Protein AF-0000000079003016 (afdb_homodimer)

Solvent-accessible surface area (backbone atoms only — not comparable to full-atom values): 62397 Å² total; per-residue (Å²): 141,77,58,41,64,68,52,38,33,33,34,39,35,34,47,52,78,72,44,70,52,74,50,74,34,49,48,89,74,21,56,22,25,51,49,42,30,53,50,40,37,65,68,73,48,39,33,48,36,48,56,54,56,32,35,50,43,36,42,27,38,12,29,12,76,58,38,61,42,67,57,74,49,23,24,12,30,23,35,21,34,53,14,63,31,33,48,19,64,40,69,25,46,27,53,20,59,39,61,39,49,20,33,66,47,42,28,41,35,44,31,32,42,30,96,51,34,25,37,34,37,39,32,13,85,43,81,53,56,68,43,77,47,82,43,78,45,55,63,68,56,50,50,48,27,28,67,46,32,96,88,28,36,13,33,55,4,43,48,52,52,46,31,62,76,40,39,66,52,18,50,73,21,51,20,39,43,40,29,38,17,44,17,9,75,42,20,37,43,0,7,34,32,34,48,31,43,61,70,42,37,80,43,72,34,15,65,27,56,20,16,58,48,9,54,13,12,37,41,28,63,15,25,18,40,48,31,41,35,32,13,25,57,20,65,54,46,70,44,33,55,68,56,41,66,33,70,68,50,37,23,52,51,26,34,70,73,69,69,41,44,40,70,58,41,51,51,64,40,18,25,54,31,39,51,26,77,91,74,68,31,30,13,56,37,48,46,44,55,75,69,41,43,66,56,50,54,21,49,48,57,48,49,72,77,50,57,68,68,58,36,42,56,54,39,49,42,37,45,61,38,30,49,46,52,45,34,58,40,14,51,75,63,61,34,57,33,33,38,65,40,95,39,90,40,30,48,29,33,16,32,82,80,46,43,54,54,50,34,58,46,47,40,22,46,7,42,16,48,38,16,47,34,45,74,42,18,46,58,42,43,54,49,41,56,22,28,18,40,19,45,56,59,49,20,51,50,51,13,42,52,48,51,32,40,68,61,57,67,45,57,36,69,68,58,64,36,95,57,78,62,74,71,51,78,91,73,62,51,76,77,43,11,54,58,28,32,54,50,48,44,44,40,50,52,31,36,36,66,48,72,27,37,55,42,29,46,31,33,56,53,30,66,63,46,32,22,51,52,46,38,41,63,40,38,68,44,26,63,74,60,71,48,53,54,47,36,57,40,59,54,24,38,12,45,83,57,17,31,41,45,42,60,87,52,72,27,57,42,41,48,48,72,51,72,56,67,54,61,72,44,25,39,65,58,79,53,42,69,58,35,49,60,47,29,52,48,14,51,52,32,24,40,54,44,43,54,28,49,24,36,7,30,43,72,63,42,44,70,44,43,76,73,40,46,59,57,51,37,30,74,72,69,67,43,67,62,54,68,61,54,37,51,48,49,52,42,51,49,44,48,46,14,43,51,30,27,14,37,54,43,80,82,85,23,60,41,42,48,47,52,48,40,44,41,19,51,75,48,65,23,64,70,57,28,51,40,28,70,75,36,49,69,60,36,48,50,51,43,50,51,43,17,38,51,41,42,51,49,57,49,66,66,48,72,80,84,124,135,77,61,39,64,66,52,38,34,33,34,38,35,33,47,54,77,72,42,70,53,74,50,72,33,49,47,91,74,22,56,21,27,51,52,42,31,53,49,39,37,65,67,73,47,40,32,48,36,46,55,54,56,32,36,51,42,35,44,27,41,12,28,12,75,58,38,60,43,65,57,75,49,21,25,13,29,24,35,21,35,51,14,64,32,33,49,18,63,41,69,26,46,26,52,20,61,38,62,40,49,19,31,67,48,43,28,41,36,43,31,32,42,29,96,51,34,25,38,36,37,39,30,13,86,42,79,52,56,67,42,75,48,82,43,79,45,55,64,69,57,51,50,47,27,28,68,47,33,95,89,27,37,12,34,54,4,42,47,52,51,48,30,64,76,41,39,65,54,16,50,73,21,50,19,40,44,41,31,38,17,43,18,9,76,41,20,39,42,0,7,33,33,32,48,31,43,60,72,42,37,78,44,71,33,16,65,26,56,19,16,57,49,9,52,12,12,35,40,27,63,14,24,18,40,46,31,41,36,32,13,25,54,21,65,54,48,69,42,33,55,68,56,42,66,32,69,68,50,37,23,53,49,27,34,70,72,69,70,42,43,39,68,59,41,52,50,64,41,18,26,55,32,40,51,26,77,92,74,69,31,30,13,56,37,50,46,45,56,75,69,42,44,65,56,51,56,22,49,48,57,49,48,73,77,50,56,68,69,60,35,42,54,54,38,51,41,37,45,60,39,30,48,46,51,45,35,60,41,13,51,74,62,63,32,57,34,33,38,64,39,96,38,90,40,32,48,28,34,16,32,84,80,46,43,55,55,52,34,59,45,47,40,23,44,7,42,17,46,38,16,47,33,45,74,42,15,46,59,42,44,52,51,41,55,22,29,18,40,18,44,55,59,48,19,51,50,50,13,43,52,45,51,34,42,68,61,58,68,45,56,37,69,68,58,66,38,95,57,79,64,74,69,52,78,92,72,62,53,76,78,42,11,54,58,28,33,53,49,47,44,43,40,50,54,31,36,37,66,48,71,28,38,56,41,28,46,32,34,57,54,29,66,62,45,33,22,51,51,46,37,42,63,39,39,71,46,26,64,73,61,71,46,53,56,46,35,58,40,59,54,24,38,12,45,85,58,16,32,42,45,42,60,87,53,72,29,59,43,43,49,45,74,51,71,54,66,53,60,73,44,27,40,65,58,78,54,44,70,57,36,48,61,45,27,53,48,16,52,53,33,24,41,57,45,42,54,28,48,24,36,7,32,43,73,64,43,43,70,43,43,77,73,38,48,59,57,51,38,31,73,71,67,65,43,67,62,57,67,61,53,36,51,48,50,53,43,51,49,44,50,45,13,43,52,29,28,14,36,53,42,80,82,84,25,60,40,41,49,47,53,49,39,43,40,19,51,76,48,63,23,64,70,56,28,50,39,28,71,75,37,48,69,61,36,47,48,51,43,51,50,44,17,39,53,41,43,52,50,58,48,67,65,48,72,80,84,126

Nearest PDB structures (foldseek):
  1aor-assembly1_B  TM=6.784E-01  e=1.853E-23  Pyrococcus furiosus
  1b4n-assembly1_D  TM=6.853E-01  e=6.997E-22  Pyrococcus furiosus
  8c0z-assembly1_A  TM=7.200E-01  e=2.652E-19  Aromatoleum aromaticum
  6x6u-assembly1_C  TM=6.793E-01  e=8.168E-20  Pyrococcus furiosus COM1
  4z3w-assembly1_C  TM=6.141E-01  e=1.888E-18  Geobacter metallireducens GS-15

Structure (mmCIF, N/CA/C/O backbone):
data_AF-0000000079003016-model_v1
#
loop_
_entity.id
_entity.type
_entity.pdbx_description
1 polymer 'Glyceraldehyde-3-phosphate ferredoxin oxidoreductase'
#
loop_
_atom_site.group_PDB
_atom_site.id
_atom_site.type_symbol
_atom_site.label_atom_id
_atom_site.label_alt_id
_atom_site.label_comp_id
_atom_site.label_asym_id
_atom_site.label_entity_id
_atom_site.label_seq_id
_atom_site.pdbx_PDB_ins_code
_atom_site.Cartn_x
_atom_site.Cartn_y
_atom_site.Cartn_z
_atom_site.occupancy
_atom_site.B_iso_or_equiv
_atom_site.auth_seq_id
_atom_site.auth_comp_id
_atom_site.auth_asym_id
_atom_site.auth_atom_id
_atom_site.pdbx_PDB_model_num
ATOM 1 N N . MET A 1 1 ? -10.242 -19.656 -47.5 1 35.81 1 MET A N 1
ATOM 2 C CA . MET A 1 1 ? -9.594 -19.547 -46.188 1 35.81 1 MET A CA 1
ATOM 3 C C . MET A 1 1 ? -10.617 -19.578 -45.062 1 35.81 1 MET A C 1
ATOM 5 O O . MET A 1 1 ? -11.094 -18.531 -44.625 1 35.81 1 MET A O 1
ATOM 9 N N . SER A 1 2 ? -11.648 -20.453 -45.031 1 48.72 2 SER A N 1
ATOM 10 C CA . SER A 1 2 ? -13.023 -20.562 -44.562 1 48.72 2 SER A CA 1
ATOM 11 C C . SER A 1 2 ? -13.117 -20.328 -43.062 1 48.72 2 SER A C 1
ATOM 13 O O . SER A 1 2 ? -13.719 -19.359 -42.594 1 48.72 2 SER A O 1
ATOM 15 N N . GLY A 1 3 ? -13.367 -21.578 -42.219 1 57.28 3 GLY A N 1
ATOM 16 C CA . GLY A 1 3 ? -14.141 -21.984 -41.062 1 57.28 3 GLY A CA 1
ATOM 17 C C . GLY A 1 3 ? -13.539 -21.5 -39.75 1 57.28 3 GLY A C 1
ATOM 18 O O . GLY A 1 3 ? -14.023 -21.844 -38.656 1 57.28 3 GLY A O 1
ATOM 19 N N . SER A 1 4 ? -12.453 -20.797 -39.875 1 68.5 4 SER A N 1
ATOM 20 C CA . SER A 1 4 ? -11.82 -20.422 -38.625 1 68.5 4 SER A CA 1
ATOM 21 C C . SER A 1 4 ? -12.406 -19.109 -38.062 1 68.5 4 SER A C 1
ATOM 23 O O . SER A 1 4 ? -12.797 -18.234 -38.844 1 68.5 4 SER A O 1
ATOM 25 N N . SER A 1 5 ? -12.562 -19.109 -36.75 1 78.44 5 SER A N 1
ATOM 26 C CA . SER A 1 5 ? -13.117 -17.938 -36.094 1 78.44 5 SER A CA 1
ATOM 27 C C . SER A 1 5 ? -12.305 -16.688 -36.375 1 78.44 5 SER A C 1
ATOM 29 O O . SER A 1 5 ? -11.078 -16.734 -36.469 1 78.44 5 SER A O 1
ATOM 31 N N . THR A 1 6 ? -12.922 -15.609 -36.562 1 85.69 6 THR A N 1
ATOM 32 C CA . THR A 1 6 ? -12.281 -14.32 -36.844 1 85.69 6 THR A CA 1
ATOM 33 C C . THR A 1 6 ? -12.328 -13.422 -35.594 1 85.69 6 THR A C 1
ATOM 35 O O . THR A 1 6 ? -11.852 -12.289 -35.656 1 85.69 6 THR A O 1
ATOM 38 N N . THR A 1 7 ? -12.891 -13.969 -34.594 1 96 7 THR A N 1
ATOM 39 C CA . THR A 1 7 ? -13.016 -13.164 -33.375 1 96 7 THR A CA 1
ATOM 40 C C . THR A 1 7 ? -12.648 -13.977 -32.156 1 96 7 THR A C 1
ATOM 42 O O . THR A 1 7 ? -12.586 -15.211 -32.219 1 96 7 THR A O 1
ATOM 45 N N . TYR A 1 8 ? -12.25 -13.359 -31.141 1 97.75 8 TYR A N 1
ATOM 46 C CA . TYR A 1 8 ? -12.102 -13.914 -29.797 1 97.75 8 TYR A CA 1
ATOM 47 C C . TYR A 1 8 ? -13.336 -13.648 -28.953 1 97.75 8 TYR A C 1
ATOM 49 O O . TYR A 1 8 ? -13.68 -12.5 -28.672 1 97.75 8 TYR A O 1
ATOM 57 N N . ARG A 1 9 ? -14.078 -14.68 -28.641 1 98 9 ARG A N 1
ATOM 58 C CA . ARG A 1 9 ? -15.391 -14.586 -28 1 98 9 ARG A CA 1
ATOM 59 C C . ARG A 1 9 ? -15.266 -14.68 -26.484 1 98 9 ARG A C 1
ATOM 61 O O . ARG A 1 9 ? -14.781 -15.688 -25.953 1 98 9 ARG A O 1
ATOM 68 N N . VAL A 1 10 ? -15.75 -13.664 -25.75 1 98.75 10 VAL A N 1
ATOM 69 C CA . VAL A 1 10 ? -15.492 -13.539 -24.328 1 98.75 10 VAL A CA 1
ATOM 70 C C . VAL A 1 10 ? -16.812 -13.547 -23.547 1 98.75 10 VAL A C 1
ATOM 72 O O . VAL A 1 10 ? -17.719 -12.758 -23.859 1 98.75 10 VAL A O 1
ATOM 75 N N . LEU A 1 11 ? -16.969 -14.438 -22.594 1 98.88 11 LEU A N 1
ATOM 76 C CA . LEU A 1 11 ? -18.094 -14.461 -21.672 1 98.88 11 LEU A CA 1
ATOM 77 C C . LEU A 1 11 ? -17.812 -13.609 -20.438 1 98.88 11 LEU A C 1
ATOM 79 O O . LEU A 1 11 ? -16.922 -13.938 -19.641 1 98.88 11 LEU A O 1
ATOM 83 N N . PHE A 1 12 ? -18.5 -12.523 -20.297 1 98.94 12 PHE A N 1
ATOM 84 C CA . PHE A 1 12 ? -18.422 -11.695 -19.094 1 98.94 12 PHE A CA 1
ATOM 85 C C . PHE A 1 12 ? -19.438 -12.141 -18.062 1 98.94 12 PHE A C 1
ATOM 87 O O . PHE A 1 12 ? -20.609 -12.375 -18.391 1 98.94 12 PHE A O 1
ATOM 94 N N . ILE A 1 13 ? -19.016 -12.312 -16.875 1 98.94 13 ILE A N 1
ATOM 95 C CA . ILE A 1 13 ? -19.891 -12.695 -15.766 1 98.94 13 ILE A CA 1
ATOM 96 C C . ILE A 1 13 ? -19.828 -11.641 -14.664 1 98.94 13 ILE A C 1
ATOM 98 O O . ILE A 1 13 ? -18.781 -11.469 -14.031 1 98.94 13 ILE A O 1
ATOM 102 N N . ASP A 1 14 ? -20.859 -10.891 -14.391 1 98.75 14 ASP A N 1
ATOM 103 C CA . ASP A 1 14 ? -21.016 -9.953 -13.281 1 98.75 14 ASP A CA 1
ATOM 104 C C . ASP A 1 14 ? -21.641 -10.648 -12.07 1 98.75 14 ASP A C 1
ATOM 106 O O . ASP A 1 14 ? -22.859 -10.859 -12.031 1 98.75 14 ASP A O 1
ATOM 110 N N . VAL A 1 15 ? -20.828 -10.93 -11.102 1 98.81 15 VAL A N 1
ATOM 111 C CA . VAL A 1 15 ? -21.297 -11.766 -10 1 98.81 15 VAL A CA 1
ATOM 112 C C . VAL A 1 15 ? -22.094 -10.914 -9.008 1 98.81 15 VAL A C 1
ATOM 114 O O . VAL A 1 15 ? -22.828 -11.453 -8.18 1 98.81 15 VAL A O 1
ATOM 117 N N . ASN A 1 16 ? -21.875 -9.664 -9.047 1 98 16 ASN A N 1
ATOM 118 C CA . ASN A 1 16 ? -22.641 -8.766 -8.18 1 98 16 ASN A CA 1
ATOM 119 C C . ASN A 1 16 ? -24.125 -8.797 -8.523 1 98 16 ASN A C 1
ATOM 121 O O . ASN A 1 16 ? -24.969 -8.914 -7.633 1 98 16 ASN A O 1
ATOM 125 N N . ASN A 1 17 ? -24.469 -8.719 -9.859 1 97.75 17 ASN A N 1
ATOM 126 C CA . ASN A 1 17 ? -25.859 -8.625 -10.328 1 97.75 17 ASN A CA 1
ATOM 127 C C . ASN A 1 17 ? -26.359 -9.961 -10.875 1 97.75 17 ASN A C 1
ATOM 129 O O . ASN A 1 17 ? -27.5 -10.062 -11.328 1 97.75 17 ASN A O 1
ATOM 133 N N . ARG A 1 18 ? -25.594 -10.93 -10.898 1 98.31 18 ARG A N 1
ATOM 134 C CA . ARG A 1 18 ? -25.922 -12.25 -11.438 1 98.31 18 ARG A CA 1
ATOM 135 C C . ARG A 1 18 ? -26.359 -12.148 -12.891 1 98.31 18 ARG A C 1
ATOM 137 O O . ARG A 1 18 ? -27.422 -12.664 -13.266 1 98.31 18 ARG A O 1
ATOM 144 N N . LYS A 1 19 ? -25.516 -11.438 -13.625 1 98.44 19 LYS A N 1
ATOM 145 C CA . LYS A 1 19 ? -25.734 -11.266 -15.055 1 98.44 19 LYS A CA 1
ATOM 146 C C . LYS A 1 19 ? -24.5 -11.68 -15.859 1 98.44 19 LYS A C 1
ATOM 148 O O . LYS A 1 19 ? -23.406 -11.758 -15.312 1 98.44 19 LYS A O 1
ATOM 153 N N . TYR A 1 20 ? -24.797 -12.055 -17.062 1 98.75 20 TYR A N 1
ATOM 154 C CA . TYR A 1 20 ? -23.688 -12.383 -17.953 1 98.75 20 TYR A CA 1
ATOM 155 C C . TYR A 1 20 ? -23.984 -11.953 -19.391 1 98.75 20 TYR A C 1
ATOM 157 O O . TYR A 1 20 ? -25.156 -11.773 -19.75 1 98.75 20 TYR A O 1
ATOM 165 N N . TRP A 1 21 ? -23 -11.68 -20.188 1 98.69 21 TRP A N 1
ATOM 166 C CA . TRP A 1 21 ? -23.125 -11.344 -21.594 1 98.69 21 TRP A CA 1
ATOM 167 C C . TRP A 1 21 ? -21.875 -11.742 -22.359 1 98.69 21 TRP A C 1
ATOM 169 O O . TRP A 1 21 ? -20.859 -12.086 -21.766 1 98.69 21 TRP A O 1
ATOM 179 N N . VAL A 1 22 ? -21.938 -11.836 -23.641 1 98.44 22 VAL A N 1
ATOM 180 C CA . VAL A 1 22 ? -20.828 -12.219 -24.5 1 98.44 22 VAL A CA 1
ATOM 181 C C . VAL A 1 22 ? -20.406 -11.031 -25.359 1 98.44 22 VAL A C 1
ATOM 183 O O . VAL A 1 22 ? -21.25 -10.281 -25.859 1 98.44 22 VAL A O 1
ATOM 186 N N . GLU A 1 23 ? -19.109 -10.789 -25.406 1 98.44 23 GLU A N 1
ATOM 187 C CA . GLU A 1 23 ? -18.531 -9.82 -26.328 1 98.44 23 GLU A CA 1
ATOM 188 C C . GLU A 1 23 ? -17.5 -10.492 -27.25 1 98.44 23 GLU A C 1
ATOM 190 O O . GLU A 1 23 ? -16.828 -11.438 -26.844 1 98.44 23 GLU A O 1
ATOM 195 N N . GLU A 1 24 ? -17.406 -10.016 -28.469 1 97.88 24 GLU A N 1
ATOM 196 C CA . GLU A 1 24 ? -16.453 -10.531 -29.438 1 97.88 24 GLU A CA 1
ATOM 197 C C . GLU A 1 24 ? -15.422 -9.469 -29.812 1 97.88 24 GLU A C 1
ATOM 199 O O . GLU A 1 24 ? -15.773 -8.305 -30 1 97.88 24 GLU A O 1
ATOM 204 N N . TYR A 1 25 ? -14.211 -9.867 -29.828 1 98.12 25 TYR A N 1
ATOM 205 C CA . TYR A 1 25 ? -13.102 -9.008 -30.219 1 98.12 25 TYR A CA 1
ATOM 206 C C . TYR A 1 25 ? -12.445 -9.492 -31.5 1 98.12 25 TYR A C 1
ATOM 208 O O . TYR A 1 25 ? -12.195 -10.695 -31.656 1 98.12 25 TYR A O 1
ATOM 216 N N . GLY A 1 26 ? -12.188 -8.562 -32.438 1 97.38 26 GLY A N 1
ATOM 217 C CA . GLY A 1 26 ? -11.406 -8.961 -33.594 1 97.38 26 GLY A CA 1
ATOM 218 C C . GLY A 1 26 ? -10.023 -9.469 -33.219 1 97.38 26 GLY A C 1
ATOM 219 O O . GLY A 1 26 ? -9.406 -8.984 -32.281 1 97.38 26 GLY A O 1
ATOM 220 N N . LEU A 1 27 ? -9.5 -10.422 -33.969 1 96.88 27 LEU A N 1
ATOM 221 C CA . LEU A 1 27 ? -8.227 -11.062 -33.656 1 96.88 27 LEU A CA 1
ATOM 222 C C . LEU A 1 27 ? -7.074 -10.07 -33.75 1 96.88 27 LEU A C 1
ATOM 224 O O . LEU A 1 27 ? -5.992 -10.305 -33.219 1 96.88 27 LEU A O 1
ATOM 228 N N . GLU A 1 28 ? -7.277 -9.016 -34.438 1 93.81 28 GLU A N 1
ATOM 229 C CA . GLU A 1 28 ? -6.27 -7.961 -34.5 1 93.81 28 GLU A CA 1
ATOM 230 C C . GLU A 1 28 ? -6.117 -7.273 -33.156 1 93.81 28 GLU A C 1
ATOM 232 O O . GLU A 1 28 ? -5.043 -6.766 -32.812 1 93.81 28 GLU A O 1
ATOM 237 N N . GLU A 1 29 ? -7.184 -7.336 -32.406 1 95.25 29 GLU A N 1
ATOM 238 C CA . GLU A 1 29 ? -7.195 -6.691 -31.094 1 95.25 29 GLU A CA 1
ATOM 239 C C . GLU A 1 29 ? -6.828 -7.68 -29.984 1 95.25 29 GLU A C 1
ATOM 241 O O . GLU A 1 29 ? -6.051 -7.352 -29.078 1 95.25 29 GLU A O 1
ATOM 246 N N . VAL A 1 30 ? -7.477 -8.812 -30.016 1 97.88 30 VAL A N 1
ATOM 247 C CA . VAL A 1 30 ? -7.285 -9.828 -28.984 1 97.88 30 VAL A CA 1
ATOM 248 C C . VAL A 1 30 ? -7.246 -11.211 -29.641 1 97.88 30 VAL A C 1
ATOM 250 O O . VAL A 1 30 ? -8.172 -11.594 -30.359 1 97.88 30 VAL A O 1
ATOM 253 N N . MET A 1 31 ? -6.207 -11.914 -29.328 1 96.94 31 MET A N 1
ATOM 254 C CA . MET A 1 31 ? -6.191 -13.258 -29.891 1 96.94 31 MET A CA 1
ATOM 255 C C . MET A 1 31 ? -5.898 -14.297 -28.812 1 96.94 31 MET A C 1
ATOM 257 O O . MET A 1 31 ? -5.633 -15.461 -29.109 1 96.94 31 MET A O 1
ATOM 261 N N . GLY A 1 32 ? -5.828 -13.836 -27.547 1 98.25 32 GLY A N 1
ATOM 262 C CA . GLY A 1 32 ? -5.57 -14.742 -26.453 1 98.25 32 GLY A CA 1
ATOM 263 C C . GLY A 1 32 ? -5.836 -14.117 -25.094 1 98.25 32 GLY A C 1
ATOM 264 O O . GLY A 1 32 ? -6.195 -12.945 -25 1 98.25 32 GLY A O 1
ATOM 265 N N . PRO A 1 33 ? -5.676 -14.867 -24.062 1 98.69 33 PRO A N 1
ATOM 266 C CA . PRO A 1 33 ? -6.078 -14.438 -22.719 1 98.69 33 PRO A CA 1
ATOM 267 C C . PRO A 1 33 ? -5.207 -13.305 -22.172 1 98.69 33 PRO A C 1
ATOM 269 O O . PRO A 1 33 ? -5.703 -12.438 -21.453 1 98.69 33 PRO A O 1
ATOM 272 N N . ILE A 1 34 ? -3.893 -13.281 -22.484 1 98.81 34 ILE A N 1
ATOM 273 C CA . ILE A 1 34 ? -3.031 -12.242 -21.938 1 98.81 34 ILE A CA 1
ATOM 274 C C . ILE A 1 34 ? -3.379 -10.898 -22.578 1 98.81 34 ILE A C 1
ATOM 276 O O . ILE A 1 34 ? -3.51 -9.891 -21.875 1 98.81 34 ILE A O 1
ATOM 280 N N . GLU A 1 35 ? -3.537 -10.898 -23.891 1 98.75 35 GLU A N 1
ATOM 281 C CA . GLU A 1 35 ? -3.941 -9.672 -24.578 1 98.75 35 GLU A CA 1
ATOM 282 C C . GLU A 1 35 ? -5.273 -9.156 -24.047 1 98.75 35 GLU A C 1
ATOM 284 O O . GLU A 1 35 ? -5.441 -7.953 -23.844 1 98.75 35 GLU A O 1
ATOM 289 N N . LEU A 1 36 ? -6.211 -10.086 -23.875 1 98.88 36 LEU A N 1
ATOM 290 C CA . LEU A 1 36 ? -7.512 -9.711 -23.328 1 98.88 36 LEU A CA 1
ATOM 291 C C . LEU A 1 36 ? -7.363 -9.086 -21.938 1 98.88 36 LEU A C 1
ATOM 293 O O . LEU A 1 36 ? -7.926 -8.023 -21.672 1 98.88 36 LEU A O 1
ATOM 297 N N . GLY A 1 37 ? -6.629 -9.789 -21.062 1 98.88 37 GLY A N 1
ATOM 298 C CA . GLY A 1 37 ? -6.434 -9.281 -19.719 1 98.88 37 GLY A CA 1
ATOM 299 C C . GLY A 1 37 ? -5.781 -7.91 -19.688 1 98.88 37 GLY A C 1
ATOM 300 O O . GLY A 1 37 ? -6.23 -7.016 -18.953 1 98.88 37 GLY A O 1
ATOM 301 N N . VAL A 1 38 ? -4.707 -7.73 -20.453 1 98.81 38 VAL A N 1
ATOM 302 C CA . VAL A 1 38 ? -3.996 -6.457 -20.5 1 98.81 38 VAL A CA 1
ATOM 303 C C . VAL A 1 38 ? -4.945 -5.352 -20.953 1 98.81 38 VAL A C 1
ATOM 305 O O . VAL A 1 38 ? -4.996 -4.281 -20.359 1 98.81 38 VAL A O 1
ATOM 308 N N . LYS A 1 39 ? -5.691 -5.609 -22.031 1 98.69 39 LYS A N 1
ATOM 309 C CA . LYS A 1 39 ? -6.629 -4.625 -22.562 1 98.69 39 LYS A CA 1
ATOM 310 C C . LYS A 1 39 ? -7.676 -4.238 -21.516 1 98.69 39 LYS A C 1
ATOM 312 O O . LYS A 1 39 ? -7.898 -3.055 -21.266 1 98.69 39 LYS A O 1
ATOM 317 N N . LEU A 1 40 ? -8.312 -5.23 -20.922 1 98.88 40 LEU A N 1
ATOM 318 C CA . LEU A 1 40 ? -9.406 -4.98 -20 1 98.88 40 LEU A CA 1
ATOM 319 C C . LEU A 1 40 ? -8.914 -4.246 -18.766 1 98.88 40 LEU A C 1
ATOM 321 O O . LEU A 1 40 ? -9.555 -3.303 -18.297 1 98.88 40 LEU A O 1
ATOM 325 N N . HIS A 1 41 ? -7.773 -4.617 -18.219 1 98.81 41 HIS A N 1
ATOM 326 C CA . HIS A 1 41 ? -7.258 -4.027 -17 1 98.81 41 HIS A CA 1
ATOM 327 C C . HIS A 1 41 ? -6.738 -2.613 -17.234 1 98.81 41 HIS A C 1
ATOM 329 O O . HIS A 1 41 ? -6.793 -1.765 -16.344 1 98.81 41 HIS A O 1
ATOM 335 N N . LEU A 1 42 ? -6.176 -2.344 -18.422 1 98.44 42 LEU A N 1
ATOM 336 C CA . LEU A 1 42 ? -5.672 -1.014 -18.734 1 98.44 42 LEU A CA 1
ATOM 337 C C . LEU A 1 42 ? -6.816 -0.059 -19.062 1 98.44 42 LEU A C 1
ATOM 339 O O . LEU A 1 42 ? -6.793 1.104 -18.656 1 98.44 42 LEU A O 1
ATOM 343 N N . GLU A 1 43 ? -7.816 -0.561 -19.766 1 97.69 43 GLU A N 1
ATOM 344 C CA . GLU A 1 43 ? -8.75 0.361 -20.406 1 97.69 43 GLU A CA 1
ATOM 345 C C . GLU A 1 43 ? -10.125 0.314 -19.75 1 97.69 43 GLU A C 1
ATOM 347 O O . GLU A 1 43 ? -10.742 1.354 -19.516 1 97.69 43 GLU A O 1
ATOM 352 N N . LYS A 1 44 ? -10.617 -0.88 -19.5 1 97.81 44 LYS A N 1
ATOM 353 C CA . LYS A 1 44 ? -11.992 -1.015 -19.031 1 97.81 44 LYS A CA 1
ATOM 354 C C . LYS A 1 44 ? -12.07 -0.889 -17.516 1 97.81 44 LYS A C 1
ATOM 356 O O . LYS A 1 44 ? -12.789 -0.035 -16.984 1 97.81 44 LYS A O 1
ATOM 361 N N . TYR A 1 45 ? -11.312 -1.75 -16.844 1 98.38 45 TYR A N 1
ATOM 362 C CA . TYR A 1 45 ? -11.438 -1.83 -15.398 1 98.38 45 TYR A CA 1
ATOM 363 C C . TYR A 1 45 ? -10.5 -0.834 -14.711 1 98.38 45 TYR A C 1
ATOM 365 O O . TYR A 1 45 ? -10.75 -0.422 -13.578 1 98.38 45 TYR A O 1
ATOM 373 N N . LYS A 1 46 ? -9.352 -0.504 -15.43 1 97.88 46 LYS A N 1
ATOM 374 C CA . LYS A 1 46 ? -8.344 0.388 -14.867 1 97.88 46 LYS A CA 1
ATOM 375 C C . LYS A 1 46 ? -7.973 -0.027 -13.445 1 97.88 46 LYS A C 1
ATOM 377 O O . LYS A 1 46 ? -7.953 0.805 -12.539 1 97.88 46 LYS A O 1
ATOM 382 N N . SER A 1 47 ? -7.75 -1.295 -13.234 1 98.31 47 SER A N 1
ATOM 383 C CA . SER A 1 47 ? -7.492 -1.867 -11.922 1 98.31 47 SER A CA 1
ATOM 384 C C . SER A 1 47 ? -6.188 -1.34 -11.336 1 98.31 47 SER A C 1
ATOM 386 O O . SER A 1 47 ? -5.941 -1.478 -10.133 1 98.31 47 SER A O 1
ATOM 388 N N . TRP A 1 48 ? -5.289 -0.669 -12.148 1 97.25 48 TRP A N 1
ATOM 389 C CA . TRP A 1 48 ? -4 -0.16 -11.695 1 97.25 48 TRP A CA 1
ATOM 390 C C . TRP A 1 48 ? -4.188 0.944 -10.656 1 97.25 48 TRP A C 1
ATOM 392 O O . TRP A 1 48 ? -3.27 1.251 -9.898 1 97.25 48 TRP A O 1
ATOM 402 N N . LYS A 1 49 ? -5.336 1.555 -10.547 1 96.12 49 LYS A N 1
ATOM 403 C CA . LYS A 1 49 ? -5.559 2.598 -9.547 1 96.12 49 LYS A CA 1
ATOM 404 C C . LYS A 1 49 ? -6.508 2.119 -8.453 1 96.12 49 LYS A C 1
ATOM 406 O O . LYS A 1 49 ? -7.129 2.932 -7.766 1 96.12 49 LYS A O 1
ATOM 411 N N . LYS A 1 50 ? -6.793 0.777 -8.383 1 96.69 50 LYS A N 1
ATOM 412 C CA . LYS A 1 50 ? -7.711 0.19 -7.406 1 96.69 50 LYS A CA 1
ATOM 413 C C . LYS A 1 50 ? -6.973 -0.743 -6.449 1 96.69 50 LYS A C 1
ATOM 415 O O . LYS A 1 50 ? -5.914 -1.278 -6.785 1 96.69 50 LYS A O 1
ATOM 420 N N . PRO A 1 51 ? -7.559 -0.95 -5.219 1 95.62 51 PRO A N 1
ATOM 421 C CA . PRO A 1 51 ? -7.008 -1.985 -4.336 1 95.62 51 PRO A CA 1
ATOM 422 C C . PRO A 1 51 ? -7.051 -3.377 -4.969 1 95.62 51 PRO A C 1
ATOM 424 O O . PRO A 1 51 ? -7.883 -3.641 -5.836 1 95.62 51 PRO A O 1
ATOM 427 N N . VAL A 1 52 ? -6.25 -4.266 -4.551 1 97 52 VAL A N 1
ATOM 428 C CA . VAL A 1 52 ? -6.059 -5.57 -5.176 1 97 52 VAL A CA 1
ATOM 429 C C . VAL A 1 52 ? -7.332 -6.402 -5.043 1 97 52 VAL A C 1
ATOM 431 O O . VAL A 1 52 ? -7.617 -7.254 -5.887 1 97 52 VAL A O 1
ATOM 434 N N . TYR A 1 53 ? -8.109 -6.223 -4.012 1 97.69 53 TYR A N 1
ATOM 435 C CA . TYR A 1 53 ? -9.32 -7.023 -3.852 1 97.69 53 TYR A CA 1
ATOM 436 C C . TYR A 1 53 ? -10.562 -6.203 -4.168 1 97.69 53 TYR A C 1
ATOM 438 O O . TYR A 1 53 ? -11.633 -6.441 -3.6 1 97.69 53 TYR A O 1
ATOM 446 N N . ASP A 1 54 ? -10.367 -5.219 -4.988 1 97.56 54 ASP A N 1
ATOM 447 C CA . ASP A 1 54 ? -11.484 -4.449 -5.523 1 97.56 54 ASP A CA 1
ATOM 448 C C . ASP A 1 54 ? -12.305 -5.281 -6.504 1 97.56 54 ASP A C 1
ATOM 450 O O . ASP A 1 54 ? -11.758 -6.094 -7.25 1 97.56 54 ASP A O 1
ATOM 454 N N . PRO A 1 55 ? -13.633 -5.082 -6.609 1 97.94 55 PRO A N 1
ATOM 455 C CA . PRO A 1 55 ? -14.492 -5.816 -7.539 1 97.94 55 PRO A CA 1
ATOM 456 C C . PRO A 1 55 ? -14.109 -5.59 -9 1 97.94 55 PRO A C 1
ATOM 458 O O . PRO A 1 55 ? -14.531 -6.355 -9.875 1 97.94 55 PRO A O 1
ATOM 461 N N . ASP A 1 56 ? -13.25 -4.594 -9.258 1 98.06 56 ASP A N 1
ATOM 462 C CA . ASP A 1 56 ? -12.82 -4.281 -10.617 1 98.06 56 ASP A CA 1
ATOM 463 C C . ASP A 1 56 ? -11.547 -5.043 -10.977 1 98.06 56 ASP A C 1
ATOM 465 O O . ASP A 1 56 ? -11.07 -4.969 -12.117 1 98.06 56 ASP A O 1
ATOM 469 N N . ASN A 1 57 ? -10.984 -5.746 -9.984 1 98.62 57 ASN A N 1
ATOM 470 C CA . ASN A 1 57 ? -9.883 -6.641 -10.328 1 98.62 57 ASN A CA 1
ATOM 471 C C . ASN A 1 57 ? -10.391 -7.926 -10.977 1 98.62 57 ASN A C 1
ATOM 473 O O . ASN A 1 57 ? -10.297 -9 -10.383 1 98.62 57 ASN A O 1
ATOM 477 N N . ALA A 1 58 ? -10.789 -7.77 -12.211 1 98.88 58 ALA A N 1
ATOM 478 C CA . ALA A 1 58 ? -11.383 -8.891 -12.945 1 98.88 58 ALA A CA 1
ATOM 479 C C . ALA A 1 58 ? -10.391 -10.039 -13.078 1 98.88 58 ALA A C 1
ATOM 481 O O . ALA A 1 58 ? -9.188 -9.82 -13.273 1 98.88 58 ALA A O 1
ATOM 482 N N . VAL A 1 59 ? -10.906 -11.227 -12.922 1 98.94 59 VAL A N 1
ATOM 483 C CA . VAL A 1 59 ? -10.117 -12.414 -13.219 1 98.94 59 VAL A CA 1
ATOM 484 C C . VAL A 1 59 ? -10.453 -12.922 -14.625 1 98.94 59 VAL A C 1
ATOM 486 O O . VAL A 1 59 ? -11.586 -13.328 -14.891 1 98.94 59 VAL A O 1
ATOM 489 N N . VAL A 1 60 ? -9.453 -12.836 -15.484 1 98.94 60 VAL A N 1
ATOM 490 C CA . VAL A 1 60 ? -9.586 -13.312 -16.859 1 98.94 60 VAL A CA 1
ATOM 491 C C . VAL A 1 60 ? -9.039 -14.734 -16.969 1 98.94 60 VAL A C 1
ATOM 493 O O . VAL A 1 60 ? -7.898 -15 -16.578 1 98.94 60 VAL A O 1
ATOM 496 N N . ILE A 1 61 ? -9.844 -15.633 -17.391 1 98.94 61 ILE A N 1
ATOM 497 C CA . ILE A 1 61 ? -9.43 -17 -17.656 1 98.94 61 ILE A CA 1
ATOM 498 C C . ILE A 1 61 ? -9.742 -17.359 -19.109 1 98.94 61 ILE A C 1
ATOM 500 O O . ILE A 1 61 ? -10.914 -17.406 -19.5 1 98.94 61 ILE A O 1
ATOM 504 N N . GLY A 1 62 ? -8.68 -17.625 -19.859 1 98.75 62 GLY A N 1
ATOM 505 C CA . GLY A 1 62 ? -8.953 -17.828 -21.266 1 98.75 62 GLY A CA 1
ATOM 506 C C . GLY A 1 62 ? -8.062 -18.891 -21.891 1 98.75 62 GLY A C 1
ATOM 507 O O . GLY A 1 62 ? -7.039 -19.266 -21.328 1 98.75 62 GLY A O 1
ATOM 508 N N . ALA A 1 63 ? -8.531 -19.359 -23.031 1 98.12 63 ALA A N 1
ATOM 509 C CA . ALA A 1 63 ? -7.801 -20.312 -23.875 1 98.12 63 ALA A CA 1
ATOM 510 C C . ALA A 1 63 ? -7.262 -19.625 -25.125 1 98.12 63 ALA A C 1
ATOM 512 O O . ALA A 1 63 ? -7.543 -18.453 -25.375 1 98.12 63 ALA A O 1
ATOM 513 N N . GLY A 1 64 ? -6.414 -20.297 -25.859 1 97 64 GLY A N 1
ATOM 514 C CA . GLY A 1 64 ? -5.922 -19.781 -27.125 1 97 64 GLY A CA 1
ATOM 515 C C . GLY A 1 64 ? -6.836 -20.094 -28.297 1 97 64 GLY A C 1
ATOM 516 O O . GLY A 1 64 ? -7.758 -20.906 -28.172 1 97 64 GLY A O 1
ATOM 517 N N . ILE A 1 65 ? -6.574 -19.484 -29.406 1 96.19 65 ILE A N 1
ATOM 518 C CA . ILE A 1 65 ? -7.465 -19.609 -30.562 1 96.19 65 ILE A CA 1
ATOM 519 C C . ILE A 1 65 ? -7.242 -20.953 -31.25 1 96.19 65 ILE A C 1
ATOM 521 O O . ILE A 1 65 ? -8.031 -21.344 -32.125 1 96.19 65 ILE A O 1
ATOM 525 N N . PHE A 1 66 ? -6.199 -21.703 -30.828 1 96.31 66 PHE A N 1
ATOM 526 C CA . PHE A 1 66 ? -5.973 -23.031 -31.391 1 96.31 66 PHE A CA 1
ATOM 527 C C . PHE A 1 66 ? -6.594 -24.094 -30.5 1 96.31 66 PHE A C 1
ATOM 529 O O . PHE A 1 66 ? -6.582 -25.281 -30.844 1 96.31 66 PHE A O 1
ATOM 536 N N . THR A 1 67 ? -7.125 -23.734 -29.344 1 96 67 THR A N 1
ATOM 537 C CA . THR A 1 67 ? -7.805 -24.688 -28.469 1 96 67 THR A CA 1
ATOM 538 C C . THR A 1 67 ? -8.938 -25.375 -29.219 1 96 67 THR A C 1
ATOM 540 O O . THR A 1 67 ? -9.758 -24.719 -29.859 1 96 67 THR A O 1
ATOM 543 N N . GLY A 1 68 ? -9.016 -26.688 -29.141 1 94.5 68 GLY A N 1
ATOM 544 C CA . GLY A 1 68 ? -9.992 -27.453 -29.891 1 94.5 68 GLY A CA 1
ATOM 545 C C . GLY A 1 68 ? -9.391 -28.188 -31.078 1 94.5 68 GLY A C 1
ATOM 546 O O . GLY A 1 68 ? -10.016 -29.094 -31.625 1 94.5 68 GLY A O 1
ATOM 547 N N . THR A 1 69 ? -8.188 -27.797 -31.484 1 96.19 69 THR A N 1
ATOM 548 C CA . THR A 1 69 ? -7.504 -28.5 -32.562 1 96.19 69 THR A CA 1
ATOM 549 C C . THR A 1 69 ? -6.773 -29.719 -32.031 1 96.19 69 THR A C 1
ATOM 551 O O . THR A 1 69 ? -6.828 -30.016 -30.828 1 96.19 69 THR A O 1
ATOM 554 N N . ASN A 1 70 ? -6.07 -30.391 -32.969 1 96.62 70 ASN A N 1
ATOM 555 C CA . ASN A 1 70 ? -5.316 -31.594 -32.594 1 96.62 70 ASN A CA 1
ATOM 556 C C . ASN A 1 70 ? -3.867 -31.25 -32.281 1 96.62 70 ASN A C 1
ATOM 558 O O . ASN A 1 70 ? -3.02 -32.156 -32.188 1 96.62 70 ASN A O 1
ATOM 562 N N . LEU A 1 71 ? -3.598 -29.969 -32.156 1 96.69 71 LEU A N 1
ATOM 563 C CA . LEU A 1 71 ? -2.266 -29.594 -31.672 1 96.69 71 LEU A CA 1
ATOM 564 C C . LEU A 1 71 ? -2.109 -29.922 -30.188 1 96.69 71 LEU A C 1
ATOM 566 O O . LEU A 1 71 ? -2.92 -29.484 -29.375 1 96.69 71 LEU A O 1
ATOM 570 N N . TYR A 1 72 ? -1.075 -30.672 -29.891 1 96.25 72 TYR A N 1
ATOM 571 C CA . TYR A 1 72 ? -0.846 -31.078 -28.5 1 96.25 72 TYR A CA 1
ATOM 572 C C . TYR A 1 72 ? -0.429 -29.891 -27.641 1 96.25 72 TYR A C 1
ATOM 574 O O . TYR A 1 72 ? 0.327 -29.016 -28.094 1 96.25 72 TYR A O 1
ATOM 582 N N . GLY A 1 73 ? -0.932 -29.875 -26.406 1 96.06 73 GLY A N 1
ATOM 583 C CA . GLY A 1 73 ? -0.54 -28.859 -25.438 1 96.06 73 GLY A CA 1
ATOM 584 C C . GLY A 1 73 ? -1.299 -27.547 -25.609 1 96.06 73 GLY A C 1
ATOM 585 O O . GLY A 1 73 ? -1.002 -26.562 -24.938 1 96.06 73 GLY A O 1
ATOM 586 N N . GLY A 1 74 ? -2.281 -27.5 -26.484 1 96.5 74 GLY A N 1
ATOM 587 C CA . GLY A 1 74 ? -2.947 -26.25 -26.828 1 96.5 74 GLY A CA 1
ATOM 588 C C . GLY A 1 74 ? -4.238 -26.031 -26.062 1 96.5 74 GLY A C 1
ATOM 589 O O . GLY A 1 74 ? -5.09 -25.25 -26.469 1 96.5 74 GLY A O 1
ATOM 590 N N . HIS A 1 75 ? -4.445 -26.703 -24.953 1 97.62 75 HIS A N 1
ATOM 591 C CA . HIS A 1 75 ? -5.719 -26.641 -24.25 1 97.62 75 HIS A CA 1
ATOM 592 C C . HIS A 1 75 ? -5.535 -26.125 -22.828 1 97.62 75 HIS A C 1
ATOM 594 O O . HIS A 1 75 ? -6.164 -26.641 -21.891 1 97.62 75 HIS A O 1
ATOM 600 N N . ARG A 1 76 ? -4.621 -25.172 -22.594 1 97.81 76 ARG A N 1
ATOM 601 C CA . ARG A 1 76 ? -4.426 -24.578 -21.266 1 97.81 76 ARG A CA 1
ATOM 602 C C . ARG A 1 76 ? -5.414 -23.438 -21.047 1 97.81 76 ARG A C 1
ATOM 604 O O . ARG A 1 76 ? -5.871 -22.797 -22 1 97.81 76 ARG A O 1
ATOM 611 N N . PHE A 1 77 ? -5.789 -23.266 -19.781 1 98.56 77 PHE A N 1
ATOM 612 C CA . PHE A 1 77 ? -6.355 -22 -19.328 1 98.56 77 PHE A CA 1
ATOM 613 C C . PHE A 1 77 ? -5.277 -21.094 -18.75 1 98.56 77 PHE A C 1
ATOM 615 O O . PHE A 1 77 ? -4.387 -21.547 -18.047 1 98.56 77 PHE A O 1
ATOM 622 N N . VAL A 1 78 ? -5.32 -19.859 -19.172 1 98.75 78 VAL A N 1
ATOM 623 C CA . VAL A 1 78 ? -4.418 -18.828 -18.656 1 98.75 78 VAL A CA 1
ATOM 624 C C . VAL A 1 78 ? -5.219 -17.75 -17.938 1 98.75 78 VAL A C 1
ATOM 626 O O . VAL A 1 78 ? -6.195 -17.234 -18.469 1 98.75 78 VAL A O 1
ATOM 629 N N . ALA A 1 79 ? -4.801 -17.484 -16.688 1 98.88 79 ALA A N 1
ATOM 630 C CA . ALA A 1 79 ? -5.469 -16.469 -15.883 1 98.88 79 ALA A CA 1
ATOM 631 C C . ALA A 1 79 ? -4.656 -15.172 -15.852 1 98.88 79 ALA A C 1
ATOM 633 O O . ALA A 1 79 ? -3.428 -15.203 -15.742 1 98.88 79 ALA A O 1
ATOM 634 N N . VAL A 1 80 ? -5.281 -14.016 -16.047 1 98.94 80 VAL A N 1
ATOM 635 C CA . VAL A 1 80 ? -4.676 -12.695 -15.922 1 98.94 80 VAL A CA 1
ATOM 636 C C . VAL A 1 80 ? -5.43 -11.875 -14.875 1 98.94 80 VAL A C 1
ATOM 638 O O . VAL A 1 80 ? -6.66 -11.812 -14.898 1 98.94 80 VAL A O 1
ATOM 641 N N . PHE A 1 81 ? -4.777 -11.242 -13.953 1 98.88 81 PHE A N 1
ATOM 642 C CA . PHE A 1 81 ? -5.34 -10.531 -12.812 1 98.88 81 PHE A CA 1
ATOM 643 C C . PHE A 1 81 ? -4.312 -9.586 -12.203 1 98.88 81 PHE A C 1
ATOM 645 O O . PHE A 1 81 ? -3.123 -9.664 -12.523 1 98.88 81 PHE A O 1
ATOM 652 N N . LYS A 1 82 ? -4.719 -8.609 -11.445 1 98.81 82 LYS A N 1
ATOM 653 C CA . LYS A 1 82 ? -3.803 -7.871 -10.578 1 98.81 82 LYS A CA 1
ATOM 654 C C . LYS A 1 82 ? -3.432 -8.688 -9.344 1 98.81 82 LYS A C 1
ATOM 656 O O . LYS A 1 82 ? -4.305 -9.062 -8.562 1 98.81 82 LYS A O 1
ATOM 661 N N . SER A 1 83 ? -2.189 -8.961 -9.164 1 98.81 83 SER A N 1
ATOM 662 C CA . SER A 1 83 ? -1.716 -9.883 -8.133 1 98.81 83 SER A CA 1
ATOM 663 C C . SER A 1 83 ? -1.649 -9.203 -6.773 1 98.81 83 SER A C 1
ATOM 665 O O . SER A 1 83 ? -1.137 -8.086 -6.652 1 98.81 83 SER A O 1
ATOM 667 N N . PRO A 1 84 ? -2.191 -9.867 -5.727 1 98.38 84 PRO A N 1
ATOM 668 C CA . PRO A 1 84 ? -2.029 -9.336 -4.371 1 98.38 84 PRO A CA 1
ATOM 669 C C . PRO A 1 84 ? -0.593 -9.445 -3.863 1 98.38 84 PRO A C 1
ATOM 671 O O . PRO A 1 84 ? -0.248 -8.844 -2.844 1 98.38 84 PRO A O 1
ATOM 674 N N . LEU A 1 85 ? 0.284 -10.148 -4.547 1 98.5 85 LEU A N 1
ATOM 675 C CA . LEU A 1 85 ? 1.679 -10.289 -4.141 1 98.5 85 LEU A CA 1
ATOM 676 C C . LEU A 1 85 ? 2.555 -9.25 -4.84 1 98.5 85 LEU A C 1
ATOM 678 O O . LEU A 1 85 ? 3.268 -8.492 -4.18 1 98.5 85 LEU A O 1
ATOM 682 N N . THR A 1 86 ? 2.426 -9.164 -6.145 1 98.31 86 THR A N 1
ATOM 683 C CA . THR A 1 86 ? 3.307 -8.281 -6.906 1 98.31 86 THR A CA 1
ATOM 684 C C . THR A 1 86 ? 2.717 -6.879 -7.004 1 98.31 86 THR A C 1
ATOM 686 O O . THR A 1 86 ? 3.424 -5.926 -7.328 1 98.31 86 THR A O 1
ATOM 689 N N . ARG A 1 87 ? 1.436 -6.797 -6.871 1 97.81 87 ARG A N 1
ATOM 690 C CA . ARG A 1 87 ? 0.685 -5.547 -6.941 1 97.81 87 ARG A CA 1
ATOM 691 C C . ARG A 1 87 ? 0.557 -5.062 -8.383 1 97.81 87 ARG A C 1
ATOM 693 O O . ARG A 1 87 ? 0.059 -3.963 -8.633 1 97.81 87 ARG A O 1
ATOM 700 N N . GLY A 1 88 ? 0.995 -5.793 -9.32 1 98.31 88 GLY A N 1
ATOM 701 C CA . GLY A 1 88 ? 0.839 -5.555 -10.75 1 98.31 88 GLY A CA 1
ATOM 702 C C . GLY A 1 88 ? 0.081 -6.664 -11.461 1 98.31 88 GLY A C 1
ATOM 703 O O . GLY A 1 88 ? -0.48 -7.551 -10.812 1 98.31 88 GLY A O 1
ATOM 704 N N . LEU A 1 89 ? 0.054 -6.57 -12.734 1 98.44 89 LEU A N 1
ATOM 705 C CA . LEU A 1 89 ? -0.556 -7.621 -13.539 1 98.44 89 LEU A CA 1
ATOM 706 C C . LEU A 1 89 ? 0.287 -8.891 -13.508 1 98.44 89 LEU A C 1
ATOM 708 O O . LEU A 1 89 ? 1.518 -8.828 -13.562 1 98.44 89 LEU A O 1
ATOM 712 N N . HIS A 1 90 ? -0.358 -9.984 -13.375 1 98.69 90 HIS A N 1
ATOM 713 C CA . HIS A 1 90 ? 0.319 -11.273 -13.352 1 98.69 90 HIS A CA 1
ATOM 714 C C . HIS A 1 90 ? -0.431 -12.305 -14.195 1 98.69 90 HIS A C 1
ATOM 716 O O . HIS A 1 90 ? -1.575 -12.07 -14.594 1 98.69 90 HIS A O 1
ATOM 722 N N . VAL A 1 91 ? 0.264 -13.352 -14.547 1 98.62 91 VAL A N 1
ATOM 723 C CA . VAL A 1 91 ? -0.265 -14.414 -15.383 1 98.62 91 VAL A CA 1
ATOM 724 C C . VAL A 1 91 ? -0.001 -15.773 -14.734 1 98.62 91 VAL A C 1
ATOM 726 O O . VAL A 1 91 ? 1.107 -16.031 -14.258 1 98.62 91 VAL A O 1
ATOM 729 N N . ALA A 1 92 ? -0.99 -16.531 -14.562 1 98.38 92 ALA A N 1
ATOM 730 C CA . ALA A 1 92 ? -0.893 -17.906 -14.094 1 98.38 92 ALA A CA 1
ATOM 731 C C . ALA A 1 92 ? -1.598 -18.875 -15.055 1 98.38 92 ALA A C 1
ATOM 733 O O . ALA A 1 92 ? -2.523 -18.469 -15.766 1 98.38 92 ALA A O 1
ATOM 734 N N . ALA A 1 93 ? -1.18 -20.094 -15.133 1 97.69 93 ALA A N 1
ATOM 735 C CA . ALA A 1 93 ? -1.736 -21 -16.141 1 97.69 93 ALA A CA 1
ATOM 736 C C . ALA A 1 93 ? -1.962 -22.391 -15.562 1 97.69 93 ALA A C 1
ATOM 738 O O . ALA A 1 93 ? -1.297 -22.781 -14.602 1 97.69 93 ALA A O 1
ATOM 739 N N . MET A 1 94 ? -2.885 -23.125 -16.094 1 96.81 94 MET A N 1
ATOM 740 C CA . MET A 1 94 ? -3.143 -24.516 -15.727 1 96.81 94 MET A CA 1
ATOM 741 C C . MET A 1 94 ? -3.324 -25.375 -16.969 1 96.81 94 MET A C 1
ATOM 743 O O . MET A 1 94 ? -3.932 -24.938 -17.953 1 96.81 94 MET A O 1
ATOM 747 N N . GLY A 1 95 ? -2.848 -26.484 -16.938 1 95 95 GLY A N 1
ATOM 748 C CA . GLY A 1 95 ? -2.83 -27.375 -18.094 1 95 95 GLY A CA 1
ATOM 749 C C . GLY A 1 95 ? -4.141 -28.125 -18.281 1 95 95 GLY A C 1
ATOM 750 O O . GLY A 1 95 ? -4.773 -28.547 -17.312 1 95 95 GLY A O 1
ATOM 751 N N . GLY A 1 96 ? -4.566 -28.25 -19.484 1 95.19 96 GLY A N 1
ATOM 752 C CA . GLY A 1 96 ? -5.609 -29.172 -19.906 1 95.19 96 GLY A CA 1
ATOM 753 C C . GLY A 1 96 ? -7 -28.719 -19.5 1 95.19 96 GLY A C 1
ATOM 754 O O . GLY A 1 96 ? -7.996 -29.312 -19.922 1 95.19 96 GLY A O 1
ATOM 755 N N . ALA A 1 97 ? -7.125 -27.672 -18.75 1 96.19 97 ALA A N 1
ATOM 756 C CA . ALA A 1 97 ? -8.414 -27.266 -18.188 1 96.19 97 ALA A CA 1
ATOM 757 C C . ALA A 1 97 ? -9.367 -26.812 -19.297 1 96.19 97 ALA A C 1
ATOM 759 O O . ALA A 1 97 ? -10.586 -27 -19.188 1 96.19 97 ALA A O 1
ATOM 760 N N . ALA A 1 98 ? -8.836 -26.328 -20.375 1 97.31 98 ALA A N 1
ATOM 761 C CA . ALA A 1 98 ? -9.672 -25.812 -21.453 1 97.31 98 ALA A CA 1
ATOM 762 C C . ALA A 1 98 ? -10.164 -26.953 -22.359 1 97.31 98 ALA A C 1
ATOM 764 O O . ALA A 1 98 ? -11.023 -26.734 -23.219 1 97.31 98 ALA A O 1
ATOM 765 N N . TYR A 1 99 ? -9.625 -28.141 -22.156 1 96.19 99 TYR A N 1
ATOM 766 C CA . TYR A 1 99 ? -10 -29.281 -23 1 96.19 99 TYR A CA 1
ATOM 767 C C . TYR A 1 99 ? -11.477 -29.609 -22.828 1 96.19 99 TYR A C 1
ATOM 769 O O . TYR A 1 99 ? -12.133 -30 -23.797 1 96.19 99 TYR A O 1
ATOM 777 N N . GLN A 1 100 ? -11.992 -29.422 -21.625 1 94.94 100 GLN A N 1
ATOM 778 C CA . GLN A 1 100 ? -13.383 -29.766 -21.359 1 94.94 100 GLN A CA 1
ATOM 779 C C . GLN A 1 100 ? -14.273 -28.531 -21.422 1 94.94 100 GLN A C 1
ATOM 781 O O . GLN A 1 100 ? -15.445 -28.594 -21.047 1 94.94 100 GLN A O 1
ATOM 786 N N . PHE A 1 101 ? -13.695 -27.406 -21.844 1 96.75 101 PHE A N 1
ATOM 787 C CA . PHE A 1 101 ? -14.469 -26.172 -21.953 1 96.75 101 PHE A CA 1
ATOM 788 C C . PHE A 1 101 ? -15.266 -26.141 -23.25 1 96.75 101 PHE A C 1
ATOM 790 O O . PHE A 1 101 ? -15.031 -25.281 -24.094 1 96.75 101 PHE A O 1
ATOM 797 N N . ASN A 1 102 ? -16.25 -27.047 -23.406 1 96.56 102 ASN A N 1
ATOM 798 C CA . ASN A 1 102 ? -17.078 -27.172 -24.594 1 96.56 102 ASN A CA 1
ATOM 799 C C . ASN A 1 102 ? -18.234 -26.172 -24.594 1 96.56 102 ASN A C 1
ATOM 801 O O . ASN A 1 102 ? -19.406 -26.562 -24.688 1 96.56 102 ASN A O 1
ATOM 805 N N . VAL A 1 103 ? -17.875 -24.969 -24.5 1 97.25 103 VAL A N 1
ATOM 806 C CA . VAL A 1 103 ? -18.734 -23.797 -24.5 1 97.25 103 VAL A CA 1
ATOM 807 C C . VAL A 1 103 ? -18.328 -22.844 -25.609 1 97.25 103 VAL A C 1
ATOM 809 O O . VAL A 1 103 ? -17.141 -22.75 -25.938 1 97.25 103 VAL A O 1
ATOM 812 N N . ASN A 1 104 ? -19.328 -22.188 -26.281 1 97.31 104 ASN A N 1
ATOM 813 C CA . ASN A 1 104 ? -19.031 -21.25 -27.359 1 97.31 104 ASN A CA 1
ATOM 814 C C . ASN A 1 104 ? -18.469 -19.938 -26.828 1 97.31 104 ASN A C 1
ATOM 816 O O . ASN A 1 104 ? -19.031 -18.875 -27.094 1 97.31 104 ASN A O 1
ATOM 820 N N . ALA A 1 105 ? -17.375 -19.969 -26.156 1 98.06 105 ALA A N 1
ATOM 821 C CA . ALA A 1 105 ? -16.594 -18.875 -25.625 1 98.06 105 ALA A CA 1
ATOM 822 C C . ALA A 1 105 ? -15.109 -19.234 -25.547 1 98.06 105 ALA A C 1
ATOM 824 O O . ALA A 1 105 ? -14.766 -20.406 -25.359 1 98.06 105 ALA A O 1
ATOM 825 N N . ASP A 1 106 ? -14.227 -18.234 -25.719 1 98.06 106 ASP A N 1
ATOM 826 C CA . ASP A 1 106 ? -12.789 -18.453 -25.641 1 98.06 106 ASP A CA 1
ATOM 827 C C . ASP A 1 106 ? -12.234 -18.078 -24.266 1 98.06 106 ASP A C 1
ATOM 829 O O . ASP A 1 106 ? -11.148 -18.5 -23.891 1 98.06 106 ASP A O 1
ATOM 833 N N . ALA A 1 107 ? -12.969 -17.234 -23.562 1 98.75 107 ALA A N 1
ATOM 834 C CA . ALA A 1 107 ? -12.523 -16.766 -22.25 1 98.75 107 ALA A CA 1
ATOM 835 C C . ALA A 1 107 ? -13.711 -16.438 -21.359 1 98.75 107 ALA A C 1
ATOM 837 O O . ALA A 1 107 ? -14.82 -16.188 -21.844 1 98.75 107 ALA A O 1
ATOM 838 N N . ILE A 1 108 ? -13.477 -16.5 -20.078 1 98.88 108 ILE A N 1
ATOM 839 C CA . ILE A 1 108 ? -14.391 -16.047 -19.031 1 98.88 108 ILE A CA 1
ATOM 840 C C . ILE A 1 108 ? -13.773 -14.867 -18.281 1 98.88 108 ILE A C 1
ATOM 842 O O . ILE A 1 108 ? -12.586 -14.875 -17.953 1 98.88 108 ILE A O 1
ATOM 846 N N . VAL A 1 109 ? -14.531 -13.82 -18.125 1 98.94 109 VAL A N 1
ATOM 847 C CA . VAL A 1 109 ? -14.125 -12.688 -17.297 1 98.94 109 VAL A CA 1
ATOM 848 C C . VAL A 1 109 ? -15.078 -12.539 -16.125 1 98.94 109 VAL A C 1
ATOM 850 O O . VAL A 1 109 ? -16.281 -12.344 -16.297 1 98.94 109 VAL A O 1
ATOM 853 N N . VAL A 1 110 ? -14.562 -12.695 -14.906 1 98.94 110 VAL A N 1
ATOM 854 C CA . VAL A 1 110 ? -15.367 -12.523 -13.703 1 98.94 110 VAL A CA 1
ATOM 855 C C . VAL A 1 110 ? -15.164 -11.117 -13.141 1 98.94 110 VAL A C 1
ATOM 857 O O . VAL A 1 110 ? -14.023 -10.703 -12.898 1 98.94 110 VAL A O 1
ATOM 860 N N . GLU A 1 111 ? -16.219 -10.359 -12.969 1 98.81 111 GLU A N 1
ATOM 861 C CA . GLU A 1 111 ? -16.188 -9.008 -12.414 1 98.81 111 GLU A CA 1
ATOM 862 C C . GLU A 1 111 ? -17.25 -8.836 -11.336 1 98.81 111 GLU A C 1
ATOM 864 O O . GLU A 1 111 ? -18.125 -9.68 -11.18 1 98.81 111 GLU A O 1
ATOM 869 N N . GLY A 1 112 ? -17.172 -7.789 -10.539 1 98.62 112 GLY A N 1
ATOM 870 C CA . GLY A 1 112 ? -18.109 -7.535 -9.453 1 98.62 112 GLY A CA 1
ATOM 871 C C . GLY A 1 112 ? -17.828 -8.359 -8.211 1 98.62 112 GLY A C 1
ATOM 872 O O . GLY A 1 112 ? -16.844 -9.102 -8.164 1 98.62 112 GLY A O 1
ATOM 873 N N . ARG A 1 113 ? -18.656 -8.203 -7.195 1 98.19 113 ARG A N 1
ATOM 874 C CA . ARG A 1 113 ? -18.484 -8.938 -5.949 1 98.19 113 ARG A CA 1
ATOM 875 C C . ARG A 1 113 ? -19.812 -9.5 -5.449 1 98.19 113 ARG A C 1
ATOM 877 O O . ARG A 1 113 ? -20.812 -8.789 -5.418 1 98.19 113 ARG A O 1
ATOM 884 N N . SER A 1 114 ? -19.719 -10.719 -5.137 1 98.38 114 SER A N 1
ATOM 885 C CA . SER A 1 114 ? -20.891 -11.344 -4.52 1 98.38 114 SER A CA 1
ATOM 886 C C . SER A 1 114 ? -20.797 -11.297 -2.998 1 98.38 114 SER A C 1
ATOM 888 O O . SER A 1 114 ? -19.719 -11.477 -2.424 1 98.38 114 SER A O 1
ATOM 890 N N . ASN A 1 115 ? -21.906 -11.078 -2.305 1 94 115 ASN A N 1
ATOM 891 C CA . ASN A 1 115 ? -21.953 -11.023 -0.847 1 94 115 ASN A CA 1
ATOM 892 C C . ASN A 1 115 ? -21.891 -12.422 -0.234 1 94 115 ASN A C 1
ATOM 894 O O . ASN A 1 115 ? -21.547 -12.57 0.938 1 94 115 ASN A O 1
ATOM 898 N N . LYS A 1 116 ? -22.281 -13.391 -1.045 1 96.69 116 LYS A N 1
ATOM 899 C CA . LYS A 1 116 ? -22.156 -14.797 -0.661 1 96.69 116 LYS A CA 1
ATOM 900 C C . LYS A 1 116 ? -21.281 -15.562 -1.644 1 96.69 116 LYS A C 1
ATOM 902 O O . LYS A 1 116 ? -21.297 -15.289 -2.844 1 96.69 116 LYS A O 1
ATOM 907 N N . PRO A 1 117 ? -20.594 -16.562 -1.1 1 98.44 117 PRO A N 1
ATOM 908 C CA . PRO A 1 117 ? -19.797 -17.344 -2.053 1 98.44 117 PRO A CA 1
ATOM 909 C C . PRO A 1 117 ? -20.656 -17.969 -3.152 1 98.44 117 PRO A C 1
ATOM 911 O O . PRO A 1 117 ? -21.75 -18.484 -2.879 1 98.44 117 PRO A O 1
ATOM 914 N N . LEU A 1 118 ? -20.156 -17.938 -4.363 1 98.81 118 LEU A N 1
ATOM 915 C CA . LEU A 1 118 ? -20.906 -18.406 -5.516 1 98.81 118 LEU A CA 1
ATOM 916 C C . LEU A 1 118 ? -20.234 -19.625 -6.145 1 98.81 118 LEU A C 1
ATOM 918 O O . LEU A 1 118 ? -19.016 -19.75 -6.121 1 98.81 118 LEU A O 1
ATOM 922 N N . ILE A 1 119 ? -21.031 -20.5 -6.609 1 98.88 119 ILE A N 1
ATOM 923 C CA . ILE A 1 119 ? -20.672 -21.516 -7.59 1 98.88 119 ILE A CA 1
ATOM 924 C C . ILE A 1 119 ? -21.297 -21.172 -8.938 1 98.88 119 ILE A C 1
ATOM 926 O O . ILE A 1 119 ? -22.531 -21.156 -9.078 1 98.88 119 ILE A O 1
ATOM 930 N N . ILE A 1 120 ? -20.469 -20.891 -9.875 1 98.88 120 ILE A N 1
ATOM 931 C CA . ILE A 1 120 ? -20.938 -20.5 -11.195 1 98.88 120 ILE A CA 1
ATOM 932 C C . ILE A 1 120 ? -20.906 -21.688 -12.141 1 98.88 120 ILE A C 1
ATOM 934 O O . ILE A 1 120 ? -19.906 -22.391 -12.234 1 98.88 120 ILE A O 1
ATOM 938 N N . LYS A 1 121 ? -22 -21.984 -12.82 1 98.56 121 LYS A N 1
ATOM 939 C CA . LYS A 1 121 ? -22.062 -23.016 -13.852 1 98.56 121 LYS A CA 1
ATOM 940 C C . LYS A 1 121 ? -22.094 -22.406 -15.25 1 98.56 121 LYS A C 1
ATOM 942 O O . LYS A 1 121 ? -22.938 -21.578 -15.547 1 98.56 121 LYS A O 1
ATOM 947 N N . VAL A 1 122 ? -21.188 -22.688 -16.016 1 98.81 122 VAL A N 1
ATOM 948 C CA . VAL A 1 122 ? -21.094 -22.219 -17.391 1 98.81 122 VAL A CA 1
ATOM 949 C C . VAL A 1 122 ? -21.281 -23.391 -18.344 1 98.81 122 VAL A C 1
ATOM 951 O O . VAL A 1 122 ? -20.531 -24.375 -18.297 1 98.81 122 VAL A O 1
ATOM 954 N N . TYR A 1 123 ? -22.234 -23.344 -19.25 1 98.12 123 TYR A N 1
ATOM 955 C CA . TYR A 1 123 ? -22.469 -24.5 -20.125 1 98.12 123 TYR A CA 1
ATOM 956 C C . TYR A 1 123 ? -23.125 -24.062 -21.422 1 98.12 123 TYR A C 1
ATOM 958 O O . TYR A 1 123 ? -23.484 -22.891 -21.594 1 98.12 123 TYR A O 1
ATOM 966 N N . ASP A 1 124 ? -23.094 -24.906 -22.375 1 97.12 124 ASP A N 1
ATOM 967 C CA . ASP A 1 124 ? -23.656 -24.766 -23.719 1 97.12 124 ASP A CA 1
ATOM 968 C C . ASP A 1 124 ? -24.375 -26.031 -24.141 1 97.12 124 ASP A C 1
ATOM 970 O O . ASP A 1 124 ? -23.844 -27.141 -24.031 1 97.12 124 ASP A O 1
ATOM 974 N N . GLU A 1 125 ? -25.609 -25.953 -24.656 1 96.38 125 GLU A N 1
ATOM 975 C CA . GLU A 1 125 ? -26.422 -27.094 -25.016 1 96.38 125 GLU A CA 1
ATOM 976 C C . GLU A 1 125 ? -26.141 -27.562 -26.438 1 96.38 125 GLU A C 1
ATOM 978 O O . GLU A 1 125 ? -26.859 -28.406 -26.969 1 96.38 125 GLU A O 1
ATOM 983 N N . GLY A 1 126 ? -25.188 -27 -26.969 1 95.12 126 GLY A N 1
ATOM 984 C CA . GLY A 1 126 ? -24.812 -27.422 -28.312 1 95.12 126 GLY A CA 1
ATOM 985 C C . GLY A 1 126 ? -25.234 -26.453 -29.391 1 95.12 126 GLY A C 1
ATOM 986 O O . GLY A 1 126 ? -24.797 -26.562 -30.531 1 95.12 126 GLY A O 1
ATOM 987 N N . ASP A 1 127 ? -26.016 -25.516 -29.062 1 94.88 127 ASP A N 1
ATOM 988 C CA . ASP A 1 127 ? -26.578 -24.578 -30.047 1 94.88 127 ASP A CA 1
ATOM 989 C C . ASP A 1 127 ? -25.719 -23.312 -30.141 1 94.88 127 ASP A C 1
ATOM 991 O O . ASP A 1 127 ? -26.016 -22.406 -30.922 1 94.88 127 ASP A O 1
ATOM 995 N N . GLY A 1 128 ? -24.766 -23.234 -29.328 1 94.44 128 GLY A N 1
ATOM 996 C CA . GLY A 1 128 ? -23.859 -22.094 -29.391 1 94.44 128 GLY A CA 1
ATOM 997 C C . GLY A 1 128 ? -24.266 -20.969 -28.469 1 94.44 128 GLY A C 1
ATOM 998 O O . GLY A 1 128 ? -23.562 -19.953 -28.359 1 94.44 128 GLY A O 1
ATOM 999 N N . GLU A 1 129 ? -25.344 -21.172 -27.781 1 97 129 GLU A N 1
ATOM 1000 C CA . GLU A 1 129 ? -25.75 -20.188 -26.781 1 97 129 GLU A CA 1
ATOM 1001 C C . GLU A 1 129 ? -25.156 -20.5 -25.406 1 97 129 GLU A C 1
ATOM 1003 O O . GLU A 1 129 ? -25.484 -21.531 -24.828 1 97 129 GLU A O 1
ATOM 1008 N N . VAL A 1 130 ? -24.328 -19.625 -24.984 1 98.19 130 VAL A N 1
ATOM 1009 C CA . VAL A 1 130 ? -23.688 -19.828 -23.688 1 98.19 130 VAL A CA 1
ATOM 1010 C C . VAL A 1 130 ? -24.703 -19.547 -22.562 1 98.19 130 VAL A C 1
ATOM 1012 O O . VAL A 1 130 ? -25.469 -18.578 -22.656 1 98.19 130 VAL A O 1
ATOM 1015 N N . LYS A 1 131 ? -24.703 -20.344 -21.594 1 98.38 131 LYS A N 1
ATOM 1016 C CA . LYS A 1 131 ? -25.562 -20.188 -20.422 1 98.38 131 LYS A CA 1
ATOM 1017 C C . LYS A 1 131 ? -24.766 -20.172 -19.141 1 98.38 131 LYS A C 1
ATOM 1019 O O . LYS A 1 131 ? -23.734 -20.844 -19.031 1 98.38 131 LYS A O 1
ATOM 1024 N N . VAL A 1 132 ? -25.219 -19.359 -18.219 1 98.75 132 VAL A N 1
ATOM 1025 C CA . VAL A 1 132 ? -24.578 -19.266 -16.906 1 98.75 132 VAL A CA 1
ATOM 1026 C C . VAL A 1 132 ? -25.625 -19.375 -15.805 1 98.75 132 VAL A C 1
ATOM 1028 O O . VAL A 1 132 ? -26.641 -18.672 -15.836 1 98.75 132 VAL A O 1
ATOM 1031 N N . ASP A 1 133 ? -25.453 -20.25 -14.875 1 98.44 133 ASP A N 1
ATOM 1032 C CA . ASP A 1 133 ? -26.25 -20.328 -13.656 1 98.44 133 ASP A CA 1
ATOM 1033 C C . ASP A 1 133 ? -25.422 -19.938 -12.43 1 98.44 133 ASP A C 1
ATOM 1035 O O . ASP A 1 133 ? -24.219 -20.172 -12.391 1 98.44 133 ASP A O 1
ATOM 1039 N N . PHE A 1 134 ? -26.094 -19.359 -11.516 1 98.56 134 PHE A N 1
ATOM 1040 C CA . PHE A 1 134 ? -25.453 -18.938 -10.273 1 98.56 134 PHE A CA 1
ATOM 1041 C C . PHE A 1 134 ? -26.047 -19.688 -9.086 1 98.56 134 PHE A C 1
ATOM 1043 O O . PHE A 1 134 ? -27.25 -19.609 -8.836 1 98.56 134 PHE A O 1
ATOM 1050 N N . ASP A 1 135 ? -25.25 -20.438 -8.398 1 98.5 135 ASP A N 1
ATOM 1051 C CA . ASP A 1 135 ? -25.641 -21.062 -7.137 1 98.5 135 ASP A CA 1
ATOM 1052 C C . ASP A 1 135 ? -24.859 -20.469 -5.969 1 98.5 135 ASP A C 1
ATOM 1054 O O . ASP A 1 135 ? -23.703 -20.078 -6.129 1 98.5 135 ASP A O 1
ATOM 1058 N N . GLU A 1 136 ? -25.516 -20.391 -4.848 1 98.19 136 GLU A N 1
ATOM 1059 C CA . GLU A 1 136 ? -24.875 -19.859 -3.646 1 98.19 136 GLU A CA 1
ATOM 1060 C C . GLU A 1 136 ? -24.562 -20.969 -2.654 1 98.19 136 GLU A C 1
ATOM 1062 O O . GLU A 1 136 ? -25.25 -22 -2.613 1 98.19 136 GLU A O 1
ATOM 1067 N N . ILE A 1 137 ? -23.5 -20.859 -1.99 1 98.25 137 ILE A N 1
ATOM 1068 C CA . ILE A 1 137 ? -23.172 -21.719 -0.862 1 98.25 137 ILE A CA 1
ATOM 1069 C C . ILE A 1 137 ? -22.891 -20.875 0.375 1 98.25 137 ILE A C 1
ATOM 1071 O O . ILE A 1 137 ? -22.234 -19.828 0.285 1 98.25 137 ILE A O 1
ATOM 1075 N N . ASP A 1 138 ? -23.469 -21.281 1.496 1 97.62 138 ASP A N 1
ATOM 1076 C CA . ASP A 1 138 ? -23.188 -20.578 2.742 1 97.62 138 ASP A CA 1
ATOM 1077 C C . ASP A 1 138 ? -21.703 -20.672 3.09 1 97.62 138 ASP A C 1
ATOM 1079 O O . ASP A 1 138 ? -21.094 -21.734 2.949 1 97.62 138 ASP A O 1
ATOM 1083 N N . GLU A 1 139 ? -21.203 -19.625 3.547 1 97.44 139 GLU A N 1
ATOM 1084 C CA . GLU A 1 139 ? -19.766 -19.562 3.844 1 97.44 139 GLU A CA 1
ATOM 1085 C C . GLU A 1 139 ? -19.375 -20.641 4.859 1 97.44 139 GLU A C 1
ATOM 1087 O O . GLU A 1 139 ? -18.312 -21.266 4.734 1 97.44 139 GLU A O 1
ATOM 1092 N N . GLU A 1 140 ? -20.141 -20.781 5.875 1 97.38 140 GLU A N 1
ATOM 1093 C CA . GLU A 1 140 ? -19.875 -21.812 6.879 1 97.38 140 GLU A CA 1
ATOM 1094 C C . GLU A 1 140 ? -19.922 -23.203 6.27 1 97.38 140 GLU A C 1
ATOM 1096 O O . GLU A 1 140 ? -19.109 -24.062 6.598 1 97.38 140 GLU A O 1
ATOM 1101 N N . GLU A 1 141 ? -20.875 -23.391 5.418 1 98.25 141 GLU A N 1
ATOM 1102 C CA . GLU A 1 141 ? -20.969 -24.672 4.723 1 98.25 141 GLU A CA 1
ATOM 1103 C C . GLU A 1 141 ? -19.75 -24.906 3.85 1 98.25 141 GLU A C 1
ATOM 1105 O O . GLU A 1 141 ? -19.203 -26.016 3.834 1 98.25 141 GLU A O 1
ATOM 1110 N N . LEU A 1 142 ? -19.328 -23.875 3.125 1 98.69 142 LEU A N 1
ATOM 1111 C CA . LEU A 1 142 ? -18.156 -23.984 2.279 1 98.69 142 LEU A CA 1
ATOM 1112 C C . LEU A 1 142 ? -16.922 -24.375 3.104 1 98.69 142 LEU A C 1
ATOM 1114 O O . LEU A 1 142 ? -16.156 -25.25 2.699 1 98.69 142 LEU A O 1
ATOM 1118 N N . GLU A 1 143 ? -16.766 -23.781 4.242 1 98.06 143 GLU A N 1
ATOM 1119 C CA . GLU A 1 143 ? -15.633 -24.078 5.109 1 98.06 143 GLU A CA 1
ATOM 1120 C C . GLU A 1 143 ? -15.711 -25.516 5.629 1 98.06 143 GLU A C 1
ATOM 1122 O O . GLU A 1 143 ? -14.688 -26.203 5.719 1 98.06 143 GLU A O 1
ATOM 1127 N N . ASN A 1 144 ? -16.906 -25.906 5.992 1 98.44 144 ASN A N 1
ATOM 1128 C CA . ASN A 1 144 ? -17.094 -27.281 6.434 1 98.44 144 ASN A CA 1
ATOM 1129 C C . ASN A 1 144 ? -16.734 -28.281 5.336 1 98.44 144 ASN A C 1
ATOM 1131 O O . ASN A 1 144 ? -16.125 -29.312 5.609 1 98.44 144 ASN A O 1
ATOM 1135 N N . VAL A 1 145 ? -17.109 -27.922 4.133 1 98.81 145 VAL A N 1
ATOM 1136 C CA . VAL A 1 145 ? -16.75 -28.766 2.996 1 98.81 145 VAL A CA 1
ATOM 1137 C C . VAL A 1 145 ? -15.234 -28.812 2.844 1 98.81 145 VAL A C 1
ATOM 1139 O O . VAL A 1 145 ? -14.656 -29.906 2.727 1 98.81 145 VAL A O 1
ATOM 1142 N N . TRP A 1 146 ? -14.609 -27.656 2.881 1 98.81 146 TRP A N 1
ATOM 1143 C CA . TRP A 1 146 ? -13.156 -27.609 2.742 1 98.81 146 TRP A CA 1
ATOM 1144 C C . TRP A 1 146 ? -12.477 -28.438 3.826 1 98.81 146 TRP A C 1
ATOM 1146 O O . TRP A 1 146 ? -11.414 -29.031 3.596 1 98.81 146 TRP A O 1
ATOM 1156 N N . ARG A 1 147 ? -13.07 -28.469 5.012 1 98.06 147 ARG A N 1
ATOM 1157 C CA . ARG A 1 147 ? -12.477 -29.188 6.125 1 98.06 147 ARG A CA 1
ATOM 1158 C C . ARG A 1 147 ? -12.547 -30.703 5.895 1 98.06 147 ARG A C 1
ATOM 1160 O O . ARG A 1 147 ? -11.594 -31.422 6.18 1 98.06 147 ARG A O 1
ATOM 1167 N N . ASN A 1 148 ? -13.766 -31.062 5.449 1 97.94 148 ASN A N 1
ATOM 1168 C CA . ASN A 1 148 ? -13.938 -32.469 5.184 1 97.94 148 ASN A CA 1
ATOM 1169 C C . ASN A 1 148 ? -15.234 -32.75 4.426 1 97.94 148 ASN A C 1
ATOM 1171 O O . ASN A 1 148 ? -16.312 -32.375 4.875 1 97.94 148 ASN A O 1
ATOM 1175 N N . TYR A 1 149 ? -15.086 -33.375 3.369 1 98.19 149 TYR A N 1
ATOM 1176 C CA . TYR A 1 149 ? -16.219 -33.938 2.635 1 98.19 149 TYR A CA 1
ATOM 1177 C C . TYR A 1 149 ? -15.859 -35.312 2.057 1 98.19 149 TYR A C 1
ATOM 1179 O O . TYR A 1 149 ? -14.984 -35.406 1.194 1 98.19 149 TYR A O 1
ATOM 1187 N N . LYS A 1 150 ? -16.438 -36.344 2.602 1 96.62 150 LYS A N 1
ATOM 1188 C CA . LYS A 1 150 ? -16.234 -37.75 2.182 1 96.62 150 LYS A CA 1
ATOM 1189 C C . LYS A 1 150 ? -14.758 -38.125 2.26 1 96.62 150 LYS A C 1
ATOM 1191 O O . LYS A 1 150 ? -14.227 -38.75 1.332 1 96.62 150 LYS A O 1
ATOM 1196 N N . GLY A 1 151 ? -14.078 -37.625 3.188 1 96.56 151 GLY A N 1
ATOM 1197 C CA . GLY A 1 151 ? -12.703 -38.031 3.461 1 96.56 151 GLY A CA 1
ATOM 1198 C C . GLY A 1 151 ? -11.68 -37.156 2.76 1 96.56 151 GLY A C 1
ATOM 1199 O O . GLY A 1 151 ? -10.469 -37.344 2.961 1 96.56 151 GLY A O 1
ATOM 1200 N N . GLU A 1 152 ? -12.125 -36.188 1.902 1 97.62 152 GLU A N 1
ATOM 1201 C CA . GLU A 1 152 ? -11.219 -35.281 1.196 1 97.62 152 GLU A CA 1
ATOM 1202 C C . GLU A 1 152 ? -11.141 -33.906 1.886 1 97.62 152 GLU A C 1
ATOM 1204 O O . GLU A 1 152 ? -12.008 -33.562 2.688 1 97.62 152 GLU A O 1
ATOM 1209 N N . LYS A 1 153 ? -10.109 -33.219 1.609 1 98.19 153 LYS A N 1
ATOM 1210 C CA . LYS A 1 153 ? -9.914 -31.891 2.158 1 98.19 153 LYS A CA 1
ATOM 1211 C C . LYS A 1 153 ? -9.766 -30.859 1.046 1 98.19 153 LYS A C 1
ATOM 1213 O O . LYS A 1 153 ? -9.367 -31.203 -0.072 1 98.19 153 LYS A O 1
ATOM 1218 N N . GLY A 1 154 ? -10.07 -29.625 1.389 1 98.62 154 GLY A N 1
ATOM 1219 C CA . GLY A 1 154 ? -9.789 -28.5 0.525 1 98.62 154 GLY A CA 1
ATOM 1220 C C . GLY A 1 154 ? -10.469 -28.594 -0.826 1 98.62 154 GLY A C 1
ATOM 1221 O O . GLY A 1 154 ? -11.672 -28.875 -0.903 1 98.62 154 GLY A O 1
ATOM 1222 N N . VAL A 1 155 ? -9.758 -28.406 -1.845 1 98.75 155 VAL A N 1
ATOM 1223 C CA . VAL A 1 155 ? -10.32 -28.328 -3.191 1 98.75 155 VAL A CA 1
ATOM 1224 C C . VAL A 1 155 ? -10.82 -29.719 -3.615 1 98.75 155 VAL A C 1
ATOM 1226 O O . VAL A 1 155 ? -11.766 -29.828 -4.398 1 98.75 155 VAL A O 1
ATOM 1229 N N . PHE A 1 156 ? -10.164 -30.75 -3.129 1 98.5 156 PHE A N 1
ATOM 1230 C CA . PHE A 1 156 ? -10.641 -32.094 -3.449 1 98.5 156 PHE A CA 1
ATOM 1231 C C . PHE A 1 156 ? -11.992 -32.344 -2.801 1 98.5 156 PHE A C 1
ATOM 1233 O O . PHE A 1 156 ? -12.875 -32.938 -3.418 1 98.5 156 PHE A O 1
ATOM 1240 N N . ALA A 1 157 ? -12.109 -31.875 -1.578 1 98.75 157 ALA A N 1
ATOM 1241 C CA . ALA A 1 157 ? -13.398 -31.984 -0.895 1 98.75 157 ALA A CA 1
ATOM 1242 C C . ALA A 1 157 ? -14.477 -31.203 -1.633 1 98.75 157 ALA A C 1
ATOM 1244 O O . ALA A 1 157 ? -15.602 -31.688 -1.801 1 98.75 157 ALA A O 1
ATOM 1245 N N . LEU A 1 158 ? -14.125 -30.031 -2.018 1 98.81 158 LEU A N 1
ATOM 1246 C CA . LEU A 1 158 ? -15.086 -29.203 -2.736 1 98.81 158 LEU A CA 1
ATOM 1247 C C . LEU A 1 158 ? -15.492 -29.859 -4.051 1 98.81 158 LEU A C 1
ATOM 1249 O O . LEU A 1 158 ? -16.656 -29.812 -4.438 1 98.81 158 LEU A O 1
ATOM 1253 N N . GLN A 1 159 ? -14.523 -30.469 -4.758 1 98.56 159 GLN A N 1
ATOM 1254 C CA . GLN A 1 159 ? -14.844 -31.156 -6.004 1 98.56 159 GLN A CA 1
ATOM 1255 C C . GLN A 1 159 ? -15.797 -32.312 -5.758 1 98.56 159 GLN A C 1
ATOM 1257 O O . GLN A 1 159 ? -16.75 -32.531 -6.52 1 98.56 159 GLN A O 1
ATOM 1262 N N . GLU A 1 160 ? -15.516 -33.094 -4.715 1 98.25 160 GLU A N 1
ATOM 1263 C CA . GLU A 1 160 ? -16.406 -34.188 -4.379 1 98.25 160 GLU A CA 1
ATOM 1264 C C . GLU A 1 160 ? -17.828 -33.688 -4.094 1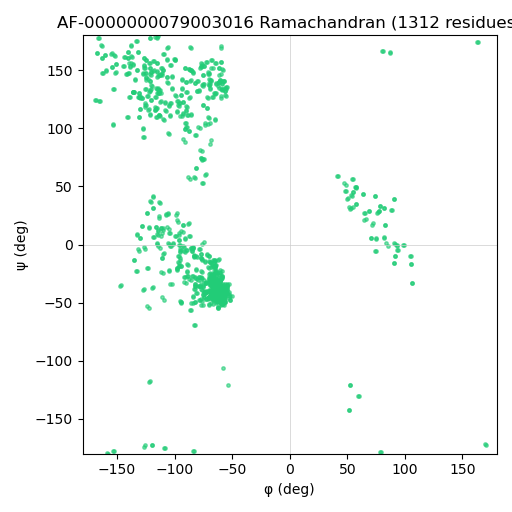 98.25 160 GLU A C 1
ATOM 1266 O O . GLU A 1 160 ? -18.797 -34.281 -4.535 1 98.25 160 GLU A O 1
ATOM 1271 N N . TYR A 1 161 ? -17.906 -32.656 -3.352 1 98.56 161 TYR A N 1
ATOM 1272 C CA . TYR A 1 161 ? -19.188 -32.031 -3.033 1 98.56 161 TYR A CA 1
ATOM 1273 C C . TYR A 1 161 ? -19.922 -31.609 -4.301 1 98.56 161 TYR A C 1
ATOM 1275 O O . TYR A 1 161 ? -21.109 -31.891 -4.461 1 98.56 161 TYR A O 1
ATOM 1283 N N . LEU A 1 162 ? -19.234 -30.953 -5.211 1 98.56 162 LEU A N 1
ATOM 1284 C CA . LEU A 1 162 ? -19.844 -30.469 -6.449 1 98.56 162 LEU A CA 1
ATOM 1285 C C . LEU A 1 162 ? -20.219 -31.625 -7.363 1 98.56 162 LEU A C 1
ATOM 1287 O O . LEU A 1 162 ? -21.25 -31.578 -8.039 1 98.56 162 LEU A O 1
ATOM 1291 N N . SER A 1 163 ? -19.328 -32.656 -7.426 1 97.94 163 SER A N 1
ATOM 1292 C CA . SER A 1 163 ? -19.609 -33.812 -8.25 1 97.94 163 SER A CA 1
ATOM 1293 C C . SER A 1 163 ? -20.906 -34.5 -7.828 1 97.94 163 SER A C 1
ATOM 1295 O O . SER A 1 163 ? -21.641 -35.031 -8.664 1 97.94 163 SER A O 1
ATOM 1297 N N . GLU A 1 164 ? -21.141 -34.5 -6.547 1 97.75 164 GLU A N 1
ATOM 1298 C CA . GLU A 1 164 ? -22.375 -35.062 -6.035 1 97.75 164 GLU A CA 1
ATOM 1299 C C . GLU A 1 164 ? -23.562 -34.125 -6.273 1 97.75 164 GLU A C 1
ATOM 1301 O O . GLU A 1 164 ? -24.609 -34.562 -6.734 1 97.75 164 GLU A O 1
ATOM 1306 N N . LYS A 1 165 ? -23.406 -32.906 -5.949 1 97.69 165 LYS A N 1
ATOM 1307 C CA . LYS A 1 165 ? -24.484 -31.922 -6.039 1 97.69 165 LYS A CA 1
ATOM 1308 C C . LYS A 1 165 ? -24.953 -31.734 -7.484 1 97.69 165 LYS A C 1
ATOM 1310 O O . LYS A 1 165 ? -26.141 -31.547 -7.746 1 97.69 165 LYS A O 1
ATOM 1315 N N . TYR A 1 166 ? -24.016 -31.75 -8.367 1 97.75 166 TYR A N 1
ATOM 1316 C CA . TYR A 1 166 ? -24.312 -31.5 -9.773 1 97.75 166 TYR A CA 1
ATOM 1317 C C . TYR A 1 166 ? -23.953 -32.719 -10.633 1 97.75 166 TYR A C 1
ATOM 1319 O O . TYR A 1 166 ? -23.359 -32.562 -11.695 1 97.75 166 TYR A O 1
ATOM 1327 N N . LYS A 1 167 ? -24.234 -33.906 -10.195 1 97.12 167 LYS A N 1
ATOM 1328 C CA . LYS A 1 167 ? -23.875 -35.156 -10.844 1 97.12 167 LYS A CA 1
ATOM 1329 C C . LYS A 1 167 ? -24.312 -35.156 -12.305 1 97.12 167 LYS A C 1
ATOM 1331 O O . LYS A 1 167 ? -23.516 -35.5 -13.188 1 97.12 167 LYS A O 1
ATOM 1336 N N . LYS A 1 168 ? -25.516 -34.781 -12.594 1 96.56 168 LYS A N 1
ATOM 1337 C CA . LYS A 1 168 ? -26.062 -34.812 -13.945 1 96.56 168 LYS A CA 1
ATOM 1338 C C . LYS A 1 168 ? -25.281 -33.844 -14.859 1 96.56 168 LYS A C 1
ATOM 1340 O O . LYS A 1 168 ? -25.031 -34.156 -16.016 1 96.56 168 LYS A O 1
ATOM 1345 N N . PHE A 1 169 ? -24.922 -32.781 -14.32 1 96.31 169 PHE A N 1
ATOM 1346 C CA . PHE A 1 169 ? -24.188 -31.766 -15.078 1 96.31 169 PHE A CA 1
ATOM 1347 C C . PHE A 1 169 ? -22.844 -32.312 -15.539 1 96.31 169 PHE A C 1
ATOM 1349 O O . PHE A 1 169 ? -22.5 -32.25 -16.719 1 96.31 169 PHE A O 1
ATOM 1356 N N . TYR A 1 170 ? -22.109 -32.906 -14.633 1 97.25 170 TYR A N 1
ATOM 1357 C CA . TYR A 1 170 ? -20.781 -33.406 -14.938 1 97.25 170 TYR A CA 1
ATOM 1358 C C . TYR A 1 170 ? -20.844 -34.562 -15.914 1 97.25 170 TYR A C 1
ATOM 1360 O O . TYR A 1 170 ? -19.984 -34.719 -16.797 1 97.25 170 TYR A O 1
ATOM 1368 N N . GLU A 1 171 ? -21.844 -35.375 -15.766 1 95.56 171 GLU A N 1
ATOM 1369 C CA . GLU A 1 171 ? -21.984 -36.562 -16.625 1 95.56 171 GLU A CA 1
ATOM 1370 C C . GLU A 1 171 ? -22.469 -36.156 -18.016 1 95.56 171 GLU A C 1
ATOM 1372 O O . GLU A 1 171 ? -21.953 -36.656 -19.031 1 95.56 171 GLU A O 1
ATOM 1377 N N . GLU A 1 172 ? -23.406 -35.281 -18.016 1 94.5 172 GLU A N 1
ATOM 1378 C CA . GLU A 1 172 ? -24.031 -34.938 -19.281 1 94.5 172 GLU A CA 1
ATOM 1379 C C . GLU A 1 172 ? -23.125 -34 -20.094 1 94.5 172 GLU A C 1
ATOM 1381 O O . GLU A 1 172 ? -23.094 -34.125 -21.328 1 94.5 172 GLU A O 1
ATOM 1386 N N . TYR A 1 173 ? -22.391 -33.188 -19.453 1 95.56 173 TYR A N 1
ATOM 1387 C CA . TYR A 1 173 ? -21.672 -32.125 -20.172 1 95.56 173 TYR A CA 1
ATOM 1388 C C . TYR A 1 173 ? -20.156 -32.406 -20.125 1 95.56 173 TYR A C 1
ATOM 1390 O O . TYR A 1 173 ? -19.375 -31.531 -20.516 1 95.56 173 TYR A O 1
ATOM 1398 N N . ASN A 1 174 ? -19.75 -33.594 -19.609 1 94.44 174 ASN A N 1
ATOM 1399 C CA . ASN A 1 174 ? -18.312 -33.844 -19.406 1 94.44 174 ASN A CA 1
ATOM 1400 C C . ASN A 1 174 ? -17.656 -32.688 -18.672 1 94.44 174 ASN A C 1
ATOM 1402 O O . ASN A 1 174 ? -16.672 -32.094 -19.156 1 94.44 174 ASN A O 1
ATOM 1406 N N . GLY A 1 175 ? -18.281 -32.375 -17.594 1 96.19 175 GLY A N 1
ATOM 1407 C CA . GLY A 1 175 ? -17.969 -31.156 -16.875 1 96.19 175 GLY A CA 1
ATOM 1408 C C . GLY A 1 175 ? -16.641 -31.203 -16.156 1 96.19 175 GLY A C 1
ATOM 1409 O O . GLY A 1 175 ? -16.109 -32.281 -15.891 1 96.19 175 GLY A O 1
ATOM 1410 N N . ARG A 1 176 ? -16.031 -30.125 -15.867 1 97.25 176 ARG A N 1
ATOM 1411 C CA . ARG A 1 176 ? -14.828 -29.859 -15.078 1 97.25 176 ARG A CA 1
ATOM 1412 C C . ARG A 1 176 ? -14.992 -28.594 -14.242 1 97.25 176 ARG A C 1
ATOM 1414 O O . ARG A 1 176 ? -16 -27.891 -14.352 1 97.25 176 ARG A O 1
ATOM 1421 N N . SER A 1 177 ? -14.133 -28.375 -13.281 1 98.31 177 SER A N 1
ATOM 1422 C CA . SER A 1 177 ? -14.312 -27.234 -12.383 1 98.31 177 SER A CA 1
ATOM 1423 C C . SER A 1 177 ? -13.008 -26.453 -12.211 1 98.31 177 SER A C 1
ATOM 1425 O O . SER A 1 177 ? -11.922 -27 -12.414 1 98.31 177 SER A O 1
ATOM 1427 N N . ILE A 1 178 ? -13.094 -25.188 -11.977 1 98.81 178 ILE A N 1
ATOM 1428 C CA . ILE A 1 178 ? -12.07 -24.359 -11.367 1 98.81 178 ILE A CA 1
ATOM 1429 C C . ILE A 1 178 ? -12.438 -24.062 -9.914 1 98.81 178 ILE A C 1
ATOM 1431 O O . ILE A 1 178 ? -13.508 -23.516 -9.633 1 98.81 178 ILE A O 1
ATOM 1435 N N . LEU A 1 179 ? -11.523 -24.453 -9.023 1 98.88 179 LEU A N 1
ATOM 1436 C CA . LEU A 1 179 ? -11.836 -24.438 -7.594 1 98.88 179 LEU A CA 1
ATOM 1437 C C . LEU A 1 179 ? -10.859 -23.547 -6.836 1 98.88 179 LEU A C 1
ATOM 1439 O O . LEU A 1 179 ? -9.734 -23.328 -7.281 1 98.88 179 LEU A O 1
ATOM 1443 N N . VAL A 1 180 ? -11.305 -23 -5.742 1 98.81 180 VAL A N 1
ATOM 1444 C CA . VAL A 1 180 ? -10.406 -22.359 -4.777 1 98.81 180 VAL A CA 1
ATOM 1445 C C . VAL A 1 180 ? -10.508 -23.078 -3.434 1 98.81 180 VAL A C 1
ATOM 1447 O O . VAL A 1 180 ? -11.508 -23.734 -3.146 1 98.81 180 VAL A O 1
ATOM 1450 N N . GLY A 1 181 ? -9.461 -23.094 -2.697 1 98.81 181 GLY A N 1
ATOM 1451 C CA . GLY A 1 181 ? -9.422 -23.688 -1.371 1 98.81 181 GLY A CA 1
ATOM 1452 C C . GLY A 1 181 ? -9.328 -22.656 -0.258 1 98.81 181 GLY A C 1
ATOM 1453 O O . GLY A 1 181 ? -9.414 -21.453 -0.506 1 98.81 181 GLY A O 1
ATOM 1454 N N . PRO A 1 182 ? -9.188 -23.156 0.962 1 98.62 182 PRO A N 1
ATOM 1455 C CA . PRO A 1 182 ? -9.117 -22.25 2.111 1 98.62 182 PRO A CA 1
ATOM 1456 C C . PRO A 1 182 ? -7.949 -21.266 2.012 1 98.62 182 PRO A C 1
ATOM 1458 O O . PRO A 1 182 ? -8.008 -20.172 2.572 1 98.62 182 PRO A O 1
ATOM 1461 N N . ALA A 1 183 ? -6.879 -21.625 1.307 1 98.75 183 ALA A N 1
ATOM 1462 C CA . ALA A 1 183 ? -5.77 -20.703 1.093 1 98.75 183 ALA A CA 1
ATOM 1463 C C . ALA A 1 183 ? -6.254 -19.391 0.481 1 98.75 183 ALA A C 1
ATOM 1465 O O . ALA A 1 183 ? -5.723 -18.328 0.786 1 98.75 183 ALA A O 1
ATOM 1466 N N . SER A 1 184 ? -7.273 -19.469 -0.377 1 98.75 184 SER A N 1
ATOM 1467 C CA . SER A 1 184 ? -7.793 -18.297 -1.09 1 98.75 184 SER A CA 1
ATOM 1468 C C . SER A 1 184 ? -8.57 -17.391 -0.155 1 98.75 184 SER A C 1
ATOM 1470 O O . SER A 1 184 ? -8.602 -16.172 -0.353 1 98.75 184 SER A O 1
ATOM 1472 N N . LYS A 1 185 ? -9.211 -17.969 0.813 1 98.06 185 LYS A N 1
ATOM 1473 C CA . LYS A 1 185 ? -10.008 -17.172 1.756 1 98.06 185 LYS A CA 1
ATOM 1474 C C . LYS A 1 185 ? -9.117 -16.5 2.791 1 98.06 185 LYS A C 1
ATOM 1476 O O . LYS A 1 185 ? -9.328 -15.336 3.135 1 98.06 185 LYS A O 1
ATOM 1481 N N . TYR A 1 186 ? -8.047 -17.172 3.203 1 97.31 186 TYR A N 1
ATOM 1482 C CA . TYR A 1 186 ? -7.379 -16.719 4.414 1 97.31 186 TYR A CA 1
ATOM 1483 C C . TYR A 1 186 ? -6.012 -16.125 4.09 1 97.31 186 TYR A C 1
ATOM 1485 O O . TYR A 1 186 ? -5.383 -15.492 4.945 1 97.31 186 TYR A O 1
ATOM 1493 N N . THR A 1 187 ? -5.516 -16.312 2.863 1 98.31 187 THR A N 1
ATOM 1494 C CA . THR A 1 187 ? -4.211 -15.773 2.486 1 98.31 187 THR A CA 1
ATOM 1495 C C . THR A 1 187 ? -4.258 -15.18 1.083 1 98.31 187 THR A C 1
ATOM 1497 O O . THR A 1 187 ? -5.25 -15.328 0.368 1 98.31 187 THR A O 1
ATOM 1500 N N . SER A 1 188 ? -3.205 -14.516 0.697 1 98.31 188 SER A N 1
ATOM 1501 C CA . SER A 1 188 ? -3.043 -13.977 -0.65 1 98.31 188 SER A CA 1
ATOM 1502 C C . SER A 1 188 ? -2.299 -14.961 -1.55 1 98.31 188 SER A C 1
ATOM 1504 O O . SER A 1 188 ? -1.838 -14.594 -2.633 1 98.31 188 SER A O 1
ATOM 1506 N N . LEU A 1 189 ? -2.225 -16.25 -1.121 1 98.62 189 LEU A N 1
ATOM 1507 C CA . LEU A 1 189 ? -1.405 -17.25 -1.792 1 98.62 189 LEU A CA 1
ATOM 1508 C C . LEU A 1 189 ? -2.279 -18.297 -2.463 1 98.62 189 LEU A C 1
ATOM 1510 O O . LEU A 1 189 ? -1.79 -19.359 -2.854 1 98.62 189 LEU A O 1
ATOM 1514 N N . GLY A 1 190 ? -3.543 -18.016 -2.592 1 98.81 190 GLY A N 1
ATOM 1515 C CA . GLY A 1 190 ? -4.48 -19.016 -3.086 1 98.81 190 GLY A CA 1
ATOM 1516 C C . GLY A 1 190 ? -4.383 -19.25 -4.582 1 98.81 190 GLY A C 1
ATOM 1517 O O . GLY A 1 190 ? -4.176 -18.297 -5.344 1 98.81 190 GLY A O 1
ATOM 1518 N N . ALA A 1 191 ? -4.605 -20.484 -4.992 1 98.88 191 ALA A N 1
ATOM 1519 C CA . ALA A 1 191 ? -4.512 -20.891 -6.387 1 98.88 191 ALA A CA 1
ATOM 1520 C C . ALA A 1 191 ? -5.895 -21.125 -6.984 1 98.88 191 ALA A C 1
ATOM 1522 O O . ALA A 1 191 ? -6.883 -21.25 -6.254 1 98.88 191 ALA A O 1
ATOM 1523 N N . LEU A 1 192 ? -5.965 -21.078 -8.328 1 98.94 192 LEU A N 1
ATOM 1524 C CA . LEU A 1 192 ? -7.031 -21.719 -9.086 1 98.94 192 LEU A CA 1
ATOM 1525 C C . LEU A 1 192 ? -6.684 -23.172 -9.391 1 98.94 192 LEU A C 1
ATOM 1527 O O . LEU A 1 192 ? -5.617 -23.453 -9.945 1 98.94 192 LEU A O 1
ATOM 1531 N N . VAL A 1 193 ? -7.602 -24.062 -9.008 1 98.81 193 VAL A N 1
ATOM 1532 C CA . VAL A 1 193 ? -7.293 -25.484 -9.148 1 98.81 193 VAL A CA 1
ATOM 1533 C C . VAL A 1 193 ? -8.32 -26.141 -10.055 1 98.81 193 VAL A C 1
ATOM 1535 O O . VAL A 1 193 ? -9.516 -25.875 -9.961 1 98.81 193 VAL A O 1
ATOM 1538 N N . SER A 1 194 ? -7.863 -26.922 -10.961 1 98.44 194 SER A N 1
ATOM 1539 C CA . SER A 1 194 ? -8.734 -27.703 -11.828 1 98.44 194 SER A CA 1
ATOM 1540 C C . SER A 1 194 ? -8.289 -29.172 -11.867 1 98.44 194 SER A C 1
ATOM 1542 O O . SER A 1 194 ? -7.125 -29.469 -12.156 1 98.44 194 SER A O 1
ATOM 1544 N N . ILE A 1 195 ? -9.203 -30.047 -11.602 1 96.75 195 ILE A N 1
ATOM 1545 C CA . ILE A 1 195 ? -8.938 -31.469 -11.578 1 96.75 195 ILE A CA 1
ATOM 1546 C C . ILE A 1 195 ? -9.688 -32.156 -12.719 1 96.75 195 ILE A C 1
ATOM 1548 O O . ILE A 1 195 ? -10.875 -31.906 -12.93 1 96.75 195 ILE A O 1
ATOM 1552 N N . THR A 1 196 ? -8.961 -32.938 -13.43 1 95.44 196 THR A N 1
ATOM 1553 C CA . THR A 1 196 ? -9.625 -33.719 -14.477 1 95.44 196 THR A CA 1
ATOM 1554 C C . THR A 1 196 ? -10.672 -34.656 -13.891 1 95.44 196 THR A C 1
ATOM 1556 O O . THR A 1 196 ? -10.422 -35.312 -12.875 1 95.44 196 THR A O 1
ATOM 1559 N N . LEU A 1 197 ? -11.789 -34.656 -14.523 1 94.75 197 LEU A N 1
ATOM 1560 C CA . LEU A 1 197 ? -12.883 -35.531 -14.102 1 94.75 197 LEU A CA 1
ATOM 1561 C C . LEU A 1 197 ? -13.266 -36.5 -15.211 1 94.75 197 LEU A C 1
ATOM 1563 O O . LEU A 1 197 ? -13.258 -36.156 -16.391 1 94.75 197 LEU A O 1
ATOM 1567 N N . VAL A 1 198 ? -13.469 -37.688 -14.844 1 90.56 198 VAL A N 1
ATOM 1568 C CA . VAL A 1 198 ? -14.078 -38.656 -15.727 1 90.56 198 VAL A CA 1
ATOM 1569 C C . VAL A 1 198 ? -15.492 -39 -15.242 1 90.56 198 VAL A C 1
ATOM 1571 O O . VAL A 1 198 ? -15.664 -39.719 -14.266 1 90.56 198 VAL A O 1
ATOM 1574 N N . LYS A 1 199 ? -16.469 -38.531 -15.945 1 84.56 199 LYS A N 1
ATOM 1575 C CA . LYS A 1 199 ? -17.875 -38.656 -15.578 1 84.56 199 LYS A CA 1
ATOM 1576 C C . LYS A 1 199 ? -18.109 -38.219 -14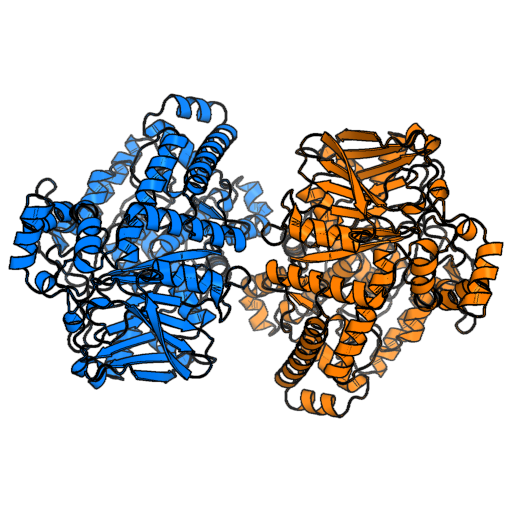.133 1 84.56 199 LYS A C 1
ATOM 1578 O O . LYS A 1 199 ? -18.719 -38.969 -13.359 1 84.56 199 LYS A O 1
ATOM 1583 N N . GLY A 1 200 ? -17.469 -37.25 -13.812 1 88.5 200 GLY A N 1
ATOM 1584 C CA . GLY A 1 200 ? -17.688 -36.625 -12.516 1 88.5 200 GLY A CA 1
ATOM 1585 C C . GLY A 1 200 ? -16.797 -37.156 -11.43 1 88.5 200 GLY A C 1
ATOM 1586 O O . GLY A 1 200 ? -16.844 -36.719 -10.281 1 88.5 200 GLY A O 1
ATOM 1587 N N . ARG A 1 201 ? -15.969 -38.031 -11.688 1 92.38 201 ARG A N 1
ATOM 1588 C CA . ARG A 1 201 ? -15.078 -38.625 -10.695 1 92.38 201 ARG A CA 1
ATOM 1589 C C . ARG A 1 201 ? -13.648 -38.094 -10.859 1 92.38 201 ARG A C 1
ATOM 1591 O O . ARG A 1 201 ? -13.164 -37.969 -11.977 1 92.38 201 ARG A O 1
ATOM 1598 N N . ILE A 1 202 ? -13.047 -37.844 -9.734 1 94.81 202 ILE A N 1
ATOM 1599 C CA . ILE A 1 202 ? -11.711 -37.25 -9.711 1 94.81 202 ILE A CA 1
ATOM 1600 C C . ILE A 1 202 ? -10.703 -38.25 -10.297 1 94.81 202 ILE A C 1
ATOM 1602 O O . ILE A 1 202 ? -10.656 -39.406 -9.891 1 94.81 202 ILE A O 1
ATOM 1606 N N . ASP A 1 203 ? -9.938 -37.781 -11.281 1 94.31 203 ASP A N 1
ATOM 1607 C CA . ASP A 1 203 ? -8.773 -38.531 -11.766 1 94.31 203 ASP A CA 1
ATOM 1608 C C . ASP A 1 203 ? -7.508 -38.094 -11.031 1 94.31 203 ASP A C 1
ATOM 1610 O O . ASP A 1 203 ? -6.773 -37.219 -11.508 1 94.31 203 ASP A O 1
ATOM 1614 N N . ARG A 1 204 ? -7.234 -38.812 -9.906 1 93.56 204 ARG A N 1
ATOM 1615 C CA . ARG A 1 204 ? -6.105 -38.438 -9.055 1 93.56 204 ARG A CA 1
ATOM 1616 C C . ARG A 1 204 ? -4.805 -38.406 -9.852 1 93.56 204 ARG A C 1
ATOM 1618 O O . ARG A 1 204 ? -4.555 -39.312 -10.656 1 93.56 204 ARG A O 1
ATOM 1625 N N . GLY A 1 205 ? -4.031 -37.438 -9.695 1 94.19 205 GLY A N 1
ATOM 1626 C CA . GLY A 1 205 ? -2.764 -37.312 -10.398 1 94.19 205 GLY A CA 1
ATOM 1627 C C . GLY A 1 205 ? -2.836 -36.406 -11.617 1 94.19 205 GLY A C 1
ATOM 1628 O O . GLY A 1 205 ? -1.814 -36.125 -12.242 1 94.19 205 GLY A O 1
ATOM 1629 N N . SER A 1 206 ? -3.996 -35.875 -11.883 1 94.31 206 SER A N 1
ATOM 1630 C CA . SER A 1 206 ? -4.172 -35.031 -13.062 1 94.31 206 SER A CA 1
ATOM 1631 C C . SER A 1 206 ? -4.5 -33.594 -12.672 1 94.31 206 SER A C 1
ATOM 1633 O O . SER A 1 206 ? -4.906 -32.812 -13.523 1 94.31 206 SER A O 1
ATOM 1635 N N . GLU A 1 207 ? -4.402 -33.25 -11.383 1 95.81 207 GLU A N 1
ATOM 1636 C CA . GLU A 1 207 ? -4.758 -31.906 -10.906 1 95.81 207 GLU A CA 1
ATOM 1637 C C . GLU A 1 207 ? -3.775 -30.859 -11.406 1 95.81 207 GLU A C 1
ATOM 1639 O O . GLU A 1 207 ? -2.578 -31.125 -11.531 1 95.81 207 GLU A O 1
ATOM 1644 N N . GLU A 1 208 ? -4.281 -29.734 -11.742 1 97.19 208 GLU A N 1
ATOM 1645 C CA . GLU A 1 208 ? -3.51 -28.609 -12.242 1 97.19 208 GLU A CA 1
ATOM 1646 C C . GLU A 1 208 ? -3.77 -27.359 -11.422 1 97.19 208 GLU A C 1
ATOM 1648 O O . GLU A 1 208 ? -4.875 -27.156 -10.906 1 97.19 208 GLU A O 1
ATOM 1653 N N . TYR A 1 209 ? -2.744 -26.531 -11.305 1 98.06 209 TYR A N 1
ATOM 1654 C CA . TYR A 1 209 ? -2.799 -25.344 -10.469 1 98.06 209 TYR A CA 1
ATOM 1655 C C . TYR A 1 209 ? -2.322 -24.109 -11.234 1 98.06 209 TYR A C 1
ATOM 1657 O O . TYR A 1 209 ? -1.205 -24.094 -11.758 1 98.06 209 TYR A O 1
ATOM 1665 N N . ALA A 1 210 ? -3.125 -23.109 -11.469 1 98.56 210 ALA A N 1
ATOM 1666 C CA . ALA A 1 210 ? -2.695 -21.734 -11.695 1 98.56 210 ALA A CA 1
ATOM 1667 C C . ALA A 1 210 ? -2.562 -20.984 -10.375 1 98.56 210 ALA A C 1
ATOM 1669 O O . ALA A 1 210 ? -3.545 -20.438 -9.859 1 98.56 210 ALA A O 1
ATOM 1670 N N . ALA A 1 211 ? -1.299 -20.922 -9.883 1 98.56 211 ALA A N 1
ATOM 1671 C CA . ALA A 1 211 ? -1.176 -20.562 -8.469 1 98.56 211 ALA A CA 1
ATOM 1672 C C . ALA A 1 211 ? -0.381 -19.281 -8.289 1 98.56 211 ALA A C 1
ATOM 1674 O O . ALA A 1 211 ? -0.724 -18.438 -7.453 1 98.56 211 ALA A O 1
ATOM 1675 N N . ARG A 1 212 ? 0.706 -19.031 -9.133 1 98.38 212 ARG A N 1
ATOM 1676 C CA . ARG A 1 212 ? 1.621 -17.922 -8.914 1 98.38 212 ARG A CA 1
ATOM 1677 C C . ARG A 1 212 ? 0.878 -16.594 -8.945 1 98.38 212 ARG A C 1
ATOM 1679 O O . ARG A 1 212 ? 0.037 -16.359 -9.812 1 98.38 212 ARG A O 1
ATOM 1686 N N . GLY A 1 213 ? 1.161 -15.812 -8.031 1 98.38 213 GLY A N 1
ATOM 1687 C CA . GLY A 1 213 ? 0.579 -14.477 -7.984 1 98.38 213 GLY A CA 1
ATOM 1688 C C . GLY A 1 213 ? -0.718 -14.43 -7.199 1 98.38 213 GLY A C 1
ATOM 1689 O O . GLY A 1 213 ? -1.237 -13.344 -6.922 1 98.38 213 GLY A O 1
ATOM 1690 N N . GLY A 1 214 ? -1.399 -15.539 -6.891 1 98.75 214 GLY A N 1
ATOM 1691 C CA . GLY A 1 214 ? -2.537 -15.594 -5.988 1 98.75 214 GLY A CA 1
ATOM 1692 C C . GLY A 1 214 ? -3.867 -15.391 -6.688 1 98.75 214 GLY A C 1
ATOM 1693 O O . GLY A 1 214 ? -4.742 -14.688 -6.184 1 98.75 214 GLY A O 1
ATOM 1694 N N . PRO A 1 215 ? -4.039 -15.953 -7.875 1 98.88 215 PRO A N 1
ATOM 1695 C CA . PRO A 1 215 ? -5.297 -15.742 -8.602 1 98.88 215 PRO A CA 1
ATOM 1696 C C . PRO A 1 215 ? -6.508 -16.281 -7.848 1 98.88 215 PRO A C 1
ATOM 1698 O O . PRO A 1 215 ? -7.605 -15.727 -7.945 1 98.88 215 PRO A O 1
ATOM 1701 N N . GLY A 1 216 ? -6.336 -17.406 -7.121 1 98.94 216 GLY A N 1
ATOM 1702 C CA . GLY A 1 216 ? -7.438 -17.938 -6.336 1 98.94 216 GLY A CA 1
ATOM 1703 C C . GLY A 1 216 ? -7.922 -16.984 -5.258 1 98.94 216 GLY A C 1
ATOM 1704 O O . GLY A 1 216 ? -9.125 -16.844 -5.039 1 98.94 216 GLY A O 1
ATOM 1705 N N . SER A 1 217 ? -6.988 -16.344 -4.594 1 98.94 217 SER A N 1
ATOM 1706 C CA . SER A 1 217 ? -7.344 -15.344 -3.594 1 98.94 217 SER A CA 1
ATOM 1707 C C . SER A 1 217 ? -8.133 -14.195 -4.215 1 98.94 217 SER A C 1
ATOM 1709 O O . SER A 1 217 ? -9.078 -13.688 -3.611 1 98.94 217 SER A O 1
ATOM 1711 N N . VAL A 1 218 ? -7.746 -13.75 -5.422 1 98.94 218 VAL A N 1
ATOM 1712 C CA . VAL A 1 218 ? -8.469 -12.68 -6.094 1 98.94 218 VAL A CA 1
ATOM 1713 C C . VAL A 1 218 ? -9.883 -13.148 -6.441 1 98.94 218 VAL A C 1
ATOM 1715 O O . VAL A 1 218 ? -10.859 -12.438 -6.199 1 98.94 218 VAL A O 1
ATOM 1718 N N . LEU A 1 219 ? -10.008 -14.367 -6.98 1 98.94 219 LEU A N 1
ATOM 1719 C CA . LEU A 1 219 ? -11.312 -14.867 -7.379 1 98.94 219 LEU A CA 1
ATOM 1720 C C . LEU A 1 219 ? -12.258 -14.922 -6.184 1 98.94 219 LEU A C 1
ATOM 1722 O O . LEU A 1 219 ? -13.43 -14.555 -6.297 1 98.94 219 LEU A O 1
ATOM 1726 N N . TYR A 1 220 ? -11.742 -15.359 -5.055 1 98.88 220 TYR A N 1
ATOM 1727 C CA . TYR A 1 220 ? -12.602 -15.539 -3.891 1 98.88 220 TYR A CA 1
ATOM 1728 C C . TYR A 1 220 ? -12.812 -14.219 -3.16 1 98.88 220 TYR A C 1
ATOM 1730 O O . TYR A 1 220 ? -13.945 -13.828 -2.865 1 98.88 220 TYR A O 1
ATOM 1738 N N . ARG A 1 221 ? -11.766 -13.5 -2.875 1 98.31 221 ARG A N 1
ATOM 1739 C CA . ARG A 1 221 ? -11.852 -12.352 -1.979 1 98.31 221 ARG A CA 1
ATOM 1740 C C . ARG A 1 221 ? -12.344 -11.117 -2.719 1 98.31 221 ARG A C 1
ATOM 1742 O O . ARG A 1 221 ? -13.008 -10.258 -2.133 1 98.31 221 ARG A O 1
ATOM 1749 N N . ALA A 1 222 ? -11.984 -10.93 -3.951 1 98.62 222 ALA A N 1
ATOM 1750 C CA . ALA A 1 222 ? -12.469 -9.781 -4.707 1 98.62 222 ALA A CA 1
ATOM 1751 C C . ALA A 1 222 ? -13.883 -10.023 -5.234 1 98.62 222 ALA A C 1
ATOM 1753 O O . ALA A 1 222 ? -14.68 -9.094 -5.344 1 98.62 222 ALA A O 1
ATOM 1754 N N . HIS A 1 223 ? -14.203 -11.344 -5.52 1 98.88 223 HIS A N 1
ATOM 1755 C CA . HIS A 1 223 ? -15.414 -11.562 -6.309 1 98.88 223 HIS A CA 1
ATOM 1756 C C . HIS A 1 223 ? -16.391 -12.477 -5.582 1 98.88 223 HIS A C 1
ATOM 1758 O O . HIS A 1 223 ? -17.562 -12.547 -5.934 1 98.88 223 HIS A O 1
ATOM 1764 N N . GLY A 1 224 ? -15.961 -13.258 -4.621 1 98.75 224 GLY A N 1
ATOM 1765 C CA . GLY A 1 224 ? -16.828 -14.148 -3.879 1 98.75 224 GLY A CA 1
ATOM 1766 C C . GLY A 1 224 ? -17.172 -15.414 -4.641 1 98.75 224 GLY A C 1
ATOM 1767 O O . GLY A 1 224 ? -18.297 -15.93 -4.527 1 98.75 224 GLY A O 1
ATOM 1768 N N . VAL A 1 225 ? -16.25 -15.875 -5.426 1 98.94 225 VAL A N 1
ATOM 1769 C CA . VAL A 1 225 ? -16.516 -17.062 -6.223 1 98.94 225 VAL A CA 1
ATOM 1770 C C . VAL A 1 225 ? -15.711 -18.25 -5.672 1 98.94 225 VAL A C 1
ATOM 1772 O O . VAL A 1 225 ? -14.484 -18.172 -5.59 1 98.94 225 VAL A O 1
ATOM 1775 N N . ALA A 1 226 ? -16.438 -19.297 -5.32 1 98.88 226 ALA A N 1
ATOM 1776 C CA . ALA A 1 226 ? -15.812 -20.484 -4.734 1 98.88 226 ALA A CA 1
ATOM 1777 C C . ALA A 1 226 ? -15.445 -21.5 -5.812 1 98.88 226 ALA A C 1
ATOM 1779 O O . ALA A 1 226 ? -14.516 -22.297 -5.637 1 98.88 226 ALA A O 1
ATOM 1780 N N . ALA A 1 227 ? -16.203 -21.484 -6.926 1 98.88 227 ALA A N 1
ATOM 1781 C CA . ALA A 1 227 ? -15.961 -22.438 -7.996 1 98.88 227 ALA A CA 1
ATOM 1782 C C . ALA A 1 227 ? -16.609 -22 -9.297 1 98.88 227 ALA A C 1
ATOM 1784 O O . ALA A 1 227 ? -17.625 -21.297 -9.281 1 98.88 227 ALA A O 1
ATOM 1785 N N . ILE A 1 228 ? -16.047 -22.297 -10.352 1 98.94 228 ILE A N 1
ATOM 1786 C CA . ILE A 1 228 ? -16.641 -22.234 -11.68 1 98.94 228 ILE A CA 1
ATOM 1787 C C . ILE A 1 228 ? -16.734 -23.625 -12.281 1 98.94 228 ILE A C 1
ATOM 1789 O O . ILE A 1 228 ? -15.719 -24.266 -12.562 1 98.94 228 ILE A O 1
ATOM 1793 N N . VAL A 1 229 ? -17.938 -24.125 -12.398 1 98.56 229 VAL A N 1
ATOM 1794 C CA . VAL A 1 229 ? -18.234 -25.406 -13.016 1 98.56 229 VAL A CA 1
ATOM 1795 C C . VAL A 1 229 ? -18.594 -25.188 -14.492 1 98.56 229 VAL A C 1
ATOM 1797 O O . VAL A 1 229 ? -19.438 -24.359 -14.812 1 98.56 229 VAL A O 1
ATOM 1800 N N . TYR A 1 230 ? -17.938 -25.938 -15.344 1 98.38 230 TYR A N 1
ATOM 1801 C CA . TYR A 1 230 ? -18.203 -25.672 -16.75 1 98.38 230 TYR A CA 1
ATOM 1802 C C . TYR A 1 230 ? -18.266 -26.969 -17.547 1 98.38 230 TYR A C 1
ATOM 1804 O O . TYR A 1 230 ? -17.719 -28 -17.109 1 98.38 230 TYR A O 1
ATOM 1812 N N . GLY A 1 231 ? -18.828 -27 -18.656 1 96.5 231 GLY A N 1
ATOM 1813 C CA . GLY A 1 231 ? -19 -28.062 -19.625 1 96.5 231 GLY A CA 1
ATOM 1814 C C . GLY A 1 231 ? -20.094 -27.766 -20.641 1 96.5 231 GLY A C 1
ATOM 1815 O O . GLY A 1 231 ? -20.766 -26.734 -20.562 1 96.5 231 GLY A O 1
ATOM 1816 N N . GLY A 1 232 ? -20.172 -28.688 -21.625 1 96.75 232 GLY A N 1
ATOM 1817 C CA . GLY A 1 232 ? -21.219 -28.453 -22.625 1 96.75 232 GLY A CA 1
ATOM 1818 C C . GLY A 1 232 ? -21.109 -29.375 -23.828 1 96.75 232 GLY A C 1
ATOM 1819 O O . GLY A 1 232 ? -20.328 -30.328 -23.812 1 96.75 232 GLY A O 1
ATOM 1820 N N . LYS A 1 233 ? -21.938 -29.062 -24.781 1 96.5 233 LYS A N 1
ATOM 1821 C CA . LYS A 1 233 ? -22.031 -29.906 -25.969 1 96.5 233 LYS A CA 1
ATOM 1822 C C . LYS A 1 233 ? -21.578 -29.141 -27.219 1 96.5 233 LYS A C 1
ATOM 1824 O O . LYS A 1 233 ? -21.578 -29.703 -28.312 1 96.5 233 LYS A O 1
ATOM 1829 N N . PHE A 1 234 ? -21.203 -27.953 -26.953 1 96.25 234 PHE A N 1
ATOM 1830 C CA . PHE A 1 234 ? -20.734 -27.172 -28.094 1 96.25 234 PHE A CA 1
ATOM 1831 C C . PHE A 1 234 ? -19.453 -27.766 -28.656 1 96.25 234 PHE A C 1
ATOM 1833 O O . PHE A 1 234 ? -18.5 -28.047 -27.922 1 96.25 234 PHE A O 1
ATOM 1840 N N . ASN A 1 235 ? -19.422 -27.969 -29.953 1 94.31 235 ASN A N 1
ATOM 1841 C CA . ASN A 1 235 ? -18.219 -28.5 -30.594 1 94.31 235 ASN A CA 1
ATOM 1842 C C . ASN A 1 235 ? -17.281 -27.391 -31.047 1 94.31 235 ASN A C 1
ATOM 1844 O O . ASN A 1 235 ? -17.438 -26.844 -32.125 1 94.31 235 ASN A O 1
ATOM 1848 N N . ARG A 1 236 ? -16.266 -27.141 -30.312 1 91.62 236 ARG A N 1
ATOM 1849 C CA . ARG A 1 236 ? -15.32 -26.062 -30.562 1 91.62 236 ARG A CA 1
ATOM 1850 C C . ARG A 1 236 ? -14.562 -26.297 -31.875 1 91.62 236 ARG A C 1
ATOM 1852 O O . ARG A 1 236 ? -14.062 -25.344 -32.469 1 91.62 236 ARG A O 1
ATOM 1859 N N . ARG A 1 237 ? -14.477 -27.453 -32.281 1 92.12 237 ARG A N 1
ATOM 1860 C CA . ARG A 1 237 ? -13.734 -27.828 -33.469 1 92.12 237 ARG A CA 1
ATOM 1861 C C . ARG A 1 237 ? -14.336 -27.188 -34.719 1 92.12 237 ARG A C 1
ATOM 1863 O O . ARG A 1 237 ? -13.625 -26.938 -35.719 1 92.12 237 ARG A O 1
ATOM 1870 N N . THR A 1 238 ? -15.602 -26.875 -34.625 1 92 238 THR A N 1
ATOM 1871 C CA . THR A 1 238 ? -16.281 -26.281 -35.781 1 92 238 THR A CA 1
ATOM 1872 C C . THR A 1 238 ? -15.75 -24.875 -36.062 1 92 238 THR A C 1
ATOM 1874 O O . THR A 1 238 ? -15.945 -24.344 -37.156 1 92 238 THR A O 1
ATOM 1877 N N . LYS A 1 239 ? -15.062 -24.328 -35.094 1 92.06 239 LYS A N 1
ATOM 1878 C CA . LYS A 1 239 ? -14.555 -22.969 -35.25 1 92.06 239 LYS A CA 1
ATOM 1879 C C . LYS A 1 239 ? -13.055 -22.953 -35.531 1 92.06 239 LYS A C 1
ATOM 1881 O O . LYS A 1 239 ? -12.406 -21.922 -35.438 1 92.06 239 LYS A O 1
ATOM 1886 N N . ARG A 1 240 ? -12.5 -24.141 -35.875 1 95.06 240 ARG A N 1
ATOM 1887 C CA . ARG A 1 240 ? -11.062 -24.281 -36.062 1 95.06 240 ARG A CA 1
ATOM 1888 C C . ARG A 1 240 ? -10.719 -24.688 -37.469 1 95.06 240 ARG A C 1
ATOM 1890 O O . ARG A 1 240 ? -11.547 -25.297 -38.156 1 95.06 240 ARG A O 1
ATOM 1897 N N . PRO A 1 241 ? -9.453 -24.391 -37.875 1 94.62 241 PRO A N 1
ATOM 1898 C CA . PRO A 1 241 ? -9.055 -24.844 -39.219 1 94.62 241 PRO A CA 1
ATOM 1899 C C . PRO A 1 241 ? -9.156 -26.359 -39.375 1 94.62 241 PRO A C 1
ATOM 1901 O O . PRO A 1 241 ? -8.641 -27.109 -38.562 1 94.62 241 PRO A O 1
ATOM 1904 N N . LYS A 1 242 ? -9.719 -26.766 -40.438 1 94.25 242 LYS A N 1
ATOM 1905 C CA . LYS A 1 242 ? -9.992 -28.188 -40.688 1 94.25 242 LYS A CA 1
ATOM 1906 C C . LYS A 1 242 ? -8.695 -29 -40.75 1 94.25 242 LYS A C 1
ATOM 1908 O O . LYS A 1 242 ? -8.648 -30.141 -40.281 1 94.25 242 LYS A O 1
ATOM 1913 N N . ASP A 1 243 ? -7.672 -28.406 -41.281 1 94.56 243 ASP A N 1
ATOM 1914 C CA . ASP A 1 243 ? -6.383 -29.078 -41.406 1 94.56 243 ASP A CA 1
ATOM 1915 C C . ASP A 1 243 ? -5.828 -29.469 -40.031 1 94.56 243 ASP A C 1
ATOM 1917 O O . ASP A 1 243 ? -5.121 -30.469 -39.906 1 94.56 243 ASP A O 1
ATOM 1921 N N . LEU A 1 244 ? -6.176 -28.688 -39.062 1 96.44 244 LEU A N 1
ATOM 1922 C CA . LEU A 1 244 ? -5.602 -28.891 -37.75 1 96.44 244 LEU A CA 1
ATOM 1923 C C . LEU A 1 244 ? -6.461 -29.844 -36.906 1 96.44 244 LEU A C 1
ATOM 1925 O O . LEU A 1 244 ? -6.168 -30.078 -35.75 1 96.44 244 LEU A O 1
ATOM 1929 N N . LEU A 1 245 ? -7.508 -30.391 -37.562 1 96.19 245 LEU A N 1
ATOM 1930 C CA . LEU A 1 245 ? -8.367 -31.375 -36.875 1 96.19 245 LEU A CA 1
ATOM 1931 C C . LEU A 1 245 ? -8.023 -32.781 -37.312 1 96.19 245 LEU A C 1
ATOM 1933 O O . LEU A 1 245 ? -8.609 -33.75 -36.844 1 96.19 245 LEU A O 1
ATOM 1937 N N . ASP A 1 246 ? -7.016 -32.812 -38.188 1 95.44 246 ASP A N 1
ATOM 1938 C CA . ASP A 1 246 ? -6.531 -34.094 -38.719 1 95.44 246 ASP A CA 1
ATOM 1939 C C . ASP A 1 246 ? -5.027 -34.25 -38.5 1 95.44 246 ASP A C 1
ATOM 1941 O O . ASP A 1 246 ? -4.23 -33.531 -39.094 1 95.44 246 ASP A O 1
ATOM 1945 N N . THR A 1 247 ? -4.652 -35.281 -37.781 1 94.19 247 THR A N 1
ATOM 1946 C CA . THR A 1 247 ? -3.258 -35.438 -37.375 1 94.19 247 THR A CA 1
ATOM 1947 C C . THR A 1 247 ? -2.381 -35.719 -38.594 1 94.19 247 THR A C 1
ATOM 1949 O O . THR A 1 247 ? -1.223 -35.281 -38.656 1 94.19 247 THR A O 1
ATOM 1952 N N . ARG A 1 248 ? -2.904 -36.344 -39.625 1 95.56 248 ARG A N 1
ATOM 1953 C CA . ARG A 1 248 ? -2.146 -36.625 -40.844 1 95.56 248 ARG A CA 1
ATOM 1954 C C . ARG A 1 248 ? -1.825 -35.312 -41.594 1 95.56 248 ARG A C 1
ATOM 1956 O O . ARG A 1 248 ? -0.706 -35.125 -42.062 1 95.56 248 ARG A O 1
ATOM 1963 N N . LYS A 1 249 ? -2.873 -34.531 -41.625 1 96 249 LYS A N 1
ATOM 1964 C CA . LYS A 1 249 ? -2.676 -33.25 -42.281 1 96 249 LYS A CA 1
ATOM 1965 C C . LYS A 1 249 ? -1.699 -32.375 -41.469 1 96 249 LYS A C 1
ATOM 1967 O O . LYS A 1 249 ? -0.928 -31.625 -42.062 1 96 249 LYS A O 1
ATOM 1972 N N . ILE A 1 250 ? -1.766 -32.438 -40.188 1 97.06 250 ILE A N 1
ATOM 1973 C CA . ILE A 1 250 ? -0.836 -31.703 -39.344 1 97.06 250 ILE A CA 1
ATOM 1974 C C . ILE A 1 250 ? 0.589 -32.188 -39.594 1 97.06 250 ILE A C 1
ATOM 1976 O O . ILE A 1 250 ? 1.517 -31.391 -39.719 1 97.06 250 ILE A O 1
ATOM 1980 N N . ASN A 1 251 ? 0.768 -33.469 -39.656 1 96.88 251 ASN A N 1
ATOM 1981 C CA . ASN A 1 251 ? 2.078 -34.031 -39.938 1 96.88 251 ASN A CA 1
ATOM 1982 C C . ASN A 1 251 ? 2.637 -33.531 -41.281 1 96.88 251 ASN A C 1
ATOM 1984 O O . ASN A 1 251 ? 3.82 -33.219 -41.375 1 96.88 251 ASN A O 1
ATOM 1988 N N . GLU A 1 252 ? 1.798 -33.531 -42.25 1 95.75 252 GLU A N 1
ATOM 1989 C CA . GLU A 1 252 ? 2.213 -33.062 -43.594 1 95.75 252 GLU A CA 1
ATOM 1990 C C . GLU A 1 252 ? 2.59 -31.594 -43.531 1 95.75 252 GLU A C 1
ATOM 1992 O O . GLU A 1 252 ? 3.6 -31.188 -44.125 1 95.75 252 GLU A O 1
ATOM 1997 N N . LEU A 1 253 ? 1.748 -30.922 -42.906 1 95.62 253 LEU A N 1
ATOM 1998 C CA . LEU A 1 253 ? 2.008 -29.484 -42.781 1 95.62 253 LEU A CA 1
ATOM 1999 C C . LEU A 1 253 ? 3.348 -29.25 -42.094 1 95.62 253 LEU A C 1
ATOM 2001 O O . LEU A 1 253 ? 4.129 -28.406 -42.531 1 95.62 253 LEU A O 1
ATOM 2005 N N . PHE A 1 254 ? 3.625 -29.922 -41 1 96.62 254 PHE A N 1
ATOM 2006 C CA . PHE A 1 254 ? 4.855 -29.734 -40.25 1 96.62 254 PHE A CA 1
ATOM 2007 C C . PHE A 1 254 ? 6.066 -30.203 -41.031 1 96.62 254 PHE A C 1
ATOM 2009 O O . PHE A 1 254 ? 7.152 -29.641 -40.938 1 96.62 254 PHE A O 1
ATOM 2016 N N . ARG A 1 255 ? 5.941 -31.188 -41.844 1 95.62 255 ARG A N 1
ATOM 2017 C CA . ARG A 1 255 ? 7.012 -31.578 -42.781 1 95.62 255 ARG A CA 1
ATOM 2018 C C . ARG A 1 255 ? 7.379 -30.422 -43.719 1 95.62 255 ARG A C 1
ATOM 2020 O O . ARG A 1 255 ? 8.555 -30.25 -44.031 1 95.62 255 ARG A O 1
ATOM 2027 N N . GLU A 1 256 ? 6.391 -29.797 -44.062 1 95.12 256 GLU A N 1
ATOM 2028 C CA . GLU A 1 256 ? 6.59 -28.688 -45 1 95.12 256 GLU A CA 1
ATOM 2029 C C . GLU A 1 256 ? 7.242 -27.5 -44.312 1 95.12 256 GLU A C 1
ATOM 2031 O O . GLU A 1 256 ? 8.172 -26.891 -44.844 1 95.12 256 GLU A O 1
ATOM 2036 N N . ILE A 1 257 ? 6.805 -27.219 -43.125 1 92.81 257 ILE A N 1
ATOM 2037 C CA . ILE A 1 257 ? 7.184 -25.922 -42.531 1 92.81 257 ILE A CA 1
ATOM 2038 C C . ILE A 1 257 ? 8.367 -26.109 -41.594 1 92.81 257 ILE A C 1
ATOM 2040 O O . ILE A 1 257 ? 9.07 -25.141 -41.281 1 92.81 257 ILE A O 1
ATOM 2044 N N . ALA A 1 258 ? 8.609 -27.328 -41.125 1 93.19 258 ALA A N 1
ATOM 2045 C CA . ALA A 1 258 ? 9.664 -27.531 -40.156 1 93.19 258 ALA A CA 1
ATOM 2046 C C . ALA A 1 258 ? 10.562 -28.703 -40.531 1 93.19 258 ALA A C 1
ATOM 2048 O O . ALA A 1 258 ? 11.523 -29.016 -39.812 1 93.19 258 ALA A O 1
ATOM 2049 N N . GLY A 1 259 ? 10.25 -29.359 -41.531 1 93.88 259 GLY A N 1
ATOM 2050 C CA . GLY A 1 259 ? 11.102 -30.406 -42.094 1 93.88 259 GLY A CA 1
ATOM 2051 C C . GLY A 1 259 ? 10.938 -31.734 -41.406 1 93.88 259 GLY A C 1
ATOM 2052 O O . GLY A 1 259 ? 11.641 -32.719 -41.719 1 93.88 259 GLY A O 1
ATOM 2053 N N . LYS A 1 260 ? 10.094 -31.859 -40.438 1 95.19 260 LYS A N 1
ATOM 2054 C CA . LYS A 1 260 ? 9.844 -33.062 -39.688 1 95.19 260 LYS A CA 1
ATOM 2055 C C . LYS A 1 260 ? 8.359 -33.219 -39.344 1 95.19 260 LYS A C 1
ATOM 2057 O O . LYS A 1 260 ? 7.656 -32.219 -39.156 1 95.19 260 LYS A O 1
ATOM 2062 N N . PRO A 1 261 ? 7.898 -34.562 -39.312 1 96.12 261 PRO A N 1
ATOM 2063 C CA . PRO A 1 261 ? 6.5 -34.75 -38.906 1 96.12 261 PRO A CA 1
ATOM 2064 C C . PRO A 1 261 ? 6.199 -34.188 -37.531 1 96.12 261 PRO A C 1
ATOM 2066 O O . PRO A 1 261 ? 7.043 -34.281 -36.625 1 96.12 261 PRO A O 1
ATOM 2069 N N . TYR A 1 262 ? 4.945 -33.75 -37.344 1 96.25 262 TYR A N 1
ATOM 2070 C CA . TYR A 1 262 ? 4.48 -33.125 -36.094 1 96.25 262 TYR A CA 1
ATOM 2071 C C . TYR A 1 262 ? 4.715 -34.031 -34.906 1 96.25 262 TYR A C 1
ATOM 2073 O O . TYR A 1 262 ? 5.297 -33.625 -33.906 1 96.25 262 TYR A O 1
ATOM 2081 N N . ILE A 1 263 ? 4.328 -35.25 -34.969 1 95.75 263 ILE A N 1
ATOM 2082 C CA . ILE A 1 263 ? 4.398 -36.188 -33.844 1 95.75 263 ILE A CA 1
ATOM 2083 C C . ILE A 1 263 ? 5.852 -36.375 -33.438 1 95.75 263 ILE A C 1
ATOM 2085 O O . ILE A 1 263 ? 6.145 -36.531 -32.25 1 95.75 263 ILE A O 1
ATOM 2089 N N . THR A 1 264 ? 6.762 -36.406 -34.375 1 95.81 264 THR A N 1
ATOM 2090 C CA . THR A 1 264 ? 8.188 -36.562 -34.094 1 95.81 264 THR A CA 1
ATOM 2091 C C . THR A 1 264 ? 8.719 -35.344 -33.344 1 95.81 264 THR A C 1
ATOM 2093 O O . THR A 1 264 ? 9.453 -35.5 -32.375 1 95.81 264 THR A O 1
ATOM 2096 N N . MET A 1 265 ? 8.312 -34.219 -33.75 1 96.5 265 MET A N 1
ATOM 2097 C CA . MET A 1 265 ? 8.758 -33 -33.125 1 96.5 265 MET A CA 1
ATOM 2098 C C . MET A 1 265 ? 8.234 -32.938 -31.688 1 96.5 265 MET A C 1
ATOM 2100 O O . MET A 1 265 ? 8.938 -32.469 -30.781 1 96.5 265 MET A O 1
ATOM 2104 N N . VAL A 1 266 ? 6.988 -33.375 -31.5 1 96.75 266 VAL A N 1
ATOM 2105 C CA . VAL A 1 266 ? 6.359 -33.344 -30.188 1 96.75 266 VAL A CA 1
ATOM 2106 C C . VAL A 1 266 ? 7.113 -34.281 -29.234 1 96.75 266 VAL A C 1
ATOM 2108 O O . VAL A 1 266 ? 7.453 -33.875 -28.109 1 96.75 266 VAL A O 1
ATOM 2111 N N . ILE A 1 267 ? 7.414 -35.406 -29.656 1 95.25 267 ILE A N 1
ATOM 2112 C CA . ILE A 1 267 ? 8.07 -36.406 -28.828 1 95.25 267 ILE A CA 1
ATOM 2113 C C . ILE A 1 267 ? 9.492 -35.938 -28.5 1 95.25 267 ILE A C 1
ATOM 2115 O O . ILE A 1 267 ? 9.945 -36.062 -27.359 1 95.25 267 ILE A O 1
ATOM 2119 N N . GLU A 1 268 ? 10.172 -35.406 -29.453 1 95.19 268 GLU A N 1
ATOM 2120 C CA . GLU A 1 268 ? 11.531 -34.906 -29.234 1 95.19 268 GLU A CA 1
ATOM 2121 C C . GLU A 1 268 ? 11.547 -33.781 -28.234 1 95.19 268 GLU A C 1
ATOM 2123 O O . GLU A 1 268 ? 12.391 -33.75 -27.328 1 95.19 268 GLU A O 1
ATOM 2128 N N . ALA A 1 269 ? 10.609 -32.938 -28.391 1 94.31 269 ALA A N 1
ATOM 2129 C CA . ALA A 1 269 ? 10.531 -31.781 -27.484 1 94.31 269 ALA A CA 1
ATOM 2130 C C . ALA A 1 269 ? 10.141 -32.219 -26.078 1 94.31 269 ALA A C 1
ATOM 2132 O O . ALA A 1 269 ? 10.539 -31.578 -25.094 1 94.31 269 ALA A O 1
ATOM 2133 N N . GLY A 1 270 ? 9.422 -33.281 -25.938 1 95.75 270 GLY A N 1
ATOM 2134 C CA . GLY A 1 270 ? 8.852 -33.719 -24.672 1 95.75 270 GLY A CA 1
ATOM 2135 C C . GLY A 1 270 ? 9.688 -34.75 -23.953 1 95.75 270 GLY A C 1
ATOM 2136 O O . GLY A 1 270 ? 9.281 -35.281 -22.922 1 95.75 270 GLY A O 1
ATOM 2137 N N . THR A 1 271 ? 10.906 -35 -24.469 1 95.56 271 THR A N 1
ATOM 2138 C CA . THR A 1 271 ? 11.734 -36.094 -23.969 1 95.56 271 THR A CA 1
ATOM 2139 C C . THR A 1 271 ? 11.945 -35.938 -22.453 1 95.56 271 THR A C 1
ATOM 2141 O O . THR A 1 271 ? 11.75 -36.906 -21.703 1 95.56 271 THR A O 1
ATOM 2144 N N . LYS A 1 272 ? 12.312 -34.844 -22.031 1 94.19 272 LYS A N 1
ATOM 2145 C CA . LYS A 1 272 ? 12.57 -34.594 -20.609 1 94.19 272 LYS A CA 1
ATOM 2146 C C . LYS A 1 272 ? 11.328 -34.875 -19.766 1 94.19 272 LYS A C 1
ATOM 2148 O O . LYS A 1 272 ? 11.43 -35.406 -18.656 1 94.19 272 LYS A O 1
ATOM 2153 N N . TYR A 1 273 ? 10.211 -34.562 -20.281 1 95.88 273 TYR A N 1
ATOM 2154 C CA . TYR A 1 273 ? 8.977 -34.594 -19.5 1 95.88 273 TYR A CA 1
ATOM 2155 C C . TYR A 1 273 ? 8.305 -35.969 -19.578 1 95.88 273 TYR A C 1
ATOM 2157 O O . TYR A 1 273 ? 7.613 -36.375 -18.641 1 95.88 273 TYR A O 1
ATOM 2165 N N . ARG A 1 274 ? 8.469 -36.594 -20.734 1 95.88 274 ARG A N 1
ATOM 2166 C CA . ARG A 1 274 ? 7.918 -37.938 -20.875 1 95.88 274 ARG A CA 1
ATOM 2167 C C . ARG A 1 274 ? 8.852 -38.969 -20.297 1 95.88 274 ARG A C 1
ATOM 2169 O O . ARG A 1 274 ? 8.547 -39.594 -19.266 1 95.88 274 ARG A O 1
ATOM 2176 N N . TYR A 1 275 ? 9.906 -39.156 -20.891 1 96.94 275 TYR A N 1
ATOM 2177 C CA . TYR A 1 275 ? 10.938 -40.125 -20.5 1 96.94 275 TYR A CA 1
ATOM 2178 C C . TYR A 1 275 ? 12.242 -39.844 -21.234 1 96.94 275 TYR A C 1
ATOM 2180 O O . TYR A 1 275 ? 12.273 -39.781 -22.469 1 96.94 275 TYR A O 1
ATOM 2188 N N . ASN A 1 276 ? 13.281 -39.656 -20.516 1 96.69 276 ASN A N 1
ATOM 2189 C CA . ASN A 1 276 ? 14.633 -39.469 -21.047 1 96.69 276 ASN A CA 1
ATOM 2190 C C . ASN A 1 276 ? 15.469 -40.75 -20.875 1 96.69 276 ASN A C 1
ATOM 2192 O O . ASN A 1 276 ? 15.945 -41.031 -19.781 1 96.69 276 ASN A O 1
ATOM 2196 N N . PRO A 1 277 ? 15.75 -41.344 -21.891 1 95.12 277 PRO A N 1
ATOM 2197 C CA . PRO A 1 277 ? 16.484 -42.625 -21.781 1 95.12 277 PRO A CA 1
ATOM 2198 C C . PRO A 1 277 ? 17.922 -42.438 -21.266 1 95.12 277 PRO A C 1
ATOM 2200 O O . PRO A 1 277 ? 18.469 -43.312 -20.641 1 95.12 277 PRO A O 1
ATOM 2203 N N . LYS A 1 278 ? 18.422 -41.344 -21.547 1 95.25 278 LYS A N 1
ATOM 2204 C CA . LYS A 1 278 ? 19.797 -41.094 -21.109 1 95.25 278 LYS A CA 1
ATOM 2205 C C . LYS A 1 278 ? 19.891 -41.031 -19.594 1 95.25 278 LYS A C 1
ATOM 2207 O O . LYS A 1 278 ? 20.922 -41.406 -19.016 1 95.25 278 LYS A O 1
ATOM 2212 N N . LEU A 1 279 ? 18.828 -40.656 -18.953 1 95.5 279 LEU A N 1
ATOM 2213 C CA . LEU A 1 279 ? 18.812 -40.5 -17.5 1 95.5 279 LEU A CA 1
ATOM 2214 C C . LEU A 1 279 ? 17.953 -41.594 -16.875 1 95.5 279 LEU A C 1
ATOM 2216 O O . LEU A 1 279 ? 17.953 -41.781 -15.648 1 95.5 279 LEU A O 1
ATOM 2220 N N . ASN A 1 280 ? 17.266 -42.344 -17.734 1 96.12 280 ASN A N 1
ATOM 2221 C CA . ASN A 1 280 ? 16.328 -43.375 -17.297 1 96.12 280 ASN A CA 1
ATOM 2222 C C . ASN A 1 280 ? 15.297 -42.844 -16.312 1 96.12 280 ASN A C 1
ATOM 2224 O O . ASN A 1 280 ? 15.094 -43.406 -15.242 1 96.12 280 ASN A O 1
ATOM 2228 N N . THR A 1 281 ? 14.859 -41.781 -16.594 1 97.69 281 THR A N 1
ATOM 2229 C CA . THR A 1 281 ? 13.836 -41.125 -15.781 1 97.69 281 THR A CA 1
ATOM 2230 C C . THR A 1 281 ? 13 -40.188 -16.641 1 97.69 281 THR A C 1
ATOM 2232 O O . THR A 1 281 ? 13.148 -40.156 -17.859 1 97.69 281 THR A O 1
ATOM 2235 N N . GLY A 1 282 ? 12.062 -39.469 -16.078 1 96.5 282 GLY A N 1
ATOM 2236 C CA . GLY A 1 282 ? 11.188 -38.531 -16.75 1 96.5 282 GLY A CA 1
ATOM 2237 C C . GLY A 1 282 ? 10.492 -37.562 -15.805 1 96.5 282 GLY A C 1
ATOM 2238 O O . GLY A 1 282 ? 10.594 -37.719 -14.586 1 96.5 282 GLY A O 1
ATOM 2239 N N . GLY A 1 283 ? 9.82 -36.562 -16.438 1 96.56 283 GLY A N 1
ATOM 2240 C CA . GLY A 1 283 ? 9.164 -35.562 -15.617 1 96.56 283 GLY A CA 1
ATOM 2241 C C . GLY A 1 283 ? 10.117 -34.469 -15.102 1 96.56 283 GLY A C 1
ATOM 2242 O O . GLY A 1 283 ? 11.336 -34.656 -15.188 1 96.56 283 GLY A O 1
ATOM 2243 N N . THR A 1 284 ? 9.539 -33.438 -14.602 1 96.44 284 THR A N 1
ATOM 2244 C CA . THR A 1 284 ? 10.359 -32.344 -14.094 1 96.44 284 THR A CA 1
ATOM 2245 C C . THR A 1 284 ? 11.203 -32.812 -12.906 1 96.44 284 THR A C 1
ATOM 2247 O O . THR A 1 284 ? 12.383 -32.469 -12.805 1 96.44 284 THR A O 1
ATOM 2250 N N . LEU A 1 285 ? 10.578 -33.594 -12.008 1 97.81 285 LEU A N 1
ATOM 2251 C CA . LEU A 1 285 ? 11.297 -34.062 -10.82 1 97.81 285 LEU A CA 1
ATOM 2252 C C . LEU A 1 285 ? 12.477 -34.938 -11.211 1 97.81 285 LEU A C 1
ATOM 2254 O O . LEU A 1 285 ? 13.594 -34.75 -10.727 1 97.81 285 LEU A O 1
ATOM 2258 N N . GLY A 1 286 ? 12.266 -35.875 -12.125 1 97.5 286 GLY A N 1
ATOM 2259 C CA . GLY A 1 286 ? 13.305 -36.781 -12.555 1 97.5 286 GLY A CA 1
ATOM 2260 C C . GLY A 1 286 ? 14.445 -36.094 -13.289 1 97.5 286 GLY A C 1
ATOM 2261 O O . GLY A 1 286 ? 15.609 -36.469 -13.133 1 97.5 286 GLY A O 1
ATOM 2262 N N . GLY A 1 287 ? 14.094 -35.125 -14.031 1 96.62 287 GLY A N 1
ATOM 2263 C CA . GLY A 1 287 ? 15.102 -34.469 -14.859 1 96.62 287 GLY A CA 1
ATOM 2264 C C . GLY A 1 287 ? 15.859 -33.375 -14.133 1 96.62 287 GLY A C 1
ATOM 2265 O O . GLY A 1 287 ? 17.031 -33.125 -14.43 1 96.62 287 GLY A O 1
ATOM 2266 N N . ASN A 1 288 ? 15.234 -32.688 -13.172 1 97.38 288 ASN A N 1
ATOM 2267 C CA . ASN A 1 288 ? 15.789 -31.469 -12.633 1 97.38 288 ASN A CA 1
ATOM 2268 C C . ASN A 1 288 ? 16.875 -31.734 -11.594 1 97.38 288 ASN A C 1
ATOM 2270 O O . ASN A 1 288 ? 17.891 -31.047 -11.547 1 97.38 288 ASN A O 1
ATOM 2274 N N . TYR A 1 289 ? 16.703 -32.719 -10.688 1 97.94 289 TYR A N 1
ATOM 2275 C CA . TYR A 1 289 ? 17.656 -32.969 -9.625 1 97.94 289 TYR A CA 1
ATOM 2276 C C . TYR A 1 289 ? 19.016 -33.344 -10.195 1 97.94 289 TYR A C 1
ATOM 2278 O O . TYR A 1 289 ? 20.047 -32.812 -9.82 1 97.94 289 TYR A O 1
ATOM 2286 N N . PRO A 1 290 ? 19 -34.312 -11.211 1 97.44 290 PRO A N 1
ATOM 2287 C CA . PRO A 1 290 ? 20.297 -34.656 -11.812 1 97.44 290 PRO A CA 1
ATOM 2288 C C . PRO A 1 290 ? 20.938 -33.469 -12.531 1 97.44 290 PRO A C 1
ATOM 2290 O O . PRO A 1 290 ? 22.172 -33.375 -12.602 1 97.44 290 PRO A O 1
ATOM 2293 N N . SER A 1 291 ? 20.125 -32.656 -13.078 1 96.19 291 SER A N 1
ATOM 2294 C CA . SER A 1 291 ? 20.625 -31.516 -13.844 1 96.19 291 SER A CA 1
ATOM 2295 C C . SER A 1 291 ? 21.188 -30.438 -12.922 1 96.19 291 SER A C 1
ATOM 2297 O O . SER A 1 291 ? 22.219 -29.828 -13.219 1 96.19 291 SER A O 1
ATOM 2299 N N . LEU A 1 292 ? 20.531 -30.156 -11.789 1 97.56 292 LEU A N 1
ATOM 2300 C CA . LEU A 1 292 ? 20.891 -29.062 -10.906 1 97.56 292 LEU A CA 1
ATOM 2301 C C . LEU A 1 292 ? 22.078 -29.438 -10.023 1 97.56 292 LEU A C 1
ATOM 2303 O O . LEU A 1 292 ? 22.891 -28.578 -9.68 1 97.56 292 LEU A O 1
ATOM 2307 N N . LYS A 1 293 ? 22.156 -30.719 -9.602 1 97.69 293 LYS A N 1
ATOM 2308 C CA . LYS A 1 293 ? 23.25 -31.219 -8.789 1 97.69 293 LYS A CA 1
ATOM 2309 C C . LYS A 1 293 ? 23.453 -30.344 -7.551 1 97.69 293 LYS A C 1
ATOM 2311 O O . LYS A 1 293 ? 22.516 -30.078 -6.805 1 97.69 293 LYS A O 1
ATOM 2316 N N . ILE A 1 294 ? 24.656 -29.766 -7.414 1 97.19 294 ILE A N 1
ATOM 2317 C CA . ILE A 1 294 ? 25.016 -29.062 -6.188 1 97.19 294 ILE A CA 1
ATOM 2318 C C . ILE A 1 294 ? 24.375 -27.672 -6.176 1 97.19 294 ILE A C 1
ATOM 2320 O O . ILE A 1 294 ? 24.453 -26.953 -5.18 1 97.19 294 ILE A O 1
ATOM 2324 N N . TYR A 1 295 ? 23.688 -27.312 -7.258 1 98.19 295 TYR A N 1
ATOM 2325 C CA . TYR A 1 295 ? 23.062 -26 -7.332 1 98.19 295 TYR A CA 1
ATOM 2326 C C . TYR A 1 295 ? 21.594 -26.078 -6.918 1 98.19 295 TYR A C 1
ATOM 2328 O O . TYR A 1 295 ? 20.875 -25.078 -6.949 1 98.19 295 TYR A O 1
ATOM 2336 N N . THR A 1 296 ? 21.141 -27.281 -6.492 1 98.56 296 THR A N 1
ATOM 2337 C CA . THR A 1 296 ? 19.781 -27.438 -5.973 1 98.56 296 THR A CA 1
ATOM 2338 C C . THR A 1 296 ? 19.562 -26.547 -4.75 1 98.56 296 THR A C 1
ATOM 2340 O O . THR A 1 296 ? 20.344 -26.594 -3.801 1 98.56 296 THR A O 1
ATOM 2343 N N . PRO A 1 297 ? 18.516 -25.734 -4.742 1 98.62 297 PRO A N 1
ATOM 2344 C CA . PRO A 1 297 ? 18.25 -24.891 -3.582 1 98.62 297 PRO A CA 1
ATOM 2345 C C . PRO A 1 297 ? 17.906 -25.688 -2.33 1 98.62 297 PRO A C 1
ATOM 2347 O O . PRO A 1 297 ? 17.125 -26.641 -2.396 1 98.62 297 PRO A O 1
ATOM 2350 N N . MET A 1 298 ? 18.547 -25.391 -1.239 1 98.81 298 MET A N 1
ATOM 2351 C CA . MET A 1 298 ? 18.328 -26.078 0.024 1 98.81 298 MET A CA 1
ATOM 2352 C C . MET A 1 298 ? 18.328 -25.109 1.194 1 98.81 298 MET A C 1
ATOM 2354 O O . MET A 1 298 ? 19.031 -24.094 1.151 1 98.81 298 MET A O 1
ATOM 2358 N N . PHE A 1 299 ? 17.562 -25.375 2.221 1 98.75 299 PHE A N 1
ATOM 2359 C CA . PHE A 1 299 ? 17.578 -24.672 3.498 1 98.75 299 PHE A CA 1
ATOM 2360 C C . PHE A 1 299 ? 17.391 -23.172 3.291 1 98.75 299 PHE A C 1
ATOM 2362 O O . PHE A 1 299 ? 18.203 -22.375 3.752 1 98.75 299 PHE A O 1
ATOM 2369 N N . ASN A 1 300 ? 16.312 -22.781 2.631 1 98.75 300 ASN A N 1
ATOM 2370 C CA . ASN A 1 300 ? 15.953 -21.391 2.408 1 98.75 300 ASN A CA 1
ATOM 2371 C C . ASN A 1 300 ? 17.078 -20.625 1.733 1 98.75 300 ASN A C 1
ATOM 2373 O O . ASN A 1 300 ? 17.5 -19.562 2.217 1 98.75 300 ASN A O 1
ATOM 2377 N N . TRP A 1 301 ? 17.688 -21.234 0.673 1 98.69 301 TRP A N 1
ATOM 2378 C CA . TRP A 1 301 ? 18.766 -20.688 -0.156 1 98.69 301 TRP A CA 1
ATOM 2379 C C . TRP A 1 301 ? 20.078 -20.625 0.62 1 98.69 301 TRP A C 1
ATOM 2381 O O . TRP A 1 301 ? 21.094 -20.156 0.098 1 98.69 301 TRP A O 1
ATOM 2391 N N . ASN A 1 302 ? 20.141 -21.125 1.818 1 98.44 302 ASN A N 1
ATOM 2392 C CA . ASN A 1 302 ? 21.375 -21.094 2.602 1 98.44 302 ASN A CA 1
ATOM 2393 C C . ASN A 1 302 ? 22.469 -21.953 1.974 1 98.44 302 ASN A C 1
ATOM 2395 O O . ASN A 1 302 ? 23.641 -21.812 2.322 1 98.44 302 ASN A O 1
ATOM 2399 N N . MET A 1 303 ? 22.109 -22.781 1.04 1 98.19 303 MET A N 1
ATOM 2400 C CA . MET A 1 303 ? 23.109 -23.625 0.365 1 98.19 303 MET A CA 1
ATOM 2401 C C . MET A 1 303 ? 24.156 -22.766 -0.336 1 98.19 303 MET A C 1
ATOM 2403 O O . MET A 1 303 ? 25.266 -23.219 -0.581 1 98.19 303 MET A O 1
ATOM 2407 N N . ILE A 1 304 ? 23.812 -21.484 -0.647 1 98.19 304 ILE A N 1
ATOM 2408 C CA . ILE A 1 304 ? 24.734 -20.625 -1.39 1 98.19 304 ILE A CA 1
ATOM 2409 C C . ILE A 1 304 ? 25.953 -20.312 -0.534 1 98.19 304 ILE A C 1
ATOM 2411 O O . ILE A 1 304 ? 26.984 -19.891 -1.051 1 98.19 304 ILE A O 1
ATOM 2415 N N . TYR A 1 305 ? 25.797 -20.531 0.782 1 97.75 305 TYR A N 1
ATOM 2416 C CA . TYR A 1 305 ? 26.891 -20.25 1.712 1 97.75 305 TYR A CA 1
ATOM 2417 C C . TYR A 1 305 ? 27.703 -21.5 2.014 1 97.75 305 TYR A C 1
ATOM 2419 O O . TYR A 1 305 ? 28.75 -21.422 2.656 1 97.75 305 TYR A O 1
ATOM 2427 N N . LEU A 1 306 ? 27.266 -22.672 1.608 1 98.38 306 LEU A N 1
ATOM 2428 C CA . LEU A 1 306 ? 27.891 -23.938 1.967 1 98.38 306 LEU A CA 1
ATOM 2429 C C . LEU A 1 306 ? 29.016 -24.281 0.999 1 98.38 306 LEU A C 1
ATOM 2431 O O . LEU A 1 306 ? 28.922 -23.984 -0.195 1 98.38 306 LEU A O 1
ATOM 2435 N N . PRO A 1 307 ? 30 -24.969 1.466 1 97.69 307 PRO A N 1
ATOM 2436 C CA . PRO A 1 307 ? 31.031 -25.469 0.544 1 97.69 307 PRO A CA 1
ATOM 2437 C C . PRO A 1 307 ? 30.5 -26.516 -0.419 1 97.69 307 PRO A C 1
ATOM 2439 O O . PRO A 1 307 ? 29.578 -27.266 -0.085 1 97.69 307 PRO A O 1
ATOM 2442 N N . PRO A 1 308 ? 31.062 -26.625 -1.568 1 97.31 308 PRO A N 1
ATOM 2443 C CA . PRO A 1 308 ? 30.594 -27.562 -2.596 1 97.31 308 PRO A CA 1
ATOM 2444 C C . PRO A 1 308 ? 30.516 -29 -2.102 1 97.31 308 PRO A C 1
ATOM 2446 O O . PRO A 1 308 ? 29.609 -29.734 -2.473 1 97.31 308 PRO A O 1
ATOM 2449 N N . ASP A 1 309 ? 31.453 -29.406 -1.226 1 97.88 309 ASP A N 1
ATOM 2450 C CA . ASP A 1 309 ? 31.484 -30.781 -0.757 1 97.88 309 ASP A CA 1
ATOM 2451 C C . ASP A 1 309 ? 30.25 -31.109 0.076 1 97.88 309 ASP A C 1
ATOM 2453 O O . ASP A 1 309 ? 29.688 -32.219 -0.034 1 97.88 309 ASP A O 1
ATOM 2457 N N . LEU A 1 310 ? 29.922 -30.188 0.912 1 98.12 310 LEU A N 1
ATOM 2458 C CA . LEU A 1 310 ? 28.719 -30.406 1.717 1 98.12 310 LEU A CA 1
ATOM 2459 C C . LEU A 1 310 ? 27.469 -30.391 0.844 1 98.12 310 LEU A C 1
ATOM 2461 O O . LEU A 1 310 ? 26.547 -31.172 1.068 1 98.12 310 LEU A O 1
ATOM 2465 N N . ARG A 1 311 ? 27.391 -29.531 -0.135 1 98.56 311 ARG A N 1
ATOM 2466 C CA . ARG A 1 311 ? 26.266 -29.516 -1.059 1 98.56 311 ARG A CA 1
ATOM 2467 C C . ARG A 1 311 ? 26.141 -30.828 -1.814 1 98.56 311 ARG A C 1
ATOM 2469 O O . ARG A 1 311 ? 25.031 -31.328 -2.049 1 98.56 311 ARG A O 1
ATOM 2476 N N . GLU A 1 312 ? 27.312 -31.344 -2.156 1 98.31 312 GLU A N 1
ATOM 2477 C CA . GLU A 1 312 ? 27.328 -32.625 -2.852 1 98.31 312 GLU A CA 1
ATOM 2478 C C . GLU A 1 312 ? 26.781 -33.75 -1.968 1 98.31 312 GLU A C 1
ATOM 2480 O O . GLU A 1 312 ? 25.984 -34.562 -2.422 1 98.31 312 GLU A O 1
ATOM 2485 N N . LYS A 1 313 ? 27.234 -33.719 -0.735 1 98.12 313 LYS A N 1
ATOM 2486 C CA . LYS A 1 313 ? 26.766 -34.719 0.215 1 98.12 313 LYS A CA 1
ATOM 2487 C C . LYS A 1 313 ? 25.266 -34.625 0.401 1 98.12 313 LYS A C 1
ATOM 2489 O O . LYS A 1 313 ? 24.578 -35.656 0.439 1 98.12 313 LYS A O 1
ATOM 2494 N N . LEU A 1 314 ? 24.766 -33.469 0.556 1 98.5 314 LEU A N 1
ATOM 2495 C CA . LEU A 1 314 ? 23.328 -33.281 0.718 1 98.5 314 LEU A CA 1
ATOM 2496 C C . LEU A 1 314 ? 22.578 -33.656 -0.548 1 98.5 314 LEU A C 1
ATOM 2498 O O . LEU A 1 314 ? 21.484 -34.219 -0.474 1 98.5 314 LEU A O 1
ATOM 2502 N N . HIS A 1 315 ? 23.156 -33.375 -1.734 1 98.69 315 HIS A N 1
ATOM 2503 C CA . HIS A 1 315 ? 22.516 -33.75 -2.996 1 98.69 315 HIS A CA 1
ATOM 2504 C C . HIS A 1 315 ? 22.469 -35.25 -3.152 1 98.69 315 HIS A C 1
ATOM 2506 O O . HIS A 1 315 ? 21.5 -35.781 -3.721 1 98.69 315 HIS A O 1
ATOM 2512 N N . GLU A 1 316 ? 23.453 -35.938 -2.602 1 98.44 316 GLU A N 1
ATOM 2513 C CA . GLU A 1 316 ? 23.422 -37.406 -2.621 1 98.44 316 GLU A CA 1
ATOM 2514 C C . GLU A 1 316 ? 22.219 -37.938 -1.861 1 98.44 316 GLU A C 1
ATOM 2516 O O . GLU A 1 316 ? 21.641 -38.938 -2.256 1 98.44 316 GLU A O 1
ATOM 2521 N N . LEU A 1 317 ? 21.891 -37.25 -0.761 1 98.56 317 LEU A N 1
ATOM 2522 C CA . LEU A 1 317 ? 20.703 -37.625 -0.03 1 98.56 317 LEU A CA 1
ATOM 2523 C C . LEU A 1 317 ? 19.453 -37.438 -0.888 1 98.56 317 LEU A C 1
ATOM 2525 O O . LEU A 1 317 ? 18.531 -38.25 -0.863 1 98.56 317 LEU A O 1
ATOM 2529 N N . ILE A 1 318 ? 19.391 -36.375 -1.683 1 98.81 318 ILE A N 1
ATOM 2530 C CA . ILE A 1 318 ? 18.281 -36.062 -2.574 1 98.81 318 ILE A CA 1
ATOM 2531 C C . ILE A 1 318 ? 18.141 -37.188 -3.611 1 98.81 318 ILE A C 1
ATOM 2533 O O . ILE A 1 318 ? 17.047 -37.688 -3.846 1 98.81 318 ILE A O 1
ATOM 2537 N N . MET A 1 319 ? 19.297 -37.562 -4.168 1 98.62 319 MET A N 1
ATOM 2538 C CA . MET A 1 319 ? 19.297 -38.594 -5.207 1 98.62 319 MET A CA 1
ATOM 2539 C C . MET A 1 319 ? 18.844 -39.938 -4.641 1 98.62 319 MET A C 1
ATOM 2541 O O . MET A 1 319 ? 18.062 -40.656 -5.273 1 98.62 319 MET A O 1
ATOM 2545 N N . LYS A 1 320 ? 19.219 -40.219 -3.441 1 98.62 320 LYS A N 1
ATOM 2546 C CA . LYS A 1 320 ? 18.969 -41.531 -2.854 1 98.62 320 LYS A CA 1
ATOM 2547 C C . LYS A 1 320 ? 17.562 -41.625 -2.285 1 98.62 320 LYS A C 1
ATOM 2549 O O . LYS A 1 320 ? 16.922 -42.688 -2.367 1 98.62 320 LYS A O 1
ATOM 2554 N N . HIS A 1 321 ? 17.109 -40.562 -1.705 1 98.81 321 HIS A N 1
ATOM 2555 C CA . HIS A 1 321 ? 15.906 -40.688 -0.895 1 98.81 321 HIS A CA 1
ATOM 2556 C C . HIS A 1 321 ? 14.742 -39.906 -1.503 1 98.81 321 HIS A C 1
ATOM 2558 O O . HIS A 1 321 ? 13.617 -40 -1 1 98.81 321 HIS A O 1
ATOM 2564 N N . ILE A 1 322 ? 14.93 -39.219 -2.594 1 98.81 322 ILE A N 1
ATOM 2565 C CA . ILE A 1 322 ? 13.852 -38.562 -3.311 1 98.81 322 ILE A CA 1
ATOM 2566 C C . ILE A 1 322 ? 13.82 -39.031 -4.762 1 98.81 322 ILE A C 1
ATOM 2568 O O . ILE A 1 322 ? 12.844 -39.656 -5.199 1 98.81 322 ILE A O 1
ATOM 2572 N N . TRP A 1 323 ? 14.961 -38.938 -5.461 1 98.69 323 TRP A N 1
ATOM 2573 C CA . TRP A 1 323 ? 15.016 -39.219 -6.891 1 98.69 323 TRP A CA 1
ATOM 2574 C C . TRP A 1 323 ? 14.852 -40.719 -7.156 1 98.69 323 TRP A C 1
ATOM 2576 O O . TRP A 1 323 ? 14.078 -41.125 -8.031 1 98.69 323 TRP A O 1
ATOM 2586 N N . GLU A 1 324 ? 15.57 -41.594 -6.406 1 98.62 324 GLU A N 1
ATOM 2587 C CA . GLU A 1 324 ? 15.508 -43.031 -6.613 1 98.62 324 GLU A CA 1
ATOM 2588 C C . GLU A 1 324 ? 14.109 -43.562 -6.312 1 98.62 324 GLU A C 1
ATOM 2590 O O . GLU A 1 324 ? 13.531 -44.312 -7.121 1 98.62 324 GLU A O 1
ATOM 2595 N N . PRO A 1 325 ? 13.586 -43.188 -5.145 1 98.62 325 PRO A N 1
ATOM 2596 C CA . PRO A 1 325 ? 12.227 -43.656 -4.891 1 98.62 325 PRO A CA 1
ATOM 2597 C C . PRO A 1 325 ? 11.219 -43.125 -5.922 1 98.62 325 PRO A C 1
ATOM 2599 O O . PRO A 1 325 ? 10.281 -43.844 -6.281 1 98.62 325 PRO A O 1
ATOM 2602 N N . PHE A 1 326 ? 11.391 -41.938 -6.359 1 98.31 326 PHE A N 1
ATOM 2603 C CA . PHE A 1 326 ? 10.539 -41.406 -7.41 1 98.31 326 PHE A CA 1
ATOM 2604 C C . PHE A 1 326 ? 10.57 -42.281 -8.648 1 98.31 326 PHE A C 1
ATOM 2606 O O . PHE A 1 326 ? 9.531 -42.594 -9.219 1 98.31 326 PHE A O 1
ATOM 2613 N N . ASN A 1 327 ? 11.773 -42.625 -9.047 1 98.38 327 ASN A N 1
ATOM 2614 C CA . ASN A 1 327 ? 11.922 -43.469 -10.234 1 98.38 327 ASN A CA 1
ATOM 2615 C C . ASN A 1 327 ? 11.305 -44.844 -10.031 1 98.38 327 ASN A C 1
ATOM 2617 O O . ASN A 1 327 ? 10.641 -45.375 -10.922 1 98.38 327 ASN A O 1
ATOM 2621 N N . LYS A 1 328 ? 11.469 -45.375 -8.883 1 98.38 328 LYS A N 1
ATOM 2622 C CA . LYS A 1 328 ? 10.914 -46.688 -8.57 1 98.38 328 LYS A CA 1
ATOM 2623 C C . LYS A 1 328 ? 9.391 -46.656 -8.555 1 98.38 328 LYS A C 1
ATOM 2625 O O . LYS A 1 328 ? 8.742 -47.625 -8.961 1 98.38 328 LYS A O 1
ATOM 2630 N N . GLU A 1 329 ? 8.898 -45.594 -8.094 1 98.38 329 GLU A N 1
ATOM 2631 C CA . GLU A 1 329 ? 7.477 -45.562 -7.781 1 98.38 329 GLU A CA 1
ATOM 2632 C C . GLU A 1 329 ? 6.672 -44.969 -8.93 1 98.38 329 GLU A C 1
ATOM 2634 O O . GLU A 1 329 ? 5.457 -45.156 -9.016 1 98.38 329 GLU A O 1
ATOM 2639 N N . ALA A 1 330 ? 7.254 -44.25 -9.836 1 97.75 330 ALA A N 1
ATOM 2640 C CA . ALA A 1 330 ? 6.492 -43.562 -10.875 1 97.75 330 ALA A CA 1
ATOM 2641 C C . ALA A 1 330 ? 7.031 -43.906 -12.266 1 97.75 330 ALA A C 1
ATOM 2643 O O . ALA A 1 330 ? 6.262 -44.031 -13.219 1 97.75 330 ALA A O 1
ATOM 2644 N N . ILE A 1 331 ? 8.383 -44 -12.406 1 97.62 331 ILE A N 1
ATOM 2645 C CA . ILE A 1 331 ? 8.984 -44.188 -13.719 1 97.62 331 ILE A CA 1
ATOM 2646 C C . ILE A 1 331 ? 8.984 -45.656 -14.102 1 97.62 331 ILE A C 1
ATOM 2648 O O . ILE A 1 331 ? 8.5 -46.031 -15.172 1 97.62 331 ILE A O 1
ATOM 2652 N N . GLU A 1 332 ? 9.461 -46.5 -13.203 1 97.25 332 GLU A N 1
ATOM 2653 C CA . GLU A 1 332 ? 9.531 -47.906 -13.469 1 97.25 332 GLU A CA 1
ATOM 2654 C C . GLU A 1 332 ? 8.133 -48.531 -13.586 1 97.25 332 GLU A C 1
ATOM 2656 O O . GLU A 1 332 ? 7.926 -49.469 -14.352 1 97.25 332 GLU A O 1
ATOM 2661 N N . THR A 1 333 ? 7.238 -47.938 -12.852 1 96.75 333 THR A N 1
ATOM 2662 C CA . THR A 1 333 ? 5.871 -48.438 -12.867 1 96.75 333 THR A CA 1
ATOM 2663 C C . THR A 1 333 ? 5.105 -47.875 -14.07 1 96.75 333 THR A C 1
ATOM 2665 O O . THR A 1 333 ? 3.996 -48.344 -14.359 1 96.75 333 THR A O 1
ATOM 2668 N N . LYS A 1 334 ? 5.645 -46.906 -14.773 1 95.44 334 LYS A N 1
ATOM 2669 C CA . LYS A 1 334 ? 5.012 -46.219 -15.898 1 95.44 334 LYS A CA 1
ATOM 2670 C C . LYS A 1 334 ? 3.658 -45.656 -15.5 1 95.44 334 LYS A C 1
ATOM 2672 O O . LYS A 1 334 ? 2.695 -45.719 -16.266 1 95.44 334 LYS A O 1
ATOM 2677 N N . SER A 1 335 ? 3.594 -45.281 -14.242 1 95.75 335 SER A N 1
ATOM 2678 C CA . SER A 1 335 ? 2.41 -44.594 -13.758 1 95.75 335 SER A CA 1
ATOM 2679 C C . SER A 1 335 ? 2.422 -43.125 -14.18 1 95.75 335 SER A C 1
ATOM 2681 O O . SER A 1 335 ? 2.875 -42.25 -13.422 1 95.75 335 SER A O 1
ATOM 2683 N N . TRP A 1 336 ? 2.023 -42.875 -15.414 1 96.19 336 TRP A N 1
ATOM 2684 C CA . TRP A 1 336 ? 2.066 -41.562 -16.016 1 96.19 336 TRP A CA 1
ATOM 2685 C C . TRP A 1 336 ? 0.674 -41.125 -16.453 1 96.19 336 TRP A C 1
ATOM 2687 O O . TRP A 1 336 ? -0.139 -41.938 -16.891 1 96.19 336 TRP A O 1
ATOM 2697 N N . LYS A 1 337 ? 0.383 -39.875 -16.25 1 95.69 337 LYS A N 1
ATOM 2698 C CA . LYS A 1 337 ? -0.913 -39.312 -16.609 1 95.69 337 LYS A CA 1
ATOM 2699 C C . LYS A 1 337 ? -0.746 -38 -17.359 1 95.69 337 LYS A C 1
ATOM 2701 O O . LYS A 1 337 ? 0.378 -37.562 -17.594 1 95.69 337 LYS A O 1
ATOM 2706 N N . THR A 1 338 ? -1.819 -37.469 -17.812 1 95.56 338 THR A N 1
ATOM 2707 C CA . THR A 1 338 ? -1.855 -36.188 -18.484 1 95.56 338 THR A CA 1
ATOM 2708 C C . THR A 1 338 ? -2.65 -35.188 -17.672 1 95.56 338 THR A C 1
ATOM 2710 O O . THR A 1 338 ? -3.123 -35.469 -16.578 1 95.56 338 THR A O 1
ATOM 2713 N N . CYS A 1 339 ? -2.725 -34 -18.156 1 94.88 339 CYS A N 1
ATOM 2714 C CA . CYS A 1 339 ? -3.469 -32.938 -17.516 1 94.88 339 CYS A CA 1
ATOM 2715 C C . CYS A 1 339 ? -4.93 -32.938 -17.953 1 94.88 339 CYS A C 1
ATOM 2717 O O . CYS A 1 339 ? -5.66 -31.984 -17.703 1 94.88 339 CYS A O 1
ATOM 2719 N N . GLY A 1 340 ? -5.383 -34 -18.484 1 91.44 340 GLY A N 1
ATOM 2720 C CA . GLY A 1 340 ? -6.727 -34.094 -19.031 1 91.44 340 GLY A CA 1
ATOM 2721 C C . GLY A 1 340 ? -6.762 -34.094 -20.547 1 91.44 340 GLY A C 1
ATOM 2722 O O . GLY A 1 340 ? -7.617 -34.719 -21.156 1 91.44 340 GLY A O 1
ATOM 2723 N N . GLU A 1 341 ? -5.828 -33.375 -21.141 1 93.44 341 GLU A N 1
ATOM 2724 C CA . GLU A 1 341 ? -5.645 -33.438 -22.594 1 93.44 341 GLU A CA 1
ATOM 2725 C C . GLU A 1 341 ? -4.875 -34.688 -23 1 93.44 341 GLU A C 1
ATOM 2727 O O . GLU A 1 341 ? -3.871 -35.031 -22.375 1 93.44 341 GLU A O 1
ATOM 2732 N N . PRO A 1 342 ? -5.414 -35.312 -23.969 1 92.69 342 PRO A N 1
ATOM 2733 C CA . PRO A 1 342 ? -4.652 -36.469 -24.438 1 92.69 342 PRO A CA 1
ATOM 2734 C C . PRO A 1 342 ? -3.346 -36.094 -25.125 1 92.69 342 PRO A C 1
ATOM 2736 O O . PRO A 1 342 ? -3.305 -35.969 -26.344 1 92.69 342 PRO A O 1
ATOM 2739 N N . CYS A 1 343 ? -2.377 -36 -24.438 1 95.44 343 CYS A N 1
ATOM 2740 C CA . CYS A 1 343 ? -1.052 -35.562 -24.859 1 95.44 343 CYS A CA 1
ATOM 2741 C C . CYS A 1 343 ? -0.033 -36.688 -24.719 1 95.44 343 CYS A C 1
ATOM 2743 O O . CYS A 1 343 ? 0.04 -37.312 -23.672 1 95.44 343 CYS A O 1
ATOM 2745 N N . PRO A 1 344 ? 0.65 -36.875 -25.719 1 95.19 344 PRO A N 1
ATOM 2746 C CA . PRO A 1 344 ? 1.586 -38 -25.672 1 95.19 344 PRO A CA 1
ATOM 2747 C C . PRO A 1 344 ? 2.746 -37.75 -24.703 1 95.19 344 PRO A C 1
ATOM 2749 O O . PRO A 1 344 ? 3.473 -38.688 -24.375 1 95.19 344 PRO A O 1
ATOM 2752 N N . ILE A 1 345 ? 2.939 -36.594 -24.297 1 95.12 345 ILE A N 1
ATOM 2753 C CA . ILE A 1 345 ? 4.051 -36.281 -23.406 1 95.12 345 ILE A CA 1
ATOM 2754 C C . ILE A 1 345 ? 3.797 -36.906 -22.031 1 95.12 345 ILE A C 1
ATOM 2756 O O . ILE A 1 345 ? 4.734 -37.344 -21.344 1 95.12 345 ILE A O 1
ATOM 2760 N N . ALA A 1 346 ? 2.5 -37.062 -21.656 1 95.12 346 ALA A N 1
ATOM 2761 C CA . ALA A 1 346 ? 2.174 -37.688 -20.359 1 95.12 346 ALA A CA 1
ATOM 2762 C C . ALA A 1 346 ? 3.113 -37.188 -19.266 1 95.12 346 ALA A C 1
ATOM 2764 O O . ALA A 1 346 ? 3.781 -37.969 -18.609 1 95.12 346 ALA A O 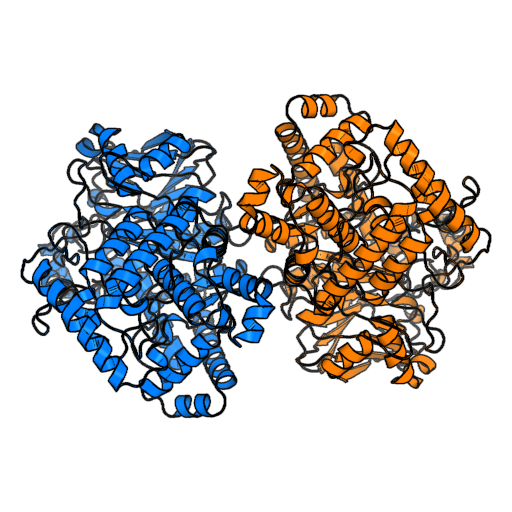1
ATOM 2765 N N . CYS A 1 347 ? 3.096 -35.938 -19.094 1 95.06 347 CYS A N 1
ATOM 2766 C CA . CYS A 1 347 ? 4.105 -35.25 -18.281 1 95.06 347 CYS A CA 1
ATOM 2767 C C . CYS A 1 347 ? 3.838 -35.469 -16.797 1 95.06 347 CYS A C 1
ATOM 2769 O O . CYS A 1 347 ? 4.715 -35.219 -15.969 1 95.06 347 CYS A O 1
ATOM 2771 N N . LYS A 1 348 ? 2.678 -35.969 -16.359 1 96.5 348 LYS A N 1
ATOM 2772 C CA . LYS A 1 348 ? 2.357 -36.188 -14.945 1 96.5 348 LYS A CA 1
ATOM 2773 C C . LYS A 1 348 ? 2.867 -37.531 -14.461 1 96.5 348 LYS A C 1
ATOM 2775 O O . LYS A 1 348 ? 2.373 -38.594 -14.891 1 96.5 348 LYS A O 1
ATOM 2780 N N . LYS A 1 349 ? 3.842 -37.5 -13.602 1 97.75 349 LYS A N 1
ATOM 2781 C CA . LYS A 1 349 ? 4.336 -38.719 -12.969 1 97.75 349 LYS A CA 1
ATOM 2782 C C . LYS A 1 349 ? 3.688 -38.938 -11.602 1 97.75 349 LYS A C 1
ATOM 2784 O O . LYS A 1 349 ? 3.773 -38.062 -10.727 1 97.75 349 LYS A O 1
ATOM 2789 N N . VAL A 1 350 ? 2.99 -40.031 -11.469 1 97.75 350 VAL A N 1
ATOM 2790 C CA . VAL A 1 350 ? 2.146 -40.281 -10.305 1 97.75 350 VAL A CA 1
ATOM 2791 C C . VAL A 1 350 ? 2.693 -41.438 -9.5 1 97.75 350 VAL A C 1
ATOM 2793 O O . VAL A 1 350 ? 2.656 -42.594 -9.961 1 97.75 350 VAL A O 1
ATOM 2796 N N . ARG A 1 351 ? 3.176 -41.125 -8.336 1 97.62 351 ARG A N 1
ATOM 2797 C CA . ARG A 1 351 ? 3.691 -42.156 -7.453 1 97.62 351 ARG A CA 1
ATOM 2798 C C . ARG A 1 351 ? 2.557 -42.875 -6.723 1 97.62 351 ARG A C 1
ATOM 2800 O O . ARG A 1 351 ? 1.58 -42.25 -6.316 1 97.62 351 ARG A O 1
ATOM 2807 N N . LEU A 1 352 ? 2.691 -44.156 -6.586 1 96.38 352 LEU A N 1
ATOM 2808 C CA . LEU A 1 352 ? 1.799 -45 -5.785 1 96.38 352 LEU A CA 1
ATOM 2809 C C . LEU A 1 352 ? 0.343 -44.75 -6.164 1 96.38 352 LEU A C 1
ATOM 2811 O O . LEU A 1 352 ? -0.526 -44.688 -5.293 1 96.38 352 LEU A O 1
ATOM 2815 N N . ASP A 1 353 ? 0.096 -44.438 -7.398 1 91.62 353 ASP A N 1
ATOM 2816 C CA . ASP A 1 353 ? -1.203 -44.281 -8.047 1 91.62 353 ASP A CA 1
ATOM 2817 C C . ASP A 1 353 ? -1.997 -43.125 -7.461 1 91.62 353 ASP A C 1
ATOM 2819 O O . ASP A 1 353 ? -3.221 -43.062 -7.594 1 91.62 353 ASP A O 1
ATOM 2823 N N . LYS A 1 354 ? -1.257 -42.25 -6.84 1 93.62 354 LYS A N 1
ATOM 2824 C CA . LYS A 1 354 ? -2.025 -41.188 -6.191 1 93.62 354 LYS A CA 1
ATOM 2825 C C . LYS A 1 354 ? -1.264 -39.844 -6.215 1 93.62 354 LYS A C 1
ATOM 2827 O O . LYS A 1 354 ? -1.86 -38.781 -6.395 1 93.62 354 LYS A O 1
ATOM 2832 N N . TYR A 1 355 ? 0.002 -39.875 -6.109 1 96.81 355 TYR A N 1
ATOM 2833 C CA . TYR A 1 355 ? 0.755 -38.688 -5.754 1 96.81 355 TYR A CA 1
ATOM 2834 C C . TYR A 1 355 ? 1.482 -38.125 -6.969 1 96.81 355 TYR A C 1
ATOM 2836 O O . TYR A 1 355 ? 2.586 -38.562 -7.297 1 96.81 355 TYR A O 1
ATOM 2844 N N . LYS A 1 356 ? 0.825 -37.156 -7.586 1 96.75 356 LYS A N 1
ATOM 2845 C CA . LYS A 1 356 ? 1.513 -36.406 -8.633 1 96.75 356 LYS A CA 1
ATOM 2846 C C . LYS A 1 356 ? 2.799 -35.781 -8.109 1 96.75 356 LYS A C 1
ATOM 2848 O O . LYS A 1 356 ? 2.795 -35.125 -7.062 1 96.75 356 LYS A O 1
ATOM 2853 N N . SER A 1 357 ? 3.906 -35.969 -8.766 1 97.62 357 SER A N 1
ATOM 2854 C CA . SER A 1 357 ? 5.195 -35.562 -8.227 1 97.62 357 SER A CA 1
ATOM 2855 C C . SER A 1 357 ? 5.953 -34.688 -9.227 1 97.62 357 SER A C 1
ATOM 2857 O O . SER A 1 357 ? 6.727 -35.188 -10.039 1 97.62 357 SER A O 1
ATOM 2859 N N . ASP A 1 358 ? 5.77 -33.375 -9.109 1 96.88 358 ASP A N 1
ATOM 2860 C CA . ASP A 1 358 ? 6.48 -32.375 -9.898 1 96.88 358 ASP A CA 1
ATOM 2861 C C . ASP A 1 358 ? 7.637 -31.781 -9.109 1 96.88 358 ASP A C 1
ATOM 2863 O O . ASP A 1 358 ? 7.617 -31.781 -7.875 1 96.88 358 ASP A O 1
ATOM 2867 N N . TYR A 1 359 ? 8.555 -31.25 -9.703 1 98 359 TYR A N 1
ATOM 2868 C CA . TYR A 1 359 ? 9.797 -30.781 -9.094 1 98 359 TYR A CA 1
ATOM 2869 C C . TYR A 1 359 ? 9.523 -29.688 -8.07 1 98 359 TYR A C 1
ATOM 2871 O O . TYR A 1 359 ? 9.891 -29.797 -6.902 1 98 359 TYR A O 1
ATOM 2879 N N . GLU A 1 360 ? 8.797 -28.594 -8.438 1 97.81 360 GLU A N 1
ATOM 2880 C CA . GLU A 1 360 ? 8.75 -27.375 -7.633 1 97.81 360 GLU A CA 1
ATOM 2881 C C . GLU A 1 360 ? 8.078 -27.625 -6.289 1 97.81 360 GLU A C 1
ATOM 2883 O O . GLU A 1 360 ? 8.602 -27.234 -5.242 1 97.81 360 GLU A O 1
ATOM 2888 N N . PRO A 1 361 ? 6.895 -28.297 -6.273 1 98.38 361 PRO A N 1
ATOM 2889 C CA . PRO A 1 361 ? 6.293 -28.562 -4.961 1 98.38 361 PRO A CA 1
ATOM 2890 C C . PRO A 1 361 ? 7.156 -29.453 -4.082 1 98.38 361 PRO A C 1
ATOM 2892 O O . PRO A 1 361 ? 7.316 -29.188 -2.889 1 98.38 361 PRO A O 1
ATOM 2895 N N . TYR A 1 362 ? 7.789 -30.484 -4.719 1 98.75 362 TYR A N 1
ATOM 2896 C CA . TYR A 1 362 ? 8.578 -31.406 -3.924 1 98.75 362 TYR A CA 1
ATOM 2897 C C . TYR A 1 362 ? 9.914 -30.797 -3.531 1 98.75 362 TYR A C 1
ATOM 2899 O O . TYR A 1 362 ? 10.492 -31.172 -2.506 1 98.75 362 TYR A O 1
ATOM 2907 N N . GLU A 1 363 ? 10.422 -29.875 -4.391 1 98.81 363 GLU A N 1
ATOM 2908 C CA . GLU A 1 363 ? 11.602 -29.109 -3.996 1 98.81 363 GLU A CA 1
ATOM 2909 C C . GLU A 1 363 ? 11.289 -28.156 -2.85 1 98.81 363 GLU A C 1
ATOM 2911 O O . GLU A 1 363 ? 12.031 -28.094 -1.869 1 98.81 363 GLU A O 1
ATOM 2916 N N . GLY A 1 364 ? 10.18 -27.438 -2.936 1 98.81 364 GLY A N 1
ATOM 2917 C CA . GLY A 1 364 ? 9.789 -26.453 -1.933 1 98.81 364 GLY A CA 1
ATOM 2918 C C . GLY A 1 364 ? 9.508 -27.078 -0.576 1 98.81 364 GLY A C 1
ATOM 2919 O O . GLY A 1 364 ? 9.852 -26.5 0.458 1 98.81 364 GLY A O 1
ATOM 2920 N N . PHE A 1 365 ? 8.859 -28.234 -0.621 1 98.88 365 PHE A N 1
ATOM 2921 C CA . PHE A 1 365 ? 8.531 -28.938 0.615 1 98.88 365 PHE A CA 1
ATOM 2922 C C . PHE A 1 365 ? 9.414 -30.172 0.794 1 98.88 365 PHE A C 1
ATOM 2924 O O . PHE A 1 365 ? 8.977 -31.172 1.366 1 98.88 365 PHE A O 1
ATOM 2931 N N . GLY A 1 366 ? 10.547 -30.109 0.225 1 98.81 366 GLY A N 1
ATOM 2932 C CA . GLY A 1 366 ? 11.625 -31.078 0.343 1 98.81 366 GLY A CA 1
ATOM 2933 C C . GLY A 1 366 ? 12.922 -30.469 0.848 1 98.81 366 GLY A C 1
ATOM 2934 O O . GLY A 1 366 ? 12.945 -29.859 1.915 1 98.81 366 GLY A O 1
ATOM 2935 N N . PRO A 1 367 ? 13.969 -30.562 -0.029 1 98.69 367 PRO A N 1
ATOM 2936 C CA . PRO A 1 367 ? 15.273 -30.078 0.426 1 98.69 367 PRO A CA 1
ATOM 2937 C C . PRO A 1 367 ? 15.242 -28.609 0.825 1 98.69 367 PRO A C 1
ATOM 2939 O O . PRO A 1 367 ? 15.992 -28.188 1.717 1 98.69 367 PRO A O 1
ATOM 2942 N N . PHE A 1 368 ? 14.414 -27.812 0.284 1 98.88 368 PHE A N 1
ATOM 2943 C CA . PHE A 1 368 ? 14.375 -26.375 0.556 1 98.88 368 PHE A CA 1
ATOM 2944 C C . PHE A 1 368 ? 14.047 -26.109 2.02 1 98.88 368 PHE A C 1
ATOM 2946 O O . PHE A 1 368 ? 14.516 -25.125 2.6 1 98.88 368 PHE A O 1
ATOM 2953 N N . ILE A 1 369 ? 13.289 -27.031 2.645 1 98.88 369 ILE A N 1
ATOM 2954 C CA . ILE A 1 369 ? 12.922 -26.812 4.043 1 98.88 369 ILE A CA 1
ATOM 2955 C C . ILE A 1 369 ? 13.531 -27.906 4.906 1 98.88 369 ILE A C 1
ATOM 2957 O O . ILE A 1 369 ? 13.047 -28.188 6.008 1 98.88 369 ILE A O 1
ATOM 2961 N N . GLY A 1 370 ? 14.461 -28.609 4.375 1 98.81 370 GLY A N 1
ATOM 2962 C CA . GLY A 1 370 ? 15.188 -29.609 5.145 1 98.81 370 GLY A CA 1
ATOM 2963 C C . GLY A 1 370 ? 14.453 -30.922 5.258 1 98.81 370 GLY A C 1
ATOM 2964 O O . GLY A 1 370 ? 14.531 -31.594 6.293 1 98.81 370 GLY A O 1
ATOM 2965 N N . VAL A 1 371 ? 13.703 -31.312 4.324 1 98.94 371 VAL A N 1
ATOM 2966 C CA . VAL A 1 371 ? 13.062 -32.625 4.215 1 98.94 371 VAL A CA 1
ATOM 2967 C C . VAL A 1 371 ? 13.641 -33.375 3.035 1 98.94 371 VAL A C 1
ATOM 2969 O O . VAL A 1 371 ? 13.375 -33.062 1.877 1 98.94 371 VAL A O 1
ATOM 2972 N N . PHE A 1 372 ? 14.406 -34.469 3.297 1 98.81 372 PHE A N 1
ATOM 2973 C CA . PHE A 1 372 ? 15.156 -35.156 2.254 1 98.81 372 PHE A CA 1
ATOM 2974 C C . PHE A 1 372 ? 14.602 -36.562 2.029 1 98.81 372 PHE A C 1
ATOM 2976 O O . PHE A 1 372 ? 15.32 -37.438 1.55 1 98.81 372 PHE A O 1
ATOM 2983 N N . ASP A 1 373 ? 13.344 -36.75 2.369 1 98.75 373 ASP A N 1
ATOM 2984 C CA . ASP A 1 373 ? 12.602 -38 2.146 1 98.75 373 ASP A CA 1
ATOM 2985 C C . ASP A 1 373 ? 11.312 -37.719 1.372 1 98.75 373 ASP A C 1
ATOM 2987 O O . ASP A 1 373 ? 10.445 -37 1.839 1 98.75 373 ASP A O 1
ATOM 2991 N N . ILE A 1 374 ? 11.195 -38.375 0.202 1 98.75 374 ILE A N 1
ATOM 2992 C CA . ILE A 1 374 ? 10.117 -38.031 -0.72 1 98.75 374 ILE A CA 1
ATOM 2993 C C . ILE A 1 374 ? 8.773 -38.375 -0.081 1 98.75 374 ILE A C 1
ATOM 2995 O O . ILE A 1 374 ? 7.766 -37.719 -0.357 1 98.75 374 ILE A O 1
ATOM 2999 N N . HIS A 1 375 ? 8.719 -39.406 0.816 1 98.62 375 HIS A N 1
ATOM 3000 C CA . HIS A 1 375 ? 7.469 -39.812 1.439 1 98.62 375 HIS A CA 1
ATOM 3001 C C . HIS A 1 375 ? 7.039 -38.812 2.518 1 98.62 375 HIS A C 1
ATOM 3003 O O . HIS A 1 375 ? 5.844 -38.625 2.76 1 98.62 375 HIS A O 1
ATOM 3009 N N . GLU A 1 376 ? 8.07 -38.156 3.168 1 98.69 376 GLU A N 1
ATOM 3010 C CA . GLU A 1 376 ? 7.754 -37.094 4.098 1 98.69 376 GLU A CA 1
ATOM 3011 C C . GLU A 1 376 ? 7.316 -35.844 3.352 1 98.69 376 GLU A C 1
ATOM 3013 O O . GLU A 1 376 ? 6.379 -35.156 3.768 1 98.69 376 GLU A O 1
ATOM 3018 N N . SER A 1 377 ? 8.008 -35.531 2.248 1 98.75 377 SER A N 1
ATOM 3019 C CA . SER A 1 377 ? 7.629 -34.406 1.414 1 98.75 377 SER A CA 1
ATOM 3020 C C . SER A 1 377 ? 6.203 -34.562 0.893 1 98.75 377 SER A C 1
ATOM 3022 O O . SER A 1 377 ? 5.453 -33.562 0.832 1 98.75 377 SER A O 1
ATOM 3024 N N . GLN A 1 378 ? 5.867 -35.75 0.545 1 98.25 378 GLN A N 1
ATOM 3025 C CA . GLN A 1 378 ? 4.574 -36.094 -0.043 1 98.25 378 GLN A CA 1
ATOM 3026 C C . GLN A 1 378 ? 3.43 -35.688 0.88 1 98.25 378 GLN A C 1
ATOM 3028 O O . GLN A 1 378 ? 2.414 -35.156 0.42 1 98.25 378 GLN A O 1
ATOM 3033 N N . LYS A 1 379 ? 3.604 -35.844 2.162 1 98.31 379 LYS A N 1
ATOM 3034 C CA . LYS A 1 379 ? 2.572 -35.5 3.135 1 98.31 379 LYS A CA 1
ATOM 3035 C C . LYS A 1 379 ? 2.291 -34 3.123 1 98.31 379 LYS A C 1
ATOM 3037 O O . LYS A 1 379 ? 1.136 -33.594 3.209 1 98.31 379 LYS A O 1
ATOM 3042 N N . ILE A 1 380 ? 3.334 -33.25 3.031 1 98.75 380 ILE A N 1
ATOM 3043 C CA . ILE A 1 380 ? 3.197 -31.797 3.029 1 98.75 380 ILE A CA 1
ATOM 3044 C C . ILE A 1 380 ? 2.561 -31.344 1.719 1 98.75 380 ILE A C 1
ATOM 3046 O O . ILE A 1 380 ? 1.636 -30.531 1.723 1 98.75 380 ILE A O 1
ATOM 3050 N N . VAL A 1 381 ? 3.045 -31.875 0.56 1 98.69 381 VAL A N 1
ATOM 3051 C CA . VAL A 1 381 ? 2.576 -31.484 -0.763 1 98.69 381 VAL A CA 1
ATOM 3052 C C . VAL A 1 381 ? 1.085 -31.781 -0.896 1 98.69 381 VAL A C 1
ATOM 3054 O O . VAL A 1 381 ? 0.328 -30.984 -1.451 1 98.69 381 VAL A O 1
ATOM 3057 N N . GLU A 1 382 ? 0.643 -32.906 -0.393 1 97.69 382 GLU A N 1
ATOM 3058 C CA . GLU A 1 382 ? -0.771 -33.281 -0.438 1 97.69 382 GLU A CA 1
ATOM 3059 C C . GLU A 1 382 ? -1.633 -32.219 0.265 1 97.69 382 GLU A C 1
ATOM 3061 O O . GLU A 1 382 ? -2.711 -31.875 -0.219 1 97.69 382 GLU A O 1
ATOM 3066 N N . LEU A 1 383 ? -1.13 -31.797 1.353 1 98.31 383 LEU A N 1
ATOM 3067 C CA . LEU A 1 383 ? -1.874 -30.828 2.135 1 98.31 383 LEU A CA 1
ATOM 3068 C C . LEU A 1 383 ? -1.902 -29.469 1.429 1 98.31 383 LEU A C 1
ATOM 3070 O O . LEU A 1 383 ? -2.949 -28.828 1.36 1 98.31 383 LEU A O 1
ATOM 3074 N N . VAL A 1 384 ? -0.765 -29.062 0.948 1 98.69 384 VAL A N 1
ATOM 3075 C CA . VAL A 1 384 ? -0.619 -27.781 0.247 1 98.69 384 VAL A CA 1
ATOM 3076 C C . VAL A 1 384 ? -1.51 -27.781 -0.993 1 98.69 384 VAL A C 1
ATOM 3078 O O . VAL A 1 384 ? -2.195 -26.781 -1.264 1 98.69 384 VAL A O 1
ATOM 3081 N N . ASP A 1 385 ? -1.529 -28.875 -1.736 1 98.38 385 ASP A N 1
ATOM 3082 C CA . ASP A 1 385 ? -2.379 -29.016 -2.914 1 98.38 385 ASP A CA 1
ATOM 3083 C C . ASP A 1 385 ? -3.857 -29 -2.531 1 98.38 385 ASP A C 1
ATOM 3085 O O . ASP A 1 385 ? -4.664 -28.328 -3.18 1 98.38 385 ASP A O 1
ATOM 3089 N N . ALA A 1 386 ? -4.164 -29.703 -1.479 1 98.56 386 ALA A N 1
ATOM 3090 C CA . ALA A 1 386 ? -5.559 -29.781 -1.057 1 98.56 386 ALA A CA 1
ATOM 3091 C C . ALA A 1 386 ? -6.098 -28.422 -0.659 1 98.56 386 ALA A C 1
ATOM 3093 O O . ALA A 1 386 ? -7.234 -28.062 -0.993 1 98.56 386 ALA A O 1
ATOM 3094 N N . TYR A 1 387 ? -5.266 -27.672 0.009 1 98.81 387 TYR A N 1
ATOM 3095 C CA . TYR A 1 387 ? -5.746 -26.391 0.52 1 98.81 387 TYR A CA 1
ATOM 3096 C C . TYR A 1 387 ? -5.66 -25.312 -0.55 1 98.81 387 TYR A C 1
ATOM 3098 O O . TYR A 1 387 ? -6.125 -24.188 -0.345 1 98.81 387 TYR A O 1
ATOM 3106 N N . GLY A 1 388 ? -5.133 -25.625 -1.747 1 98.75 388 GLY A N 1
ATOM 3107 C CA . GLY A 1 388 ? -5.117 -24.719 -2.877 1 98.75 388 GLY A CA 1
ATOM 3108 C C . GLY A 1 388 ? -4.094 -23.609 -2.73 1 98.75 388 GLY A C 1
ATOM 3109 O O . GLY A 1 388 ? -4.375 -22.453 -3.055 1 98.75 388 GLY A O 1
ATOM 3110 N N . PHE A 1 389 ? -2.863 -23.906 -2.238 1 98.75 389 PHE A N 1
ATOM 3111 C CA . PHE A 1 389 ? -1.791 -22.938 -2.076 1 98.75 389 PHE A CA 1
ATOM 3112 C C . PHE A 1 389 ? -0.919 -22.875 -3.324 1 98.75 389 PHE A C 1
ATOM 3114 O O . PHE A 1 389 ? -0.821 -23.859 -4.066 1 98.75 389 PHE A O 1
ATOM 3121 N N . ASP A 1 390 ? -0.324 -21.734 -3.566 1 98.56 390 ASP A N 1
ATOM 3122 C CA . ASP A 1 390 ? 0.885 -21.672 -4.383 1 98.56 390 ASP A CA 1
ATOM 3123 C C . ASP A 1 390 ? 2.043 -22.406 -3.709 1 98.56 390 ASP A C 1
ATOM 3125 O O . ASP A 1 390 ? 2.625 -21.906 -2.744 1 98.56 390 ASP A O 1
ATOM 3129 N N . ALA A 1 391 ? 2.377 -23.484 -4.23 1 98.38 391 ALA A N 1
ATOM 3130 C CA . ALA A 1 391 ? 3.359 -24.359 -3.582 1 98.38 391 ALA A CA 1
ATOM 3131 C C . ALA A 1 391 ? 4.73 -23.688 -3.531 1 98.38 391 ALA A C 1
ATOM 3133 O O . ALA A 1 391 ? 5.48 -23.875 -2.57 1 98.38 391 ALA A O 1
ATOM 3134 N N . ILE A 1 392 ? 5.059 -22.922 -4.543 1 98.62 392 ILE A N 1
ATOM 3135 C CA . ILE A 1 392 ? 6.375 -22.297 -4.602 1 98.62 392 ILE A CA 1
ATOM 3136 C C . ILE A 1 392 ? 6.48 -21.203 -3.535 1 98.62 392 ILE A C 1
ATOM 3138 O O . ILE A 1 392 ? 7.414 -21.203 -2.73 1 98.62 392 ILE A O 1
ATOM 3142 N N . GLU A 1 393 ? 5.535 -20.328 -3.5 1 98.62 393 GLU A N 1
ATOM 3143 C CA . GLU A 1 393 ? 5.535 -19.234 -2.529 1 98.62 393 GLU A CA 1
ATOM 3144 C C . GLU A 1 393 ? 5.43 -19.766 -1.103 1 98.62 393 GLU A C 1
ATOM 3146 O O . GLU A 1 393 ? 6.098 -19.266 -0.196 1 98.62 393 GLU A O 1
ATOM 3151 N N . THR A 1 394 ? 4.598 -20.781 -0.89 1 98.81 394 THR A N 1
ATOM 3152 C CA . THR A 1 394 ? 4.379 -21.328 0.445 1 98.81 394 THR A CA 1
ATOM 3153 C C . THR A 1 394 ? 5.617 -22.062 0.937 1 98.81 394 THR A C 1
ATOM 3155 O O . THR A 1 394 ? 5.93 -22.031 2.129 1 98.81 394 THR A O 1
ATOM 3158 N N . GLY A 1 395 ? 6.27 -22.812 -0.015 1 98.81 395 GLY A N 1
ATOM 3159 C CA . GLY A 1 395 ? 7.527 -23.438 0.369 1 98.81 395 GLY A CA 1
ATOM 3160 C C . GLY A 1 395 ? 8.555 -22.438 0.88 1 98.81 395 GLY A C 1
ATOM 3161 O O . GLY A 1 395 ? 9.25 -22.719 1.865 1 98.81 395 GLY A O 1
ATOM 3162 N N . GLN A 1 396 ? 8.641 -21.344 0.216 1 98.62 396 GLN A N 1
ATOM 3163 C CA . GLN A 1 396 ? 9.578 -20.297 0.636 1 98.62 396 GLN A CA 1
ATOM 3164 C C . GLN A 1 396 ? 9.141 -19.672 1.951 1 98.62 396 GLN A C 1
ATOM 3166 O O . GLN A 1 396 ? 9.977 -19.266 2.764 1 98.62 396 GLN A O 1
ATOM 3171 N N . LEU A 1 397 ? 7.836 -19.547 2.172 1 98.75 397 LEU A N 1
ATOM 3172 C CA . LEU A 1 397 ? 7.312 -19.062 3.445 1 98.75 397 LEU A CA 1
ATOM 3173 C C . LEU A 1 397 ? 7.742 -19.984 4.586 1 98.75 397 LEU A C 1
ATOM 3175 O O . LEU A 1 397 ? 8.211 -19.516 5.625 1 98.75 397 LEU A O 1
ATOM 3179 N N . VAL A 1 398 ? 7.613 -21.281 4.383 1 98.88 398 VAL A N 1
ATOM 3180 C CA . VAL A 1 398 ? 8.008 -22.234 5.402 1 98.88 398 VAL A CA 1
ATOM 3181 C C . VAL A 1 398 ? 9.516 -22.156 5.637 1 98.88 398 VAL A C 1
ATOM 3183 O O . VAL A 1 398 ? 9.969 -22.156 6.785 1 98.88 398 VAL A O 1
ATOM 3186 N N . GLY A 1 399 ? 10.297 -22.094 4.504 1 98.88 399 GLY A N 1
ATOM 3187 C CA . GLY A 1 399 ? 11.734 -21.922 4.629 1 98.88 399 GLY A CA 1
ATOM 3188 C C . GLY A 1 399 ? 12.117 -20.688 5.426 1 98.88 399 GLY A C 1
ATOM 3189 O O . GLY A 1 399 ? 13.023 -20.734 6.258 1 98.88 399 GLY A O 1
ATOM 3190 N N . PHE A 1 400 ? 11.445 -19.609 5.258 1 98.75 400 PHE A N 1
ATOM 3191 C CA . PHE A 1 400 ? 11.656 -18.344 5.965 1 98.75 400 PHE A CA 1
ATOM 3192 C C . PHE A 1 400 ? 11.43 -18.531 7.461 1 98.75 400 PHE A C 1
ATOM 3194 O O . PHE A 1 400 ? 12.25 -18.094 8.273 1 98.75 400 PHE A O 1
ATOM 3201 N N . ILE A 1 401 ? 10.281 -19.156 7.789 1 98.88 401 ILE A N 1
ATOM 3202 C CA . ILE A 1 401 ? 9.945 -19.344 9.195 1 98.88 401 ILE A CA 1
ATOM 3203 C C . ILE A 1 401 ? 10.984 -20.25 9.852 1 98.88 401 ILE A C 1
ATOM 3205 O O . ILE A 1 401 ? 11.445 -19.969 10.961 1 98.88 401 ILE A O 1
ATOM 3209 N N . TYR A 1 402 ? 11.383 -21.375 9.164 1 98.88 402 TYR A N 1
ATOM 3210 C CA . TYR A 1 402 ? 12.383 -22.281 9.711 1 98.88 402 TYR A CA 1
ATOM 3211 C C . TYR A 1 402 ? 13.711 -21.562 9.945 1 98.88 402 TYR A C 1
ATOM 3213 O O . TYR A 1 402 ? 14.352 -21.766 10.977 1 98.88 402 TYR A O 1
ATOM 3221 N N . ASP A 1 403 ? 14.086 -20.75 8.992 1 98.56 403 ASP A N 1
ATOM 3222 C CA . ASP A 1 403 ? 15.328 -20 9.102 1 98.56 403 ASP A CA 1
ATOM 3223 C C . ASP A 1 403 ? 15.266 -19.016 10.258 1 98.56 403 ASP A C 1
ATOM 3225 O O . ASP A 1 403 ? 16.234 -18.844 11 1 98.56 403 ASP A O 1
ATOM 3229 N N . ALA A 1 404 ? 14.141 -18.312 10.414 1 98.75 404 ALA A N 1
ATOM 3230 C CA . ALA A 1 404 ? 13.945 -17.375 11.5 1 98.75 404 ALA A CA 1
ATOM 3231 C C . ALA A 1 404 ? 14.023 -18.062 12.859 1 98.75 404 ALA A C 1
ATOM 3233 O O . ALA A 1 404 ? 14.57 -17.516 13.82 1 98.75 404 ALA A O 1
ATOM 3234 N N . LEU A 1 405 ? 13.477 -19.281 12.922 1 98.56 405 LEU A N 1
ATOM 3235 C CA . LEU A 1 405 ? 13.523 -20.062 14.141 1 98.56 405 LEU A CA 1
ATOM 3236 C C . LEU A 1 405 ? 14.945 -20.5 14.453 1 98.56 405 LEU A C 1
ATOM 3238 O O . LEU A 1 405 ? 15.398 -20.406 15.594 1 98.56 405 LEU A O 1
ATOM 3242 N N . GLU A 1 406 ? 15.617 -20.953 13.422 1 97.81 406 GLU A N 1
ATOM 3243 C CA . GLU A 1 406 ? 17 -21.406 13.578 1 97.81 406 GLU A CA 1
ATOM 3244 C C . GLU A 1 406 ? 17.891 -20.266 14.078 1 97.81 406 GLU A C 1
ATOM 3246 O O . GLU A 1 406 ? 18.781 -20.484 14.914 1 97.81 406 GLU A O 1
ATOM 3251 N N . LYS A 1 407 ? 17.641 -19.094 13.68 1 97.56 407 LYS A N 1
ATOM 3252 C CA . LYS A 1 407 ? 18.469 -17.938 14.023 1 97.56 407 LYS A CA 1
ATOM 3253 C C . LYS A 1 407 ? 17.984 -17.281 15.305 1 97.56 407 LYS A C 1
ATOM 3255 O O . LYS A 1 407 ? 18.547 -16.281 15.75 1 97.56 407 LYS A O 1
ATOM 3260 N N . GLY A 1 408 ? 16.938 -17.734 15.828 1 97.62 408 GLY A N 1
ATOM 3261 C CA . GLY A 1 408 ? 16.453 -17.25 17.109 1 97.62 408 GLY A CA 1
ATOM 3262 C C . GLY A 1 408 ? 15.641 -15.977 17 1 97.62 408 GLY A C 1
ATOM 3263 O O . GLY A 1 408 ? 15.445 -15.266 17.984 1 97.62 408 GLY A O 1
ATOM 3264 N N . LEU A 1 409 ? 15.172 -15.641 15.797 1 98.38 409 LEU A N 1
ATOM 3265 C CA . LEU A 1 409 ? 14.352 -14.453 15.586 1 98.38 409 LEU A CA 1
ATOM 3266 C C . LEU A 1 409 ? 12.914 -14.703 16.016 1 98.38 409 LEU A C 1
ATOM 3268 O O . LEU A 1 409 ? 12.195 -13.758 16.359 1 98.38 409 LEU A O 1
ATOM 3272 N N . LEU A 1 410 ? 12.477 -15.953 15.945 1 98.25 410 LEU A N 1
ATOM 3273 C CA . LEU A 1 410 ? 11.156 -16.391 16.391 1 98.25 410 LEU A CA 1
ATOM 3274 C C . LEU A 1 410 ? 11.273 -17.562 17.359 1 98.25 410 LEU A C 1
ATOM 3276 O O . LEU A 1 410 ? 12.305 -18.234 17.406 1 98.25 410 LEU A O 1
ATOM 3280 N N . THR A 1 411 ? 10.242 -17.75 18.094 1 97.75 411 THR A N 1
ATOM 3281 C CA . THR A 1 411 ? 10.078 -18.953 18.906 1 97.75 411 THR A CA 1
ATOM 3282 C C . THR A 1 411 ? 8.961 -19.828 18.344 1 97.75 411 THR A C 1
ATOM 3284 O O . THR A 1 411 ? 8.055 -19.344 17.672 1 97.75 411 THR A O 1
ATOM 3287 N N . PRO A 1 412 ? 9.078 -21.141 18.531 1 97.81 412 PRO A N 1
ATOM 3288 C CA . PRO A 1 412 ? 8.062 -22.031 17.984 1 97.81 412 PRO A CA 1
ATOM 3289 C C . PRO A 1 412 ? 6.645 -21.641 18.391 1 97.81 412 PRO A C 1
ATOM 3291 O O . PRO A 1 412 ? 5.738 -21.641 17.547 1 97.81 412 PRO A O 1
ATOM 3294 N N . GLY A 1 413 ? 6.398 -21.25 19.594 1 96.62 413 GLY A N 1
ATOM 3295 C CA . GLY A 1 413 ? 5.078 -20.891 20.094 1 96.62 413 GLY A CA 1
ATOM 3296 C C . GLY A 1 413 ? 4.465 -19.719 19.344 1 96.62 413 GLY A C 1
ATOM 3297 O O . GLY A 1 413 ? 3.246 -19.656 19.172 1 96.62 413 GLY A O 1
ATOM 3298 N N . GLU A 1 414 ? 5.262 -18.828 18.875 1 96.12 414 GLU A N 1
ATOM 3299 C CA . GLU A 1 414 ? 4.793 -17.609 18.219 1 96.12 414 GLU A CA 1
ATOM 3300 C C . GLU A 1 414 ? 4.188 -17.922 16.859 1 96.12 414 GLU A C 1
ATOM 3302 O O . GLU A 1 414 ? 3.418 -17.141 16.312 1 96.12 414 GLU A O 1
ATOM 3307 N N . VAL A 1 415 ? 4.52 -19.125 16.281 1 96.94 415 VAL A N 1
ATOM 3308 C CA . VAL A 1 415 ? 3.977 -19.5 14.984 1 96.94 415 VAL A CA 1
ATOM 3309 C C . VAL A 1 415 ? 3.219 -20.812 15.102 1 96.94 415 VAL A C 1
ATOM 3311 O O . VAL A 1 415 ? 2.986 -21.5 14.102 1 96.94 415 VAL A O 1
ATOM 3314 N N . GLY A 1 416 ? 2.926 -21.219 16.297 1 95.06 416 GLY A N 1
ATOM 3315 C CA . GLY A 1 416 ? 2.066 -22.359 16.547 1 95.06 416 GLY A CA 1
ATOM 3316 C C . GLY A 1 416 ? 2.766 -23.688 16.328 1 95.06 416 GLY A C 1
ATOM 3317 O O . GLY A 1 416 ? 2.143 -24.656 15.898 1 95.06 416 GLY A O 1
ATOM 3318 N N . LEU A 1 417 ? 4.062 -23.703 16.531 1 97.5 417 LEU A N 1
ATOM 3319 C CA . LEU A 1 417 ? 4.812 -24.938 16.359 1 97.5 417 LEU A CA 1
ATOM 3320 C C . LEU A 1 417 ? 5.156 -25.562 17.703 1 97.5 417 LEU A C 1
ATOM 3322 O O . LEU A 1 417 ? 5.285 -24.859 18.703 1 97.5 417 LEU A O 1
ATOM 3326 N N . SER A 1 418 ? 5.344 -26.875 17.703 1 96.25 418 SER A N 1
ATOM 3327 C CA . SER A 1 418 ? 5.609 -27.625 18.922 1 96.25 418 SER A CA 1
ATOM 3328 C C . SER A 1 418 ? 7.082 -27.562 19.312 1 96.25 418 SER A C 1
ATOM 3330 O O . SER A 1 418 ? 7.434 -27.688 20.484 1 96.25 418 SER A O 1
ATOM 3332 N N . SER A 1 419 ? 7.906 -27.391 18.281 1 97.69 419 SER A N 1
ATOM 3333 C CA . SER A 1 419 ? 9.352 -27.359 18.5 1 97.69 419 SER A CA 1
ATOM 3334 C C . SER A 1 419 ? 10.07 -26.656 17.359 1 97.69 419 SER A C 1
ATOM 3336 O O . SER A 1 419 ? 9.438 -26.188 16.422 1 97.69 419 SER A O 1
ATOM 3338 N N . LYS A 1 420 ? 11.391 -26.594 17.484 1 97.75 420 LYS A N 1
ATOM 3339 C CA . LYS A 1 420 ? 12.219 -26 16.438 1 97.75 420 LYS A CA 1
ATOM 3340 C C . LYS A 1 420 ? 12.562 -27.031 15.367 1 97.75 420 LYS A C 1
ATOM 3342 O O . LYS A 1 420 ? 12.695 -28.219 15.664 1 97.75 420 LYS A O 1
ATOM 3347 N N . PRO A 1 421 ? 12.742 -26.578 14.125 1 98.56 421 PRO A N 1
ATOM 3348 C CA . PRO A 1 421 ? 13.219 -27.5 13.094 1 98.56 421 PRO A CA 1
ATOM 3349 C C . PRO A 1 421 ? 14.719 -27.766 13.188 1 98.56 421 PRO A C 1
ATOM 3351 O O . PRO A 1 421 ? 15.453 -26.969 13.789 1 98.56 421 PRO A O 1
ATOM 3354 N N . TYR A 1 422 ? 15.117 -28.922 12.742 1 98.38 422 TYR A N 1
ATOM 3355 C CA . TYR A 1 422 ? 16.531 -29.141 12.461 1 98.38 422 TYR A CA 1
ATOM 3356 C C . TYR A 1 422 ? 16.938 -28.5 11.133 1 98.38 422 TYR A C 1
ATOM 3358 O O . TYR A 1 422 ? 16.719 -29.078 10.07 1 98.38 422 TYR A O 1
ATOM 3366 N N . PHE A 1 423 ? 17.562 -27.312 11.227 1 98.31 423 PHE A N 1
ATOM 3367 C CA . PHE A 1 423 ? 17.688 -26.516 10.008 1 98.31 423 PHE A CA 1
ATOM 3368 C C . PHE A 1 423 ? 19.125 -26.078 9.789 1 98.31 423 PHE A C 1
ATOM 3370 O O . PHE A 1 423 ? 19.406 -25.188 8.992 1 98.31 423 PHE A O 1
ATOM 3377 N N . ASN A 1 424 ? 20.078 -26.734 10.508 1 97.56 424 ASN A N 1
ATOM 3378 C CA . ASN A 1 424 ? 21.516 -26.562 10.273 1 97.56 424 ASN A CA 1
ATOM 3379 C C . ASN A 1 424 ? 22.047 -27.594 9.297 1 97.56 424 ASN A C 1
ATOM 3381 O O . ASN A 1 424 ? 22.141 -28.781 9.625 1 97.56 424 ASN A O 1
ATOM 3385 N N . PRO A 1 425 ? 22.438 -27.172 8.156 1 97.56 425 PRO A N 1
ATOM 3386 C CA . PRO A 1 425 ? 22.859 -28.141 7.141 1 97.56 425 PRO A CA 1
ATOM 3387 C C . PRO A 1 425 ? 24.094 -28.922 7.543 1 97.56 425 PRO A C 1
ATOM 3389 O O . PRO A 1 425 ? 24.281 -30.062 7.105 1 97.56 425 PRO A O 1
ATOM 3392 N N . TYR A 1 426 ? 24.938 -28.391 8.375 1 96.75 426 TYR A N 1
ATOM 3393 C CA . TYR A 1 426 ? 26.172 -29.031 8.789 1 96.75 426 TYR A CA 1
ATOM 3394 C C . TYR A 1 426 ? 25.906 -30.234 9.672 1 96.75 426 TYR A C 1
ATOM 3396 O O . TYR A 1 426 ? 26.719 -31.156 9.75 1 96.75 426 TYR A O 1
ATOM 3404 N N . GLU A 1 427 ? 24.781 -30.203 10.297 1 96 427 GLU A N 1
ATOM 3405 C CA . GLU A 1 427 ? 24.453 -31.266 11.242 1 96 427 GLU A CA 1
ATOM 3406 C C . GLU A 1 427 ? 23.266 -32.094 10.766 1 96 427 GLU A C 1
ATOM 3408 O O . GLU A 1 427 ? 22.672 -32.844 11.539 1 96 427 GLU A O 1
ATOM 3413 N N . PHE A 1 428 ? 22.922 -31.875 9.547 1 95.94 428 PHE A N 1
ATOM 3414 C CA . PHE A 1 428 ? 21.672 -32.469 9.078 1 95.94 428 PHE A CA 1
ATOM 3415 C C . PHE A 1 428 ? 21.781 -33.969 8.969 1 95.94 428 PHE A C 1
ATOM 3417 O O . PHE A 1 428 ? 22.828 -34.5 8.555 1 95.94 428 PHE A O 1
ATOM 3424 N N . LYS A 1 429 ? 20.734 -34.656 9.406 1 96.38 429 LYS A N 1
ATOM 3425 C CA . LYS A 1 429 ? 20.578 -36.125 9.258 1 96.38 429 LYS A CA 1
ATOM 3426 C C . LYS A 1 429 ? 19.234 -36.438 8.602 1 96.38 429 LYS A C 1
ATOM 3428 O O . LYS A 1 429 ? 18.25 -35.75 8.805 1 96.38 429 LYS A O 1
ATOM 3433 N N . LEU A 1 430 ? 19.266 -37.531 7.82 1 97.44 430 LEU A N 1
ATOM 3434 C CA . LEU A 1 430 ? 18.078 -37.938 7.078 1 97.44 430 LEU A CA 1
ATOM 3435 C C . LEU A 1 430 ? 16.875 -38.062 8 1 97.44 430 LEU A C 1
ATOM 3437 O O . LEU A 1 430 ? 15.75 -37.719 7.617 1 97.44 430 LEU A O 1
ATOM 3441 N N . GLU A 1 431 ? 17.094 -38.5 9.273 1 96.81 431 GLU A N 1
ATOM 3442 C CA . GLU A 1 431 ? 16.016 -38.781 10.227 1 96.81 431 GLU A CA 1
ATOM 3443 C C . GLU A 1 431 ? 15.312 -37.469 10.625 1 96.81 431 GLU A C 1
ATOM 3445 O O . GLU A 1 431 ? 14.172 -37.5 11.094 1 96.81 431 GLU A O 1
ATOM 3450 N N . TYR A 1 432 ? 15.969 -36.344 10.406 1 98.25 432 TYR A N 1
ATOM 3451 C CA . TYR A 1 432 ? 15.391 -35.031 10.75 1 98.25 432 TYR A CA 1
ATOM 3452 C C . TYR A 1 432 ? 14.289 -34.656 9.766 1 98.25 432 TYR A C 1
ATOM 3454 O O . TYR A 1 432 ? 13.484 -33.75 10.039 1 98.25 432 TYR A O 1
ATOM 3462 N N . SER A 1 433 ? 14.227 -35.344 8.656 1 98.62 433 SER A N 1
ATOM 3463 C CA . SER A 1 433 ? 13.234 -35.062 7.621 1 98.62 433 SER A CA 1
ATOM 3464 C C . SER A 1 433 ? 11.82 -35.219 8.156 1 98.62 433 SER A C 1
ATOM 3466 O O . SER A 1 433 ? 10.953 -34.375 7.887 1 98.62 433 SER A O 1
ATOM 3468 N N . LYS A 1 434 ? 11.578 -36.281 8.906 1 98.62 434 LYS A N 1
ATOM 3469 C CA . LYS A 1 434 ? 10.242 -36.5 9.438 1 98.62 434 LYS A CA 1
ATOM 3470 C C . LYS A 1 434 ? 9.836 -35.375 10.391 1 98.62 434 LYS A C 1
ATOM 3472 O O . LYS A 1 434 ? 8.711 -34.875 10.336 1 98.62 434 LYS A O 1
ATOM 3477 N N . HIS A 1 435 ? 10.781 -35.031 11.242 1 98.44 435 HIS A N 1
ATOM 3478 C CA . HIS A 1 435 ? 10.523 -33.969 12.203 1 98.44 435 HIS A CA 1
ATOM 3479 C C . HIS A 1 435 ? 10.195 -32.656 11.5 1 98.44 435 HIS A C 1
ATOM 3481 O O . HIS A 1 435 ? 9.195 -32 11.82 1 98.44 435 HIS A O 1
ATOM 3487 N N . ASN A 1 436 ? 11.016 -32.281 10.57 1 98.81 436 ASN A N 1
ATOM 3488 C CA . ASN A 1 436 ? 10.789 -31.047 9.812 1 98.81 436 ASN A CA 1
ATOM 3489 C C . ASN A 1 436 ? 9.477 -31.094 9.047 1 98.81 436 ASN A C 1
ATOM 3491 O O . ASN A 1 436 ? 8.781 -30.078 8.922 1 98.81 436 ASN A O 1
ATOM 3495 N N . ALA A 1 437 ? 9.109 -32.219 8.477 1 98.88 437 ALA A N 1
ATOM 3496 C CA . ALA A 1 437 ? 7.863 -32.375 7.742 1 98.88 437 ALA A CA 1
ATOM 3497 C C . ALA A 1 437 ? 6.656 -32.219 8.656 1 98.88 437 ALA A C 1
ATOM 3499 O O . ALA A 1 437 ? 5.68 -31.547 8.289 1 98.88 437 ALA A O 1
ATOM 3500 N N . ASP A 1 438 ? 6.758 -32.812 9.852 1 98.75 438 ASP A N 1
ATOM 3501 C CA . ASP A 1 438 ? 5.664 -32.688 10.812 1 98.75 438 ASP A CA 1
ATOM 3502 C C . ASP A 1 438 ? 5.43 -31.219 11.203 1 98.75 438 ASP A C 1
ATOM 3504 O O . ASP A 1 438 ? 4.285 -30.781 11.344 1 98.75 438 ASP A O 1
ATOM 3508 N N . LEU A 1 439 ? 6.488 -30.516 11.383 1 98.81 439 LEU A N 1
ATOM 3509 C CA . LEU A 1 439 ? 6.375 -29.094 11.719 1 98.81 439 LEU A CA 1
ATOM 3510 C C . LEU A 1 439 ? 5.773 -28.312 10.555 1 98.81 439 LEU A C 1
ATOM 3512 O O . LEU A 1 439 ? 4.988 -27.391 10.766 1 98.81 439 LEU A O 1
ATOM 3516 N N . ALA A 1 440 ? 6.184 -28.672 9.32 1 98.88 440 ALA A N 1
ATOM 3517 C CA . ALA A 1 440 ? 5.625 -28 8.148 1 98.88 440 ALA A CA 1
ATOM 3518 C C . ALA A 1 440 ? 4.117 -28.219 8.055 1 98.88 440 ALA A C 1
ATOM 3520 O O . ALA A 1 440 ? 3.373 -27.312 7.688 1 98.88 440 ALA A O 1
ATOM 3521 N N . ILE A 1 441 ? 3.672 -29.375 8.336 1 98.75 441 ILE A N 1
ATOM 3522 C CA . ILE A 1 441 ? 2.25 -29.703 8.312 1 98.75 441 ILE A CA 1
ATOM 3523 C C . ILE A 1 441 ? 1.506 -28.828 9.32 1 98.75 441 ILE A C 1
ATOM 3525 O O . ILE A 1 441 ? 0.453 -28.266 9 1 98.75 441 ILE A O 1
ATOM 3529 N N . GLN A 1 442 ? 2.102 -28.672 10.492 1 98.25 442 GLN A N 1
ATOM 3530 C CA . GLN A 1 442 ? 1.5 -27.797 11.492 1 98.25 442 GLN A CA 1
ATOM 3531 C C . GLN A 1 442 ? 1.403 -26.359 10.992 1 98.25 442 GLN A C 1
ATOM 3533 O O . GLN A 1 442 ? 0.366 -25.719 11.141 1 98.25 442 GLN A O 1
ATOM 3538 N N . LEU A 1 443 ? 2.473 -25.938 10.406 1 98.38 443 LEU A N 1
ATOM 3539 C CA . LEU A 1 443 ? 2.525 -24.578 9.898 1 98.38 443 LEU A CA 1
ATOM 3540 C C . LEU A 1 443 ? 1.47 -24.359 8.82 1 98.38 443 LEU A C 1
ATOM 3542 O O . LEU A 1 443 ? 0.779 -23.328 8.82 1 98.38 443 LEU A O 1
ATOM 3546 N N . ILE A 1 444 ? 1.343 -25.281 7.887 1 98.44 444 ILE A N 1
ATOM 3547 C CA . ILE A 1 444 ? 0.423 -25.156 6.762 1 98.44 444 ILE A CA 1
ATOM 3548 C C . ILE A 1 444 ? -1.018 -25.188 7.266 1 98.44 444 ILE A C 1
ATOM 3550 O O . ILE A 1 444 ? -1.862 -24.422 6.789 1 98.44 444 ILE A O 1
ATOM 3554 N N . GLU A 1 445 ? -1.273 -26.016 8.234 1 97.69 445 GLU A N 1
ATOM 3555 C CA . GLU A 1 445 ? -2.605 -26.047 8.828 1 97.69 445 GLU A CA 1
ATOM 3556 C C . GLU A 1 445 ? -2.959 -24.719 9.477 1 97.69 445 GLU A C 1
ATOM 3558 O O . GLU A 1 445 ? -4.062 -24.203 9.289 1 97.69 445 GLU A O 1
ATOM 3563 N N . ASN A 1 446 ? -2.018 -24.234 10.219 1 96.5 446 ASN A N 1
ATOM 3564 C CA . ASN A 1 446 ? -2.242 -22.953 10.875 1 96.5 446 ASN A CA 1
ATOM 3565 C C . ASN A 1 446 ? -2.418 -21.812 9.867 1 96.5 446 ASN A C 1
ATOM 3567 O O . ASN A 1 446 ? -3.248 -20.922 10.062 1 96.5 446 ASN A O 1
ATOM 3571 N N . LEU A 1 447 ? -1.678 -21.828 8.82 1 97.31 447 LEU A N 1
ATOM 3572 C CA . LEU A 1 447 ? -1.732 -20.828 7.77 1 97.31 447 LEU A CA 1
ATOM 3573 C C . LEU A 1 447 ? -3.043 -20.906 6.996 1 97.31 447 LEU A C 1
ATOM 3575 O O . LEU A 1 447 ? -3.691 -19.891 6.742 1 97.31 447 LEU A O 1
ATOM 3579 N N . ALA A 1 448 ? -3.508 -22.094 6.629 1 96.75 448 ALA A N 1
ATOM 3580 C CA . ALA A 1 448 ? -4.652 -22.344 5.758 1 96.75 448 ALA A CA 1
ATOM 3581 C C . ALA A 1 448 ? -5.957 -21.922 6.434 1 96.75 448 ALA A C 1
ATOM 3583 O O . ALA A 1 448 ? -6.902 -21.5 5.766 1 96.75 448 ALA A O 1
ATOM 3584 N N . TRP A 1 449 ? -5.953 -21.938 7.746 1 94.19 449 TRP A N 1
ATOM 3585 C CA . TRP A 1 449 ? -7.215 -21.703 8.438 1 94.19 449 TRP A CA 1
ATOM 3586 C C . TRP A 1 449 ? -7.129 -20.453 9.305 1 94.19 449 TRP A C 1
ATOM 3588 O O . TRP A 1 449 ? -8.016 -20.188 10.125 1 94.19 449 TRP A O 1
ATOM 3598 N N . GLY A 1 450 ? -6.047 -19.766 9.172 1 88.75 450 GLY A N 1
ATOM 3599 C CA . GLY A 1 450 ? -5.91 -18.5 9.875 1 88.75 450 GLY A CA 1
ATOM 3600 C C . GLY A 1 450 ? -5.914 -18.641 11.383 1 88.75 450 GLY A C 1
ATOM 3601 O O . GLY A 1 450 ? -6.539 -17.844 12.086 1 88.75 450 GLY A O 1
ATOM 3602 N N . LYS A 1 451 ? -5.215 -19.609 11.867 1 90.56 451 LYS A N 1
ATOM 3603 C CA . LYS A 1 451 ? -5.297 -19.953 13.289 1 90.56 451 LYS A CA 1
ATOM 3604 C C . LYS A 1 451 ? -4.18 -19.266 14.078 1 90.56 451 LYS A C 1
ATOM 3606 O O . LYS A 1 451 ? -4.172 -19.312 15.312 1 90.56 451 LYS A O 1
ATOM 3611 N N . ASN A 1 452 ? -3.254 -18.75 13.445 1 95.56 452 ASN A N 1
ATOM 3612 C CA . ASN A 1 452 ? -2.111 -18.094 14.078 1 95.56 452 ASN A CA 1
ATOM 3613 C C . ASN A 1 452 ? -1.955 -16.656 13.609 1 95.56 452 ASN A C 1
ATOM 3615 O O . ASN A 1 452 ? -1.88 -16.391 12.406 1 95.56 452 ASN A O 1
ATOM 3619 N N . PRO A 1 453 ? -1.867 -15.742 14.562 1 96.19 453 PRO A N 1
ATOM 3620 C CA . PRO A 1 453 ? -1.867 -14.32 14.188 1 96.19 453 PRO A CA 1
ATOM 3621 C C . PRO A 1 453 ? -0.685 -13.945 13.297 1 96.19 453 PRO A C 1
ATOM 3623 O O . PRO A 1 453 ? -0.854 -13.219 12.32 1 96.19 453 PRO A O 1
ATOM 3626 N N . LEU A 1 454 ? 0.473 -14.398 13.664 1 97.38 454 LEU A N 1
ATOM 3627 C CA . LEU A 1 454 ? 1.648 -14.062 12.867 1 97.38 454 LEU A CA 1
ATOM 3628 C C . LEU A 1 454 ? 1.552 -14.656 11.469 1 97.38 454 LEU A C 1
ATOM 3630 O O . LEU A 1 454 ? 1.904 -14.008 10.484 1 97.38 454 LEU A O 1
ATOM 3634 N N . LEU A 1 455 ? 1.117 -15.898 11.367 1 98 455 LEU A N 1
ATOM 3635 C CA . LEU A 1 455 ? 0.95 -16.547 10.07 1 98 455 LEU A CA 1
ATOM 3636 C C . LEU A 1 455 ? -0.152 -15.859 9.266 1 98 455 LEU A C 1
ATOM 3638 O O . LEU A 1 455 ? -0.055 -15.758 8.039 1 98 455 LEU A O 1
ATOM 3642 N N . LYS A 1 456 ? -1.226 -15.461 9.969 1 97.31 456 LYS A N 1
ATOM 3643 C CA . LYS A 1 456 ? -2.277 -14.695 9.305 1 97.31 456 LYS A CA 1
ATOM 3644 C C . LYS A 1 456 ? -1.725 -13.406 8.695 1 97.31 456 LYS A C 1
ATOM 3646 O O . LYS A 1 456 ? -2.072 -13.047 7.57 1 97.31 456 LYS A O 1
ATOM 3651 N N . LEU A 1 457 ? -0.856 -12.719 9.477 1 97.62 457 LEU A N 1
ATOM 3652 C CA . LEU A 1 457 ? -0.228 -11.5 8.984 1 97.62 457 LEU A CA 1
ATOM 3653 C C . LEU A 1 457 ? 0.602 -11.781 7.738 1 97.62 457 LEU A C 1
ATOM 3655 O O . LEU A 1 457 ? 0.504 -11.055 6.746 1 97.62 457 LEU A O 1
ATOM 3659 N N . ILE A 1 458 ? 1.38 -12.828 7.734 1 97.88 458 ILE A N 1
ATOM 3660 C CA . ILE A 1 458 ? 2.246 -13.18 6.613 1 97.88 458 ILE A CA 1
ATOM 3661 C C . ILE A 1 458 ? 1.396 -13.586 5.41 1 97.88 458 ILE A C 1
ATOM 3663 O O . ILE A 1 458 ? 1.685 -13.195 4.277 1 97.88 458 ILE A O 1
ATOM 3667 N N . GLY A 1 459 ? 0.382 -14.43 5.645 1 97.44 459 GLY A N 1
ATOM 3668 C CA . GLY A 1 459 ? -0.497 -14.883 4.574 1 97.44 459 GLY A CA 1
ATOM 3669 C C . GLY A 1 459 ? -1.246 -13.742 3.9 1 97.44 459 GLY A C 1
ATOM 3670 O O . GLY A 1 459 ? -1.511 -13.797 2.697 1 97.44 459 GLY A O 1
ATOM 3671 N N . GLU A 1 460 ? -1.539 -12.719 4.672 1 95.5 460 GLU A N 1
ATOM 3672 C CA . GLU A 1 460 ? -2.311 -11.594 4.156 1 95.5 460 GLU A CA 1
ATOM 3673 C C . GLU A 1 460 ? -1.41 -10.594 3.438 1 95.5 460 GLU A C 1
ATOM 3675 O O . GLU A 1 460 ? -1.736 -10.133 2.34 1 95.5 460 GLU A O 1
ATOM 3680 N N . LYS A 1 461 ? -0.234 -10.25 4.031 1 96.12 461 LYS A N 1
ATOM 3681 C CA . LYS A 1 461 ? 0.575 -9.133 3.561 1 96.12 461 LYS A CA 1
ATOM 3682 C C . LYS A 1 461 ? 1.657 -9.602 2.594 1 96.12 461 LYS A C 1
ATOM 3684 O O . LYS A 1 461 ? 2.209 -8.797 1.836 1 96.12 461 LYS A O 1
ATOM 3689 N N . GLY A 1 462 ? 1.965 -10.906 2.607 1 97.19 462 GLY A N 1
ATOM 3690 C CA . GLY A 1 462 ? 3.088 -11.406 1.831 1 97.19 462 GLY A CA 1
ATOM 3691 C C . GLY A 1 462 ? 4.41 -11.328 2.574 1 97.19 462 GLY A C 1
ATOM 3692 O O . GLY A 1 462 ? 4.527 -10.602 3.564 1 97.19 462 GLY A O 1
ATOM 3693 N N . LEU A 1 463 ? 5.371 -11.992 2.105 1 98.31 463 LEU A N 1
ATOM 3694 C CA . LEU A 1 463 ? 6.645 -12.188 2.791 1 98.31 463 LEU A CA 1
ATOM 3695 C C . LEU A 1 463 ? 7.391 -10.867 2.932 1 98.31 463 LEU A C 1
ATOM 3697 O O . LEU A 1 463 ? 7.934 -10.562 3.998 1 98.31 463 LEU A O 1
ATOM 3701 N N . ARG A 1 464 ? 7.406 -10.086 1.906 1 98.19 464 ARG A N 1
ATOM 3702 C CA . ARG A 1 464 ? 8.18 -8.844 1.905 1 98.19 464 ARG A CA 1
ATOM 3703 C C . ARG A 1 464 ? 7.672 -7.887 2.977 1 98.19 464 ARG A C 1
ATOM 3705 O O . ARG A 1 464 ? 8.43 -7.461 3.848 1 98.19 464 ARG A O 1
ATOM 3712 N N . SER A 1 465 ? 6.406 -7.59 2.939 1 97.44 465 SER A N 1
ATOM 3713 C CA . SER A 1 465 ? 5.809 -6.645 3.875 1 97.44 465 SER A CA 1
ATOM 3714 C C . SER A 1 465 ? 5.816 -7.191 5.297 1 97.44 465 SER A C 1
ATOM 3716 O O . SER A 1 465 ? 6.094 -6.457 6.25 1 97.44 465 SER A O 1
ATOM 3718 N N . ALA A 1 466 ? 5.504 -8.461 5.434 1 98 466 ALA A N 1
ATOM 3719 C CA . ALA A 1 466 ? 5.484 -9.078 6.758 1 98 466 ALA A CA 1
ATOM 3720 C C . ALA A 1 466 ? 6.871 -9.055 7.395 1 98 466 ALA A C 1
ATOM 3722 O O . ALA A 1 466 ? 7.004 -8.773 8.594 1 98 466 ALA A O 1
ATOM 3723 N N . ALA A 1 467 ? 7.898 -9.391 6.582 1 98.44 467 ALA A N 1
ATOM 3724 C CA . ALA A 1 467 ? 9.258 -9.398 7.109 1 98.44 467 ALA A CA 1
ATOM 3725 C C . ALA A 1 467 ? 9.656 -8.016 7.617 1 98.44 467 ALA A C 1
ATOM 3727 O O . ALA A 1 467 ? 10.305 -7.895 8.656 1 98.44 467 ALA A O 1
ATOM 3728 N N . LYS A 1 468 ? 9.297 -6.992 6.949 1 97.56 468 LYS A N 1
ATOM 3729 C CA . LYS A 1 468 ? 9.602 -5.625 7.363 1 97.56 468 LYS A CA 1
ATOM 3730 C C . LYS A 1 468 ? 8.875 -5.266 8.656 1 97.56 468 LYS A C 1
ATOM 3732 O O . LYS A 1 468 ? 9.438 -4.586 9.516 1 97.56 468 LYS A O 1
ATOM 3737 N N . ILE A 1 469 ? 7.641 -5.656 8.758 1 97.94 469 ILE A N 1
ATOM 3738 C CA . ILE A 1 469 ? 6.871 -5.43 9.977 1 97.94 469 ILE A CA 1
ATOM 3739 C C . ILE A 1 469 ? 7.531 -6.156 11.148 1 97.94 469 ILE A C 1
ATOM 3741 O O . ILE A 1 469 ? 7.664 -5.602 12.242 1 97.94 469 ILE A O 1
ATOM 3745 N N . LEU A 1 470 ? 7.953 -7.375 10.883 1 98.31 470 LEU A N 1
ATOM 3746 C CA . LEU A 1 470 ? 8.578 -8.172 11.93 1 98.31 470 LEU A CA 1
ATOM 3747 C C . LEU A 1 470 ? 9.922 -7.57 12.344 1 98.31 470 LEU A C 1
ATOM 3749 O O . LEU A 1 470 ? 10.297 -7.637 13.516 1 98.31 470 LEU A O 1
ATOM 3753 N N . ASP A 1 471 ? 10.664 -7.008 11.367 1 98.06 471 ASP A N 1
ATOM 3754 C CA . ASP A 1 471 ? 11.898 -6.301 11.695 1 98.06 471 ASP A CA 1
ATOM 3755 C C . ASP A 1 471 ? 11.656 -5.207 12.727 1 98.06 471 ASP A C 1
ATOM 3757 O O . ASP A 1 471 ? 12.5 -4.957 13.586 1 98.06 471 ASP A O 1
ATOM 3761 N N . ILE A 1 472 ? 10.5 -4.574 12.594 1 97 472 ILE A N 1
ATOM 3762 C CA . ILE A 1 472 ? 10.164 -3.475 13.492 1 97 472 ILE A CA 1
ATOM 3763 C C . ILE A 1 472 ? 9.68 -4.031 14.828 1 97 472 ILE A C 1
ATOM 3765 O O . ILE A 1 472 ? 10.18 -3.641 15.891 1 97 472 ILE A O 1
ATOM 3769 N N . LEU A 1 473 ? 8.805 -4.969 14.852 1 96.69 473 LEU A N 1
ATOM 3770 C CA . LEU A 1 473 ? 8.141 -5.484 16.047 1 96.69 473 LEU A CA 1
ATOM 3771 C C . LEU A 1 473 ? 9.125 -6.234 16.938 1 96.69 473 LEU A C 1
ATOM 3773 O O . LEU A 1 473 ? 9 -6.211 18.156 1 96.69 473 LEU A O 1
ATOM 3777 N N . TYR A 1 474 ? 10.109 -6.883 16.266 1 97.5 474 TYR A N 1
ATOM 3778 C CA . TYR A 1 474 ? 11.078 -7.68 17.016 1 97.5 474 TYR A CA 1
ATOM 3779 C C . TYR A 1 474 ? 12.469 -7.055 16.922 1 97.5 474 TYR A C 1
ATOM 3781 O O . TYR A 1 474 ? 13.469 -7.766 16.828 1 97.5 474 TYR A O 1
ATOM 3789 N N . GLU A 1 475 ? 12.539 -5.789 16.922 1 95.88 475 GLU A N 1
ATOM 3790 C CA . GLU A 1 475 ? 13.781 -5.043 16.766 1 95.88 475 GLU A CA 1
ATOM 3791 C C . GLU A 1 475 ? 14.82 -5.48 17.797 1 95.88 475 GLU A C 1
ATOM 3793 O O . GLU A 1 475 ? 16.016 -5.559 17.484 1 95.88 475 GLU A O 1
ATOM 3798 N N . ASN A 1 476 ? 14.406 -5.75 19.031 1 95.12 476 ASN A N 1
ATOM 3799 C CA . ASN A 1 476 ? 15.352 -6.176 20.062 1 95.12 476 ASN A CA 1
ATOM 3800 C C . ASN A 1 476 ? 16.031 -7.492 19.688 1 95.12 476 ASN A C 1
ATOM 3802 O O . ASN A 1 476 ? 17.25 -7.633 19.859 1 95.12 476 ASN A O 1
ATOM 3806 N N . ARG A 1 477 ? 15.258 -8.406 19.203 1 96.88 477 ARG A N 1
ATOM 3807 C CA . ARG A 1 477 ? 15.82 -9.688 18.781 1 96.88 477 ARG A CA 1
ATOM 3808 C C . ARG A 1 477 ? 16.719 -9.516 17.562 1 96.88 477 ARG A C 1
ATOM 3810 O O . ARG A 1 477 ? 17.75 -10.18 17.438 1 96.88 477 ARG A O 1
ATOM 3817 N N . VAL A 1 478 ? 16.266 -8.688 16.641 1 97.69 478 VAL A N 1
ATOM 3818 C CA . VAL A 1 478 ? 17.047 -8.383 15.438 1 97.69 478 VAL A CA 1
ATOM 3819 C C . VAL A 1 478 ? 18.422 -7.855 15.828 1 97.69 478 VAL A C 1
ATOM 3821 O O . VAL A 1 478 ? 19.438 -8.281 15.273 1 97.69 478 VAL A O 1
ATOM 3824 N N . ASN A 1 479 ? 18.406 -6.945 16.812 1 96.06 479 ASN A N 1
ATOM 3825 C CA . ASN A 1 479 ? 19.656 -6.355 17.281 1 96.06 479 ASN A CA 1
ATOM 3826 C C . ASN A 1 479 ? 20.531 -7.379 18 1 96.06 479 ASN A C 1
ATOM 3828 O O . ASN A 1 479 ? 21.75 -7.387 17.859 1 96.06 479 ASN A O 1
ATOM 3832 N N . GLU A 1 480 ? 19.891 -8.203 18.797 1 97.19 480 GLU A N 1
ATOM 3833 C CA . GLU A 1 480 ? 20.594 -9.203 19.578 1 97.19 480 GLU A CA 1
ATOM 3834 C C . GLU A 1 480 ? 21.203 -10.273 18.672 1 97.19 480 GLU A C 1
ATOM 3836 O O . GLU A 1 480 ? 22.344 -10.703 18.891 1 97.19 480 GLU A O 1
ATOM 3841 N N . ARG A 1 481 ? 20.422 -10.727 17.656 1 96.69 481 ARG A N 1
ATOM 3842 C CA . ARG A 1 481 ? 20.844 -11.828 16.797 1 96.69 481 ARG A CA 1
ATOM 3843 C C . ARG A 1 481 ? 21.656 -11.328 15.609 1 96.69 481 ARG A C 1
ATOM 3845 O O . ARG A 1 481 ? 22.297 -12.109 14.914 1 96.69 481 ARG A O 1
ATOM 3852 N N . LYS A 1 482 ? 21.531 -9.945 15.336 1 95.5 482 LYS A N 1
ATOM 3853 C CA . LYS A 1 482 ? 22.25 -9.281 14.258 1 95.5 482 LYS A CA 1
ATOM 3854 C C . LYS A 1 482 ? 21.797 -9.789 12.898 1 95.5 482 LYS A C 1
ATOM 3856 O O . LYS A 1 482 ? 22.625 -10.023 12.008 1 95.5 482 LYS A O 1
ATOM 3861 N N . TRP A 1 483 ? 20.531 -10.258 12.867 1 95.38 483 TRP A N 1
ATOM 3862 C CA . TRP A 1 483 ? 19.859 -10.656 11.625 1 95.38 483 TRP A CA 1
ATOM 3863 C C . TRP A 1 483 ? 18.484 -10.023 11.523 1 95.38 483 TRP A C 1
ATOM 3865 O O . TRP A 1 483 ? 17.703 -10.047 12.484 1 95.38 483 TRP A O 1
ATOM 3875 N N . ARG A 1 484 ? 18.25 -9.453 10.453 1 97.25 484 ARG A N 1
ATOM 3876 C CA . ARG A 1 484 ? 16.891 -8.977 10.18 1 97.25 484 ARG A CA 1
ATOM 3877 C C . ARG A 1 484 ? 16.047 -10.07 9.531 1 97.25 484 ARG A C 1
ATOM 3879 O O . ARG A 1 484 ? 16.578 -10.906 8.789 1 97.25 484 ARG A O 1
ATOM 3886 N N . PHE A 1 485 ? 14.719 -10.055 9.742 1 98.69 485 PHE A N 1
ATOM 3887 C CA . PHE A 1 485 ? 13.789 -10.938 9.047 1 98.69 485 PHE A CA 1
ATOM 3888 C C . PHE A 1 485 ? 13.875 -10.742 7.539 1 98.69 485 PHE A C 1
ATOM 3890 O O . PHE A 1 485 ? 13.938 -11.711 6.781 1 98.69 485 PHE A O 1
ATOM 3897 N N . SER A 1 486 ? 13.938 -9.508 7.023 1 98.12 486 SER A N 1
ATOM 3898 C CA . SER A 1 486 ? 13.969 -9.18 5.602 1 98.12 486 SER A CA 1
ATOM 3899 C C . SER A 1 486 ? 15.227 -9.727 4.934 1 98.12 486 SER A C 1
ATOM 3901 O O . SER A 1 486 ? 15.227 -10 3.73 1 98.12 486 SER A O 1
ATOM 3903 N N . ASP A 1 487 ? 16.266 -9.969 5.66 1 98.12 487 ASP A N 1
ATOM 3904 C CA . ASP A 1 487 ? 17.547 -10.406 5.113 1 98.12 487 ASP A CA 1
ATOM 3905 C C . ASP A 1 487 ? 17.578 -11.922 4.934 1 98.12 487 ASP A C 1
ATOM 3907 O O . ASP A 1 487 ? 18.547 -12.469 4.395 1 98.12 487 ASP A O 1
ATOM 3911 N N . LEU A 1 488 ? 16.531 -12.617 5.328 1 98.38 488 LEU A N 1
ATOM 3912 C CA . LEU A 1 488 ? 16.453 -14.07 5.211 1 98.38 488 LEU A CA 1
ATOM 3913 C C . LEU A 1 488 ? 15.805 -14.477 3.891 1 98.38 488 LEU A C 1
ATOM 3915 O O . LEU A 1 488 ? 15.758 -15.664 3.561 1 98.38 488 LEU A O 1
ATOM 3919 N N . LEU A 1 489 ? 15.398 -13.484 3.117 1 98.25 489 LEU A N 1
ATOM 3920 C CA . LEU A 1 489 ? 14.516 -13.789 1.994 1 98.25 489 LEU A CA 1
ATOM 3921 C C . LEU A 1 489 ? 15.203 -13.484 0.667 1 98.25 489 LEU A C 1
ATOM 3923 O O . LEU A 1 489 ? 16.047 -12.594 0.592 1 98.25 489 LEU A O 1
ATOM 3927 N N . VAL A 1 490 ? 14.867 -14.227 -0.343 1 98.56 490 VAL A N 1
ATOM 3928 C CA . VAL A 1 490 ? 15.18 -13.961 -1.743 1 98.56 490 VAL A CA 1
ATOM 3929 C C . VAL A 1 490 ? 13.891 -13.75 -2.529 1 98.56 490 VAL A C 1
ATOM 3931 O O . VAL A 1 490 ? 13.023 -14.625 -2.557 1 98.56 490 VAL A O 1
ATOM 3934 N N . TYR A 1 491 ? 13.688 -12.602 -3.053 1 98.19 491 TYR A N 1
ATOM 3935 C CA . TYR A 1 491 ? 12.492 -12.305 -3.842 1 98.19 491 TYR A CA 1
ATOM 3936 C C . TYR A 1 491 ? 12.758 -11.172 -4.828 1 98.19 491 TYR A C 1
ATOM 3938 O O . TYR A 1 491 ? 13.68 -10.383 -4.637 1 98.19 491 TYR A O 1
ATOM 3946 N N . ALA A 1 492 ? 12.016 -11.164 -5.938 1 98 492 ALA A N 1
ATOM 3947 C CA . ALA A 1 492 ? 11.914 -9.953 -6.754 1 98 492 ALA A CA 1
ATOM 3948 C C . ALA A 1 492 ? 10.984 -8.938 -6.113 1 98 492 ALA A C 1
ATOM 3950 O O . ALA A 1 492 ? 9.945 -9.297 -5.555 1 98 492 ALA A O 1
ATOM 3951 N N . SER A 1 493 ? 11.375 -7.711 -6.121 1 97.12 493 SER A N 1
ATOM 3952 C CA . SER A 1 493 ? 10.586 -6.684 -5.457 1 97.12 493 SER A CA 1
ATOM 3953 C C . SER A 1 493 ? 10 -5.695 -6.465 1 97.12 493 SER A C 1
ATOM 3955 O O . SER A 1 493 ? 10.641 -5.387 -7.473 1 97.12 493 SER A O 1
ATOM 3957 N N . PHE A 1 494 ? 8.789 -5.184 -6.195 1 97.94 494 PHE A N 1
ATOM 3958 C CA . PHE A 1 494 ? 8.047 -4.273 -7.055 1 97.94 494 PHE A CA 1
ATOM 3959 C C . PHE A 1 494 ? 7.43 -3.141 -6.238 1 97.94 494 PHE A C 1
ATOM 3961 O O . PHE A 1 494 ? 6.754 -3.387 -5.238 1 97.94 494 PHE A O 1
ATOM 3968 N N . GLY A 1 495 ? 7.629 -1.986 -6.695 1 96.38 495 GLY A N 1
ATOM 3969 C CA . GLY A 1 495 ? 7.012 -0.854 -6.02 1 96.38 495 GLY A CA 1
ATOM 3970 C C . GLY A 1 495 ? 7.289 -0.826 -4.531 1 96.38 495 GLY A C 1
ATOM 3971 O O . GLY A 1 495 ? 8.406 -1.105 -4.094 1 96.38 495 GLY A O 1
ATOM 3972 N N . GLU A 1 496 ? 6.305 -0.423 -3.789 1 93.25 496 GLU A N 1
ATOM 3973 C CA . GLU A 1 496 ? 6.469 -0.183 -2.359 1 93.25 496 GLU A CA 1
ATOM 3974 C C . GLU A 1 496 ? 6.363 -1.482 -1.566 1 93.25 496 GLU A C 1
ATOM 3976 O O . GLU A 1 496 ? 7.078 -1.672 -0.579 1 93.25 496 GLU A O 1
ATOM 3981 N N . GLU A 1 497 ? 5.508 -2.406 -2.059 1 94.94 497 GLU A N 1
ATOM 3982 C CA . GLU A 1 497 ? 5.223 -3.561 -1.211 1 94.94 497 GLU A CA 1
ATOM 3983 C C . GLU A 1 497 ? 5.258 -4.859 -2.014 1 94.94 497 GLU A C 1
ATOM 3985 O O . GLU A 1 497 ? 5.332 -5.945 -1.439 1 94.94 497 GLU A O 1
ATOM 3990 N N . GLY A 1 498 ? 5.262 -4.793 -3.322 1 97.62 498 GLY A N 1
ATOM 3991 C CA . GLY A 1 498 ? 5.105 -5.973 -4.16 1 97.62 498 GLY A CA 1
ATOM 3992 C C . GLY A 1 498 ? 6.312 -6.891 -4.125 1 97.62 498 GLY A C 1
ATOM 3993 O O . GLY A 1 498 ? 7.449 -6.426 -4.02 1 97.62 498 GLY A O 1
ATOM 3994 N N . HIS A 1 499 ? 6.055 -8.164 -4.242 1 98.5 499 HIS A N 1
ATOM 3995 C CA . HIS A 1 499 ? 7.148 -9.125 -4.312 1 98.5 499 HIS A CA 1
ATOM 3996 C C . HIS A 1 499 ? 6.684 -10.445 -4.922 1 98.5 499 HIS A C 1
ATOM 3998 O O . HIS A 1 499 ? 5.48 -10.695 -5.02 1 98.5 499 HIS A O 1
ATOM 4004 N N . ILE A 1 500 ? 7.617 -11.25 -5.34 1 98.5 500 ILE A N 1
ATOM 4005 C CA . ILE A 1 500 ? 7.383 -12.648 -5.668 1 98.5 500 ILE A CA 1
ATOM 4006 C C . ILE A 1 500 ? 8.672 -13.445 -5.477 1 98.5 500 ILE A C 1
ATOM 4008 O O . ILE A 1 500 ? 9.758 -12.977 -5.82 1 98.5 500 ILE A O 1
ATOM 4012 N N . THR A 1 501 ? 8.57 -14.547 -4.848 1 98.56 501 THR A N 1
ATOM 4013 C CA . THR A 1 501 ? 9.75 -15.383 -4.652 1 98.56 501 THR A CA 1
ATOM 4014 C C . THR A 1 501 ? 10.086 -16.141 -5.93 1 98.56 501 THR A C 1
ATOM 4016 O O . THR A 1 501 ? 9.219 -16.375 -6.773 1 98.56 501 THR A O 1
ATOM 4019 N N . PRO A 1 502 ? 11.32 -16.484 -6.105 1 98.25 502 PRO A N 1
ATOM 4020 C CA . PRO A 1 502 ? 11.719 -17.172 -7.332 1 98.25 502 PRO A CA 1
ATOM 4021 C C . PRO A 1 502 ? 11.312 -18.641 -7.344 1 98.25 502 PRO A C 1
ATOM 4023 O O . PRO A 1 502 ? 11.086 -19.234 -6.285 1 98.25 502 PRO A O 1
ATOM 4026 N N . ASN A 1 503 ? 11.188 -19.141 -8.562 1 98 503 ASN A N 1
ATOM 4027 C CA . ASN A 1 503 ? 11.203 -20.594 -8.688 1 98 503 ASN A CA 1
ATOM 4028 C C . ASN A 1 503 ? 12.5 -21.203 -8.156 1 98 503 ASN A C 1
ATOM 4030 O O . ASN A 1 503 ? 13.453 -20.469 -7.863 1 98 503 ASN A O 1
ATOM 4034 N N . TYR A 1 504 ? 12.578 -22.453 -8.008 1 98.19 504 TYR A N 1
ATOM 4035 C CA . TYR A 1 504 ? 13.68 -23.094 -7.289 1 98.19 504 TYR A CA 1
ATOM 4036 C C . TYR A 1 504 ? 14.852 -23.359 -8.227 1 98.19 504 TYR A C 1
ATOM 4038 O O . TYR A 1 504 ? 15.305 -24.5 -8.336 1 98.19 504 TYR A O 1
ATOM 4046 N N . TYR A 1 505 ? 15.344 -22.312 -8.875 1 98 505 TYR A N 1
ATOM 4047 C CA . TYR A 1 505 ? 16.547 -22.312 -9.688 1 98 505 TYR A CA 1
ATOM 4048 C C . TYR A 1 505 ? 17.5 -21.172 -9.281 1 98 505 TYR A C 1
ATOM 4050 O O . TYR A 1 505 ? 17.094 -20.016 -9.211 1 98 505 TYR A O 1
ATOM 4058 N N . TRP A 1 506 ? 18.672 -21.531 -9 1 98.19 506 TRP A N 1
ATOM 4059 C CA . TRP A 1 506 ? 19.656 -20.516 -8.609 1 98.19 506 TRP A CA 1
ATOM 4060 C C . TRP A 1 506 ? 20.234 -19.828 -9.836 1 98.19 506 TRP A C 1
ATOM 4062 O O . TRP A 1 506 ? 21.188 -20.328 -10.445 1 98.19 506 TRP A O 1
ATOM 4072 N N . THR A 1 507 ? 19.672 -18.719 -10.219 1 97.25 507 THR A N 1
ATOM 4073 C CA . THR A 1 507 ? 20.109 -17.938 -11.367 1 97.25 507 THR A CA 1
ATOM 4074 C C . THR A 1 507 ? 19.609 -16.5 -11.25 1 97.25 507 THR A C 1
ATOM 4076 O O . THR A 1 507 ? 18.547 -16.25 -10.688 1 97.25 507 THR A O 1
ATOM 4079 N N . PRO A 1 508 ? 20.344 -15.484 -11.789 1 97.62 508 PRO A N 1
ATOM 4080 C CA . PRO A 1 508 ? 19.938 -14.086 -11.68 1 97.62 508 PRO A CA 1
ATOM 4081 C C . PRO A 1 508 ? 18.562 -13.82 -12.312 1 97.62 508 PRO A C 1
ATOM 4083 O O . PRO A 1 508 ? 17.828 -12.945 -11.852 1 97.62 508 PRO A O 1
ATOM 4086 N N . GLY A 1 509 ? 18.219 -14.578 -13.312 1 98.06 509 GLY A N 1
ATOM 4087 C CA . GLY A 1 509 ? 17 -14.344 -14.07 1 98.06 509 GLY A CA 1
ATOM 4088 C C . GLY A 1 509 ? 15.742 -14.438 -13.219 1 98.06 509 GLY A C 1
ATOM 4089 O O . GLY A 1 509 ? 14.727 -13.805 -13.523 1 98.06 509 GLY A O 1
ATOM 4090 N N . MET A 1 510 ? 15.82 -15.172 -12.109 1 98 510 MET A N 1
ATOM 4091 C CA . MET A 1 510 ? 14.648 -15.422 -11.281 1 98 510 MET A CA 1
ATOM 4092 C C . MET A 1 510 ? 14.367 -14.242 -10.359 1 98 510 MET A C 1
ATOM 4094 O O . MET A 1 510 ? 13.281 -14.148 -9.773 1 98 510 MET A O 1
ATOM 4098 N N . VAL A 1 511 ? 15.312 -13.25 -10.266 1 98 511 VAL A N 1
ATOM 4099 C CA . VAL A 1 511 ? 15.117 -12.086 -9.414 1 98 511 VAL A CA 1
ATOM 4100 C C . VAL A 1 511 ? 15.461 -10.812 -10.18 1 98 511 VAL A C 1
ATOM 4102 O O . VAL A 1 511 ? 15.508 -9.727 -9.602 1 98 511 VAL A O 1
ATOM 4105 N N . ALA A 1 512 ? 15.703 -10.906 -11.523 1 98.25 512 ALA A N 1
ATOM 4106 C CA . ALA A 1 512 ? 16.078 -9.773 -12.359 1 98.25 512 ALA A CA 1
ATOM 4107 C C . ALA A 1 512 ? 14.953 -8.742 -12.422 1 98.25 512 ALA A C 1
ATOM 4109 O O . ALA A 1 512 ? 13.805 -9.055 -12.094 1 98.25 512 ALA A O 1
ATOM 4110 N N . PRO A 1 513 ? 15.281 -7.484 -12.719 1 98.19 513 PRO A N 1
ATOM 4111 C CA . PRO A 1 513 ? 14.242 -6.449 -12.75 1 98.19 513 PRO A CA 1
ATOM 4112 C C . PRO A 1 513 ? 13.359 -6.535 -13.992 1 98.19 513 PRO A C 1
ATOM 4114 O O . PRO A 1 513 ? 13.438 -5.676 -14.875 1 98.19 513 PRO A O 1
ATOM 4117 N N . LEU A 1 514 ? 12.492 -7.5 -14.039 1 98.56 514 LEU A N 1
ATOM 4118 C CA . LEU A 1 514 ? 11.5 -7.742 -15.078 1 98.56 514 LEU A CA 1
ATOM 4119 C C . LEU A 1 514 ? 10.086 -7.504 -14.555 1 98.56 514 LEU A C 1
ATOM 4121 O O . LEU A 1 514 ? 9.844 -7.613 -13.352 1 98.56 514 LEU A O 1
ATOM 4125 N N . PRO A 1 515 ? 9.195 -7.125 -15.43 1 97.62 515 PRO A N 1
ATOM 4126 C CA . PRO A 1 515 ? 7.867 -6.73 -14.953 1 97.62 515 PRO A CA 1
ATOM 4127 C C . PRO A 1 515 ? 7.066 -7.91 -14.406 1 97.62 515 PRO A C 1
ATOM 4129 O O . PRO A 1 515 ? 6.188 -7.719 -13.562 1 97.62 515 PRO A O 1
ATOM 4132 N N . VAL A 1 516 ? 7.266 -9.109 -14.906 1 98.06 516 VAL A N 1
ATOM 4133 C CA . VAL A 1 516 ? 6.547 -10.297 -14.445 1 98.06 516 VAL A CA 1
ATOM 4134 C C . VAL A 1 516 ? 7.535 -11.422 -14.156 1 98.06 516 VAL A C 1
ATOM 4136 O O . VAL A 1 516 ? 8.156 -11.961 -15.078 1 98.06 516 VAL A O 1
ATOM 4139 N N . LEU A 1 517 ? 7.676 -11.719 -12.898 1 97.88 517 LEU A N 1
ATOM 4140 C CA . LEU A 1 517 ? 8.508 -12.82 -12.453 1 97.88 517 LEU A CA 1
ATOM 4141 C C . LEU A 1 517 ? 7.695 -13.828 -11.648 1 97.88 517 LEU A C 1
ATOM 4143 O O . LEU A 1 517 ? 6.477 -13.688 -11.523 1 97.88 517 LEU A O 1
ATOM 4147 N N . GLY A 1 518 ? 8.297 -14.883 -11.227 1 95.75 518 GLY A N 1
ATOM 4148 C CA . GLY A 1 518 ? 7.594 -15.984 -10.594 1 95.75 518 GLY A CA 1
ATOM 4149 C C . GLY A 1 518 ? 7.145 -17.047 -11.57 1 95.75 518 GLY A C 1
ATOM 4150 O O . GLY A 1 518 ? 6.652 -18.109 -11.164 1 95.75 518 GLY A O 1
ATOM 4151 N N . ARG A 1 519 ? 7.305 -16.656 -12.789 1 93.75 519 ARG A N 1
ATOM 4152 C CA . ARG A 1 519 ? 7.145 -17.609 -13.883 1 93.75 519 ARG A CA 1
ATOM 4153 C C . ARG A 1 519 ? 8.375 -17.609 -14.781 1 93.75 519 ARG A C 1
ATOM 4155 O O . ARG A 1 519 ? 9.406 -17.031 -14.438 1 93.75 519 ARG A O 1
ATOM 4162 N N . TYR A 1 520 ? 8.422 -18.25 -15.812 1 94.88 520 TYR A N 1
ATOM 4163 C CA . TYR A 1 520 ? 9.641 -18.5 -16.578 1 94.88 520 TYR A CA 1
ATOM 4164 C C . TYR A 1 520 ? 9.766 -17.516 -17.734 1 94.88 520 TYR A C 1
ATOM 4166 O O . TYR A 1 520 ? 10.359 -17.844 -18.766 1 94.88 520 TYR A O 1
ATOM 4174 N N . TRP A 1 521 ? 9.133 -16.281 -17.531 1 97.5 521 TRP A N 1
ATOM 4175 C CA . TRP A 1 521 ? 9.312 -15.211 -18.5 1 97.5 521 TRP A CA 1
ATOM 4176 C C . TRP A 1 521 ? 10.68 -14.555 -18.344 1 97.5 521 TRP A C 1
ATOM 4178 O O . TRP A 1 521 ? 10.773 -13.336 -18.203 1 97.5 521 TRP A O 1
ATOM 4188 N N . THR A 1 522 ? 11.734 -15.344 -18.359 1 98.06 522 THR A N 1
ATOM 4189 C CA . THR A 1 522 ? 13.109 -14.898 -18.141 1 98.06 522 THR A CA 1
ATOM 4190 C C . THR A 1 522 ? 14.094 -15.992 -18.531 1 98.06 522 THR A C 1
ATOM 4192 O O . THR A 1 522 ? 13.695 -17.125 -18.781 1 98.06 522 THR A O 1
ATOM 4195 N N . LEU A 1 523 ? 15.336 -15.617 -18.672 1 97.12 523 LEU A N 1
ATOM 4196 C CA . LEU A 1 523 ? 16.406 -16.609 -18.719 1 97.12 523 LEU A CA 1
ATOM 4197 C C . LEU A 1 523 ? 16.641 -17.234 -17.344 1 97.12 523 LEU A C 1
ATOM 4199 O O . LEU A 1 523 ? 16.969 -16.516 -16.391 1 97.12 523 LEU A O 1
ATOM 4203 N N . TYR A 1 524 ? 16.422 -18.531 -17.25 1 92.88 524 TYR A N 1
ATOM 4204 C CA . TYR A 1 524 ? 16.609 -19.109 -15.922 1 92.88 524 TYR A CA 1
ATOM 4205 C C . TYR A 1 524 ? 17.609 -20.25 -15.969 1 92.88 524 TYR A C 1
ATOM 4207 O O . TYR A 1 524 ? 17.562 -21.156 -15.133 1 92.88 524 TYR A O 1
ATOM 4215 N N . LYS A 1 525 ? 18.484 -20.172 -16.906 1 92.5 525 LYS A N 1
ATOM 4216 C CA . LYS A 1 525 ? 19.625 -21.078 -16.922 1 92.5 525 LYS A CA 1
ATOM 4217 C C . LYS A 1 525 ? 20.656 -20.703 -15.875 1 92.5 525 LYS A C 1
ATOM 4219 O O . LYS A 1 525 ? 20.766 -19.531 -15.5 1 92.5 525 LYS A O 1
ATOM 4224 N N . GLY A 1 526 ? 21.422 -21.703 -15.438 1 95.12 526 GLY A N 1
ATOM 4225 C CA . GLY A 1 526 ? 22.469 -21.469 -14.453 1 95.12 526 GLY A CA 1
ATOM 4226 C C . GLY A 1 526 ? 23.703 -20.812 -15.031 1 95.12 526 GLY A C 1
ATOM 4227 O O . GLY A 1 526 ? 24.734 -21.453 -15.18 1 95.12 526 GLY A O 1
ATOM 4228 N N . VAL A 1 527 ? 23.531 -19.531 -15.336 1 95.75 527 VAL A N 1
ATOM 4229 C CA . VAL A 1 527 ? 24.641 -18.766 -15.883 1 95.75 527 VAL A CA 1
ATOM 4230 C C . VAL A 1 527 ? 24.688 -17.375 -15.242 1 95.75 527 VAL A C 1
ATOM 4232 O O . VAL A 1 527 ? 23.688 -16.922 -14.688 1 95.75 527 VAL A O 1
ATOM 4235 N N . PHE A 1 528 ? 25.828 -16.844 -15.273 1 97.81 528 PHE A N 1
ATOM 4236 C CA . PHE A 1 528 ? 26.031 -15.453 -14.891 1 97.81 528 PHE A CA 1
ATOM 4237 C C . PHE A 1 528 ? 26.766 -14.688 -15.977 1 97.81 528 PHE A C 1
ATOM 4239 O O . PHE A 1 528 ? 27.984 -14.797 -16.109 1 97.81 528 PHE A O 1
ATOM 4246 N N . ILE A 1 529 ? 26.016 -13.945 -16.766 1 97.31 529 ILE A N 1
ATOM 4247 C CA . ILE A 1 529 ? 26.609 -13.188 -17.859 1 97.31 529 ILE A CA 1
ATOM 4248 C C . ILE A 1 529 ? 26.406 -11.695 -17.625 1 97.31 529 ILE A C 1
ATOM 4250 O O . ILE A 1 529 ? 25.812 -11.289 -16.625 1 97.31 529 ILE A O 1
ATOM 4254 N N . ASP A 1 530 ? 26.906 -10.906 -18.516 1 97.19 530 ASP A N 1
ATOM 4255 C CA . ASP A 1 530 ? 26.766 -9.461 -18.375 1 97.19 530 ASP A CA 1
ATOM 4256 C C . ASP A 1 530 ? 25.297 -9.047 -18.328 1 97.19 530 ASP A C 1
ATOM 4258 O O . ASP A 1 530 ? 24.469 -9.602 -19.062 1 97.19 530 ASP A O 1
ATOM 4262 N N . PRO A 1 531 ? 25.062 -8.078 -17.453 1 98.31 531 PRO A N 1
ATOM 4263 C CA . PRO A 1 531 ? 23.672 -7.723 -17.219 1 98.31 531 PRO A CA 1
ATOM 4264 C C . PRO A 1 531 ? 22.938 -7.293 -18.484 1 98.31 531 PRO A C 1
ATOM 4266 O O . PRO A 1 531 ? 21.75 -7.578 -18.641 1 98.31 531 PRO A O 1
ATOM 4269 N N . GLU A 1 532 ? 23.594 -6.551 -19.422 1 98.5 532 GLU A N 1
ATOM 4270 C CA . GLU A 1 532 ? 22.953 -6.113 -20.656 1 98.5 532 GLU A CA 1
ATOM 4271 C C . GLU A 1 532 ? 22.594 -7.305 -21.547 1 98.5 532 GLU A C 1
ATOM 4273 O O . GLU A 1 532 ? 21.484 -7.359 -22.094 1 98.5 532 GLU A O 1
ATOM 4278 N N . GLN A 1 533 ? 23.516 -8.211 -21.672 1 98.31 533 GLN A N 1
ATOM 4279 C CA . GLN A 1 533 ? 23.25 -9.43 -22.438 1 98.31 533 GLN A CA 1
ATOM 4280 C C . GLN A 1 533 ? 22.172 -10.266 -21.766 1 98.31 533 GLN A C 1
ATOM 4282 O O . GLN A 1 533 ? 21.312 -10.852 -22.438 1 98.31 533 GLN A O 1
ATOM 4287 N N . TYR A 1 534 ? 22.297 -10.375 -20.453 1 98.44 534 TYR A N 1
ATOM 4288 C CA . TYR A 1 534 ? 21.281 -11.102 -19.688 1 98.44 534 TYR A CA 1
ATOM 4289 C C . TYR A 1 534 ? 19.906 -10.516 -19.922 1 98.44 534 TYR A C 1
ATOM 4291 O O . TYR A 1 534 ? 18.922 -11.25 -20.078 1 98.44 534 TYR A O 1
ATOM 4299 N N . ALA A 1 535 ? 19.781 -9.188 -19.906 1 98.56 535 ALA A N 1
ATOM 4300 C CA . ALA A 1 535 ? 18.516 -8.5 -20.141 1 98.56 535 ALA A CA 1
ATOM 4301 C C . ALA A 1 535 ? 17.953 -8.844 -21.516 1 98.56 535 ALA A C 1
ATOM 4303 O O . ALA A 1 535 ? 16.75 -9.102 -21.656 1 98.56 535 ALA A O 1
ATOM 4304 N N . GLU A 1 536 ? 18.781 -8.844 -22.531 1 98.31 536 GLU A N 1
ATOM 4305 C CA . GLU A 1 536 ? 18.359 -9.156 -23.891 1 98.31 536 GLU A CA 1
ATOM 4306 C C . GLU A 1 536 ? 17.812 -10.57 -23.984 1 98.31 536 GLU A C 1
ATOM 4308 O O . GLU A 1 536 ? 16.734 -10.781 -24.578 1 98.31 536 GLU A O 1
ATOM 4313 N N . LYS A 1 537 ? 18.531 -11.469 -23.406 1 98.44 537 LYS A N 1
ATOM 4314 C CA . LYS A 1 537 ? 18.109 -12.867 -23.469 1 98.44 537 LYS A CA 1
ATOM 4315 C C . LYS A 1 537 ? 16.844 -13.094 -22.672 1 98.44 537 LYS A C 1
ATOM 4317 O O . LYS A 1 537 ? 15.977 -13.875 -23.078 1 98.44 537 LYS A O 1
ATOM 4322 N N . SER A 1 538 ? 16.812 -12.469 -21.5 1 98.56 538 SER A N 1
ATOM 4323 C CA . SER A 1 538 ? 15.609 -12.594 -20.688 1 98.56 538 SER A CA 1
ATOM 4324 C C . SER A 1 538 ? 14.383 -12.023 -21.391 1 98.56 538 SER A C 1
ATOM 4326 O O . SER A 1 538 ? 13.297 -12.602 -21.328 1 98.56 538 SER A O 1
ATOM 4328 N N . PHE A 1 539 ? 14.555 -10.852 -22.031 1 98.06 539 PHE A N 1
ATOM 4329 C CA . PHE A 1 539 ? 13.477 -10.227 -22.781 1 98.06 539 PHE A CA 1
ATOM 4330 C C . PHE A 1 539 ? 13 -11.141 -23.906 1 98.06 539 PHE A C 1
ATOM 4332 O O . PHE A 1 539 ? 11.797 -11.32 -24.094 1 98.06 539 PHE A O 1
ATOM 4339 N N . GLU A 1 540 ? 13.938 -11.703 -24.578 1 97.25 540 GLU A N 1
ATOM 4340 C CA . GLU A 1 540 ? 13.602 -12.625 -25.656 1 97.25 540 GLU A CA 1
ATOM 4341 C C . GLU A 1 540 ? 12.836 -13.836 -25.141 1 97.25 540 GLU A C 1
ATOM 4343 O O . GLU A 1 540 ? 11.852 -14.273 -25.75 1 97.25 540 GLU A O 1
ATOM 4348 N N . ARG A 1 541 ? 13.312 -14.328 -24.031 1 97.56 541 ARG A N 1
ATOM 4349 C CA . ARG A 1 541 ? 12.641 -15.477 -23.438 1 97.56 541 ARG A CA 1
ATOM 4350 C C . ARG A 1 541 ? 11.227 -15.117 -23 1 97.56 541 ARG A C 1
ATOM 4352 O O . ARG A 1 541 ? 10.297 -15.906 -23.172 1 97.56 541 ARG A O 1
ATOM 4359 N N . ALA A 1 542 ? 11.109 -13.977 -22.406 1 97.81 542 ALA A N 1
ATOM 4360 C CA . ALA A 1 542 ? 9.789 -13.531 -21.969 1 97.81 542 ALA A CA 1
ATOM 4361 C C . ALA A 1 542 ? 8.812 -13.461 -23.141 1 97.81 542 ALA A C 1
ATOM 4363 O O . ALA A 1 542 ? 7.672 -13.922 -23.031 1 97.81 542 ALA A O 1
ATOM 4364 N N . VAL A 1 543 ? 9.242 -12.914 -24.234 1 97.12 543 VAL A N 1
ATOM 4365 C CA . VAL A 1 543 ? 8.414 -12.766 -25.422 1 97.12 543 VAL A CA 1
ATOM 4366 C C . VAL A 1 543 ? 8.016 -14.141 -25.953 1 97.12 543 VAL A C 1
ATOM 4368 O O . VAL A 1 543 ? 6.844 -14.383 -26.25 1 97.12 543 VAL A O 1
ATOM 4371 N N . LYS A 1 544 ? 8.984 -15.023 -26 1 96.88 544 LYS A N 1
ATOM 4372 C CA . LYS A 1 544 ? 8.703 -16.344 -26.531 1 96.88 544 LYS A CA 1
ATOM 4373 C C . LYS A 1 544 ? 7.773 -17.125 -25.609 1 96.88 544 LYS A C 1
ATOM 4375 O O . LYS A 1 544 ? 6.891 -17.844 -26.078 1 96.88 544 LYS A O 1
ATOM 4380 N N . GLU A 1 545 ? 7.984 -17 -24.344 1 97.12 545 GLU A N 1
ATOM 4381 C CA . GLU A 1 545 ? 7.102 -17.688 -23.406 1 97.12 545 GLU A CA 1
ATOM 4382 C C . GLU A 1 545 ? 5.676 -17.141 -23.5 1 97.12 545 GLU A C 1
ATOM 4384 O O . GLU A 1 545 ? 4.711 -17.891 -23.297 1 97.12 545 GLU A O 1
ATOM 4389 N N . MET A 1 546 ? 5.539 -15.906 -23.797 1 96.75 546 MET A N 1
ATOM 4390 C CA . MET A 1 546 ? 4.215 -15.305 -23.938 1 96.75 546 MET A CA 1
ATOM 4391 C C . MET A 1 546 ? 3.494 -15.859 -25.156 1 96.75 546 MET A C 1
ATOM 4393 O O . MET A 1 546 ? 2.264 -15.898 -25.203 1 96.75 546 MET A O 1
ATOM 4397 N N . TRP A 1 547 ? 4.32 -16.312 -26.266 1 95.75 547 TRP A N 1
ATOM 4398 C CA . TRP A 1 547 ? 3.697 -17.016 -27.391 1 95.75 547 TRP A CA 1
ATOM 4399 C C . TRP A 1 547 ? 2.855 -18.188 -26.891 1 95.75 547 TRP A C 1
ATOM 4401 O O . TRP A 1 547 ? 1.692 -18.328 -27.281 1 95.75 547 TRP A O 1
ATOM 4411 N N . SER A 1 548 ? 3.496 -18.891 -25.984 1 95.75 548 SER A N 1
ATOM 4412 C CA . SER A 1 548 ? 2.842 -20.094 -25.469 1 95.75 548 SER A CA 1
ATOM 4413 C C . SER A 1 548 ? 1.67 -19.734 -24.547 1 95.75 548 SER A C 1
ATOM 4415 O O . SER A 1 548 ? 0.556 -20.234 -24.75 1 95.75 548 SER A O 1
ATOM 4417 N N . ASP A 1 549 ? 1.87 -18.844 -23.656 1 97.12 549 ASP A N 1
ATOM 4418 C CA . ASP A 1 549 ? 0.842 -18.531 -22.672 1 97.12 549 ASP A CA 1
ATOM 4419 C C . ASP A 1 549 ? -0.374 -17.891 -23.328 1 97.12 549 ASP A C 1
ATOM 4421 O O . ASP A 1 549 ? -1.512 -18.281 -23.078 1 97.12 549 ASP A O 1
ATOM 4425 N N . ASN A 1 550 ? -0.104 -16.938 -24.172 1 97.88 550 ASN A N 1
ATOM 4426 C CA . ASN A 1 550 ? -1.221 -16.25 -24.828 1 97.88 550 ASN A CA 1
ATOM 4427 C C . ASN A 1 550 ? -1.957 -17.172 -25.797 1 97.88 550 ASN A C 1
ATOM 4429 O O . ASN A 1 550 ? -3.154 -17.016 -26.031 1 97.88 550 ASN A O 1
ATOM 4433 N N . GLY A 1 551 ? -1.269 -18.125 -26.359 1 96.75 551 GLY A N 1
ATOM 4434 C CA . GLY A 1 551 ? -1.87 -19.078 -27.266 1 96.75 551 GLY A CA 1
ATOM 4435 C C . GLY A 1 551 ? -2.506 -20.25 -26.562 1 96.75 551 GLY A C 1
ATOM 4436 O O . GLY A 1 551 ? -3.127 -21.109 -27.203 1 96.75 551 GLY A O 1
ATOM 4437 N N . GLY A 1 552 ? -2.354 -20.359 -25.25 1 97 552 GLY A N 1
ATOM 4438 C CA . GLY A 1 552 ? -2.891 -21.484 -24.5 1 97 552 GLY A CA 1
ATOM 4439 C C . GLY A 1 552 ? -2.072 -22.75 -24.656 1 97 552 GLY A C 1
ATOM 4440 O O . GLY A 1 552 ? -2.619 -23.844 -24.641 1 97 552 GLY A O 1
ATOM 4441 N N . PHE A 1 553 ? -0.799 -22.578 -24.906 1 97.38 553 PHE A N 1
ATOM 4442 C CA . PHE A 1 553 ? 0.064 -23.734 -25.125 1 97.38 553 PHE A CA 1
ATOM 4443 C C . PHE A 1 553 ? 0.896 -24.016 -23.875 1 97.38 553 PHE A C 1
ATOM 4445 O O . PHE A 1 553 ? 1.334 -23.094 -23.188 1 97.38 553 PHE A O 1
ATOM 4452 N N . CYS A 1 554 ? 1.113 -25.328 -23.641 1 97.31 554 CYS A N 1
ATOM 4453 C CA . CYS A 1 554 ? 2.004 -25.812 -22.609 1 97.31 554 CYS A CA 1
ATOM 4454 C C . CYS A 1 554 ? 3.459 -25.516 -22.938 1 97.31 554 CYS A C 1
ATOM 4456 O O . CYS A 1 554 ? 3.9 -25.734 -24.062 1 97.31 554 CYS A O 1
ATOM 4458 N N . ARG A 1 555 ? 4.16 -25.031 -21.984 1 95.19 555 ARG A N 1
ATOM 4459 C CA . ARG A 1 555 ? 5.559 -24.656 -22.188 1 95.19 555 ARG A CA 1
ATOM 4460 C C . ARG A 1 555 ? 6.406 -25.875 -22.516 1 95.19 555 ARG A C 1
ATOM 4462 O O . ARG A 1 555 ? 7.5 -25.75 -23.062 1 95.19 555 ARG A O 1
ATOM 4469 N N . PHE A 1 556 ? 5.938 -27.078 -22.234 1 96.31 556 PHE A N 1
ATOM 4470 C CA . PHE A 1 556 ? 6.691 -28.281 -22.531 1 96.31 556 PHE A CA 1
ATOM 4471 C C . PHE A 1 556 ? 6.723 -28.547 -24.031 1 96.31 556 PHE A C 1
ATOM 4473 O O . PHE A 1 556 ? 7.504 -29.375 -24.516 1 96.31 556 PHE A O 1
ATOM 4480 N N . HIS A 1 557 ? 5.965 -27.797 -24.75 1 96.5 557 HIS A N 1
ATOM 4481 C CA . HIS A 1 557 ? 5.906 -27.938 -26.188 1 96.5 557 HIS A CA 1
ATOM 4482 C C . HIS A 1 557 ? 6.672 -26.812 -26.891 1 96.5 557 HIS A C 1
ATOM 4484 O O . HIS A 1 557 ? 6.582 -26.656 -28.109 1 96.5 557 HIS A O 1
ATOM 4490 N N . ARG A 1 558 ? 7.434 -26 -26.109 1 94.31 558 ARG A N 1
ATOM 4491 C CA . ARG A 1 558 ? 8.117 -24.844 -26.672 1 94.31 558 ARG A CA 1
ATOM 4492 C C . ARG A 1 558 ? 9.109 -25.266 -27.766 1 94.31 558 ARG A C 1
ATOM 4494 O O . ARG A 1 558 ? 9.367 -24.5 -28.703 1 94.31 558 ARG A O 1
ATOM 4501 N N . GLY A 1 559 ? 9.625 -26.516 -27.703 1 93.62 559 GLY A N 1
ATOM 4502 C CA . GLY A 1 559 ? 10.617 -26.984 -28.656 1 93.62 559 GLY A CA 1
ATOM 4503 C C . GLY A 1 559 ? 10.125 -26.984 -30.078 1 93.62 559 GLY A C 1
ATOM 4504 O O . GLY A 1 559 ? 10.891 -26.719 -31.016 1 93.62 559 GLY A O 1
ATOM 4505 N N . TRP A 1 560 ? 8.875 -27.297 -30.297 1 95.44 560 TRP A N 1
ATOM 4506 C CA . TRP A 1 560 ? 8.32 -27.25 -31.641 1 95.44 560 TRP A CA 1
ATOM 4507 C C . TRP A 1 560 ? 7.469 -26 -31.844 1 95.44 560 TRP A C 1
ATOM 4509 O O . TRP A 1 560 ? 7.418 -25.453 -32.938 1 95.44 560 TRP A O 1
ATOM 4519 N N . ALA A 1 561 ? 6.801 -25.562 -30.812 1 95.56 561 ALA A N 1
ATOM 4520 C CA . ALA A 1 561 ? 5.871 -24.438 -30.906 1 95.56 561 ALA A CA 1
ATOM 4521 C C . ALA A 1 561 ? 6.59 -23.172 -31.344 1 95.56 561 ALA A C 1
ATOM 4523 O O . ALA A 1 561 ? 6.098 -22.438 -32.188 1 95.56 561 ALA A O 1
ATOM 4524 N N . GLU A 1 562 ? 7.746 -22.875 -30.75 1 94.62 562 GLU A N 1
ATOM 4525 C CA . GLU A 1 562 ? 8.477 -21.656 -31.047 1 94.62 562 GLU A CA 1
ATOM 4526 C C . GLU A 1 562 ? 9 -21.656 -32.5 1 94.62 562 GLU A C 1
ATOM 4528 O O . GLU A 1 562 ? 9.344 -20.594 -33.031 1 94.62 562 GLU A O 1
ATOM 4533 N N . LYS A 1 563 ? 8.992 -22.766 -33.094 1 94.12 563 LYS A N 1
ATOM 4534 C CA . LYS A 1 563 ? 9.5 -22.891 -34.469 1 94.12 563 LYS A CA 1
ATOM 4535 C C . LYS A 1 563 ? 8.359 -22.812 -35.5 1 94.12 563 LYS A C 1
ATOM 4537 O O . LYS A 1 563 ? 8.602 -22.578 -36.688 1 94.12 563 LYS A O 1
ATOM 4542 N N . THR A 1 564 ? 7.164 -22.969 -35.031 1 95.31 564 THR A N 1
ATOM 4543 C CA . THR A 1 564 ? 6.133 -23.203 -36.031 1 95.31 564 THR A CA 1
ATOM 4544 C C . THR A 1 564 ? 4.918 -22.312 -35.781 1 95.31 564 THR A C 1
ATOM 4546 O O . THR A 1 564 ? 4.113 -22.094 -36.688 1 95.31 564 THR A O 1
ATOM 4549 N N . LEU A 1 565 ? 4.688 -21.828 -34.594 1 94.81 565 LEU A N 1
ATOM 4550 C CA . LEU A 1 565 ? 3.451 -21.141 -34.25 1 94.81 565 LEU A CA 1
ATOM 4551 C C . LEU A 1 565 ? 3.248 -19.906 -35.125 1 94.81 565 LEU A C 1
ATOM 4553 O O . LEU A 1 565 ? 2.117 -19.594 -35.5 1 94.81 565 LEU A O 1
ATOM 4557 N N . ASP A 1 566 ? 4.352 -19.125 -35.375 1 95.19 566 ASP A N 1
ATOM 4558 C CA . ASP A 1 566 ? 4.23 -17.938 -36.219 1 95.19 566 ASP A CA 1
ATOM 4559 C C . ASP A 1 566 ? 3.688 -18.281 -37.594 1 95.19 566 ASP A C 1
ATOM 4561 O O . ASP A 1 566 ? 2.83 -17.578 -38.125 1 95.19 566 ASP A O 1
ATOM 4565 N N . LYS A 1 567 ? 4.066 -19.406 -38.125 1 95.56 567 LYS A N 1
ATOM 4566 C CA . LYS A 1 567 ? 3.604 -19.859 -39.438 1 95.56 567 LYS A CA 1
ATOM 4567 C C . LYS A 1 567 ? 2.145 -20.312 -39.375 1 95.56 567 LYS A C 1
ATOM 4569 O O . LYS A 1 567 ? 1.383 -20.078 -40.312 1 95.56 567 LYS A O 1
ATOM 4574 N N . LEU A 1 568 ? 1.812 -20.984 -38.344 1 95.88 568 LEU A N 1
ATOM 4575 C CA . LEU A 1 568 ? 0.432 -21.422 -38.188 1 95.88 568 LEU A CA 1
ATOM 4576 C C . LEU A 1 568 ? -0.512 -20.234 -38.062 1 95.88 568 LEU A C 1
ATOM 4578 O O . LEU A 1 568 ? -1.572 -20.203 -38.688 1 95.88 568 LEU A O 1
ATOM 4582 N N . TYR A 1 569 ? -0.154 -19.234 -37.219 1 95.75 569 TYR A N 1
ATOM 4583 C CA . TYR A 1 569 ? -0.959 -18.016 -37.062 1 95.75 569 TYR A CA 1
ATOM 4584 C C . TYR A 1 569 ? -1.129 -17.297 -38.406 1 95.75 569 TYR A C 1
ATOM 4586 O O . TYR A 1 569 ? -2.213 -16.797 -38.719 1 95.75 569 TYR A O 1
ATOM 4594 N N . GLU A 1 570 ? -0.065 -17.234 -39.125 1 95.19 570 GLU A N 1
ATOM 4595 C CA . GLU A 1 570 ? -0.122 -16.562 -40.438 1 95.19 570 GLU A CA 1
ATOM 4596 C C . GLU A 1 570 ? -0.996 -17.344 -41.406 1 95.19 570 GLU A C 1
ATOM 4598 O O . GLU A 1 570 ? -1.853 -16.75 -42.094 1 95.19 570 GLU A O 1
ATOM 4603 N N . LYS A 1 571 ? -0.825 -18.578 -41.5 1 94.75 571 LYS A N 1
ATOM 4604 C CA . LYS A 1 571 ? -1.506 -19.406 -42.5 1 94.75 571 LYS A CA 1
ATOM 4605 C C . LYS A 1 571 ? -3.008 -19.453 -42.219 1 94.75 571 LYS A C 1
ATOM 4607 O O . LYS A 1 571 ? -3.809 -19.344 -43.156 1 94.75 571 LYS A O 1
ATOM 4612 N N . TYR A 1 572 ? -3.354 -19.562 -41 1 95.5 572 TYR A N 1
ATOM 4613 C CA . TYR A 1 572 ? -4.75 -19.891 -40.75 1 95.5 572 TYR A CA 1
ATOM 4614 C C . TYR A 1 572 ? -5.52 -18.656 -40.25 1 95.5 572 TYR A C 1
ATOM 4616 O O . TYR A 1 572 ? -6.746 -18.609 -40.375 1 95.5 572 TYR A O 1
ATOM 4624 N N . TYR A 1 573 ? -4.82 -17.688 -39.719 1 94.94 573 TYR A N 1
ATOM 4625 C CA . TYR A 1 573 ? -5.535 -16.547 -39.156 1 94.94 573 TYR A CA 1
ATOM 4626 C C . TYR A 1 573 ? -5.023 -15.234 -39.75 1 94.94 573 TYR A C 1
ATOM 4628 O O . TYR A 1 573 ? -5.52 -14.156 -39.406 1 94.94 573 TYR A O 1
ATOM 4636 N N . GLY A 1 574 ? -4.043 -15.281 -40.594 1 93.88 574 GLY A N 1
ATOM 4637 C CA . GLY A 1 574 ? -3.52 -14.086 -41.25 1 93.88 574 GLY A CA 1
ATOM 4638 C C . GLY A 1 574 ? -2.74 -13.188 -40.312 1 93.88 574 GLY A C 1
ATOM 4639 O O . GLY A 1 574 ? -2.537 -12.008 -40.594 1 93.88 574 GLY A O 1
ATOM 4640 N N . ILE A 1 575 ? -2.336 -13.711 -39.188 1 93.88 575 ILE A N 1
ATOM 4641 C CA . ILE A 1 575 ? -1.606 -12.922 -38.219 1 93.88 575 ILE A CA 1
ATOM 4642 C C . ILE A 1 575 ? -0.108 -13 -38.5 1 93.88 575 ILE A C 1
ATOM 4644 O O . ILE A 1 575 ? 0.484 -14.078 -38.438 1 93.88 575 ILE A O 1
ATOM 4648 N N . LYS A 1 576 ? 0.461 -11.852 -38.781 1 93.38 576 LYS A N 1
ATOM 4649 C CA . LYS A 1 576 ? 1.885 -11.766 -39.094 1 93.38 576 LYS A CA 1
ATOM 4650 C C . LYS A 1 576 ? 2.656 -11.086 -37.969 1 93.38 576 LYS A C 1
ATOM 4652 O O . LYS A 1 576 ? 2.059 -10.57 -37.031 1 93.38 576 LYS A O 1
ATOM 4657 N N . ASP A 1 577 ? 3.957 -11.219 -37.938 1 92.62 577 ASP A N 1
ATOM 4658 C CA . ASP A 1 577 ? 4.871 -10.516 -37.031 1 92.62 577 ASP A CA 1
ATOM 4659 C C . ASP A 1 577 ? 4.52 -10.781 -35.594 1 92.62 577 ASP A C 1
ATOM 4661 O O . ASP A 1 577 ? 4.352 -9.852 -34.781 1 92.62 577 ASP A O 1
ATOM 4665 N N . LEU A 1 578 ? 4.363 -12.07 -35.312 1 94.38 578 LEU A N 1
ATOM 4666 C CA . LEU A 1 578 ? 3.967 -12.516 -34 1 94.38 578 LEU A CA 1
ATOM 4667 C C . LEU A 1 578 ? 4.93 -11.992 -32.938 1 94.38 578 LEU A C 1
ATOM 4669 O O . LEU A 1 578 ? 4.508 -11.555 -31.859 1 94.38 578 LEU A O 1
ATOM 4673 N N . ASN A 1 579 ? 6.184 -12 -33.219 1 94.88 579 ASN A N 1
ATOM 4674 C CA . ASN A 1 579 ? 7.199 -11.539 -32.281 1 94.88 579 ASN A CA 1
ATOM 4675 C C . ASN A 1 579 ? 7.02 -10.07 -31.938 1 94.88 579 ASN A C 1
ATOM 4677 O O . ASN A 1 579 ? 7.094 -9.68 -30.766 1 94.88 579 ASN A O 1
ATOM 4681 N N . GLU A 1 580 ? 6.82 -9.242 -32.938 1 95.12 580 GLU A N 1
ATOM 4682 C CA . GLU A 1 580 ? 6.629 -7.809 -32.719 1 95.12 580 GLU A CA 1
ATOM 4683 C C . GLU A 1 580 ? 5.359 -7.539 -31.922 1 95.12 580 GLU A C 1
ATOM 4685 O O . GLU A 1 580 ? 5.309 -6.602 -31.125 1 95.12 580 GLU A O 1
ATOM 4690 N N . ARG A 1 581 ? 4.328 -8.266 -32.219 1 95.88 581 ARG A N 1
ATOM 4691 C CA . ARG A 1 581 ? 3.07 -8.133 -31.5 1 95.88 581 ARG A CA 1
ATOM 4692 C C . ARG A 1 581 ? 3.264 -8.383 -30 1 95.88 581 ARG A C 1
ATOM 4694 O O . ARG A 1 581 ? 2.729 -7.652 -29.172 1 95.88 581 ARG A O 1
ATOM 4701 N N . TYR A 1 582 ? 4.094 -9.328 -29.688 1 97.06 582 TYR A N 1
ATOM 4702 C CA . TYR A 1 582 ? 4.254 -9.695 -28.281 1 97.06 582 TYR A CA 1
ATOM 4703 C C . TYR A 1 582 ? 5.262 -8.781 -27.594 1 97.06 582 TYR A C 1
ATOM 4705 O O . TYR A 1 582 ? 5.207 -8.586 -26.391 1 97.06 582 TYR A O 1
ATOM 4713 N N . LYS A 1 583 ? 6.227 -8.219 -28.359 1 97.5 583 LYS A N 1
ATOM 4714 C CA . LYS A 1 583 ? 7.047 -7.152 -27.781 1 97.5 583 LYS A CA 1
ATOM 4715 C C . LYS A 1 583 ? 6.184 -5.969 -27.359 1 97.5 583 LYS A C 1
ATOM 4717 O O . LYS A 1 583 ? 6.402 -5.395 -26.281 1 97.5 583 LYS A O 1
ATOM 4722 N N . GLN A 1 584 ? 5.199 -5.703 -28.172 1 97.12 584 GLN A N 1
ATOM 4723 C CA . GLN A 1 584 ? 4.281 -4.617 -27.844 1 97.12 584 GLN A CA 1
ATOM 4724 C C . GLN A 1 584 ? 3.426 -4.973 -26.641 1 97.12 584 GLN A C 1
ATOM 4726 O O . GLN A 1 584 ? 3.139 -4.109 -25.797 1 97.12 584 GLN A O 1
ATOM 4731 N N . LEU A 1 585 ? 2.986 -6.191 -26.625 1 97.81 585 LEU A N 1
ATOM 4732 C CA . LEU A 1 585 ? 2.201 -6.645 -25.484 1 97.81 585 LEU A CA 1
ATOM 4733 C C . LEU A 1 585 ? 3.004 -6.535 -24.203 1 97.81 585 LEU A C 1
ATOM 4735 O O . LEU A 1 585 ? 2.475 -6.113 -23.172 1 97.81 585 LEU A O 1
ATOM 4739 N N . TYR A 1 586 ? 4.277 -6.957 -24.266 1 98.12 586 TYR A N 1
ATOM 4740 C CA . TYR A 1 586 ? 5.164 -6.859 -23.109 1 98.12 586 TYR A CA 1
ATOM 4741 C C . TYR A 1 586 ? 5.328 -5.41 -22.672 1 98.12 586 TYR A C 1
ATOM 4743 O O . TYR A 1 586 ? 5.359 -5.117 -21.469 1 98.12 586 TYR A O 1
ATOM 4751 N N . LYS A 1 587 ? 5.441 -4.496 -23.609 1 97.81 587 LYS A N 1
ATOM 4752 C CA . LYS A 1 587 ? 5.512 -3.064 -23.328 1 97.81 587 LYS A CA 1
ATOM 4753 C C . LYS A 1 587 ? 4.258 -2.58 -22.609 1 97.81 587 LYS A C 1
ATOM 4755 O O . LYS A 1 587 ? 4.34 -1.78 -21.672 1 97.81 587 LYS A O 1
ATOM 4760 N N . LYS A 1 588 ? 3.094 -3.057 -23.047 1 98.19 588 LYS A N 1
ATOM 4761 C CA . LYS A 1 588 ? 1.834 -2.684 -22.406 1 98.19 588 LYS A CA 1
ATOM 4762 C C . LYS A 1 588 ? 1.766 -3.203 -20.984 1 98.19 588 LYS A C 1
ATOM 4764 O O . LYS A 1 588 ? 1.195 -2.551 -20.109 1 98.19 588 LYS A O 1
ATOM 4769 N N . ILE A 1 589 ? 2.318 -4.379 -20.766 1 98.56 589 ILE A N 1
ATOM 4770 C CA . ILE A 1 589 ? 2.379 -4.914 -19.422 1 98.56 589 ILE A CA 1
ATOM 4771 C C . ILE A 1 589 ? 3.238 -4 -18.547 1 98.56 589 ILE A C 1
ATOM 4773 O O . ILE A 1 589 ? 2.865 -3.684 -17.406 1 98.56 589 ILE A O 1
ATOM 4777 N N . MET A 1 590 ? 4.387 -3.592 -19.062 1 98.19 590 MET A N 1
ATOM 4778 C CA . MET A 1 590 ? 5.242 -2.664 -18.328 1 98.19 590 MET A CA 1
ATOM 4779 C C . MET A 1 590 ? 4.512 -1.356 -18.047 1 98.19 590 MET A C 1
ATOM 4781 O O . MET A 1 590 ? 4.68 -0.765 -16.969 1 98.19 590 MET A O 1
ATOM 4785 N N . GLU A 1 591 ? 3.742 -0.902 -19.031 1 97.81 591 GLU A N 1
ATOM 4786 C CA . GLU A 1 591 ? 2.934 0.296 -18.828 1 97.81 591 GLU A CA 1
ATOM 4787 C C . GLU A 1 591 ? 1.973 0.118 -17.656 1 97.81 591 GLU A C 1
ATOM 4789 O O . GLU A 1 591 ? 1.839 1.009 -16.812 1 97.81 591 GLU A O 1
ATOM 4794 N N . TYR A 1 592 ? 1.303 -0.994 -17.641 1 98.5 592 TYR A N 1
ATOM 4795 C CA . TYR A 1 592 ? 0.411 -1.274 -16.516 1 98.5 592 TYR A CA 1
ATOM 4796 C C . TYR A 1 592 ? 1.173 -1.261 -15.195 1 98.5 592 TYR A C 1
ATOM 4798 O O . TYR A 1 592 ? 0.701 -0.697 -14.203 1 98.5 592 TYR A O 1
ATOM 4806 N N . GLN A 1 593 ? 2.363 -1.988 -15.195 1 98.5 593 GLN A N 1
ATOM 4807 C CA . GLN A 1 593 ? 3.178 -2.008 -13.984 1 98.5 593 GLN A CA 1
ATOM 4808 C C . GLN A 1 593 ? 3.51 -0.592 -13.523 1 98.5 593 GLN A C 1
ATOM 4810 O O . GLN A 1 593 ? 3.469 -0.298 -12.328 1 98.5 593 GLN A O 1
ATOM 4815 N N . ASP A 1 594 ? 3.818 0.224 -14.422 1 97.44 594 ASP A N 1
ATOM 4816 C CA . ASP A 1 594 ? 4.168 1.608 -14.117 1 97.44 594 ASP A CA 1
ATOM 4817 C C . ASP A 1 594 ? 2.986 2.352 -13.5 1 97.44 594 ASP A C 1
ATOM 4819 O O . ASP A 1 594 ? 3.125 2.994 -12.461 1 97.44 594 ASP A O 1
ATOM 4823 N N . LEU A 1 595 ? 1.835 2.254 -14.109 1 97.62 595 LEU A N 1
ATOM 4824 C CA . LEU A 1 595 ? 0.634 2.938 -13.641 1 97.62 595 LEU A CA 1
ATOM 4825 C C . LEU A 1 595 ? 0.242 2.455 -12.25 1 97.62 595 LEU A C 1
ATOM 4827 O O . LEU A 1 595 ? -0.235 3.242 -11.43 1 97.62 595 LEU A O 1
ATOM 4831 N N . SER A 1 596 ? 0.469 1.188 -12 1 97.25 596 SER A N 1
ATOM 4832 C CA . SER A 1 596 ? 0.046 0.582 -10.742 1 97.25 596 SER A CA 1
ATOM 4833 C C . SER A 1 596 ? 1.079 0.809 -9.648 1 97.25 596 SER A C 1
ATOM 4835 O O . SER A 1 596 ? 0.899 0.354 -8.516 1 97.25 596 SER A O 1
ATOM 4837 N N . GLY A 1 597 ? 2.252 1.457 -10.016 1 96.12 597 GLY A N 1
ATOM 4838 C CA . GLY A 1 597 ? 3.332 1.604 -9.055 1 96.12 597 GLY A CA 1
ATOM 4839 C C . GLY A 1 597 ? 4.012 0.29 -8.711 1 96.12 597 GLY A C 1
ATOM 4840 O O . GLY A 1 597 ? 4.512 0.113 -7.602 1 96.12 597 GLY A O 1
ATOM 4841 N N . ALA A 1 598 ? 4.016 -0.645 -9.641 1 97.75 598 ALA A N 1
ATOM 4842 C CA . ALA A 1 598 ? 4.551 -1.983 -9.398 1 97.75 598 ALA A CA 1
ATOM 4843 C C . ALA A 1 598 ? 5.727 -2.277 -10.328 1 97.75 598 ALA A C 1
ATOM 4845 O O . ALA A 1 598 ? 5.922 -3.42 -10.75 1 97.75 598 ALA A O 1
ATOM 4846 N N . LYS A 1 599 ? 6.484 -1.29 -10.703 1 97.62 599 LYS A N 1
ATOM 4847 C CA . LYS A 1 599 ? 7.715 -1.525 -11.453 1 97.62 599 LYS A CA 1
ATOM 4848 C C . LYS A 1 599 ? 8.758 -2.236 -10.594 1 97.62 599 LYS A C 1
ATOM 4850 O O . LYS A 1 599 ? 8.703 -2.176 -9.359 1 97.62 599 LYS A O 1
ATOM 4855 N N . PRO A 1 600 ? 9.688 -2.869 -11.242 1 98.06 600 PRO A N 1
ATOM 4856 C CA . PRO A 1 600 ? 10.766 -3.51 -10.477 1 98.06 600 PRO A CA 1
ATOM 4857 C C . PRO A 1 600 ? 11.562 -2.518 -9.641 1 98.06 600 PRO A C 1
ATOM 4859 O O . PRO A 1 600 ? 11.805 -1.389 -10.07 1 98.06 600 PRO A O 1
ATOM 4862 N N . THR A 1 601 ? 11.93 -2.922 -8.477 1 97.38 601 THR A N 1
ATOM 4863 C CA . THR A 1 601 ? 12.773 -2.111 -7.605 1 97.38 601 THR A CA 1
ATOM 4864 C C . THR A 1 601 ? 14.023 -2.879 -7.195 1 97.38 601 THR A C 1
ATOM 4866 O O . THR A 1 601 ? 14.078 -4.105 -7.316 1 97.38 601 THR A O 1
ATOM 4869 N N . PHE A 1 602 ? 15.047 -2.193 -6.797 1 97.06 602 PHE A N 1
ATOM 4870 C CA . PHE A 1 602 ? 16.328 -2.779 -6.43 1 97.06 602 PHE A CA 1
ATOM 4871 C C . PHE A 1 602 ? 16.172 -3.732 -5.25 1 97.06 602 PHE A C 1
ATOM 4873 O O . PHE A 1 602 ? 15.289 -3.555 -4.414 1 97.06 602 PHE A O 1
ATOM 4880 N N . TRP A 1 603 ? 16.984 -4.684 -5.16 1 97.44 603 TRP A N 1
ATOM 4881 C CA . TRP A 1 603 ? 16.969 -5.73 -4.145 1 97.44 603 TRP A CA 1
ATOM 4882 C C . TRP A 1 603 ? 17.219 -5.148 -2.756 1 97.44 603 TRP A C 1
ATOM 4884 O O . TRP A 1 603 ? 18.094 -4.301 -2.574 1 97.44 603 TRP A O 1
ATOM 4894 N N . GLU A 1 604 ? 16.484 -5.613 -1.748 1 93.69 604 GLU A N 1
ATOM 4895 C CA . GLU A 1 604 ? 16.5 -5.031 -0.409 1 93.69 604 GLU A CA 1
ATOM 4896 C C . GLU A 1 604 ? 17.172 -5.973 0.593 1 93.69 604 GLU A C 1
ATOM 4898 O O . GLU A 1 604 ? 17.672 -5.527 1.628 1 93.69 604 GLU A O 1
ATOM 4903 N N . SER A 1 605 ? 17.172 -7.301 0.3 1 95.25 605 SER A N 1
ATOM 4904 C CA . SER A 1 605 ? 17.641 -8.305 1.25 1 95.25 605 SER A CA 1
ATOM 4905 C C . SER A 1 605 ? 19.125 -8.57 1.091 1 95.25 605 SER A C 1
ATOM 4907 O O . SER A 1 605 ? 19.641 -8.648 -0.03 1 95.25 605 SER A O 1
ATOM 4909 N N . LYS A 1 606 ? 19.828 -8.727 2.207 1 96.75 606 LYS A N 1
ATOM 4910 C CA . LYS A 1 606 ? 21.234 -9.117 2.154 1 96.75 606 LYS A CA 1
ATOM 4911 C C . LYS A 1 606 ? 21.422 -10.461 1.461 1 96.75 606 LYS A C 1
ATOM 4913 O O . LYS A 1 606 ? 22.391 -10.664 0.725 1 96.75 606 LYS A O 1
ATOM 4918 N N . LYS A 1 607 ? 20.594 -11.398 1.642 1 97.81 607 LYS A N 1
ATOM 4919 C CA . LYS A 1 607 ? 20.703 -12.734 1.064 1 97.81 607 LYS A CA 1
ATOM 4920 C C . LYS A 1 607 ? 20.594 -12.688 -0.457 1 97.81 607 LYS A C 1
ATOM 4922 O O . LYS A 1 607 ? 21.234 -13.469 -1.156 1 97.81 607 LYS A O 1
ATOM 4927 N N . ILE A 1 608 ? 19.672 -11.82 -1.021 1 98.19 608 ILE A N 1
ATOM 4928 C CA . ILE A 1 608 ? 19.531 -11.734 -2.471 1 98.19 608 ILE A CA 1
ATOM 4929 C C . ILE A 1 608 ? 20.844 -11.211 -3.08 1 98.19 608 ILE A C 1
ATOM 4931 O O . ILE A 1 608 ? 21.234 -11.633 -4.168 1 98.19 608 ILE A O 1
ATOM 4935 N N . ILE A 1 609 ? 21.516 -10.266 -2.383 1 98.25 609 ILE A N 1
ATOM 4936 C CA . ILE A 1 609 ? 22.797 -9.766 -2.846 1 98.25 609 ILE A CA 1
ATOM 4937 C C . ILE A 1 609 ? 23.828 -10.883 -2.803 1 98.25 609 ILE A C 1
ATOM 4939 O O . ILE A 1 609 ? 24.594 -11.07 -3.754 1 98.25 609 ILE A O 1
ATOM 4943 N N . ASP A 1 610 ? 23.781 -11.641 -1.698 1 98.5 610 ASP A N 1
ATOM 4944 C CA . ASP A 1 610 ? 24.672 -12.797 -1.598 1 98.5 610 ASP A CA 1
ATOM 4945 C C . ASP A 1 610 ? 24.344 -13.836 -2.666 1 98.5 610 ASP A C 1
ATOM 4947 O O . ASP A 1 610 ? 25.234 -14.5 -3.197 1 98.5 610 ASP A O 1
ATOM 4951 N N . TYR A 1 611 ? 23.047 -13.984 -2.859 1 98.38 611 TYR A N 1
ATOM 4952 C CA . TYR A 1 611 ? 22.531 -14.859 -3.904 1 98.38 611 TYR A CA 1
ATOM 4953 C C . TYR A 1 611 ? 23.172 -14.547 -5.246 1 98.38 611 TYR A C 1
ATOM 4955 O O . TYR A 1 611 ? 23.656 -15.453 -5.941 1 98.38 611 TYR A O 1
ATOM 4963 N N . LEU A 1 612 ? 23.312 -13.281 -5.648 1 98.38 612 LEU A N 1
ATOM 4964 C CA . LEU A 1 612 ? 23.922 -12.844 -6.902 1 98.38 612 LEU A CA 1
ATOM 4965 C C . LEU A 1 612 ? 25.438 -12.992 -6.844 1 98.38 612 LEU A C 1
ATOM 4967 O O . LEU A 1 612 ? 26.047 -13.477 -7.793 1 98.38 612 LEU A O 1
ATOM 4971 N N . ALA A 1 613 ? 26 -12.562 -5.746 1 98.5 613 ALA A N 1
ATOM 4972 C CA . ALA A 1 613 ? 27.453 -12.594 -5.602 1 98.5 613 ALA A CA 1
ATOM 4973 C C . ALA A 1 613 ? 27.984 -14.023 -5.734 1 98.5 613 ALA A C 1
ATOM 4975 O O . ALA A 1 613 ? 28.938 -14.266 -6.469 1 98.5 613 ALA A O 1
ATOM 4976 N N . ASN A 1 614 ? 27.344 -14.945 -5.023 1 98.31 614 ASN A N 1
ATOM 4977 C CA . ASN A 1 614 ? 27.797 -16.328 -5.059 1 98.31 614 ASN A CA 1
ATOM 4978 C C . ASN A 1 614 ? 27.516 -16.984 -6.41 1 98.31 614 ASN A C 1
ATOM 4980 O O . ASN A 1 614 ? 28.25 -17.859 -6.852 1 98.31 614 ASN A O 1
ATOM 4984 N N . ALA A 1 615 ? 26.453 -16.547 -7.098 1 98.25 615 ALA A N 1
ATOM 4985 C CA . ALA A 1 615 ? 26.188 -17.047 -8.445 1 98.25 615 ALA A CA 1
ATOM 4986 C C . ALA A 1 615 ? 27.281 -16.609 -9.414 1 98.25 615 ALA A C 1
ATOM 4988 O O . ALA A 1 615 ? 27.703 -17.391 -10.281 1 98.25 615 ALA A O 1
ATOM 4989 N N . ALA A 1 616 ? 27.703 -15.336 -9.289 1 98.31 616 ALA A N 1
ATOM 4990 C CA . ALA A 1 616 ? 28.781 -14.859 -10.148 1 98.31 616 ALA A CA 1
ATOM 4991 C C . ALA A 1 616 ? 30.031 -15.719 -9.984 1 98.31 616 ALA A C 1
ATOM 4993 O O . ALA A 1 616 ? 30.719 -16.031 -10.961 1 98.31 616 ALA A O 1
ATOM 4994 N N . LYS A 1 617 ? 30.312 -16.047 -8.766 1 97.38 617 LYS A N 1
ATOM 4995 C CA . LYS A 1 617 ? 31.469 -16.891 -8.461 1 97.38 617 LYS A CA 1
ATOM 4996 C C . LYS A 1 617 ? 31.297 -18.297 -8.992 1 97.38 617 LYS A C 1
ATOM 4998 O O . LYS A 1 617 ? 32.156 -18.812 -9.703 1 97.38 617 LYS A O 1
ATOM 5003 N N . GLU A 1 618 ? 30.188 -18.922 -8.688 1 96.94 618 GLU A N 1
ATOM 5004 C CA . GLU A 1 618 ? 29.922 -20.328 -8.977 1 96.94 618 GLU A CA 1
ATOM 5005 C C . GLU A 1 618 ? 29.797 -20.562 -10.477 1 96.94 618 GLU A C 1
ATOM 5007 O O . GLU A 1 618 ? 30.172 -21.625 -10.977 1 96.94 618 GLU A O 1
ATOM 5012 N N . TYR A 1 619 ? 29.281 -19.594 -11.211 1 96.88 619 TYR A N 1
ATOM 5013 C CA . TYR A 1 619 ? 29.062 -19.766 -12.641 1 96.88 619 TYR A CA 1
ATOM 5014 C C . TYR A 1 619 ? 30.234 -19.203 -13.445 1 96.88 619 TYR A C 1
ATOM 5016 O O . TYR A 1 619 ? 30.188 -19.172 -14.68 1 96.88 619 TYR A O 1
ATOM 5024 N N . GLY A 1 620 ? 31.203 -18.672 -12.812 1 95.44 620 GLY A N 1
ATOM 5025 C CA . GLY A 1 620 ? 32.5 -18.453 -13.414 1 95.44 620 GLY A CA 1
ATOM 5026 C C . GLY A 1 620 ? 32.625 -17.125 -14.148 1 95.44 620 GLY A C 1
ATOM 5027 O O . GLY A 1 620 ? 33.281 -17.031 -15.188 1 95.44 620 GLY A O 1
ATOM 5028 N N . ASN A 1 621 ? 31.906 -16.109 -13.719 1 97.12 621 ASN A N 1
ATOM 5029 C CA . ASN A 1 621 ? 32.125 -14.781 -14.266 1 97.12 621 ASN A CA 1
ATOM 5030 C C . ASN A 1 621 ? 33.156 -14.008 -13.461 1 97.12 621 ASN A C 1
ATOM 5032 O O . ASN A 1 621 ? 32.844 -13.32 -12.5 1 97.12 621 ASN A O 1
ATOM 5036 N N . ASP A 1 622 ? 34.344 -13.969 -13.906 1 97.31 622 ASP A N 1
ATOM 5037 C CA . ASP A 1 622 ? 35.469 -13.438 -13.156 1 97.31 622 ASP A CA 1
ATOM 5038 C C . ASP A 1 622 ? 35.312 -11.938 -12.914 1 97.31 622 ASP A C 1
ATOM 5040 O O . ASP A 1 622 ? 35.656 -11.438 -11.836 1 97.31 622 ASP A O 1
ATOM 5044 N N . GLU A 1 623 ? 34.906 -11.273 -13.906 1 97.75 623 GLU A N 1
ATOM 5045 C CA . GLU A 1 623 ? 34.75 -9.82 -13.781 1 97.75 623 GLU A CA 1
ATOM 5046 C C . GLU A 1 623 ? 33.75 -9.461 -12.68 1 97.75 623 GLU A C 1
ATOM 5048 O O . GLU A 1 623 ? 34.062 -8.641 -11.812 1 97.75 623 GLU A O 1
ATOM 5053 N N . TRP A 1 624 ? 32.656 -10.039 -12.68 1 98.31 624 TRP A N 1
ATOM 5054 C CA . TRP A 1 624 ? 31.609 -9.719 -11.695 1 98.31 624 TRP A CA 1
ATOM 5055 C C . TRP A 1 624 ? 31.953 -10.305 -10.336 1 98.31 624 TRP A C 1
ATOM 5057 O O . TRP A 1 624 ? 31.641 -9.719 -9.297 1 98.31 624 TRP A O 1
ATOM 5067 N N . ASN A 1 625 ? 32.562 -11.492 -10.344 1 98.06 625 ASN A N 1
ATOM 5068 C CA . ASN A 1 625 ? 33.062 -12.023 -9.078 1 98.06 625 ASN A CA 1
ATOM 5069 C C . ASN A 1 625 ? 34 -11.055 -8.391 1 98.06 625 ASN A C 1
ATOM 5071 O O . ASN A 1 625 ? 33.969 -10.883 -7.172 1 98.06 625 ASN A O 1
ATOM 5075 N N . ALA A 1 626 ? 34.844 -10.438 -9.18 1 98.31 626 ALA A N 1
ATOM 5076 C CA . ALA A 1 626 ? 35.781 -9.453 -8.648 1 98.31 626 ALA A CA 1
ATOM 5077 C C . ALA A 1 626 ? 35.062 -8.227 -8.109 1 98.31 626 ALA A C 1
ATOM 5079 O O . ALA A 1 626 ? 35.375 -7.711 -7.043 1 98.31 626 ALA A O 1
ATOM 5080 N N . LYS A 1 627 ? 34.062 -7.746 -8.867 1 98.25 627 LYS A N 1
ATOM 5081 C CA . LYS A 1 627 ? 33.312 -6.582 -8.438 1 98.25 627 LYS A CA 1
ATOM 5082 C C . LYS A 1 627 ? 32.562 -6.852 -7.121 1 98.25 627 LYS A C 1
ATOM 5084 O O . LYS A 1 627 ? 32.594 -6.016 -6.215 1 98.25 627 LYS A O 1
ATOM 5089 N N . PHE A 1 628 ? 31.969 -8.023 -7.012 1 98.31 628 PHE A N 1
ATOM 5090 C CA . PHE A 1 628 ? 31.25 -8.391 -5.801 1 98.31 628 PHE A CA 1
ATOM 5091 C C . PHE A 1 628 ? 32.188 -8.547 -4.625 1 98.31 628 PHE A C 1
ATOM 5093 O O . PHE A 1 628 ? 31.844 -8.25 -3.482 1 98.31 628 PHE A O 1
ATOM 5100 N N . SER A 1 629 ? 33.406 -9.055 -4.895 1 97.62 629 SER A N 1
ATOM 5101 C CA . SER A 1 629 ? 34.406 -9.234 -3.844 1 97.62 629 SER A CA 1
ATOM 5102 C C . SER A 1 629 ? 34.844 -7.895 -3.281 1 97.62 629 SER A C 1
ATOM 5104 O O . SER A 1 629 ? 35.188 -7.793 -2.1 1 97.62 629 SER A O 1
ATOM 5106 N N . LEU A 1 630 ? 34.875 -6.887 -4.113 1 97.25 630 LEU A N 1
ATOM 5107 C CA . LEU A 1 630 ? 35.312 -5.555 -3.689 1 97.25 630 LEU A CA 1
ATOM 5108 C C . LEU A 1 630 ? 34.188 -4.871 -2.887 1 97.25 630 LEU A C 1
ATOM 5110 O O . LEU A 1 630 ? 34.469 -4.316 -1.816 1 97.25 630 LEU A O 1
ATOM 5114 N N . ASN A 1 631 ? 33 -4.852 -3.475 1 97.56 631 ASN A N 1
ATOM 5115 C CA . ASN A 1 631 ? 31.844 -4.25 -2.83 1 97.56 631 ASN A CA 1
ATOM 5116 C C . ASN A 1 631 ? 30.531 -4.871 -3.322 1 97.56 631 ASN A C 1
ATOM 5118 O O . ASN A 1 631 ? 30.031 -4.504 -4.383 1 97.56 631 ASN A O 1
ATOM 5122 N N . LYS A 1 632 ? 29.953 -5.723 -2.512 1 97.62 632 LYS A N 1
ATOM 5123 C CA . LYS A 1 632 ? 28.781 -6.5 -2.908 1 97.62 632 LYS A CA 1
ATOM 5124 C C . LYS A 1 632 ? 27.609 -5.59 -3.273 1 97.62 632 LYS A C 1
ATOM 5126 O O . LYS A 1 632 ? 26.953 -5.793 -4.297 1 97.62 632 LYS A O 1
ATOM 5131 N N . GLU A 1 633 ? 27.406 -4.613 -2.451 1 96.69 633 GLU A N 1
ATOM 5132 C CA . GLU A 1 633 ? 26.25 -3.734 -2.654 1 96.69 633 GLU A CA 1
ATOM 5133 C C . GLU A 1 633 ? 26.406 -2.918 -3.936 1 96.69 633 GLU A C 1
ATOM 5135 O O . GLU A 1 633 ? 25.438 -2.775 -4.699 1 96.69 633 GLU A O 1
ATOM 5140 N N . GLU A 1 634 ? 27.531 -2.348 -4.16 1 97.25 634 GLU A N 1
ATOM 5141 C CA . GLU A 1 634 ? 27.781 -1.54 -5.348 1 97.25 634 GLU A CA 1
ATOM 5142 C C . GLU A 1 634 ? 27.703 -2.385 -6.617 1 97.25 634 GLU A C 1
ATOM 5144 O O . GLU A 1 634 ? 27.172 -1.941 -7.633 1 97.25 634 GLU A O 1
ATOM 5149 N N . ALA A 1 635 ? 28.328 -3.584 -6.504 1 98.44 635 ALA A N 1
ATOM 5150 C CA . ALA A 1 635 ? 28.281 -4.488 -7.652 1 98.44 635 ALA A CA 1
ATOM 5151 C C . ALA A 1 635 ? 26.859 -4.891 -7.98 1 98.44 635 ALA A C 1
ATOM 5153 O O . ALA A 1 635 ? 26.469 -4.934 -9.148 1 98.44 635 ALA A O 1
ATOM 5154 N N . ALA A 1 636 ? 26.094 -5.215 -6.918 1 98.44 636 ALA A N 1
ATOM 5155 C CA . ALA A 1 636 ? 24.688 -5.586 -7.121 1 98.44 636 ALA A CA 1
ATOM 5156 C C . ALA A 1 636 ? 23.906 -4.445 -7.762 1 98.44 636 ALA A C 1
ATOM 5158 O O . ALA A 1 636 ? 23.109 -4.672 -8.672 1 98.44 636 ALA A O 1
ATOM 5159 N N . ARG A 1 637 ? 24.094 -3.229 -7.355 1 98.06 637 ARG A N 1
ATOM 5160 C CA . ARG A 1 637 ? 23.422 -2.059 -7.898 1 98.06 637 ARG A CA 1
ATOM 5161 C C . ARG A 1 637 ? 23.781 -1.833 -9.359 1 98.06 637 ARG A C 1
ATOM 5163 O O . ARG A 1 637 ? 22.922 -1.544 -10.188 1 98.06 637 ARG A O 1
ATOM 5170 N N . GLU A 1 638 ? 25.094 -1.909 -9.625 1 98.31 638 GLU A N 1
ATOM 5171 C CA . GLU A 1 638 ? 25.547 -1.739 -11.008 1 98.31 638 GLU A CA 1
ATOM 5172 C C . GLU A 1 638 ? 24.906 -2.764 -11.93 1 98.31 638 GLU A C 1
ATOM 5174 O O . GLU A 1 638 ? 24.406 -2.412 -13.008 1 98.31 638 GLU A O 1
ATOM 5179 N N . TRP A 1 639 ? 24.938 -4.043 -11.469 1 98.69 639 TRP A N 1
ATOM 5180 C CA . TRP A 1 639 ? 24.344 -5.105 -12.266 1 98.69 639 TRP A CA 1
ATOM 5181 C C . TRP A 1 639 ? 22.859 -4.824 -12.516 1 98.69 639 TRP A C 1
ATOM 5183 O O . TRP A 1 639 ? 22.391 -4.926 -13.648 1 98.69 639 TRP A O 1
ATOM 5193 N N . TRP A 1 640 ? 22.156 -4.473 -11.469 1 98.56 640 TRP A N 1
ATOM 5194 C CA . TRP A 1 640 ? 20.734 -4.203 -11.516 1 98.56 640 TRP A CA 1
ATOM 5195 C C . TRP A 1 640 ? 20.422 -3.051 -12.469 1 98.56 640 TRP A C 1
ATOM 5197 O O . TRP A 1 640 ? 19.531 -3.156 -13.32 1 98.56 640 TRP A O 1
ATOM 5207 N N . GLU A 1 641 ? 21.141 -1.952 -12.414 1 98.44 641 GLU A N 1
ATOM 5208 C CA . GLU A 1 641 ? 20.906 -0.743 -13.195 1 98.44 641 GLU A CA 1
ATOM 5209 C C . GLU A 1 641 ? 21.203 -0.972 -14.68 1 98.44 641 GLU A C 1
ATOM 5211 O O . GLU A 1 641 ? 20.453 -0.498 -15.547 1 98.44 641 GLU A O 1
ATOM 5216 N N . LYS A 1 642 ? 22.266 -1.689 -14.914 1 98.69 642 LYS A N 1
ATOM 5217 C CA . LYS A 1 642 ? 22.625 -1.984 -16.297 1 98.69 642 LYS A CA 1
ATOM 5218 C C . LYS A 1 642 ? 21.578 -2.885 -16.953 1 98.69 642 LYS A C 1
ATOM 5220 O O . LYS A 1 642 ? 21.188 -2.67 -18.109 1 98.69 642 LYS A O 1
ATOM 5225 N N . PHE A 1 643 ? 21.172 -3.904 -16.219 1 98.75 643 PHE A N 1
ATOM 5226 C CA . PHE A 1 643 ? 20.109 -4.785 -16.719 1 98.75 643 PHE A CA 1
ATOM 5227 C C . PHE A 1 643 ? 18.844 -3.998 -17.016 1 98.75 643 PHE A C 1
ATOM 5229 O O . PHE A 1 643 ? 18.281 -4.121 -18.109 1 98.75 643 PHE A O 1
ATOM 5236 N N . TYR A 1 644 ? 18.406 -3.219 -16.078 1 98.62 644 TYR A N 1
ATOM 5237 C CA . TYR A 1 644 ? 17.141 -2.516 -16.188 1 98.62 644 TYR A CA 1
ATOM 5238 C C . TYR A 1 644 ? 17.188 -1.455 -17.281 1 98.62 644 TYR A C 1
ATOM 5240 O O . TYR A 1 644 ? 16.203 -1.245 -17.984 1 98.62 644 TYR A O 1
ATOM 5248 N N . ALA A 1 645 ? 18.281 -0.743 -17.406 1 98.06 645 ALA A N 1
ATOM 5249 C CA . ALA A 1 645 ? 18.469 0.239 -18.484 1 98.06 645 ALA A CA 1
ATOM 5250 C C . ALA A 1 645 ? 18.344 -0.416 -19.859 1 98.06 645 ALA A C 1
ATOM 5252 O O . ALA A 1 645 ? 17.734 0.143 -20.766 1 98.06 645 ALA A O 1
ATOM 5253 N N . LYS A 1 646 ? 18.969 -1.579 -19.969 1 98.38 646 LYS A N 1
ATOM 5254 C CA . LYS A 1 646 ? 18.906 -2.297 -21.234 1 98.38 646 LYS A CA 1
ATOM 5255 C C . LYS A 1 646 ? 17.469 -2.744 -21.531 1 98.38 646 LYS A C 1
ATOM 5257 O O . LYS A 1 646 ? 17.031 -2.674 -22.672 1 98.38 646 LYS A O 1
ATOM 5262 N N . LEU A 1 647 ? 16.797 -3.26 -20.5 1 98.31 647 LEU A N 1
ATOM 5263 C CA . LEU A 1 647 ? 15.398 -3.641 -20.688 1 98.31 647 LEU A CA 1
ATOM 5264 C C . LEU A 1 647 ? 14.578 -2.459 -21.188 1 98.31 647 LEU A C 1
ATOM 5266 O O . LEU A 1 647 ? 13.766 -2.604 -22.109 1 98.31 647 LEU A O 1
ATOM 5270 N N . ASN A 1 648 ? 14.75 -1.291 -20.578 1 97.25 648 ASN A N 1
ATOM 5271 C CA . ASN A 1 648 ? 14.016 -0.094 -20.984 1 97.25 648 ASN A CA 1
ATOM 5272 C C . ASN A 1 648 ? 14.344 0.318 -22.406 1 97.25 648 ASN A C 1
ATOM 5274 O O . ASN A 1 648 ? 13.469 0.797 -23.141 1 97.25 648 ASN A O 1
ATOM 5278 N N . GLU A 1 649 ? 15.594 0.168 -22.766 1 97.38 649 GLU A N 1
ATOM 5279 C CA . GLU A 1 649 ? 16 0.436 -24.141 1 97.38 649 GLU A CA 1
ATOM 5280 C C . GLU A 1 649 ? 15.266 -0.481 -25.109 1 97.38 649 GLU A C 1
ATOM 5282 O O . GLU A 1 649 ? 14.781 -0.028 -26.156 1 97.38 649 GLU A O 1
ATOM 5287 N N . LEU A 1 650 ? 15.219 -1.749 -24.734 1 97.12 650 LEU A N 1
ATOM 5288 C CA . LEU A 1 650 ? 14.555 -2.736 -25.578 1 97.12 650 LEU A CA 1
ATOM 5289 C C . LEU A 1 650 ? 13.07 -2.416 -25.719 1 97.12 650 LEU A C 1
ATOM 5291 O O . LEU A 1 650 ? 12.5 -2.561 -26.812 1 97.12 650 LEU A O 1
ATOM 5295 N N . LEU A 1 651 ? 12.43 -1.957 -24.688 1 95.44 651 LEU A N 1
ATOM 5296 C CA . LEU A 1 651 ? 11.016 -1.621 -24.688 1 95.44 651 LEU A CA 1
ATOM 5297 C C . LEU A 1 651 ? 10.758 -0.348 -25.484 1 95.44 651 LEU A C 1
ATOM 5299 O O . LEU A 1 651 ? 9.742 -0.24 -26.188 1 95.44 651 LEU A O 1
ATOM 5303 N N . SER A 1 652 ? 11.609 0.649 -25.375 1 89.94 652 SER A N 1
ATOM 5304 C CA . SER A 1 652 ? 11.453 1.914 -26.078 1 89.94 652 SER A CA 1
ATOM 5305 C C . SER A 1 652 ? 11.648 1.73 -27.578 1 89.94 652 SER A C 1
ATOM 5307 O O . SER A 1 652 ? 11.086 2.477 -28.391 1 89.94 652 SER A O 1
ATOM 5309 N N . SER A 1 653 ? 12.461 0.853 -27.953 1 85.31 653 SER A N 1
ATOM 5310 C CA . SER A 1 653 ? 12.758 0.611 -29.359 1 85.31 653 SER A CA 1
ATOM 5311 C C . SER A 1 653 ? 11.633 -0.171 -30.031 1 85.31 653 SER A C 1
ATOM 5313 O O . SER A 1 653 ? 11.617 -0.303 -31.266 1 85.31 653 SER A O 1
ATOM 5315 N N . THR A 1 654 ? 10.836 -0.624 -29.266 1 77.19 654 THR A N 1
ATOM 5316 C CA . THR A 1 654 ? 9.672 -1.305 -29.812 1 77.19 654 THR A CA 1
ATOM 5317 C C . THR A 1 654 ? 8.688 -0.299 -30.391 1 77.19 654 THR A C 1
ATOM 5319 O O . THR A 1 654 ? 8.148 0.542 -29.672 1 77.19 654 THR A O 1
ATOM 5322 N N . PRO A 1 655 ? 8.641 -0.197 -31.688 1 68.62 655 PRO A N 1
ATOM 5323 C CA . PRO A 1 655 ? 7.793 0.822 -32.312 1 68.62 655 PRO A CA 1
ATOM 5324 C C . PRO A 1 655 ? 6.336 0.732 -31.859 1 68.62 655 PRO A C 1
ATOM 5326 O O . PRO A 1 655 ? 5.828 -0.365 -31.625 1 68.62 655 PRO A O 1
ATOM 5329 N N . VAL A 1 656 ? 5.797 1.806 -31.578 1 59.56 656 VAL A N 1
ATOM 5330 C CA . VAL A 1 656 ? 4.383 1.889 -31.219 1 59.56 656 VAL A CA 1
ATOM 5331 C C . VAL A 1 656 ? 3.518 1.634 -32.438 1 59.56 656 VAL A C 1
ATOM 5333 O O . VAL A 1 656 ? 3.691 2.283 -33.469 1 59.56 656 VAL A O 1
ATOM 5336 N N . GLN A 1 657 ? 2.82 0.474 -32.5 1 43.88 657 GLN A N 1
ATOM 5337 C CA . GLN A 1 657 ? 1.882 0.284 -33.625 1 43.88 657 GLN A CA 1
ATOM 5338 C C . GLN A 1 657 ? 0.671 1.2 -33.469 1 43.88 657 GLN A C 1
ATOM 5340 O O . GLN A 1 657 ? 0.021 1.219 -32.406 1 43.88 657 GLN A O 1
ATOM 5345 N N . LYS A 1 658 ? 0.653 2.191 -34.188 1 36.56 658 LYS A N 1
ATOM 5346 C CA . LYS A 1 658 ? -0.549 3.002 -34.344 1 36.56 658 LYS A CA 1
ATOM 5347 C C . LYS A 1 658 ? -1.725 2.154 -34.844 1 36.56 658 LYS A C 1
ATOM 5349 O O . LYS A 1 658 ? -1.573 1.319 -35.719 1 36.56 658 LYS A O 1
ATOM 5354 N N . MET B 1 1 ? -1.756 49.562 -16.469 1 35.53 1 MET B N 1
ATOM 5355 C CA . MET B 1 1 ? -1.933 48.438 -15.57 1 35.53 1 MET B CA 1
ATOM 5356 C C . MET B 1 1 ? -0.585 47.844 -15.156 1 35.53 1 MET B C 1
ATOM 5358 O O . MET B 1 1 ? -0.027 47 -15.859 1 35.53 1 MET B O 1
ATOM 5362 N N . SER B 1 2 ? 0.371 48.594 -14.633 1 47.19 2 SER B N 1
ATOM 5363 C CA . SER B 1 2 ? 1.826 48.656 -14.523 1 47.19 2 SER B CA 1
ATOM 5364 C C . SER B 1 2 ? 2.375 47.344 -13.953 1 47.19 2 SER B C 1
ATOM 5366 O O . SER B 1 2 ? 2.078 46.25 -14.461 1 47.19 2 SER B O 1
ATOM 5368 N N . GLY B 1 3 ? 3.184 47.5 -12.625 1 56.91 3 GLY B N 1
ATOM 5369 C CA . GLY B 1 3 ? 4.344 46.969 -11.922 1 56.91 3 GLY B CA 1
ATOM 5370 C C . GLY B 1 3 ? 4.109 45.594 -11.336 1 56.91 3 GLY B C 1
ATOM 5371 O O . GLY B 1 3 ? 4.957 45.062 -10.609 1 56.91 3 GLY B O 1
ATOM 5372 N N . SER B 1 4 ? 2.928 45.094 -11.586 1 68.38 4 SER B N 1
ATOM 5373 C CA . SER B 1 4 ? 2.662 43.812 -10.945 1 68.38 4 SER B CA 1
ATOM 5374 C C . SER B 1 4 ? 3.189 42.656 -11.789 1 68.38 4 SER B C 1
ATOM 5376 O O . SER B 1 4 ? 3.199 42.719 -13.016 1 68.38 4 SER B O 1
ATOM 5378 N N . SER B 1 5 ? 3.721 41.688 -11.078 1 78.81 5 SER B N 1
ATOM 5379 C CA . SER B 1 5 ? 4.277 40.5 -11.727 1 78.81 5 SER B CA 1
ATOM 5380 C C . SER B 1 5 ? 3.234 39.812 -12.594 1 78.81 5 SER B C 1
ATOM 5382 O O . SER B 1 5 ? 2.061 39.719 -12.227 1 78.81 5 SER B O 1
ATOM 5384 N N . THR B 1 6 ? 3.596 39.344 -13.688 1 85.62 6 THR B N 1
ATOM 5385 C CA . THR B 1 6 ? 2.721 38.625 -14.617 1 85.62 6 THR B CA 1
ATOM 5386 C C . THR B 1 6 ? 3.006 37.125 -14.594 1 85.62 6 THR B C 1
ATOM 5388 O O . THR B 1 6 ? 2.385 36.375 -15.328 1 85.62 6 THR B O 1
ATOM 5391 N N . THR B 1 7 ? 3.918 36.781 -13.773 1 96 7 THR B N 1
ATOM 5392 C CA . THR B 1 7 ? 4.293 35.375 -13.711 1 96 7 THR B CA 1
ATOM 5393 C C . THR B 1 7 ? 4.445 34.938 -12.266 1 96 7 THR B C 1
ATOM 5395 O O . THR B 1 7 ? 4.539 35.75 -11.352 1 96 7 THR B O 1
ATOM 5398 N N . TYR B 1 8 ? 4.285 33.719 -12.016 1 97.75 8 TYR B N 1
ATOM 5399 C CA . TYR B 1 8 ? 4.633 33.031 -10.766 1 97.75 8 TYR B CA 1
ATOM 5400 C C . TYR B 1 8 ? 6.02 32.438 -10.852 1 97.75 8 TYR B C 1
ATOM 5402 O O . TYR B 1 8 ? 6.254 31.516 -11.664 1 97.75 8 TYR B O 1
ATOM 5410 N N . ARG B 1 9 ? 6.969 32.969 -10.125 1 98.06 9 ARG B N 1
ATOM 5411 C CA . ARG B 1 9 ? 8.383 32.625 -10.227 1 98.06 9 ARG B CA 1
ATOM 5412 C C . ARG B 1 9 ? 8.75 31.516 -9.227 1 98.06 9 ARG B C 1
ATOM 5414 O O . ARG B 1 9 ? 8.594 31.703 -8.016 1 98.06 9 ARG B O 1
ATOM 5421 N N . VAL B 1 10 ? 9.281 30.391 -9.719 1 98.81 10 VAL B N 1
ATOM 5422 C CA . VAL B 1 10 ? 9.453 29.188 -8.898 1 98.81 10 VAL B CA 1
ATOM 5423 C C . VAL B 1 10 ? 10.93 28.812 -8.844 1 98.81 10 VAL B C 1
ATOM 5425 O O . VAL B 1 10 ? 11.578 28.672 -9.883 1 98.81 10 VAL B O 1
ATOM 5428 N N . LEU B 1 11 ? 11.5 28.688 -7.664 1 98.88 11 LEU B N 1
ATOM 5429 C CA . LEU B 1 11 ? 12.852 28.188 -7.453 1 98.88 11 LEU B CA 1
ATOM 5430 C C . LEU B 1 11 ? 12.836 26.672 -7.281 1 98.88 11 LEU B C 1
ATOM 5432 O O . LEU B 1 11 ? 12.289 26.156 -6.301 1 98.88 11 LEU B O 1
ATOM 5436 N N . PHE B 1 12 ? 13.375 25.953 -8.227 1 98.94 12 PHE B N 1
ATOM 5437 C CA . PHE B 1 12 ? 13.547 24.516 -8.125 1 98.94 12 PHE B CA 1
ATOM 5438 C C . PHE B 1 12 ? 14.898 24.172 -7.496 1 98.94 12 PHE B C 1
ATOM 5440 O O . PHE B 1 12 ? 15.922 24.75 -7.871 1 98.94 12 PHE B O 1
ATOM 5447 N N . ILE B 1 13 ? 14.891 23.328 -6.543 1 98.94 13 ILE B N 1
ATOM 5448 C CA . ILE B 1 13 ? 16.109 22.875 -5.883 1 98.94 13 ILE B CA 1
ATOM 5449 C C . ILE B 1 13 ? 16.234 21.359 -6.004 1 98.94 13 ILE B C 1
ATOM 5451 O O . ILE B 1 13 ? 15.422 20.609 -5.453 1 98.94 13 ILE B O 1
ATOM 5455 N N . ASP B 1 14 ? 17.172 20.812 -6.734 1 98.75 14 ASP B N 1
ATOM 5456 C CA . ASP B 1 14 ? 17.531 19.406 -6.84 1 98.75 14 ASP B CA 1
ATOM 5457 C C . ASP B 1 14 ? 18.594 19.031 -5.805 1 98.75 14 ASP B C 1
ATOM 5459 O O . ASP B 1 14 ? 19.781 19.328 -5.984 1 98.75 14 ASP B O 1
ATOM 5463 N N . VAL B 1 15 ? 18.172 18.359 -4.777 1 98.81 15 VAL B N 1
ATOM 5464 C CA . VAL B 1 15 ? 19.062 18.141 -3.648 1 98.81 15 VAL B CA 1
ATOM 5465 C C . VAL B 1 15 ? 20 16.969 -3.951 1 98.81 15 VAL B C 1
ATOM 5467 O O . VAL B 1 15 ? 21.031 16.797 -3.297 1 98.81 15 VAL B O 1
ATOM 5470 N N . ASN B 1 16 ? 19.609 16.156 -4.84 1 98 16 ASN B N 1
ATOM 5471 C CA . ASN B 1 16 ? 20.469 15.039 -5.242 1 98 16 ASN B CA 1
ATOM 5472 C C . ASN B 1 16 ? 21.766 15.531 -5.871 1 98 16 ASN B C 1
ATOM 5474 O O . ASN B 1 16 ? 22.844 15.062 -5.523 1 98 16 ASN B O 1
ATOM 5478 N N . ASN B 1 17 ? 21.656 16.547 -6.82 1 97.75 17 ASN B N 1
ATOM 5479 C CA . ASN B 1 17 ? 22.797 17.031 -7.582 1 97.75 17 ASN B CA 1
ATOM 5480 C C . ASN B 1 17 ? 23.297 18.391 -7.059 1 97.75 17 ASN B C 1
ATOM 5482 O O . ASN B 1 17 ? 24.234 18.953 -7.594 1 97.75 17 ASN B O 1
ATOM 5486 N N . ARG B 1 18 ? 22.703 18.922 -6.109 1 98.31 18 ARG B N 1
ATOM 5487 C CA . ARG B 1 18 ? 23.047 20.219 -5.535 1 98.31 18 ARG B CA 1
ATOM 5488 C C . ARG B 1 18 ? 23 21.312 -6.594 1 98.31 18 ARG B C 1
ATOM 5490 O O . ARG B 1 18 ? 23.953 22.078 -6.75 1 98.31 18 ARG B O 1
ATOM 5497 N N . LYS B 1 19 ? 21.875 21.281 -7.297 1 98.44 19 LYS B N 1
ATOM 5498 C CA . LYS B 1 19 ? 21.609 22.266 -8.328 1 98.44 19 LYS B CA 1
ATOM 5499 C C . LYS B 1 19 ? 20.266 22.953 -8.109 1 98.44 19 LYS B C 1
ATOM 5501 O O . LYS B 1 19 ? 19.406 22.438 -7.395 1 98.44 19 LYS B O 1
ATOM 5506 N N . TYR B 1 20 ? 20.219 24.141 -8.633 1 98.75 20 TYR B N 1
ATOM 5507 C CA . TYR B 1 20 ? 18.953 24.859 -8.562 1 98.75 20 TYR B CA 1
ATOM 5508 C C . TYR B 1 20 ? 18.734 25.703 -9.82 1 98.75 20 TYR B C 1
ATOM 5510 O O . TYR B 1 20 ? 19.688 26.031 -10.523 1 98.75 20 TYR B O 1
ATOM 5518 N N . TRP B 1 21 ? 17.516 25.984 -10.18 1 98.69 21 TRP B N 1
ATOM 5519 C CA . TRP B 1 21 ? 17.156 26.859 -11.289 1 98.69 21 TRP B CA 1
ATOM 5520 C C . TRP B 1 21 ? 15.797 27.5 -11.055 1 98.69 21 TRP B C 1
ATOM 5522 O O . TRP B 1 21 ? 15.07 27.125 -10.133 1 98.69 21 TRP B O 1
ATOM 5532 N N . VAL B 1 22 ? 15.477 28.531 -11.758 1 98.44 22 VAL B N 1
ATOM 5533 C CA . VAL B 1 22 ? 14.219 29.25 -11.625 1 98.44 22 VAL B CA 1
ATOM 5534 C C . VAL B 1 22 ? 13.383 29.078 -12.891 1 98.44 22 VAL B C 1
ATOM 5536 O O . VAL B 1 22 ? 13.914 29.094 -14.008 1 98.44 22 VAL B O 1
ATOM 5539 N N . GLU B 1 23 ? 12.125 28.766 -12.695 1 98.5 23 GLU B N 1
ATOM 5540 C CA . GLU B 1 23 ? 11.148 28.75 -13.773 1 98.5 23 GLU B CA 1
ATOM 5541 C C . GLU B 1 23 ? 10.008 29.719 -13.5 1 98.5 23 GLU B C 1
ATOM 5543 O O . GLU B 1 23 ? 9.625 29.922 -12.344 1 98.5 23 GLU B O 1
ATOM 5548 N N . GLU B 1 24 ? 9.477 30.312 -14.539 1 97.88 24 GLU B N 1
ATOM 5549 C CA . GLU B 1 24 ? 8.352 31.234 -14.414 1 97.88 24 GLU B CA 1
ATOM 5550 C C . GLU B 1 24 ? 7.113 30.688 -15.125 1 97.88 24 GLU B C 1
ATOM 5552 O O . GLU B 1 24 ? 7.215 30.141 -16.219 1 97.88 24 GLU B O 1
ATOM 5557 N N . TYR B 1 25 ? 6.039 30.781 -14.469 1 98.12 25 TYR B N 1
ATOM 5558 C CA . TYR B 1 25 ? 4.75 30.344 -15.008 1 98.12 25 TYR B CA 1
ATOM 5559 C C . TYR B 1 25 ? 3.809 31.531 -15.188 1 98.12 25 TYR B C 1
ATOM 5561 O O . TYR B 1 25 ? 3.703 32.375 -14.305 1 98.12 25 TYR B O 1
ATOM 5569 N N . GLY B 1 26 ? 3.139 31.594 -16.344 1 97.44 26 GLY B N 1
ATOM 5570 C CA . GLY B 1 26 ? 2.104 32.625 -16.484 1 97.44 26 GLY B CA 1
ATOM 5571 C C . GLY B 1 26 ? 0.987 32.469 -15.469 1 97.44 26 GLY B C 1
ATOM 5572 O O . GLY B 1 26 ? 0.636 31.344 -15.078 1 97.44 26 GLY B O 1
ATOM 5573 N N . LEU B 1 27 ? 0.416 33.562 -15.016 1 96.88 27 LEU B N 1
ATOM 5574 C CA . LEU B 1 27 ? -0.586 33.531 -13.961 1 96.88 27 LEU B CA 1
ATOM 5575 C C . LEU B 1 27 ? -1.851 32.812 -14.414 1 96.88 27 LEU B C 1
ATOM 5577 O O . LEU B 1 27 ? -2.666 32.406 -13.586 1 96.88 27 LEU B O 1
ATOM 5581 N N . GLU B 1 28 ? -2.031 32.688 -15.68 1 93.88 28 GLU B N 1
ATOM 5582 C CA . GLU B 1 28 ? -3.15 31.891 -16.188 1 93.88 28 GLU B CA 1
ATOM 5583 C C . GLU B 1 28 ? -2.975 30.422 -15.867 1 93.88 28 GLU B C 1
ATOM 5585 O O . GLU B 1 28 ? -3.959 29.688 -15.727 1 93.88 28 GLU B O 1
ATOM 5590 N N . GLU B 1 29 ? -1.736 30.047 -15.711 1 95.31 29 GLU B N 1
ATOM 5591 C CA . GLU B 1 29 ? -1.41 28.656 -15.438 1 95.31 29 GLU B CA 1
ATOM 5592 C C . GLU B 1 29 ? -1.271 28.406 -13.938 1 95.31 29 GLU B C 1
ATOM 5594 O O . GLU B 1 29 ? -1.769 27.406 -13.422 1 95.31 29 GLU B O 1
ATOM 5599 N N . VAL B 1 30 ? -0.514 29.25 -13.312 1 97.94 30 VAL B N 1
ATOM 5600 C CA . VAL B 1 30 ? -0.229 29.094 -11.883 1 97.94 30 VAL B CA 1
ATOM 5601 C C . VAL B 1 30 ? -0.262 30.469 -11.211 1 97.94 30 VAL B C 1
ATOM 5603 O O . VAL B 1 30 ? 0.439 31.391 -11.633 1 97.94 30 VAL B O 1
ATOM 5606 N N . MET B 1 31 ? -1.041 30.547 -10.188 1 97 31 MET B N 1
ATOM 5607 C CA . MET B 1 31 ? -1.029 31.844 -9.5 1 97 31 MET B CA 1
ATOM 5608 C C . MET B 1 31 ? -0.822 31.656 -8 1 97 31 MET B C 1
ATOM 5610 O O . MET B 1 31 ? -0.989 32.594 -7.227 1 97 31 MET B O 1
ATOM 5614 N N . GLY B 1 32 ? -0.581 30.391 -7.59 1 98.25 32 GLY B N 1
ATOM 5615 C CA . GLY B 1 32 ? -0.348 30.109 -6.18 1 98.25 32 GLY B CA 1
ATOM 5616 C C . GLY B 1 32 ? 0.229 28.734 -5.938 1 98.25 32 GLY B C 1
ATOM 5617 O O . GLY B 1 32 ? 0.422 27.953 -6.879 1 98.25 32 GLY B O 1
ATOM 5618 N N . PRO B 1 33 ? 0.505 28.422 -4.727 1 98.69 33 PRO B N 1
ATOM 5619 C CA . PRO B 1 33 ? 1.233 27.188 -4.395 1 98.69 33 PRO B CA 1
ATOM 5620 C C . PRO B 1 33 ? 0.417 25.922 -4.66 1 98.69 33 PRO B C 1
ATOM 5622 O O . PRO B 1 33 ? 0.977 24.891 -5.039 1 98.69 33 PRO B O 1
ATOM 5625 N N . ILE B 1 34 ? -0.915 25.953 -4.445 1 98.81 34 ILE B N 1
ATOM 5626 C CA . ILE B 1 34 ? -1.71 24.734 -4.645 1 98.81 34 ILE B CA 1
ATOM 5627 C C . ILE B 1 34 ? -1.772 24.406 -6.133 1 98.81 34 ILE B C 1
ATOM 5629 O O . ILE B 1 34 ? -1.584 23.25 -6.523 1 98.81 34 ILE B O 1
ATOM 5633 N N . GLU B 1 35 ? -2.039 25.422 -6.953 1 98.75 35 GLU B N 1
ATOM 5634 C CA . GLU B 1 35 ? -2.047 25.203 -8.398 1 98.75 35 GLU B CA 1
ATOM 5635 C C . GLU B 1 35 ? -0.704 24.672 -8.883 1 98.75 35 GLU B C 1
ATOM 5637 O O . GLU B 1 35 ? -0.657 23.766 -9.719 1 98.75 35 GLU B O 1
ATOM 5642 N N . LEU B 1 36 ? 0.373 25.281 -8.375 1 98.88 36 LEU B N 1
ATOM 5643 C CA . LEU B 1 36 ? 1.709 24.812 -8.734 1 98.88 36 LEU B CA 1
ATOM 5644 C C . LEU B 1 36 ? 1.9 23.359 -8.359 1 98.88 36 LEU B C 1
ATOM 5646 O O . LEU B 1 36 ? 2.361 22.547 -9.172 1 98.88 36 LEU B O 1
ATOM 5650 N N . GLY B 1 37 ? 1.586 23.031 -7.086 1 98.88 37 GLY B N 1
ATOM 5651 C CA . GLY B 1 37 ? 1.742 21.656 -6.625 1 98.88 37 GLY B CA 1
ATOM 5652 C C . GLY B 1 37 ? 0.941 20.656 -7.438 1 98.88 37 GLY B C 1
ATOM 5653 O O . GLY B 1 37 ? 1.455 19.609 -7.816 1 98.88 37 GLY B O 1
ATOM 5654 N N . VAL B 1 38 ? -0.335 20.969 -7.684 1 98.81 38 VAL B N 1
ATOM 5655 C CA . VAL B 1 38 ? -1.203 20.078 -8.445 1 98.81 38 VAL B CA 1
ATOM 5656 C C . VAL B 1 38 ? -0.614 19.859 -9.836 1 98.81 38 VAL B C 1
ATOM 5658 O O . VAL B 1 38 ? -0.536 18.719 -10.305 1 98.81 38 VAL B O 1
ATOM 5661 N N . LYS B 1 39 ? -0.198 20.922 -10.5 1 98.75 39 LYS B N 1
ATOM 5662 C CA . LYS B 1 39 ? 0.373 20.828 -11.844 1 98.75 39 LYS B CA 1
ATOM 5663 C C . LYS B 1 39 ? 1.622 19.953 -11.844 1 98.75 39 LYS B C 1
ATOM 5665 O O . LYS B 1 39 ? 1.735 19.031 -12.648 1 98.75 39 LYS B O 1
ATOM 5670 N N . LEU B 1 40 ? 2.553 20.25 -10.953 1 98.88 40 LEU B N 1
ATOM 5671 C CA . LEU B 1 40 ? 3.832 19.547 -10.938 1 98.88 40 LEU B CA 1
ATOM 5672 C C . LEU B 1 40 ? 3.639 18.078 -10.609 1 98.88 40 LEU B C 1
ATOM 5674 O O . LEU B 1 40 ? 4.25 17.203 -11.242 1 98.88 40 LEU B O 1
ATOM 5678 N N . HIS B 1 41 ? 2.783 17.734 -9.672 1 98.81 41 HIS B N 1
ATOM 5679 C CA . HIS B 1 41 ? 2.59 16.359 -9.242 1 98.81 41 HIS B CA 1
ATOM 5680 C C . HIS B 1 41 ? 1.819 15.555 -10.281 1 98.81 41 HIS B C 1
ATOM 5682 O O . HIS B 1 41 ? 2.023 14.352 -10.422 1 98.81 41 HIS B O 1
ATOM 5688 N N . LEU B 1 42 ? 0.888 16.203 -11 1 98.44 42 LEU B N 1
ATOM 5689 C CA . LEU B 1 42 ? 0.123 15.508 -12.039 1 98.44 42 LEU B CA 1
ATOM 5690 C C . LEU B 1 42 ? 0.967 15.305 -13.289 1 98.44 42 LEU B C 1
ATOM 5692 O O . LEU B 1 42 ? 0.898 14.25 -13.922 1 98.44 42 LEU B O 1
ATOM 5696 N N . GLU B 1 43 ? 1.755 16.312 -13.625 1 97.62 43 GLU B N 1
ATOM 5697 C CA . GLU B 1 43 ? 2.301 16.344 -14.984 1 97.62 43 GLU B CA 1
ATOM 5698 C C . GLU B 1 43 ? 3.803 16.062 -14.977 1 97.62 43 GLU B C 1
ATOM 5700 O O . GLU B 1 43 ? 4.305 15.305 -15.797 1 97.62 43 GLU B O 1
ATOM 5705 N N . LYS B 1 44 ? 4.523 16.734 -14.094 1 97.81 44 LYS B N 1
ATOM 5706 C CA . LYS B 1 44 ? 5.98 16.672 -14.141 1 97.81 44 LYS B CA 1
ATOM 5707 C C . LYS B 1 44 ? 6.5 15.453 -13.375 1 97.81 44 LYS B C 1
ATOM 5709 O O . LYS B 1 44 ? 7.211 14.617 -13.93 1 97.81 44 LYS B O 1
ATOM 5714 N N . TYR B 1 45 ? 6.109 15.383 -12.109 1 98.38 45 TYR B N 1
ATOM 5715 C CA . TYR B 1 45 ? 6.684 14.359 -11.242 1 98.38 45 TYR B CA 1
ATOM 5716 C C . TYR B 1 45 ? 5.871 13.07 -11.305 1 98.38 45 TYR B C 1
ATOM 5718 O O . TYR B 1 45 ? 6.395 11.984 -11.031 1 98.38 45 TYR B O 1
ATOM 5726 N N . LYS B 1 46 ? 4.523 13.234 -11.625 1 97.88 46 LYS B N 1
ATOM 5727 C CA . LYS B 1 46 ? 3.615 12.094 -11.656 1 97.88 46 LYS B CA 1
ATOM 5728 C C . LYS B 1 46 ? 3.766 11.234 -10.398 1 97.88 46 LYS B C 1
ATOM 5730 O O . LYS B 1 46 ? 3.906 10.016 -10.484 1 97.88 46 LYS B O 1
ATOM 5735 N N . SER B 1 47 ? 3.805 11.859 -9.25 1 98.31 47 SER B N 1
ATOM 5736 C CA . SER B 1 47 ? 4.055 11.195 -7.977 1 98.31 47 SER B CA 1
ATOM 5737 C C . SER B 1 47 ? 2.934 10.227 -7.625 1 98.31 47 SER B C 1
ATOM 5739 O O . SER B 1 47 ? 3.092 9.375 -6.746 1 98.31 47 SER B O 1
ATOM 5741 N N . TRP B 1 48 ? 1.736 10.281 -8.328 1 97.31 48 TRP B N 1
ATOM 5742 C CA . TRP B 1 48 ? 0.593 9.414 -8.047 1 97.31 48 TRP B CA 1
ATOM 5743 C C . TRP B 1 48 ? 0.928 7.957 -8.328 1 97.31 48 TRP B C 1
ATOM 5745 O O . TRP B 1 48 ? 0.256 7.051 -7.832 1 97.31 48 TRP B O 1
ATOM 5755 N N . LYS B 1 49 ? 1.96 7.66 -9.078 1 96.19 49 LYS B N 1
ATOM 5756 C CA . LYS B 1 49 ? 2.32 6.27 -9.344 1 96.19 49 LYS B CA 1
ATOM 5757 C C . LYS B 1 49 ? 3.621 5.895 -8.641 1 96.19 49 LYS B C 1
ATOM 5759 O O . LYS B 1 49 ? 4.301 4.945 -9.039 1 96.19 49 LYS B O 1
ATOM 5764 N N . LYS B 1 50 ? 4.102 6.738 -7.668 1 96.75 50 LYS B N 1
ATOM 5765 C CA . LYS B 1 50 ? 5.352 6.52 -6.941 1 96.75 50 LYS B CA 1
ATOM 5766 C C . LYS B 1 50 ? 5.086 6.289 -5.457 1 96.75 50 LYS B C 1
ATOM 5768 O O . LYS B 1 50 ? 4.066 6.73 -4.926 1 96.75 50 LYS B O 1
ATOM 5773 N N . PRO B 1 51 ? 6.043 5.586 -4.762 1 95.69 51 PRO B N 1
ATOM 5774 C CA . PRO B 1 51 ? 5.949 5.508 -3.301 1 95.69 51 PRO B CA 1
ATOM 5775 C C . PRO B 1 51 ? 5.992 6.883 -2.635 1 95.69 51 PRO B C 1
ATOM 5777 O O . PRO B 1 51 ? 6.551 7.828 -3.197 1 95.69 51 PRO B O 1
ATOM 5780 N N . VAL B 1 52 ? 5.5 7.035 -1.475 1 97.06 52 VAL B N 1
ATOM 5781 C CA . VAL B 1 52 ? 5.32 8.312 -0.801 1 97.06 52 VAL B CA 1
ATOM 5782 C C . VAL B 1 52 ? 6.68 8.93 -0.488 1 97.06 52 VAL B C 1
ATOM 5784 O O . VAL B 1 52 ? 6.812 10.156 -0.423 1 97.06 52 VAL B O 1
ATOM 5787 N N . TYR B 1 53 ? 7.699 8.156 -0.264 1 97.69 53 TYR B N 1
ATOM 5788 C CA . TYR B 1 53 ? 9 8.719 0.06 1 97.69 53 TYR B CA 1
ATOM 5789 C C . TYR B 1 53 ? 9.953 8.609 -1.124 1 97.69 53 TYR B C 1
ATOM 5791 O O . TYR B 1 53 ? 11.172 8.484 -0.942 1 97.69 53 TYR B O 1
ATOM 5799 N N . ASP B 1 54 ? 9.375 8.578 -2.279 1 97.62 54 ASP B N 1
ATOM 5800 C CA . ASP B 1 54 ? 10.156 8.641 -3.514 1 97.62 54 ASP B CA 1
ATOM 5801 C C . ASP B 1 54 ? 10.75 10.031 -3.715 1 97.62 54 ASP B C 1
ATOM 5803 O O . ASP B 1 54 ? 10.125 11.039 -3.367 1 97.62 54 ASP B O 1
ATOM 5807 N N . PRO B 1 55 ? 11.93 10.18 -4.34 1 97.94 55 PRO B N 1
ATOM 5808 C CA . PRO B 1 55 ? 12.562 11.477 -4.594 1 97.94 55 PRO B CA 1
ATOM 5809 C C . PRO B 1 55 ? 11.719 12.375 -5.496 1 97.94 55 PRO B C 1
ATOM 5811 O O . PRO B 1 55 ? 11.953 13.586 -5.559 1 97.94 55 PRO B O 1
ATOM 5814 N N . ASP B 1 56 ? 10.695 11.805 -6.141 1 98.12 56 ASP B N 1
ATOM 5815 C CA . ASP B 1 56 ? 9.82 12.562 -7.035 1 98.12 56 ASP B CA 1
ATOM 5816 C C . ASP B 1 56 ? 8.625 13.133 -6.281 1 98.12 56 ASP B C 1
ATOM 5818 O O . ASP B 1 56 ? 7.816 13.867 -6.852 1 98.12 56 ASP B O 1
ATOM 5822 N N . ASN B 1 57 ? 8.5 12.75 -5.004 1 98.62 57 ASN B N 1
ATOM 5823 C CA . ASN B 1 57 ? 7.492 13.422 -4.191 1 98.62 57 ASN B CA 1
ATOM 5824 C C . ASN B 1 57 ? 7.953 14.805 -3.758 1 98.62 57 ASN B C 1
ATOM 5826 O O . ASN B 1 57 ? 8.219 15.039 -2.574 1 98.62 57 ASN B O 1
ATOM 5830 N N . ALA B 1 58 ? 7.93 15.703 -4.711 1 98.88 58 ALA B N 1
ATOM 5831 C CA . ALA B 1 58 ? 8.422 17.062 -4.477 1 98.88 58 ALA B CA 1
ATOM 5832 C C . ALA B 1 58 ? 7.613 17.75 -3.385 1 98.88 58 ALA B C 1
ATOM 5834 O O . ALA B 1 58 ? 6.395 17.578 -3.299 1 98.88 58 ALA B O 1
ATOM 5835 N N . VAL B 1 59 ? 8.312 18.469 -2.572 1 98.94 59 VAL B N 1
ATOM 5836 C CA . VAL B 1 59 ? 7.656 19.344 -1.608 1 98.94 59 VAL B CA 1
ATOM 5837 C C . VAL B 1 59 ? 7.609 20.766 -2.15 1 98.94 59 VAL B C 1
ATOM 5839 O O . VAL B 1 59 ? 8.648 21.406 -2.346 1 98.94 59 VAL B O 1
ATOM 5842 N N . VAL B 1 60 ? 6.406 21.219 -2.398 1 98.94 60 VAL B N 1
ATOM 5843 C CA . VAL B 1 60 ? 6.172 22.578 -2.881 1 98.94 60 VAL B CA 1
ATOM 5844 C C . VAL B 1 60 ? 5.832 23.5 -1.706 1 98.94 60 VAL B C 1
ATOM 5846 O O . VAL B 1 60 ? 4.922 23.203 -0.927 1 98.94 60 VAL B O 1
ATOM 5849 N N . ILE B 1 61 ? 6.586 24.516 -1.534 1 98.94 61 ILE B N 1
ATOM 5850 C CA . ILE B 1 61 ? 6.312 25.531 -0.531 1 98.94 61 ILE B CA 1
ATOM 5851 C C . ILE B 1 61 ? 6.215 26.906 -1.204 1 98.94 61 ILE B C 1
ATOM 5853 O O . ILE B 1 61 ? 7.199 27.406 -1.759 1 98.94 61 ILE B O 1
ATOM 5857 N N . GLY B 1 62 ? 5.023 27.469 -1.123 1 98.75 62 GLY B N 1
ATOM 5858 C CA . GLY B 1 62 ? 4.875 28.703 -1.875 1 98.75 62 GLY B CA 1
ATOM 5859 C C . GLY B 1 62 ? 4 29.734 -1.174 1 98.75 62 GLY B C 1
ATOM 5860 O O . GLY B 1 62 ? 3.266 29.391 -0.244 1 98.75 62 GLY B O 1
ATOM 5861 N N . ALA B 1 63 ? 4.164 30.953 -1.618 1 98.12 63 ALA B N 1
ATOM 5862 C CA . ALA B 1 63 ? 3.359 32.094 -1.173 1 98.12 63 ALA B CA 1
ATOM 5863 C C . ALA B 1 63 ? 2.365 32.5 -2.25 1 98.12 63 ALA B C 1
ATOM 5865 O O . ALA B 1 63 ? 2.387 31.984 -3.365 1 98.12 63 ALA B O 1
ATOM 5866 N N . GLY B 1 64 ? 1.438 33.375 -1.916 1 97.06 64 GLY B N 1
ATOM 5867 C CA . GLY B 1 64 ? 0.512 33.906 -2.895 1 97.06 64 GLY B CA 1
ATOM 5868 C C . GLY B 1 64 ? 1.06 35.125 -3.621 1 97.06 64 GLY B C 1
ATOM 5869 O O . GLY B 1 64 ? 2.08 35.688 -3.221 1 97.06 64 GLY B O 1
ATOM 5870 N N . ILE B 1 65 ? 0.385 35.531 -4.652 1 96.19 65 ILE B N 1
ATOM 5871 C CA . ILE B 1 65 ? 0.891 36.625 -5.508 1 96.19 65 ILE B CA 1
ATOM 5872 C C . ILE B 1 65 ? 0.667 37.969 -4.828 1 96.19 65 ILE B C 1
ATOM 5874 O O . ILE B 1 65 ? 1.2 38.969 -5.273 1 96.19 65 ILE B O 1
ATOM 5878 N N . PHE B 1 66 ? -0.08 37.969 -3.699 1 96.38 66 PHE B N 1
ATOM 5879 C CA . PHE B 1 66 ? -0.27 39.219 -2.957 1 96.38 66 PHE B CA 1
ATOM 5880 C C . PHE B 1 66 ? 0.745 39.344 -1.825 1 96.38 66 PHE B C 1
ATOM 5882 O O . PHE B 1 66 ? 0.797 40.344 -1.133 1 96.38 66 PHE B O 1
ATOM 5889 N N . THR B 1 67 ? 1.546 38.281 -1.595 1 96 67 THR B N 1
ATOM 5890 C CA . THR B 1 67 ? 2.592 38.375 -0.58 1 96 67 THR B CA 1
ATOM 5891 C C . THR B 1 67 ? 3.527 39.531 -0.852 1 96 67 THR B C 1
ATOM 5893 O O . THR B 1 67 ? 4 39.719 -1.977 1 96 67 THR B O 1
ATOM 5896 N N . GLY B 1 68 ? 3.818 40.344 0.158 1 94.56 68 GLY B N 1
ATOM 5897 C CA . GLY B 1 68 ? 4.617 41.531 -0.004 1 94.56 68 GLY B CA 1
ATOM 5898 C C . GLY B 1 68 ? 3.795 42.812 0.038 1 94.56 68 GLY B C 1
ATOM 5899 O O . GLY B 1 68 ? 4.344 43.906 0.202 1 94.56 68 GLY B O 1
ATOM 5900 N N . THR B 1 69 ? 2.48 42.688 -0.13 1 96.25 69 THR B N 1
ATOM 5901 C CA . THR B 1 69 ? 1.607 43.844 -0.018 1 96.25 69 THR B CA 1
ATOM 5902 C C . THR B 1 69 ? 1.264 44.125 1.442 1 96.25 69 THR B C 1
ATOM 5904 O O . THR B 1 69 ? 1.727 43.406 2.34 1 96.25 69 THR B O 1
ATOM 5907 N N . ASN B 1 70 ? 0.402 45.188 1.604 1 96.62 70 ASN B N 1
ATOM 5908 C CA . ASN B 1 70 ? -0.013 45.562 2.953 1 96.62 70 ASN B CA 1
ATOM 5909 C C . ASN B 1 70 ? -1.324 44.875 3.342 1 96.62 70 ASN B C 1
ATOM 5911 O O . ASN B 1 70 ? -1.964 45.25 4.32 1 96.62 70 ASN B O 1
ATOM 5915 N N . LEU B 1 71 ? -1.732 43.906 2.518 1 96.75 71 LEU B N 1
ATOM 5916 C CA . LEU B 1 71 ? -2.891 43.125 2.932 1 96.75 71 LEU B CA 1
ATOM 5917 C C . LEU B 1 71 ? -2.531 42.188 4.086 1 96.75 71 LEU B C 1
ATOM 5919 O O . LEU B 1 71 ? -1.568 41.438 3.998 1 96.75 71 LEU B O 1
ATOM 5923 N N . TYR B 1 72 ? -3.303 42.281 5.145 1 96.25 72 TYR B N 1
ATOM 5924 C CA . TYR B 1 72 ? -3.031 41.469 6.328 1 96.25 72 TYR B CA 1
ATOM 5925 C C . TYR B 1 72 ? -3.332 40 6.07 1 96.25 72 TYR B C 1
ATOM 5927 O O . TYR B 1 72 ? -4.309 39.688 5.391 1 96.25 72 TYR B O 1
ATOM 5935 N N . GLY B 1 73 ? -2.49 39.125 6.633 1 96.12 73 GLY B N 1
ATOM 5936 C CA . GLY B 1 73 ? -2.711 37.719 6.551 1 96.12 73 GLY B CA 1
ATOM 5937 C C . GLY B 1 73 ? -2.242 37.094 5.242 1 96.12 73 GLY B C 1
ATOM 5938 O O . GLY B 1 73 ? -2.465 35.906 4.98 1 96.12 73 GLY B O 1
ATOM 5939 N N . GLY B 1 74 ? -1.591 37.875 4.398 1 96.5 74 GLY B N 1
ATOM 5940 C CA . GLY B 1 74 ? -1.251 37.406 3.057 1 96.5 74 GLY B CA 1
ATOM 5941 C C . GLY B 1 74 ? 0.167 36.906 2.945 1 96.5 74 GLY B C 1
ATOM 5942 O O . GLY B 1 74 ? 0.722 36.812 1.847 1 96.5 74 GLY B O 1
ATOM 5943 N N . HIS B 1 75 ? 0.802 36.531 4.02 1 97.62 75 HIS B N 1
ATOM 5944 C CA . HIS B 1 75 ? 2.209 36.125 3.992 1 97.62 75 HIS B CA 1
ATOM 5945 C C . HIS B 1 75 ? 2.398 34.719 4.496 1 97.62 75 HIS B C 1
ATOM 5947 O O . HIS B 1 75 ? 3.354 34.438 5.227 1 97.62 75 HIS B O 1
ATOM 5953 N N . ARG B 1 76 ? 1.466 33.781 4.199 1 97.81 76 ARG B N 1
ATOM 5954 C CA . ARG B 1 76 ? 1.598 32.375 4.574 1 97.81 76 ARG B CA 1
ATOM 5955 C C . ARG B 1 76 ? 2.432 31.609 3.551 1 97.81 76 ARG B C 1
ATOM 5957 O O . ARG B 1 76 ? 2.479 31.984 2.377 1 97.81 76 ARG B O 1
ATOM 5964 N N . PHE B 1 77 ? 3.152 30.609 4.051 1 98.56 77 PHE B N 1
ATOM 5965 C CA . PHE B 1 77 ? 3.637 29.547 3.182 1 98.56 77 PHE B CA 1
ATOM 5966 C C . PHE B 1 77 ? 2.662 28.375 3.168 1 98.56 77 PHE B C 1
ATOM 5968 O O . PHE B 1 77 ? 2.109 28 4.207 1 98.56 77 PHE B O 1
ATOM 5975 N N . VAL B 1 78 ? 2.398 27.891 1.987 1 98.75 78 VAL B N 1
ATOM 5976 C CA . VAL B 1 78 ? 1.56 26.719 1.796 1 98.75 78 VAL B CA 1
ATOM 5977 C C . VAL B 1 78 ? 2.377 25.594 1.155 1 98.75 78 VAL B C 1
ATOM 5979 O O . VAL B 1 78 ? 3.057 25.812 0.149 1 98.75 78 VAL B O 1
ATOM 5982 N N . ALA B 1 79 ? 2.33 24.422 1.813 1 98.88 79 ALA B N 1
ATOM 5983 C CA . ALA B 1 79 ? 3.059 23.266 1.31 1 98.88 79 ALA B CA 1
ATOM 5984 C C . ALA B 1 79 ? 2.117 22.297 0.608 1 98.88 79 ALA B C 1
ATOM 5986 O O . ALA B 1 79 ? 0.999 22.062 1.072 1 98.88 79 ALA B O 1
ATOM 5987 N N . VAL B 1 80 ? 2.477 21.781 -0.563 1 98.94 80 VAL B N 1
ATOM 5988 C CA . VAL B 1 80 ? 1.752 20.75 -1.303 1 98.94 80 VAL B CA 1
ATOM 5989 C C . VAL B 1 80 ? 2.66 19.547 -1.54 1 98.94 80 VAL B C 1
ATOM 5991 O O . VAL B 1 80 ? 3.803 19.703 -1.977 1 98.94 80 VAL B O 1
ATOM 5994 N N . PHE B 1 81 ? 2.242 18.359 -1.281 1 98.88 81 PHE B N 1
ATOM 5995 C CA . PHE B 1 81 ? 3.02 17.125 -1.316 1 98.88 81 PHE B CA 1
ATOM 5996 C C . PHE B 1 81 ? 2.102 15.914 -1.354 1 98.88 81 PHE B C 1
ATOM 5998 O O . PHE B 1 81 ? 0.897 16.031 -1.12 1 98.88 81 PHE B O 1
ATOM 6005 N N . LYS B 1 82 ? 2.568 14.773 -1.774 1 98.81 82 LYS B N 1
ATOM 6006 C CA . LYS B 1 82 ? 1.868 13.516 -1.547 1 98.81 82 LYS B CA 1
ATOM 6007 C C . LYS B 1 82 ? 2.018 13.055 -0.099 1 98.81 82 LYS B C 1
ATOM 6009 O O . LYS B 1 82 ? 3.135 12.836 0.375 1 98.81 82 LYS B O 1
ATOM 6014 N N . SER B 1 83 ? 0.944 12.914 0.591 1 98.81 83 SER B N 1
ATOM 6015 C CA . SER B 1 83 ? 0.95 12.664 2.029 1 98.81 83 SER B CA 1
ATOM 6016 C C . SER B 1 83 ? 1.207 11.188 2.336 1 98.81 83 SER B C 1
ATOM 6018 O O . SER B 1 83 ? 0.598 10.312 1.726 1 98.81 83 SER B O 1
ATOM 6020 N N . PRO B 1 84 ? 2.143 10.914 3.281 1 98.38 84 PRO B N 1
ATOM 6021 C CA . PRO B 1 84 ? 2.328 9.531 3.721 1 98.38 84 PRO B CA 1
ATOM 6022 C C . PRO B 1 84 ? 1.148 9.008 4.539 1 98.38 84 PRO B C 1
ATOM 6024 O O . PRO B 1 84 ? 1.048 7.805 4.785 1 98.38 84 PRO B O 1
ATOM 6027 N N . LEU B 1 85 ? 0.215 9.852 4.941 1 98.5 85 LEU B N 1
ATOM 6028 C CA . LEU B 1 85 ? -0.951 9.422 5.711 1 98.5 85 LEU B CA 1
ATOM 6029 C C . LEU B 1 85 ? -2.139 9.156 4.797 1 98.5 85 LEU B C 1
ATOM 6031 O O . LEU B 1 85 ? -2.713 8.062 4.824 1 98.5 85 LEU B O 1
ATOM 6035 N N . THR B 1 86 ? -2.434 10.102 3.928 1 98.38 86 THR B N 1
ATOM 6036 C CA . THR B 1 86 ? -3.623 9.977 3.094 1 98.38 86 THR B CA 1
ATOM 6037 C C . THR B 1 86 ? -3.303 9.234 1.8 1 98.38 86 THR B C 1
ATOM 6039 O O . THR B 1 86 ? -4.207 8.758 1.109 1 98.38 86 THR B O 1
ATOM 6042 N N . ARG B 1 87 ? -2.066 9.25 1.417 1 97.81 87 ARG B N 1
ATOM 6043 C CA . ARG B 1 87 ? -1.563 8.609 0.207 1 97.81 87 ARG B CA 1
ATOM 6044 C C . ARG B 1 87 ? -1.957 9.398 -1.037 1 97.81 87 ARG B C 1
ATOM 6046 O O . ARG B 1 87 ? -1.735 8.945 -2.162 1 97.81 87 ARG B O 1
ATOM 6053 N N . GLY B 1 88 ? -2.549 10.516 -0.902 1 98.31 88 GLY B N 1
ATOM 6054 C CA . GLY B 1 88 ? -2.877 11.461 -1.96 1 98.31 88 GLY B CA 1
ATOM 6055 C C . GLY B 1 88 ? -2.229 12.82 -1.771 1 98.31 88 GLY B C 1
ATOM 6056 O O . GLY B 1 88 ? -1.377 12.992 -0.896 1 98.31 88 GLY B O 1
ATOM 6057 N N . LEU B 1 89 ? -2.609 13.727 -2.584 1 98.5 89 LEU B N 1
ATOM 6058 C CA . LEU B 1 89 ? -2.133 15.094 -2.457 1 98.5 89 LEU B CA 1
ATOM 6059 C C . LEU B 1 89 ? -2.73 15.766 -1.224 1 98.5 89 LEU B C 1
ATOM 6061 O O . LEU B 1 89 ? -3.912 15.578 -0.921 1 98.5 89 LEU B O 1
ATOM 6065 N N . HIS B 1 90 ? -1.92 16.469 -0.536 1 98.69 90 HIS B N 1
ATOM 6066 C CA . HIS B 1 90 ? -2.365 17.188 0.653 1 98.69 90 HIS B CA 1
ATOM 6067 C C . HIS B 1 90 ? -1.77 18.578 0.706 1 98.69 90 HIS B C 1
ATOM 6069 O O . HIS B 1 90 ? -0.847 18.906 -0.05 1 98.69 90 HIS B O 1
ATOM 6075 N N . VAL B 1 91 ? -2.375 19.422 1.507 1 98.62 91 VAL B N 1
ATOM 6076 C CA . VAL B 1 91 ? -1.984 20.812 1.654 1 98.62 91 VAL B CA 1
ATOM 6077 C C . VAL B 1 91 ? -1.834 21.156 3.135 1 98.62 91 VAL B C 1
ATOM 6079 O O . VAL B 1 91 ? -2.691 20.812 3.949 1 98.62 91 VAL B O 1
ATOM 6082 N N . ALA B 1 92 ? -0.741 21.672 3.496 1 98.38 92 ALA B N 1
ATOM 6083 C CA . ALA B 1 92 ? -0.488 22.188 4.84 1 98.38 92 ALA B CA 1
ATOM 6084 C C . ALA B 1 92 ? 0.019 23.641 4.781 1 98.38 92 ALA B C 1
ATOM 6086 O O . ALA B 1 92 ? 0.625 24.047 3.791 1 98.38 92 ALA B O 1
ATOM 6087 N N . ALA B 1 93 ? -0.231 24.422 5.789 1 97.69 93 ALA B N 1
ATOM 6088 C CA . ALA B 1 93 ? 0.112 25.844 5.711 1 97.69 93 ALA B CA 1
ATOM 6089 C C . ALA B 1 93 ? 0.702 26.328 7.031 1 97.69 93 ALA B C 1
ATOM 6091 O O . ALA B 1 93 ? 0.423 25.766 8.094 1 97.69 93 ALA B O 1
ATOM 6092 N N . MET B 1 94 ? 1.513 27.328 6.98 1 96.81 94 MET B N 1
ATOM 6093 C CA . MET B 1 94 ? 2.064 27.984 8.164 1 96.81 94 MET B CA 1
ATOM 6094 C C . MET B 1 94 ? 1.983 29.5 8.023 1 96.81 94 MET B C 1
ATOM 6096 O O . MET B 1 94 ? 2.18 30.047 6.938 1 96.81 94 MET B O 1
ATOM 6100 N N . GLY B 1 95 ? 1.721 30.125 9.039 1 95.06 95 GLY B N 1
ATOM 6101 C CA . GLY B 1 95 ? 1.488 31.562 9.047 1 95.06 95 GLY B CA 1
ATOM 6102 C C . GLY B 1 95 ? 2.77 32.375 9.086 1 95.06 95 GLY B C 1
ATOM 6103 O O . GLY B 1 95 ? 3.725 32 9.766 1 95.06 95 GLY B O 1
ATOM 6104 N N . GLY B 1 96 ? 2.826 33.438 8.344 1 95.19 96 GLY B N 1
ATOM 6105 C CA . GLY B 1 96 ? 3.809 34.5 8.469 1 95.19 96 GLY B CA 1
ATOM 6106 C C . GLY B 1 96 ? 5.176 34.094 7.945 1 95.19 96 GLY B C 1
ATOM 6107 O O . GLY B 1 96 ? 6.07 34.938 7.84 1 95.19 96 GLY B O 1
ATOM 6108 N N . ALA B 1 97 ? 5.375 32.875 7.555 1 96.19 97 ALA B N 1
ATOM 6109 C CA . ALA B 1 97 ? 6.695 32.375 7.168 1 96.19 97 ALA B CA 1
ATOM 6110 C C . ALA B 1 97 ? 7.184 33.062 5.898 1 96.19 97 ALA B C 1
ATOM 6112 O O . ALA B 1 97 ? 8.383 33.281 5.73 1 96.19 97 ALA B O 1
ATOM 6113 N N . ALA B 1 98 ? 6.277 33.5 5.07 1 97.38 98 ALA B N 1
ATOM 6114 C CA . ALA B 1 98 ? 6.656 34.094 3.795 1 97.38 98 ALA B CA 1
ATOM 6115 C C . ALA B 1 98 ? 7.008 35.562 3.971 1 97.38 98 ALA B C 1
ATOM 6117 O O . ALA B 1 98 ? 7.527 36.188 3.051 1 97.38 98 ALA B O 1
ATOM 6118 N N . TYR B 1 99 ? 6.734 36.125 5.152 1 96.25 99 TYR B N 1
ATOM 6119 C CA . TYR B 1 99 ? 6.992 37.531 5.398 1 96.25 99 TYR B CA 1
ATOM 6120 C C . TYR B 1 99 ? 8.484 37.844 5.297 1 96.25 99 TYR B C 1
ATOM 6122 O O . TYR B 1 99 ? 8.867 38.906 4.832 1 96.25 99 TYR B O 1
ATOM 6130 N N . GLN B 1 100 ? 9.305 36.875 5.695 1 95.06 100 GLN B N 1
ATOM 6131 C CA . GLN B 1 100 ? 10.75 37.094 5.688 1 95.06 100 GLN B CA 1
ATOM 6132 C C . GLN B 1 100 ? 11.391 36.469 4.453 1 95.06 100 GLN B C 1
ATOM 6134 O O . GLN B 1 100 ? 12.617 36.406 4.359 1 95.06 100 GLN B O 1
ATOM 6139 N N . PHE B 1 101 ? 10.555 35.969 3.529 1 96.81 101 PHE B N 1
ATOM 6140 C CA . PHE B 1 101 ? 11.07 35.375 2.305 1 96.81 101 PHE B CA 1
ATOM 6141 C C . PHE B 1 101 ? 11.414 36.438 1.278 1 96.81 101 PHE B C 1
ATOM 6143 O O . PHE B 1 101 ? 10.805 36.5 0.208 1 96.81 101 PHE B O 1
ATOM 6150 N N . ASN B 1 102 ? 12.43 37.281 1.562 1 96.62 102 ASN B N 1
ATOM 6151 C CA . ASN B 1 102 ? 12.867 38.406 0.71 1 96.62 102 ASN B CA 1
ATOM 6152 C C . ASN B 1 102 ? 13.805 37.906 -0.394 1 96.62 102 ASN B C 1
ATOM 6154 O O . ASN B 1 102 ? 14.922 38.406 -0.518 1 96.62 102 ASN B O 1
ATOM 6158 N N . VAL B 1 103 ? 13.312 37.031 -1.13 1 97.25 103 VAL B N 1
ATOM 6159 C CA . VAL B 1 103 ? 13.961 36.406 -2.277 1 97.25 103 VAL B CA 1
ATOM 6160 C C . VAL B 1 103 ? 13.086 36.562 -3.52 1 97.25 103 VAL B C 1
ATOM 6162 O O . VAL B 1 103 ? 11.852 36.562 -3.426 1 97.25 103 VAL B O 1
ATOM 6165 N N . ASN B 1 104 ? 13.719 36.812 -4.707 1 97.38 104 ASN B N 1
ATOM 6166 C CA . ASN B 1 104 ? 12.969 36.969 -5.949 1 97.38 104 ASN B CA 1
ATOM 6167 C C . ASN B 1 104 ? 12.414 35.625 -6.457 1 97.38 104 ASN B C 1
ATOM 6169 O O . ASN B 1 104 ? 12.703 35.219 -7.578 1 97.38 104 ASN B O 1
ATOM 6173 N N . ALA B 1 105 ? 11.594 35 -5.699 1 98.06 105 ALA B N 1
ATOM 6174 C CA . ALA B 1 105 ? 10.859 33.75 -5.98 1 98.06 105 ALA B CA 1
ATOM 6175 C C . ALA B 1 105 ? 9.547 33.719 -5.199 1 98.06 105 ALA B C 1
ATOM 6177 O O . ALA B 1 105 ? 9.445 34.281 -4.109 1 98.06 105 ALA B O 1
ATOM 6178 N N . ASP B 1 106 ? 8.516 33.094 -5.781 1 98.06 106 ASP B N 1
ATOM 6179 C CA . ASP B 1 106 ? 7.223 32.969 -5.125 1 98.06 106 ASP B CA 1
ATOM 6180 C C . ASP B 1 106 ? 7.07 31.594 -4.445 1 98.06 106 ASP B C 1
ATOM 6182 O O . ASP B 1 106 ? 6.23 31.438 -3.561 1 98.06 106 ASP B O 1
ATOM 6186 N N . ALA B 1 107 ? 7.855 30.625 -4.898 1 98.75 107 ALA B N 1
ATOM 6187 C CA . ALA B 1 107 ? 7.77 29.281 -4.348 1 98.75 107 ALA B CA 1
ATOM 6188 C C . ALA B 1 107 ? 9.117 28.562 -4.438 1 98.75 107 ALA B C 1
ATOM 6190 O O . ALA B 1 107 ? 9.969 28.938 -5.25 1 98.75 107 ALA B O 1
ATOM 6191 N N . ILE B 1 108 ? 9.305 27.609 -3.564 1 98.88 108 ILE B N 1
ATOM 6192 C CA . ILE B 1 108 ? 10.414 26.672 -3.576 1 98.88 108 ILE B CA 1
ATOM 6193 C C . ILE B 1 108 ? 9.891 25.266 -3.844 1 98.88 108 ILE B C 1
ATOM 6195 O O . ILE B 1 108 ? 8.867 24.859 -3.285 1 98.88 108 ILE B O 1
ATOM 6199 N N . VAL B 1 109 ? 10.492 24.578 -4.766 1 98.94 109 VAL B N 1
ATOM 6200 C CA . VAL B 1 109 ? 10.203 23.172 -5.016 1 98.94 109 VAL B CA 1
ATOM 6201 C C . VAL B 1 109 ? 11.445 22.328 -4.727 1 98.94 109 VAL B C 1
ATOM 6203 O O . VAL B 1 109 ? 12.492 22.516 -5.352 1 98.94 109 VAL B O 1
ATOM 6206 N N . VAL B 1 110 ? 11.367 21.438 -3.744 1 98.94 110 VAL B N 1
ATOM 6207 C CA . VAL B 1 110 ? 12.469 20.547 -3.418 1 98.94 110 VAL B CA 1
ATOM 6208 C C . VAL B 1 110 ? 12.242 19.188 -4.082 1 98.94 110 VAL B C 1
ATOM 6210 O O . VAL B 1 110 ? 11.188 18.578 -3.91 1 98.94 110 VAL B O 1
ATOM 6213 N N . GLU B 1 111 ? 13.172 18.734 -4.879 1 98.81 111 GLU B N 1
ATOM 6214 C CA . GLU B 1 111 ? 13.117 17.438 -5.562 1 98.81 111 GLU B CA 1
ATOM 6215 C C . GLU B 1 111 ? 14.422 16.672 -5.383 1 98.81 111 GLU B C 1
ATOM 6217 O O . GLU B 1 111 ? 15.422 17.234 -4.93 1 98.81 111 GLU B O 1
ATOM 6222 N N . GLY B 1 112 ? 14.445 15.398 -5.684 1 98.62 112 GLY B N 1
ATOM 6223 C CA . GLY B 1 112 ? 15.617 14.555 -5.527 1 98.62 112 GLY B CA 1
ATOM 6224 C C . GLY B 1 112 ? 15.852 14.109 -4.098 1 98.62 112 GLY B C 1
ATOM 6225 O O . GLY B 1 112 ? 15.047 14.414 -3.211 1 98.62 112 GLY B O 1
ATOM 6226 N N . ARG B 1 113 ? 16.922 13.367 -3.873 1 98.25 113 ARG B N 1
ATOM 6227 C CA . ARG B 1 113 ? 17.25 12.875 -2.537 1 98.25 113 ARG B CA 1
ATOM 6228 C C . ARG B 1 113 ? 18.734 13.055 -2.232 1 98.25 113 ARG B C 1
ATOM 6230 O O . ARG B 1 113 ? 19.594 12.727 -3.059 1 98.25 113 ARG B O 1
ATOM 6237 N N . SER B 1 114 ? 18.922 13.594 -1.107 1 98.31 114 SER B N 1
ATOM 6238 C CA . SER B 1 114 ? 20.297 13.703 -0.633 1 98.31 114 SER B CA 1
ATOM 6239 C C . SER B 1 114 ? 20.688 12.516 0.243 1 98.31 114 SER B C 1
ATOM 6241 O O . SER B 1 114 ? 19.875 12.055 1.054 1 98.31 114 SER B O 1
ATOM 6243 N N . ASN B 1 115 ? 21.906 12.008 0.142 1 94 115 ASN B N 1
ATOM 6244 C CA . ASN B 1 115 ? 22.391 10.891 0.939 1 94 115 ASN B CA 1
ATOM 6245 C C . ASN B 1 115 ? 22.719 11.32 2.367 1 94 115 ASN B C 1
ATOM 6247 O O . ASN B 1 115 ? 22.766 10.484 3.273 1 94 115 ASN B O 1
ATOM 6251 N N . LYS B 1 116 ? 22.984 12.609 2.504 1 96.69 116 LYS B N 1
ATOM 6252 C CA . LYS B 1 116 ? 23.188 13.203 3.818 1 96.69 116 LYS B CA 1
ATOM 6253 C C . LYS B 1 116 ? 22.172 14.312 4.09 1 96.69 116 LYS B C 1
ATOM 6255 O O . LYS B 1 116 ? 21.781 15.031 3.174 1 96.69 116 LYS B O 1
ATOM 6260 N N . PRO B 1 117 ? 21.844 14.445 5.375 1 98.44 117 PRO B N 1
ATOM 6261 C CA . PRO B 1 117 ? 20.922 15.547 5.648 1 98.44 117 PRO B CA 1
ATOM 6262 C C . PRO B 1 117 ? 21.469 16.906 5.211 1 98.44 117 PRO B C 1
ATOM 6264 O O . PRO B 1 117 ? 22.656 17.188 5.422 1 98.44 117 PRO B O 1
ATOM 6267 N N . LEU B 1 118 ? 20.609 17.703 4.629 1 98.81 118 LEU B N 1
ATOM 6268 C CA . LEU B 1 118 ? 21.047 18.984 4.078 1 98.81 118 LEU B CA 1
ATOM 6269 C C . LEU B 1 118 ? 20.406 20.141 4.836 1 98.81 118 LEU B C 1
ATOM 6271 O O . LEU B 1 118 ? 19.266 20.031 5.316 1 98.81 118 LEU B O 1
ATOM 6275 N N . ILE B 1 119 ? 21.125 21.172 4.969 1 98.88 119 ILE B N 1
ATOM 6276 C CA . ILE B 1 119 ? 20.641 22.516 5.273 1 98.88 119 ILE B CA 1
ATOM 6277 C C . ILE B 1 119 ? 20.766 23.391 4.035 1 98.88 119 ILE B C 1
ATOM 6279 O O . ILE B 1 119 ? 21.859 23.656 3.557 1 98.88 119 ILE B O 1
ATOM 6283 N N . ILE B 1 120 ? 19.656 23.812 3.543 1 98.88 120 ILE B N 1
ATOM 6284 C CA . ILE B 1 120 ? 19.625 24.625 2.324 1 98.88 120 ILE B CA 1
ATOM 6285 C C . ILE B 1 120 ? 19.484 26.094 2.684 1 98.88 120 ILE B C 1
ATOM 6287 O O . ILE B 1 120 ? 18.609 26.469 3.463 1 98.88 120 ILE B O 1
ATOM 6291 N N . LYS B 1 121 ? 20.328 26.953 2.17 1 98.69 121 LYS B N 1
ATOM 6292 C CA . LYS B 1 121 ? 20.219 28.391 2.336 1 98.69 121 LYS B CA 1
ATOM 6293 C C . LYS B 1 121 ? 19.719 29.062 1.049 1 98.69 121 LYS B C 1
ATOM 6295 O O . LYS B 1 121 ? 20.312 28.875 -0.015 1 98.69 121 LYS B O 1
ATOM 6300 N N . VAL B 1 122 ? 18.703 29.688 1.081 1 98.81 122 VAL B N 1
ATOM 6301 C CA . VAL B 1 122 ? 18.125 30.406 -0.053 1 98.81 122 VAL B CA 1
ATOM 6302 C C . VAL B 1 122 ? 18.172 31.906 0.212 1 98.81 122 VAL B C 1
ATOM 6304 O O . VAL B 1 122 ? 17.625 32.406 1.206 1 98.81 122 VAL B O 1
ATOM 6307 N N . TYR B 1 123 ? 18.781 32.688 -0.63 1 98.12 123 TYR B N 1
ATOM 6308 C CA . TYR B 1 123 ? 18.906 34.125 -0.352 1 98.12 123 TYR B CA 1
ATOM 6309 C C . TYR B 1 123 ? 19.047 34.906 -1.644 1 98.12 123 TYR B C 1
ATOM 6311 O O . TYR B 1 123 ? 19.172 34.344 -2.727 1 98.12 123 TYR B O 1
ATOM 6319 N N . ASP B 1 124 ? 18.859 36.156 -1.55 1 97.12 124 ASP B N 1
ATOM 6320 C CA . ASP B 1 124 ? 18.953 37.156 -2.607 1 97.12 124 ASP B CA 1
ATOM 6321 C C . ASP B 1 124 ? 19.703 38.406 -2.123 1 97.12 124 ASP B C 1
ATOM 6323 O O . ASP B 1 124 ? 19.391 38.938 -1.058 1 97.12 124 ASP B O 1
ATOM 6327 N N . GLU B 1 125 ? 20.672 38.906 -2.865 1 96.38 125 GLU B N 1
ATOM 6328 C CA . GLU B 1 125 ? 21.5 40.031 -2.455 1 96.38 125 GLU B CA 1
ATOM 6329 C C . GLU B 1 125 ? 20.859 41.375 -2.84 1 96.38 125 GLU B C 1
ATOM 6331 O O . GLU B 1 125 ? 21.5 42.438 -2.744 1 96.38 125 GLU B O 1
ATOM 6336 N N . GLY B 1 126 ? 19.719 41.281 -3.291 1 95.19 126 GLY B N 1
ATOM 6337 C CA . GLY B 1 126 ? 19.016 42.5 -3.629 1 95.19 126 GLY B CA 1
ATOM 6338 C C . GLY B 1 126 ? 18.938 42.75 -5.125 1 95.19 126 GLY B C 1
ATOM 6339 O O . GLY B 1 126 ? 18.188 43.594 -5.578 1 95.19 126 GLY B O 1
ATOM 6340 N N . ASP B 1 127 ? 19.641 42 -5.895 1 94.94 127 ASP B N 1
ATOM 6341 C CA . ASP B 1 127 ? 19.719 42.219 -7.332 1 94.94 127 ASP B CA 1
ATOM 6342 C C . ASP B 1 127 ? 18.703 41.344 -8.078 1 94.94 127 ASP B C 1
ATOM 6344 O O . ASP B 1 127 ? 18.609 41.438 -9.305 1 94.94 127 ASP B O 1
ATOM 6348 N N . GLY B 1 128 ? 18.047 40.562 -7.363 1 94.56 128 GLY B N 1
ATOM 6349 C CA . GLY B 1 128 ? 17.016 39.75 -7.98 1 94.56 128 GLY B CA 1
ATOM 6350 C C . GLY B 1 128 ? 17.531 38.375 -8.414 1 94.56 128 GLY B C 1
ATOM 6351 O O . GLY B 1 128 ? 16.75 37.531 -8.891 1 94.56 128 GLY B O 1
ATOM 6352 N N . GLU B 1 129 ? 18.781 38.156 -8.203 1 97.06 129 GLU B N 1
ATOM 6353 C CA . GLU B 1 129 ? 19.328 36.844 -8.484 1 97.06 129 GLU B CA 1
ATOM 6354 C C . GLU B 1 129 ? 19.234 35.938 -7.266 1 97.06 129 GLU B C 1
ATOM 6356 O O . GLU B 1 129 ? 19.859 36.188 -6.234 1 97.06 129 GLU B O 1
ATOM 6361 N N . VAL B 1 130 ? 18.453 34.906 -7.422 1 98.19 130 VAL B N 1
ATOM 6362 C CA . VAL B 1 130 ? 18.281 33.969 -6.32 1 98.19 130 VAL B CA 1
ATOM 6363 C C . VAL B 1 130 ? 19.531 33.094 -6.191 1 98.19 130 VAL B C 1
ATOM 6365 O O . VAL B 1 130 ? 20.094 32.656 -7.195 1 98.19 130 VA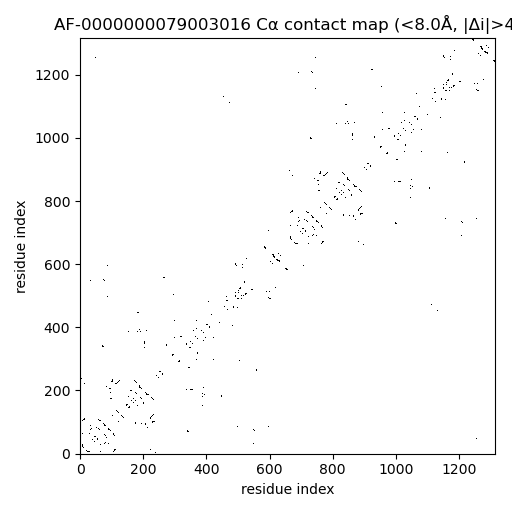L B O 1
ATOM 6368 N N . LYS B 1 131 ? 19.953 32.875 -5.008 1 98.38 131 LYS B N 1
ATOM 6369 C CA . LYS B 1 131 ? 21.094 32.031 -4.723 1 98.38 131 LYS B CA 1
ATOM 6370 C C . LYS B 1 131 ? 20.734 30.922 -3.73 1 98.38 131 LYS B C 1
ATOM 6372 O O . LYS B 1 131 ? 19.906 31.125 -2.842 1 98.38 131 LYS B O 1
ATOM 6377 N N . VAL B 1 132 ? 21.328 29.781 -3.938 1 98.75 132 VAL B N 1
ATOM 6378 C CA . VAL B 1 132 ? 21.109 28.641 -3.055 1 98.75 132 VAL B CA 1
ATOM 6379 C C . VAL B 1 132 ? 22.453 28.031 -2.654 1 98.75 132 VAL B C 1
ATOM 6381 O O . VAL B 1 132 ? 23.297 27.75 -3.512 1 98.75 132 VAL B O 1
ATOM 6384 N N . ASP B 1 133 ? 22.703 27.875 -1.391 1 98.44 133 ASP B N 1
ATOM 6385 C CA . ASP B 1 133 ? 23.844 27.141 -0.867 1 98.44 133 ASP B CA 1
ATOM 6386 C C . ASP B 1 133 ? 23.391 25.844 -0.19 1 98.44 133 ASP B C 1
ATOM 6388 O O . ASP B 1 133 ? 22.281 25.781 0.374 1 98.44 133 ASP B O 1
ATOM 6392 N N . PHE B 1 134 ? 24.203 24.859 -0.304 1 98.56 134 PHE B N 1
ATOM 6393 C CA . PHE B 1 134 ? 23.938 23.578 0.306 1 98.56 134 PHE B CA 1
ATOM 6394 C C . PHE B 1 134 ? 24.969 23.25 1.384 1 98.56 134 PHE B C 1
ATOM 6396 O O . PHE B 1 134 ? 26.172 23.219 1.108 1 98.56 134 PHE B O 1
ATOM 6403 N N . ASP B 1 135 ? 24.531 23.109 2.592 1 98.44 135 ASP B N 1
ATOM 6404 C CA . ASP B 1 135 ? 25.375 22.609 3.676 1 98.44 135 ASP B CA 1
ATOM 6405 C C . ASP B 1 135 ? 24.922 21.234 4.152 1 98.44 135 ASP B C 1
ATOM 6407 O O . ASP B 1 135 ? 23.719 20.922 4.102 1 98.44 135 ASP B O 1
ATOM 6411 N N . GLU B 1 136 ? 25.859 20.438 4.559 1 98.19 136 GLU B N 1
ATOM 6412 C CA . GLU B 1 136 ? 25.562 19.094 5.051 1 98.19 136 GLU B CA 1
ATOM 6413 C C . GLU B 1 136 ? 25.719 19.016 6.566 1 98.19 136 GLU B C 1
ATOM 6415 O O . GLU B 1 136 ? 26.531 19.75 7.148 1 98.19 136 GLU B O 1
ATOM 6420 N N . ILE B 1 137 ? 24.922 18.281 7.18 1 98.19 137 ILE B N 1
ATOM 6421 C CA . ILE B 1 137 ? 25.078 17.953 8.586 1 98.19 137 ILE B CA 1
ATOM 6422 C C . ILE B 1 137 ? 25.078 16.422 8.758 1 98.19 137 ILE B C 1
ATOM 6424 O O . ILE B 1 137 ? 24.281 15.734 8.117 1 98.19 137 ILE B O 1
ATOM 6428 N N . ASP B 1 138 ? 26.031 15.938 9.547 1 97.62 138 ASP B N 1
ATOM 6429 C CA . ASP B 1 138 ? 26.047 14.508 9.828 1 97.62 138 ASP B CA 1
ATOM 6430 C C . ASP B 1 138 ? 24.766 14.086 10.562 1 97.62 138 ASP B C 1
ATOM 6432 O O . ASP B 1 138 ? 24.312 14.781 11.469 1 97.62 138 ASP B O 1
ATOM 6436 N N . GLU B 1 139 ? 24.266 13 10.195 1 97.44 139 GLU B N 1
ATOM 6437 C CA . GLU B 1 139 ? 23.016 12.539 10.766 1 97.44 139 GLU B CA 1
ATOM 6438 C C . GLU B 1 139 ? 23.109 12.406 12.289 1 97.44 139 GLU B C 1
ATOM 6440 O O . GLU B 1 139 ? 22.172 12.742 13.008 1 97.44 139 GLU B O 1
ATOM 6445 N N . GLU B 1 140 ? 24.172 11.852 12.75 1 97.31 140 GLU B N 1
ATOM 6446 C CA . GLU B 1 140 ? 24.375 11.719 14.188 1 97.31 140 GLU B CA 1
ATOM 6447 C C . GLU B 1 140 ? 24.438 13.086 14.867 1 97.31 140 GLU B C 1
ATOM 6449 O O . GLU B 1 140 ? 23.891 13.266 15.953 1 97.31 140 GLU B O 1
ATOM 6454 N N . GLU B 1 141 ? 25.109 13.969 14.211 1 98.25 141 GLU B N 1
ATOM 6455 C CA . GLU B 1 141 ? 25.172 15.336 14.742 1 98.25 141 GLU B CA 1
ATOM 6456 C C . GLU B 1 141 ? 23.781 15.969 14.789 1 98.25 141 GLU B C 1
ATOM 6458 O O . GLU B 1 141 ? 23.422 16.609 15.781 1 98.25 141 GLU B O 1
ATOM 6463 N N . LEU B 1 142 ? 23.016 15.781 13.719 1 98.69 142 LEU B N 1
ATOM 6464 C CA . LEU B 1 142 ? 21.656 16.312 13.664 1 98.69 142 LEU B CA 1
ATOM 6465 C C . LEU B 1 142 ? 20.812 15.766 14.82 1 98.69 142 LEU B C 1
ATOM 6467 O O . LEU B 1 142 ? 20.094 16.516 15.469 1 98.69 142 LEU B O 1
ATOM 6471 N N . GLU B 1 143 ? 20.938 14.508 15.086 1 98.06 143 GLU B N 1
ATOM 6472 C CA . GLU B 1 143 ? 20.172 13.891 16.172 1 98.06 143 GLU B CA 1
ATOM 6473 C C . GLU B 1 143 ? 20.609 14.438 17.531 1 98.06 143 GLU B C 1
ATOM 6475 O O . GLU B 1 143 ? 19.781 14.664 18.406 1 98.06 143 GLU B O 1
ATOM 6480 N N . ASN B 1 144 ? 21.906 14.594 17.672 1 98.44 144 ASN B N 1
ATOM 6481 C CA . ASN B 1 144 ? 22.438 15.172 18.906 1 98.44 144 ASN B CA 1
ATOM 6482 C C . ASN B 1 144 ? 21.906 16.578 19.125 1 98.44 144 ASN B C 1
ATOM 6484 O O . ASN B 1 144 ? 21.562 16.953 20.25 1 98.44 144 ASN B O 1
ATOM 6488 N N . VAL B 1 145 ? 21.828 17.312 18.016 1 98.81 145 VAL B N 1
ATOM 6489 C CA . VAL B 1 145 ? 21.266 18.656 18.109 1 98.81 145 VAL B CA 1
ATOM 6490 C C . VAL B 1 145 ? 19.797 18.594 18.516 1 98.81 145 VAL B C 1
ATOM 6492 O O . VAL B 1 145 ? 19.375 19.281 19.438 1 98.81 145 VAL B O 1
ATOM 6495 N N . TRP B 1 146 ? 19.047 17.719 17.859 1 98.75 146 TRP B N 1
ATOM 6496 C CA . TRP B 1 146 ? 17.625 17.578 18.188 1 98.75 146 TRP B CA 1
ATOM 6497 C C . TRP B 1 146 ? 17.453 17.203 19.656 1 98.75 146 TRP B C 1
ATOM 6499 O O . TRP B 1 146 ? 16.469 17.594 20.281 1 98.75 146 TRP B O 1
ATOM 6509 N N . ARG B 1 147 ? 18.375 16.422 20.188 1 98.06 147 ARG B N 1
ATOM 6510 C CA . ARG B 1 147 ? 18.266 15.961 21.578 1 98.06 147 ARG B CA 1
ATOM 6511 C C . ARG B 1 147 ? 18.484 17.109 22.547 1 98.06 147 ARG B C 1
ATOM 6513 O O . ARG B 1 147 ? 17.766 17.234 23.547 1 98.06 147 ARG B O 1
ATOM 6520 N N . ASN B 1 148 ? 19.547 17.859 22.172 1 97.94 148 ASN B N 1
ATOM 6521 C CA . ASN B 1 148 ? 19.828 19 23.031 1 97.94 148 ASN B CA 1
ATOM 6522 C C . ASN B 1 148 ? 20.859 19.938 22.406 1 97.94 148 ASN B C 1
ATOM 6524 O O . ASN B 1 148 ? 21.953 19.516 22.031 1 97.94 148 ASN B O 1
ATOM 6528 N N . TYR B 1 149 ? 20.469 21.109 22.297 1 98.19 149 TYR B N 1
ATOM 6529 C CA . TYR B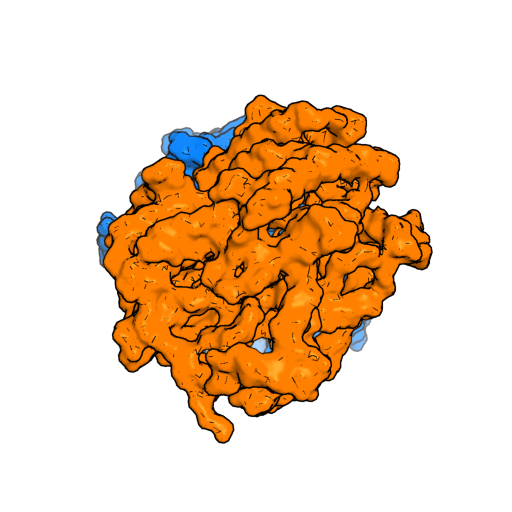 1 149 ? 21.391 22.188 21.938 1 98.19 149 TYR B CA 1
ATOM 6530 C C . TYR B 1 149 ? 21.078 23.453 22.734 1 98.19 149 TYR B C 1
ATOM 6532 O O . TYR B 1 149 ? 20 24.031 22.594 1 98.19 149 TYR B O 1
ATOM 6540 N N . LYS B 1 150 ? 21.938 23.812 23.656 1 96.62 150 LYS B N 1
ATOM 6541 C CA . LYS B 1 150 ? 21.828 24.984 24.516 1 96.62 150 LYS B CA 1
ATOM 6542 C C . LYS B 1 150 ? 20.531 24.953 25.312 1 96.62 150 LYS B C 1
ATOM 6544 O O . LYS B 1 150 ? 19.828 25.969 25.406 1 96.62 150 LYS B O 1
ATOM 6549 N N . GLY B 1 151 ? 20.094 23.828 25.688 1 96.56 151 GLY B N 1
ATOM 6550 C CA . GLY B 1 151 ? 18.953 23.688 26.578 1 96.56 151 GLY B CA 1
ATOM 6551 C C . GLY B 1 151 ? 17.641 23.5 25.844 1 96.56 151 GLY B C 1
ATOM 6552 O O . GLY B 1 151 ? 16.594 23.266 26.453 1 96.56 151 GLY B O 1
ATOM 6553 N N . GLU B 1 152 ? 17.656 23.578 24.469 1 97.62 152 GLU B N 1
ATOM 6554 C CA . GLU B 1 152 ? 16.453 23.391 23.656 1 97.62 152 GLU B CA 1
ATOM 6555 C C . GLU B 1 152 ? 16.391 21.984 23.062 1 97.62 152 GLU B C 1
ATOM 6557 O O . GLU B 1 152 ? 17.406 21.297 23 1 97.62 152 GLU B O 1
ATOM 6562 N N . LYS B 1 153 ? 15.242 21.609 22.703 1 98.19 153 LYS B N 1
ATOM 6563 C CA . LYS B 1 153 ? 15.039 20.297 22.078 1 98.19 153 LYS B CA 1
ATOM 6564 C C . LYS B 1 153 ? 14.398 20.453 20.688 1 98.19 153 LYS B C 1
ATOM 6566 O O . LYS B 1 153 ? 13.734 21.453 20.406 1 98.19 153 LYS B O 1
ATOM 6571 N N . GLY B 1 154 ? 14.617 19.453 19.875 1 98.62 154 GLY B N 1
ATOM 6572 C CA . GLY B 1 154 ? 13.922 19.328 18.609 1 98.62 154 GLY B CA 1
ATOM 6573 C C . GLY B 1 154 ? 14.164 20.5 17.672 1 98.62 154 GLY B C 1
ATOM 6574 O O . GLY B 1 154 ? 15.305 20.922 17.469 1 98.62 154 GLY B O 1
ATOM 6575 N N . VAL B 1 155 ? 13.148 21.031 17.156 1 98.75 155 VAL B N 1
ATOM 6576 C CA . VAL B 1 155 ? 13.25 22.078 16.156 1 98.75 155 VAL B CA 1
ATOM 6577 C C . VAL B 1 155 ? 13.789 23.359 16.781 1 98.75 155 VAL B C 1
ATOM 6579 O O . VAL B 1 155 ? 14.453 24.156 16.109 1 98.75 155 VAL B O 1
ATOM 6582 N N . PHE B 1 156 ? 13.477 23.562 18.047 1 98.5 156 PHE B N 1
ATOM 6583 C CA . PHE B 1 156 ? 14.016 24.734 18.719 1 98.5 156 PHE B CA 1
ATOM 6584 C C . PHE B 1 156 ? 15.531 24.625 18.875 1 98.5 156 PHE B C 1
ATOM 6586 O O . PHE B 1 156 ? 16.266 25.594 18.703 1 98.5 156 PHE B O 1
ATOM 6593 N N . ALA B 1 157 ? 15.945 23.406 19.203 1 98.75 157 ALA B N 1
ATOM 6594 C CA . ALA B 1 157 ? 17.375 23.156 19.297 1 98.75 157 ALA B CA 1
ATOM 6595 C C . ALA B 1 157 ? 18.047 23.359 17.938 1 98.75 157 ALA B C 1
ATOM 6597 O O . ALA B 1 157 ? 19.125 23.969 17.859 1 98.75 157 ALA B O 1
ATOM 6598 N N . LEU B 1 158 ? 17.438 22.844 16.953 1 98.81 158 LEU B N 1
ATOM 6599 C CA . LEU B 1 158 ? 18 23 15.609 1 98.81 158 LEU B CA 1
ATOM 6600 C C . LEU B 1 158 ? 18.062 24.469 15.211 1 98.81 158 LEU B C 1
ATOM 6602 O O . LEU B 1 158 ? 19.047 24.906 14.586 1 98.81 158 LEU B O 1
ATOM 6606 N N . GLN B 1 159 ? 17.031 25.25 15.547 1 98.56 159 GLN B N 1
ATOM 6607 C CA . GLN B 1 159 ? 17.047 26.672 15.234 1 98.56 159 GLN B CA 1
ATOM 6608 C C . GLN B 1 159 ? 18.203 27.375 15.961 1 98.56 159 GLN B C 1
ATOM 6610 O O . GLN B 1 159 ? 18.875 28.219 15.383 1 98.56 159 GLN B O 1
ATOM 6615 N N . GLU B 1 160 ? 18.359 27.047 17.234 1 98.25 160 GLU B N 1
ATOM 6616 C CA . GLU B 1 160 ? 19.469 27.625 18 1 98.25 160 GLU B CA 1
ATOM 6617 C C . GLU B 1 160 ? 20.812 27.297 17.344 1 98.25 160 GLU B C 1
ATOM 6619 O O . GLU B 1 160 ? 21.688 28.156 17.234 1 98.25 160 GLU B O 1
ATOM 6624 N N . TYR B 1 161 ? 20.969 26.078 16.969 1 98.56 161 TYR B N 1
ATOM 6625 C CA . TYR B 1 161 ? 22.172 25.625 16.297 1 98.56 161 TYR B CA 1
ATOM 6626 C C . TYR B 1 161 ? 22.406 26.422 15.008 1 98.56 161 TYR B C 1
ATOM 6628 O O . TYR B 1 161 ? 23.516 26.906 14.766 1 98.56 161 TYR B O 1
ATOM 6636 N N . LEU B 1 162 ? 21.391 26.594 14.203 1 98.5 162 LEU B N 1
ATOM 6637 C CA . LEU B 1 162 ? 21.516 27.281 12.93 1 98.5 162 LEU B CA 1
ATOM 6638 C C . LEU B 1 162 ? 21.75 28.781 13.148 1 98.5 162 LEU B C 1
ATOM 6640 O O . LEU B 1 162 ? 22.516 29.406 12.398 1 98.5 162 LEU B O 1
ATOM 6644 N N . SER B 1 163 ? 21.047 29.359 14.148 1 97.94 163 SER B N 1
ATOM 6645 C CA . SER B 1 163 ? 21.219 30.766 14.461 1 97.94 163 SER B CA 1
ATOM 6646 C C . SER B 1 163 ? 22.672 31.078 14.82 1 97.94 163 SER B C 1
ATOM 6648 O O . SER B 1 163 ? 23.188 32.156 14.5 1 97.94 163 SER B O 1
ATOM 6650 N N . GLU B 1 164 ? 23.297 30.141 15.492 1 97.75 164 GLU B N 1
ATOM 6651 C CA . GLU B 1 164 ? 24.703 30.312 15.844 1 97.75 164 GLU B CA 1
ATOM 6652 C C . GLU B 1 164 ? 25.594 30.062 14.641 1 97.75 164 GLU B C 1
ATOM 6654 O O . GLU B 1 164 ? 26.516 30.844 14.367 1 97.75 164 GLU B O 1
ATOM 6659 N N . LYS B 1 165 ? 25.375 29.016 13.938 1 97.69 165 LYS B N 1
ATOM 6660 C CA . LYS B 1 165 ? 26.219 28.609 12.82 1 97.69 165 LYS B CA 1
ATOM 6661 C C . LYS B 1 165 ? 26.172 29.641 11.695 1 97.69 165 LYS B C 1
ATOM 6663 O O . LYS B 1 165 ? 27.188 29.891 11.039 1 97.69 165 LYS B O 1
ATOM 6668 N N . TYR B 1 166 ? 25.031 30.172 11.484 1 97.75 166 TYR B N 1
ATOM 6669 C CA . TYR B 1 166 ? 24.844 31.109 10.383 1 97.75 166 TYR B CA 1
ATOM 6670 C C . TYR B 1 166 ? 24.422 32.469 10.906 1 97.75 166 TYR B C 1
ATOM 6672 O O . TYR B 1 166 ? 23.5 33.094 10.367 1 97.75 166 TYR B O 1
ATOM 6680 N N . LYS B 1 167 ? 24.984 32.938 11.953 1 97.12 167 LYS B N 1
ATOM 6681 C CA . LYS B 1 167 ? 24.625 34.188 12.633 1 97.12 167 LYS B CA 1
ATOM 6682 C C . LYS B 1 167 ? 24.594 35.344 11.664 1 97.12 167 LYS B C 1
ATOM 6684 O O . LYS B 1 167 ? 23.625 36.125 11.633 1 97.12 167 LYS B O 1
ATOM 6689 N N . LYS B 1 168 ? 25.594 35.5 10.836 1 96.62 168 LYS B N 1
ATOM 6690 C CA . LYS B 1 168 ? 25.672 36.625 9.891 1 96.62 168 LYS B CA 1
ATOM 6691 C C . LYS B 1 168 ? 24.531 36.562 8.883 1 96.62 168 LYS B C 1
ATOM 6693 O O . LYS B 1 168 ? 23.984 37.625 8.516 1 96.62 168 LYS B O 1
ATOM 6698 N N . PHE B 1 169 ? 24.203 35.406 8.492 1 96.31 169 PHE B N 1
ATOM 6699 C CA . PHE B 1 169 ? 23.125 35.25 7.523 1 96.31 169 PHE B CA 1
ATOM 6700 C C . PHE B 1 169 ? 21.812 35.75 8.086 1 96.31 169 PHE B C 1
ATOM 6702 O O . PHE B 1 169 ? 21.109 36.531 7.441 1 96.31 169 PHE B O 1
ATOM 6709 N N . TYR B 1 170 ? 21.484 35.344 9.273 1 97.25 170 TYR B N 1
ATOM 6710 C CA . TYR B 1 170 ? 20.203 35.688 9.883 1 97.25 170 TYR B CA 1
ATOM 6711 C C . TYR B 1 170 ? 20.141 37.188 10.172 1 97.25 170 TYR B C 1
ATOM 6713 O O . TYR B 1 170 ? 19.078 37.812 10.016 1 97.25 170 TYR B O 1
ATOM 6721 N N . GLU B 1 171 ? 21.25 37.719 10.562 1 95.69 171 GLU B N 1
ATOM 6722 C CA . GLU B 1 171 ? 21.281 39.156 10.898 1 95.69 171 GLU B CA 1
ATOM 6723 C C . GLU B 1 171 ? 21.266 40 9.641 1 95.69 171 GLU B C 1
ATOM 6725 O O . GLU B 1 171 ? 20.547 41.031 9.578 1 95.69 171 GLU B O 1
ATOM 6730 N N . GLU B 1 172 ? 22.016 39.594 8.703 1 94.62 172 GLU B N 1
ATOM 6731 C CA . GLU B 1 172 ? 22.172 40.406 7.496 1 94.62 172 GLU B CA 1
ATOM 6732 C C . GLU B 1 172 ? 20.938 40.312 6.613 1 94.62 172 GLU B C 1
ATOM 6734 O O . GLU B 1 172 ? 20.531 41.281 5.98 1 94.62 172 GLU B O 1
ATOM 6739 N N . TYR B 1 173 ? 20.312 39.156 6.582 1 95.62 173 TYR B N 1
ATOM 6740 C CA . TYR B 1 173 ? 19.25 38.938 5.609 1 95.62 173 TYR B CA 1
ATOM 6741 C C . TYR B 1 173 ? 17.891 38.844 6.289 1 95.62 173 TYR B C 1
ATOM 6743 O O . TYR B 1 173 ? 16.891 38.469 5.664 1 95.62 173 TYR B O 1
ATOM 6751 N N . ASN B 1 174 ? 17.828 39.188 7.625 1 94.56 174 ASN B N 1
ATOM 6752 C CA . ASN B 1 174 ? 16.594 38.969 8.359 1 94.56 174 ASN B CA 1
ATOM 6753 C C . ASN B 1 174 ? 16.016 37.594 8.117 1 94.56 174 ASN B C 1
ATOM 6755 O O . ASN B 1 174 ? 14.867 37.438 7.703 1 94.56 174 ASN B O 1
ATOM 6759 N N . GLY B 1 175 ? 16.906 36.656 8.344 1 96.25 175 GLY B N 1
ATOM 6760 C CA . GLY B 1 175 ? 16.656 35.281 7.934 1 96.25 175 GLY B CA 1
ATOM 6761 C C . GLY B 1 175 ? 15.625 34.594 8.805 1 96.25 175 GLY B C 1
ATOM 6762 O O . GLY B 1 175 ? 15.375 35 9.938 1 96.25 175 GLY B O 1
ATOM 6763 N N . ARG B 1 176 ? 14.977 33.594 8.344 1 97.38 176 ARG B N 1
ATOM 6764 C CA . ARG B 1 176 ? 14.062 32.656 8.977 1 97.38 176 ARG B CA 1
ATOM 6765 C C . ARG B 1 176 ? 14.281 31.234 8.461 1 97.38 176 ARG B C 1
ATOM 6767 O O . ARG B 1 176 ? 15.109 31.016 7.57 1 97.38 176 ARG B O 1
ATOM 6774 N N . SER B 1 177 ? 13.742 30.234 9.117 1 98.38 177 SER B N 1
ATOM 6775 C CA . SER B 1 177 ? 14.016 28.859 8.734 1 98.38 177 SER B CA 1
ATOM 6776 C C . SER B 1 177 ? 12.734 28.047 8.648 1 98.38 177 SER B C 1
ATOM 6778 O O . SER B 1 177 ? 11.734 28.391 9.281 1 98.38 177 SER B O 1
ATOM 6780 N N . ILE B 1 178 ? 12.703 27.062 7.797 1 98.81 178 ILE B N 1
ATOM 6781 C CA . ILE B 1 178 ? 11.805 25.922 7.852 1 98.81 178 ILE B CA 1
ATOM 6782 C C . ILE B 1 178 ? 12.555 24.688 8.367 1 98.81 178 ILE B C 1
ATOM 6784 O O . ILE B 1 178 ? 13.57 24.297 7.793 1 98.81 178 ILE B O 1
ATOM 6788 N N . LEU B 1 179 ? 12.031 24.141 9.461 1 98.88 179 LEU B N 1
ATOM 6789 C CA . LEU B 1 179 ? 12.758 23.109 10.18 1 98.88 179 LEU B CA 1
ATOM 6790 C C . LEU B 1 179 ? 11.945 21.812 10.258 1 98.88 179 LEU B C 1
ATOM 6792 O O . LEU B 1 179 ? 10.711 21.859 10.188 1 98.88 179 LEU B O 1
ATOM 6796 N N . VAL B 1 180 ? 12.602 20.703 10.344 1 98.81 180 VAL B N 1
ATOM 6797 C CA . VAL B 1 180 ? 11.969 19.438 10.711 1 98.81 180 VAL B CA 1
ATOM 6798 C C . VAL B 1 180 ? 12.578 18.906 12 1 98.81 180 VAL B C 1
ATOM 6800 O O . VAL B 1 180 ? 13.703 19.266 12.359 1 98.81 180 VAL B O 1
ATOM 6803 N N . GLY B 1 181 ? 11.828 18.203 12.766 1 98.81 181 GLY B N 1
ATOM 6804 C CA . GLY B 1 181 ? 12.289 17.594 13.992 1 98.81 181 GLY B CA 1
ATOM 6805 C C . GLY B 1 181 ? 12.391 16.078 13.906 1 98.81 181 GLY B C 1
ATOM 6806 O O . GLY B 1 181 ? 12.227 15.5 12.828 1 98.81 181 GLY B O 1
ATOM 6807 N N . PRO B 1 182 ? 12.719 15.453 15.031 1 98.62 182 PRO B N 1
ATOM 6808 C CA . PRO B 1 182 ? 12.867 13.992 15.039 1 98.62 182 PRO B CA 1
ATOM 6809 C C . PRO B 1 182 ? 11.594 13.273 14.602 1 98.62 182 PRO B C 1
ATOM 6811 O O . PRO B 1 182 ? 11.664 12.148 14.086 1 98.62 182 PRO B O 1
ATOM 6814 N N . ALA B 1 183 ? 10.422 13.883 14.797 1 98.75 183 ALA B N 1
ATOM 6815 C CA . ALA B 1 183 ? 9.18 13.289 14.32 1 98.75 183 ALA B CA 1
ATOM 6816 C C . ALA B 1 183 ? 9.258 12.977 12.828 1 98.75 183 ALA B C 1
ATOM 6818 O O . ALA B 1 183 ? 8.695 11.977 12.367 1 98.75 183 ALA B O 1
ATOM 6819 N N . SER B 1 184 ? 9.953 13.812 12.062 1 98.75 184 SER B N 1
ATOM 6820 C CA . SER B 1 184 ? 10.055 13.672 10.609 1 98.75 184 SER B CA 1
ATOM 6821 C C . SER B 1 184 ? 10.945 12.492 10.234 1 98.75 184 SER B C 1
ATOM 6823 O O . SER B 1 184 ? 10.727 11.859 9.195 1 98.75 184 SER B O 1
ATOM 6825 N N . LYS B 1 185 ? 11.93 12.234 11.039 1 98.12 185 LYS B N 1
ATOM 6826 C CA . LYS B 1 185 ? 12.852 11.141 10.75 1 98.12 185 LYS B CA 1
ATOM 6827 C C . LYS B 1 185 ? 12.234 9.789 11.117 1 98.12 185 LYS B C 1
ATOM 6829 O O . LYS B 1 185 ? 12.367 8.82 10.375 1 98.12 185 LYS B O 1
ATOM 6834 N N . TYR B 1 186 ? 11.453 9.766 12.188 1 97.31 186 TYR B N 1
ATOM 6835 C CA . TYR B 1 186 ? 11.125 8.461 12.75 1 97.31 186 TYR B CA 1
ATOM 6836 C C . TYR B 1 186 ? 9.656 8.125 12.539 1 97.31 186 TYR B C 1
ATOM 6838 O O . TYR B 1 186 ? 9.234 6.988 12.75 1 97.31 186 TYR B O 1
ATOM 6846 N N . THR B 1 187 ? 8.844 9.086 12.117 1 98.31 187 THR B N 1
ATOM 6847 C CA . THR B 1 187 ? 7.422 8.844 11.898 1 98.31 187 THR B CA 1
ATOM 6848 C C . THR B 1 187 ? 6.945 9.516 10.617 1 98.31 187 THR B C 1
ATOM 6850 O O . THR B 1 187 ? 7.68 10.305 10.008 1 98.31 187 THR B O 1
ATOM 6853 N N . SER B 1 188 ? 5.738 9.227 10.211 1 98.38 188 SER B N 1
ATOM 6854 C CA . SER B 1 188 ? 5.094 9.867 9.07 1 98.38 188 SER B CA 1
ATOM 6855 C C . SER B 1 188 ? 4.262 11.07 9.516 1 98.38 188 SER B C 1
ATOM 6857 O O . SER B 1 188 ? 3.441 11.578 8.75 1 98.38 188 SER B O 1
ATOM 6859 N N . LEU B 1 189 ? 4.512 11.562 10.75 1 98.62 189 LEU B N 1
ATOM 6860 C CA . LEU B 1 189 ? 3.682 12.594 11.367 1 98.62 189 LEU B CA 1
ATOM 6861 C C . LEU B 1 189 ? 4.453 13.906 11.5 1 98.62 189 LEU B C 1
ATOM 6863 O O . LEU B 1 189 ? 4.027 14.812 12.219 1 98.62 189 LEU B O 1
ATOM 6867 N N . GLY B 1 190 ? 5.562 14.008 10.828 1 98.81 190 GLY B N 1
ATOM 6868 C CA . GLY B 1 190 ? 6.438 15.156 11 1 98.81 190 GLY B CA 1
ATOM 6869 C C . GLY B 1 190 ? 5.918 16.406 10.328 1 98.81 190 GLY B C 1
ATOM 6870 O O . GLY B 1 190 ? 5.352 16.344 9.234 1 98.81 190 GLY B O 1
ATOM 6871 N N . ALA B 1 191 ? 6.18 17.547 10.945 1 98.88 191 ALA B N 1
ATOM 6872 C CA . ALA B 1 191 ? 5.723 18.844 10.469 1 98.88 191 ALA B CA 1
ATOM 6873 C C . ALA B 1 191 ? 6.879 19.656 9.875 1 98.88 191 ALA B C 1
ATOM 6875 O O . ALA B 1 191 ? 8.047 19.328 10.094 1 98.88 191 ALA B O 1
ATOM 6876 N N . LEU B 1 192 ? 6.523 20.641 9.031 1 98.94 192 LEU B N 1
ATOM 6877 C CA . LEU B 1 192 ? 7.387 21.781 8.75 1 98.94 192 LEU B CA 1
ATOM 6878 C C . LEU B 1 192 ? 7.176 22.891 9.773 1 98.94 192 LEU B C 1
ATOM 6880 O O . LEU B 1 192 ? 6.043 23.328 9.992 1 98.94 192 LEU B O 1
ATOM 6884 N N . VAL B 1 193 ? 8.289 23.312 10.375 1 98.81 193 VAL B N 1
ATOM 6885 C CA . VAL B 1 193 ? 8.164 24.266 11.461 1 98.81 193 VAL B CA 1
ATOM 6886 C C . VAL B 1 193 ? 8.945 25.531 11.117 1 98.81 193 VAL B C 1
ATOM 6888 O O . VAL B 1 193 ? 10.062 25.469 10.594 1 98.81 193 VAL B O 1
ATOM 6891 N N . SER B 1 194 ? 8.352 26.641 11.305 1 98.44 194 SER B N 1
ATOM 6892 C CA . SER B 1 194 ? 9.016 27.922 11.133 1 98.44 194 SER B CA 1
ATOM 6893 C C . SER B 1 194 ? 8.797 28.828 12.344 1 98.44 194 SER B C 1
ATOM 6895 O O . SER B 1 194 ? 7.66 29.047 12.758 1 98.44 194 SER B O 1
ATOM 6897 N N . ILE B 1 195 ? 9.867 29.328 12.859 1 96.69 195 ILE B N 1
ATOM 6898 C CA . ILE B 1 195 ? 9.844 30.203 14.039 1 96.69 195 ILE B CA 1
ATOM 6899 C C . ILE B 1 195 ? 10.297 31.609 13.656 1 96.69 195 ILE B C 1
ATOM 6901 O O . ILE B 1 195 ? 11.297 31.781 12.969 1 96.69 195 ILE B O 1
ATOM 6905 N N . THR B 1 196 ? 9.5 32.531 14.07 1 95.56 196 THR B N 1
ATOM 6906 C CA . THR B 1 196 ? 9.922 33.906 13.812 1 95.56 196 THR B CA 1
ATOM 6907 C C . THR B 1 196 ? 11.227 34.219 14.539 1 95.56 196 THR B C 1
ATOM 6909 O O . THR B 1 196 ? 11.398 33.844 15.703 1 95.56 196 THR B O 1
ATOM 6912 N N . LEU B 1 197 ? 12.078 34.875 13.828 1 94.81 197 LEU B N 1
ATOM 6913 C CA . LEU B 1 197 ? 13.359 35.281 14.398 1 94.81 197 LEU B CA 1
ATOM 6914 C C . LEU B 1 197 ? 13.523 36.812 14.359 1 94.81 197 LEU B C 1
ATOM 6916 O O . LEU B 1 197 ? 13.102 37.438 13.406 1 94.81 197 LEU B O 1
ATOM 6920 N N . VAL B 1 198 ? 14 37.312 15.398 1 90.81 198 VAL B N 1
ATOM 6921 C CA . VAL B 1 198 ? 14.445 38.688 15.445 1 90.81 198 VAL B CA 1
ATOM 6922 C C . VAL B 1 198 ? 15.969 38.75 15.539 1 90.81 198 VAL B C 1
ATOM 6924 O O . VAL B 1 198 ? 16.531 38.531 16.609 1 90.81 198 VAL B O 1
ATOM 6927 N N . LYS B 1 199 ? 16.609 39.125 14.477 1 84.75 199 LYS B N 1
ATOM 6928 C CA . LYS B 1 199 ? 18.062 39.156 14.359 1 84.75 199 LYS B CA 1
ATOM 6929 C C . LYS B 1 199 ? 18.656 37.812 14.805 1 84.75 199 LYS B C 1
ATOM 6931 O O . LYS B 1 199 ? 19.578 37.781 15.617 1 84.75 199 LYS B O 1
ATOM 6936 N N . GLY B 1 200 ? 18.016 36.844 14.445 1 88.38 200 GLY B N 1
ATOM 6937 C CA . GLY B 1 200 ? 18.531 35.5 14.656 1 88.38 200 GLY B CA 1
ATOM 6938 C C . GLY B 1 200 ? 18.094 34.906 15.984 1 88.38 200 GLY B C 1
ATOM 6939 O O . GLY B 1 200 ? 18.422 33.75 16.297 1 88.38 200 GLY B O 1
ATOM 6940 N N . ARG B 1 201 ? 17.359 35.531 16.734 1 92.5 201 ARG B N 1
ATOM 6941 C CA . ARG B 1 201 ? 16.906 35.031 18.031 1 92.5 201 ARG B CA 1
ATOM 6942 C C . ARG B 1 201 ? 15.445 34.625 17.984 1 92.5 201 ARG B C 1
ATOM 6944 O O . ARG B 1 201 ? 14.617 35.312 17.375 1 92.5 201 ARG B O 1
ATOM 6951 N N . ILE B 1 202 ? 15.18 33.531 18.641 1 94.88 202 ILE B N 1
ATOM 6952 C CA . ILE B 1 202 ? 13.844 32.938 18.609 1 94.88 202 ILE B CA 1
ATOM 6953 C C . ILE B 1 202 ? 12.859 33.844 19.328 1 94.88 202 ILE B C 1
ATOM 6955 O O . ILE B 1 202 ? 13.109 34.281 20.453 1 94.88 202 ILE B O 1
ATOM 6959 N N . ASP B 1 203 ? 11.773 34.188 18.641 1 94.31 203 ASP B N 1
ATOM 6960 C CA . ASP B 1 203 ? 10.641 34.844 19.266 1 94.31 203 ASP B CA 1
ATOM 6961 C C . ASP B 1 203 ? 9.609 33.844 19.766 1 94.31 203 ASP B C 1
ATOM 6963 O O . ASP B 1 203 ? 8.641 33.531 19.062 1 94.31 203 ASP B O 1
ATOM 6967 N N . ARG B 1 204 ? 9.82 33.406 21.031 1 93.56 204 ARG B N 1
ATOM 6968 C CA . ARG B 1 204 ? 8.969 32.375 21.594 1 93.56 204 ARG B CA 1
ATOM 6969 C C . ARG B 1 204 ? 7.496 32.75 21.531 1 93.56 204 ARG B C 1
ATOM 6971 O O . ARG B 1 204 ? 7.145 33.906 21.828 1 93.56 204 ARG B O 1
ATOM 6978 N N . GLY B 1 205 ? 6.668 31.891 21.125 1 94.12 205 GLY B N 1
ATOM 6979 C CA . GLY B 1 205 ? 5.242 32.156 21.016 1 94.12 205 GLY B CA 1
ATOM 6980 C C . GLY B 1 205 ? 4.801 32.5 19.609 1 94.12 205 GLY B C 1
ATOM 6981 O O . GLY B 1 205 ? 3.602 32.625 19.344 1 94.12 205 GLY B O 1
ATOM 6982 N N . SER B 1 206 ? 5.727 32.531 18.688 1 94.31 206 SER B N 1
ATOM 6983 C CA . SER B 1 206 ? 5.402 32.906 17.312 1 94.31 206 SER B CA 1
ATOM 6984 C C . SER B 1 206 ? 5.605 31.734 16.359 1 94.31 206 SER B C 1
ATOM 6986 O O . SER B 1 206 ? 5.582 31.906 15.148 1 94.31 206 SER B O 1
ATOM 6988 N N . GLU B 1 207 ? 5.875 30.516 16.875 1 95.81 207 GLU B N 1
ATOM 6989 C CA . GLU B 1 207 ? 6.168 29.359 16.047 1 95.81 207 GLU B CA 1
ATOM 6990 C C . GLU B 1 207 ? 4.938 28.906 15.266 1 95.81 207 GLU B C 1
ATOM 6992 O O . GLU B 1 207 ? 3.812 29 15.766 1 95.81 207 GLU B O 1
ATOM 6997 N N . GLU B 1 208 ? 5.148 28.531 14.078 1 97.25 208 GLU B N 1
ATOM 6998 C CA . GLU B 1 208 ? 4.102 28.062 13.172 1 97.25 208 GLU B CA 1
ATOM 6999 C C . GLU B 1 208 ? 4.418 26.672 12.625 1 97.25 208 GLU B C 1
ATOM 7001 O O . GLU B 1 208 ? 5.586 26.328 12.438 1 97.25 208 GLU B O 1
ATOM 7006 N N . TYR B 1 209 ? 3.369 25.906 12.391 1 98.06 209 TYR B N 1
ATOM 7007 C CA . TYR B 1 209 ? 3.506 24.516 11.969 1 98.06 209 TYR B CA 1
ATOM 7008 C C . TYR B 1 209 ? 2.641 24.234 10.742 1 98.06 209 TYR B C 1
ATOM 7010 O O . TYR B 1 209 ? 1.428 24.453 10.766 1 98.06 209 TYR B O 1
ATOM 7018 N N . ALA B 1 210 ? 3.174 23.891 9.609 1 98.56 210 ALA B N 1
ATOM 7019 C CA . ALA B 1 210 ? 2.496 23.109 8.578 1 98.56 210 ALA B CA 1
ATOM 7020 C C . ALA B 1 210 ? 2.67 21.609 8.82 1 98.56 210 ALA B C 1
ATOM 7022 O O . ALA B 1 210 ? 3.678 21.016 8.422 1 98.56 210 ALA B O 1
ATOM 7023 N N . ALA B 1 211 ? 1.624 21.016 9.445 1 98.56 211 ALA B N 1
ATOM 7024 C CA . ALA B 1 211 ? 1.892 19.719 10.039 1 98.56 211 ALA B CA 1
ATOM 7025 C C . ALA B 1 211 ? 1.01 18.641 9.422 1 98.56 211 ALA B C 1
ATOM 7027 O O . ALA B 1 211 ? 1.466 17.516 9.172 1 98.56 211 ALA B O 1
ATOM 7028 N N . ARG B 1 212 ? -0.307 18.953 9.094 1 98.38 212 ARG B N 1
ATOM 7029 C CA . ARG B 1 212 ? -1.263 17.938 8.656 1 98.38 212 ARG B CA 1
ATOM 7030 C C . ARG B 1 212 ? -0.766 17.219 7.414 1 98.38 212 ARG B C 1
ATOM 7032 O O . ARG B 1 212 ? -0.277 17.844 6.473 1 98.38 212 ARG B O 1
ATOM 7039 N N . GLY B 1 213 ? -0.861 15.984 7.441 1 98.38 213 GLY B N 1
ATOM 7040 C CA . GLY B 1 213 ? -0.49 15.172 6.289 1 98.38 213 GLY B CA 1
ATOM 7041 C C . GLY B 1 213 ? 0.962 14.734 6.312 1 98.38 213 GLY B C 1
ATOM 7042 O O . GLY B 1 213 ? 1.375 13.898 5.508 1 98.38 213 GLY B O 1
ATOM 7043 N N . GLY B 1 214 ? 1.859 15.32 7.113 1 98.75 214 GLY B N 1
ATOM 7044 C CA . GLY B 1 214 ? 3.215 14.844 7.34 1 98.75 214 GLY B CA 1
ATOM 7045 C C . GLY B 1 214 ? 4.223 15.438 6.371 1 98.75 214 GLY B C 1
ATOM 7046 O O . GLY B 1 214 ? 5.094 14.727 5.867 1 98.75 214 GLY B O 1
ATOM 7047 N N . PRO B 1 215 ? 4.094 16.719 6.043 1 98.88 215 PRO B N 1
ATOM 7048 C CA . PRO B 1 215 ? 5.02 17.312 5.074 1 98.88 215 PRO B CA 1
ATOM 7049 C C . PRO B 1 215 ? 6.473 17.266 5.547 1 98.88 215 PRO B C 1
ATOM 7051 O O . PRO B 1 215 ? 7.387 17.141 4.734 1 98.88 215 PRO B O 1
ATOM 7054 N N . GLY B 1 216 ? 6.703 17.422 6.867 1 98.94 216 GLY B N 1
ATOM 7055 C CA . GLY B 1 216 ? 8.062 17.328 7.387 1 98.94 216 GLY B CA 1
ATOM 7056 C C . GLY B 1 216 ? 8.703 15.984 7.148 1 98.94 216 GLY B C 1
ATOM 7057 O O . GLY B 1 216 ? 9.891 15.906 6.809 1 98.94 216 GLY B O 1
ATOM 7058 N N . SER B 1 217 ? 7.938 14.938 7.336 1 98.94 217 SER B N 1
ATOM 7059 C CA . SER B 1 217 ? 8.438 13.586 7.059 1 98.94 217 SER B CA 1
ATOM 7060 C C . SER B 1 217 ? 8.82 13.438 5.59 1 98.94 217 SER B C 1
ATOM 7062 O O . SER B 1 217 ? 9.812 12.789 5.27 1 98.94 217 SER B O 1
ATOM 7064 N N . VAL B 1 218 ? 8.016 14 4.668 1 98.94 218 VAL B N 1
ATOM 7065 C CA . VAL B 1 218 ? 8.344 13.922 3.246 1 98.94 218 VAL B CA 1
ATOM 7066 C C . VAL B 1 218 ? 9.633 14.688 2.969 1 98.94 218 VAL B C 1
ATOM 7068 O O . VAL B 1 218 ? 10.516 14.195 2.271 1 98.94 218 VAL B O 1
ATOM 7071 N N . LEU B 1 219 ? 9.758 15.898 3.527 1 98.94 219 LEU B N 1
ATOM 7072 C CA . LEU B 1 219 ? 10.938 16.719 3.275 1 98.94 219 LEU B CA 1
ATOM 7073 C C . LEU B 1 219 ? 12.203 15.992 3.721 1 98.94 219 LEU B C 1
ATOM 7075 O O . LEU B 1 219 ? 13.219 16.016 3.018 1 98.94 219 LEU B O 1
ATOM 7079 N N . TYR B 1 220 ? 12.133 15.344 4.867 1 98.88 220 TYR B N 1
ATOM 7080 C CA . TYR B 1 220 ? 13.32 14.703 5.414 1 98.88 220 TYR B CA 1
ATOM 7081 C C . TYR B 1 220 ? 13.547 13.336 4.785 1 98.88 220 TYR B C 1
ATOM 7083 O O . TYR B 1 220 ? 14.648 13.039 4.312 1 98.88 220 TYR B O 1
ATOM 7091 N N . ARG B 1 221 ? 12.555 12.508 4.734 1 98.31 221 ARG B N 1
ATOM 7092 C CA . ARG B 1 221 ? 12.742 11.109 4.367 1 98.31 221 ARG B CA 1
ATOM 7093 C C . ARG B 1 221 ? 12.797 10.945 2.854 1 98.31 221 ARG B C 1
ATOM 7095 O O . ARG B 1 221 ? 13.469 10.047 2.346 1 98.31 221 ARG B O 1
ATOM 7102 N N . ALA B 1 222 ? 12.047 11.703 2.113 1 98.62 222 ALA B N 1
ATOM 7103 C CA . ALA B 1 222 ? 12.102 11.602 0.657 1 98.62 222 ALA B CA 1
ATOM 7104 C C . ALA B 1 222 ? 13.305 12.367 0.099 1 98.62 222 ALA B C 1
ATOM 7106 O O . ALA B 1 222 ? 13.883 11.969 -0.913 1 98.62 222 ALA B O 1
ATOM 7107 N N . HIS B 1 223 ? 13.719 13.469 0.827 1 98.88 223 HIS B N 1
ATOM 7108 C CA . HIS B 1 223 ? 14.641 14.383 0.16 1 98.88 223 HIS B CA 1
ATOM 7109 C C . HIS B 1 223 ? 15.914 14.57 0.974 1 98.88 223 HIS B C 1
ATOM 7111 O O . HIS B 1 223 ? 16.922 15.047 0.453 1 98.88 223 HIS B O 1
ATOM 7117 N N . GLY B 1 224 ? 15.922 14.289 2.254 1 98.75 224 GLY B N 1
ATOM 7118 C CA . GLY B 1 224 ? 17.094 14.43 3.088 1 98.75 224 GLY B CA 1
ATOM 7119 C C . GLY B 1 224 ? 17.375 15.867 3.49 1 98.75 224 GLY B C 1
ATOM 7120 O O . GLY B 1 224 ? 18.531 16.281 3.6 1 98.75 224 GLY B O 1
ATOM 7121 N N . VAL B 1 225 ? 16.328 16.609 3.654 1 98.94 225 VAL B N 1
ATOM 7122 C CA . VAL B 1 225 ? 16.5 18.016 4.004 1 98.94 225 VAL B CA 1
ATOM 7123 C C . VAL B 1 225 ? 16.078 18.25 5.457 1 98.94 225 VAL B C 1
ATOM 7125 O O . VAL B 1 225 ? 14.945 17.969 5.832 1 98.94 225 VAL B O 1
ATOM 7128 N N . ALA B 1 226 ? 17.031 18.766 6.242 1 98.88 226 ALA B N 1
ATOM 7129 C CA . ALA B 1 226 ? 16.797 19 7.664 1 98.88 226 ALA B CA 1
ATOM 7130 C C . ALA B 1 226 ? 16.266 20.406 7.91 1 98.88 226 ALA B C 1
ATOM 7132 O O . ALA B 1 226 ? 15.547 20.641 8.891 1 98.88 226 ALA B O 1
ATOM 7133 N N . ALA B 1 227 ? 16.641 21.344 7.008 1 98.88 227 ALA B N 1
ATOM 7134 C CA . ALA B 1 227 ? 16.219 22.734 7.184 1 98.88 227 ALA B CA 1
ATOM 7135 C C . ALA B 1 227 ? 16.359 23.516 5.883 1 98.88 227 ALA B C 1
ATOM 7137 O O . ALA B 1 227 ? 17.219 23.203 5.055 1 98.88 227 ALA B O 1
ATOM 7138 N N . ILE B 1 228 ? 15.547 24.422 5.68 1 98.94 228 ILE B N 1
ATOM 7139 C CA . ILE B 1 228 ? 15.688 25.469 4.668 1 98.94 228 ILE B CA 1
ATOM 7140 C C . ILE B 1 228 ? 15.797 26.828 5.34 1 98.94 228 ILE B C 1
ATOM 7142 O O . ILE B 1 228 ? 14.844 27.312 5.965 1 98.94 228 ILE B O 1
ATOM 7146 N N . VAL B 1 229 ? 16.969 27.406 5.273 1 98.62 229 VAL B N 1
ATOM 7147 C CA . VAL B 1 229 ? 17.234 28.75 5.781 1 98.62 229 VAL B CA 1
ATOM 7148 C C . VAL B 1 229 ? 17.094 29.766 4.66 1 98.62 229 VAL B C 1
ATOM 7150 O O . VAL B 1 229 ? 17.656 29.594 3.578 1 98.62 229 VAL B O 1
ATOM 7153 N N . TYR B 1 230 ? 16.312 30.781 4.914 1 98.38 230 TYR B N 1
ATOM 7154 C CA . TYR B 1 230 ? 16.109 31.719 3.812 1 98.38 230 TYR B CA 1
ATOM 7155 C C . TYR B 1 230 ? 16.094 33.156 4.309 1 98.38 230 TYR B C 1
ATOM 7157 O O . TYR B 1 230 ? 15.875 33.406 5.496 1 98.38 230 TYR B O 1
ATOM 7165 N N . GLY B 1 231 ? 16.297 34.094 3.508 1 96.62 231 GLY B N 1
ATOM 7166 C CA . GLY B 1 231 ? 16.312 35.531 3.688 1 96.62 231 GLY B CA 1
ATOM 7167 C C . GLY B 1 231 ? 16.984 36.281 2.543 1 96.62 231 GLY B C 1
ATOM 7168 O O . GLY B 1 231 ? 17.5 35.656 1.617 1 96.62 231 GLY B O 1
ATOM 7169 N N . GLY B 1 232 ? 16.906 37.594 2.627 1 96.75 232 GLY B N 1
ATOM 7170 C CA . GLY B 1 232 ? 17.547 38.344 1.559 1 96.75 232 GLY B CA 1
ATOM 7171 C C . GLY B 1 232 ? 17.203 39.844 1.577 1 96.75 232 GLY B C 1
ATOM 7172 O O . GLY B 1 232 ? 16.609 40.312 2.541 1 96.75 232 GLY B O 1
ATOM 7173 N N . LYS B 1 233 ? 17.641 40.469 0.527 1 96.5 233 LYS B N 1
ATOM 7174 C CA . LYS B 1 233 ? 17.484 41.906 0.438 1 96.5 233 LYS B CA 1
ATOM 7175 C C . LYS B 1 233 ? 16.562 42.312 -0.716 1 96.5 233 LYS B C 1
ATOM 7177 O O . LYS B 1 233 ? 16.312 43.469 -0.94 1 96.5 233 LYS B O 1
ATOM 7182 N N . PHE B 1 234 ? 16.109 41.281 -1.359 1 96.25 234 PHE B N 1
ATOM 7183 C CA . PHE B 1 234 ? 15.203 41.562 -2.461 1 96.25 234 PHE B CA 1
ATOM 7184 C C . PHE B 1 234 ? 13.906 42.188 -1.947 1 96.25 234 PHE B C 1
ATOM 7186 O O . PHE B 1 234 ? 13.297 41.656 -1.013 1 96.25 234 PHE B O 1
ATOM 7193 N N . ASN B 1 235 ? 13.523 43.281 -2.533 1 94.38 235 ASN B N 1
ATOM 7194 C CA . ASN B 1 235 ? 12.281 43.938 -2.148 1 94.38 235 ASN B CA 1
ATOM 7195 C C . ASN B 1 235 ? 11.094 43.406 -2.955 1 94.38 235 ASN B C 1
ATOM 7197 O O . ASN B 1 235 ? 10.82 43.906 -4.051 1 94.38 235 ASN B O 1
ATOM 7201 N N . ARG B 1 236 ? 10.328 42.562 -2.398 1 91.69 236 ARG B N 1
ATOM 7202 C CA . ARG B 1 236 ? 9.203 41.906 -3.064 1 91.69 236 ARG B CA 1
ATOM 7203 C C . ARG B 1 236 ? 8.125 42.938 -3.426 1 91.69 236 ARG B C 1
ATOM 7205 O O . ARG B 1 236 ? 7.336 42.719 -4.348 1 91.69 236 ARG B O 1
ATOM 7212 N N . ARG B 1 237 ? 8.102 44 -2.77 1 92.25 237 ARG B N 1
ATOM 7213 C CA . ARG B 1 237 ? 7.094 45.031 -2.955 1 92.25 237 ARG B CA 1
ATOM 7214 C C . ARG B 1 237 ? 7.18 45.625 -4.352 1 92.25 237 ARG B C 1
ATOM 7216 O O . ARG B 1 237 ? 6.184 46.125 -4.887 1 92.25 237 ARG B O 1
ATOM 7223 N N . THR B 1 238 ? 8.352 45.531 -4.926 1 92.06 238 THR B N 1
ATOM 7224 C CA . THR B 1 238 ? 8.562 46.125 -6.246 1 92.06 238 THR B CA 1
ATOM 7225 C C . THR B 1 238 ? 7.766 45.344 -7.305 1 92.06 238 THR B C 1
ATOM 7227 O O . THR B 1 238 ? 7.539 45.875 -8.398 1 92.06 238 THR B O 1
ATOM 7230 N N . LYS B 1 239 ? 7.328 44.188 -6.949 1 92.06 239 LYS B N 1
ATOM 7231 C CA . LYS B 1 239 ? 6.609 43.344 -7.91 1 92.06 239 LYS B CA 1
ATOM 7232 C C . LYS B 1 239 ? 5.113 43.312 -7.605 1 92.06 239 LYS B C 1
ATOM 7234 O O . LYS B 1 239 ? 4.383 42.5 -8.133 1 92.06 239 LYS B O 1
ATOM 7239 N N . ARG B 1 240 ? 4.648 44.25 -6.762 1 95.06 240 ARG B N 1
ATOM 7240 C CA . ARG B 1 240 ? 3.256 44.281 -6.32 1 95.06 240 ARG B CA 1
ATOM 7241 C C . ARG B 1 240 ? 2.559 45.562 -6.734 1 95.06 240 ARG B C 1
ATOM 7243 O O . ARG B 1 240 ? 3.211 46.594 -6.93 1 95.06 240 ARG B O 1
ATOM 7250 N N . PRO B 1 241 ? 1.208 45.5 -6.801 1 94.62 241 PRO B N 1
ATOM 7251 C CA . PRO B 1 241 ? 0.488 46.719 -7.121 1 94.62 241 PRO B CA 1
ATOM 7252 C C . PRO B 1 241 ? 0.755 47.844 -6.117 1 94.62 241 PRO B C 1
ATOM 7254 O O . PRO B 1 241 ? 0.629 47.625 -4.906 1 94.62 241 PRO B O 1
ATOM 7257 N N . LYS B 1 242 ? 1.013 48.969 -6.59 1 94.25 242 LYS B N 1
ATOM 7258 C CA . LYS B 1 242 ? 1.397 50.125 -5.754 1 94.25 242 LYS B CA 1
ATOM 7259 C C . LYS B 1 242 ? 0.281 50.5 -4.785 1 94.25 242 LYS B C 1
ATOM 7261 O O . LYS B 1 242 ? 0.545 50.844 -3.639 1 94.25 242 LYS B O 1
ATOM 7266 N N . ASP B 1 243 ? -0.929 50.344 -5.219 1 94.62 243 ASP B N 1
ATOM 7267 C CA . ASP B 1 243 ? -2.082 50.688 -4.391 1 94.62 243 ASP B CA 1
ATOM 7268 C C . ASP B 1 243 ? -2.125 49.844 -3.131 1 94.62 243 ASP B C 1
ATOM 7270 O O . ASP B 1 243 ? -2.605 50.281 -2.086 1 94.62 243 ASP B O 1
ATOM 7274 N N . LEU B 1 244 ? -1.616 48.656 -3.273 1 96.5 244 LEU B N 1
ATOM 7275 C CA . LEU B 1 244 ? -1.721 47.719 -2.172 1 96.5 244 LEU B CA 1
ATOM 7276 C C . LEU B 1 244 ? -0.521 47.812 -1.238 1 96.5 244 LEU B C 1
ATOM 7278 O O . LEU B 1 244 ? -0.405 47.062 -0.272 1 96.5 244 LEU B O 1
ATOM 7282 N N . LEU B 1 245 ? 0.356 48.812 -1.509 1 96.25 245 LEU B N 1
ATOM 7283 C CA . LEU B 1 245 ? 1.512 49.062 -0.656 1 96.25 245 LEU B CA 1
ATOM 7284 C C . LEU B 1 245 ? 1.257 50.25 0.263 1 96.25 245 LEU B C 1
ATOM 7286 O O . LEU B 1 245 ? 2.104 50.594 1.092 1 96.25 245 LEU B O 1
ATOM 7290 N N . ASP B 1 246 ? 0.049 50.781 0.093 1 95.5 246 ASP B N 1
ATOM 7291 C CA . ASP B 1 246 ? -0.386 51.938 0.884 1 95.5 246 ASP B CA 1
ATOM 7292 C C . ASP B 1 246 ? -1.708 51.656 1.591 1 95.5 246 ASP B C 1
ATOM 7294 O O . ASP B 1 246 ? -2.748 51.5 0.942 1 95.5 246 ASP B O 1
ATOM 7298 N N . THR B 1 247 ? -1.684 51.688 2.891 1 94.19 247 THR B N 1
ATOM 7299 C CA . THR B 1 247 ? -2.844 51.312 3.686 1 94.19 247 THR B CA 1
ATOM 7300 C C . THR B 1 247 ? -4.008 52.281 3.441 1 94.19 247 THR B C 1
ATOM 7302 O O . THR B 1 247 ? -5.172 51.875 3.463 1 94.19 247 THR B O 1
ATOM 7305 N N . ARG B 1 248 ? -3.744 53.562 3.17 1 95.62 248 ARG B N 1
ATOM 7306 C CA . ARG B 1 248 ? -4.797 54.531 2.889 1 95.62 248 ARG B CA 1
ATOM 7307 C C . ARG B 1 248 ? -5.516 54.188 1.586 1 95.62 248 ARG B C 1
ATOM 7309 O O . ARG B 1 248 ? -6.742 54.281 1.511 1 95.62 248 ARG B O 1
ATOM 7316 N N . LYS B 1 249 ? -4.652 53.875 0.66 1 96 249 LYS B N 1
ATOM 7317 C CA . LYS B 1 249 ? -5.23 53.5 -0.629 1 96 249 LYS B CA 1
ATOM 7318 C C . LYS B 1 249 ? -6.031 52.188 -0.522 1 96 249 LYS B C 1
ATOM 7320 O O . LYS B 1 249 ? -7.047 52.031 -1.202 1 96 249 LYS B O 1
ATOM 7325 N N . ILE B 1 250 ? -5.555 51.281 0.268 1 97.12 250 ILE B N 1
ATOM 7326 C CA . ILE B 1 250 ? -6.277 50.031 0.486 1 97.12 250 ILE B CA 1
ATOM 7327 C C . ILE B 1 250 ? -7.621 50.312 1.148 1 97.12 250 ILE B C 1
ATOM 7329 O O . ILE B 1 250 ? -8.648 49.75 0.759 1 97.12 250 ILE B O 1
ATOM 7333 N N . ASN B 1 251 ? -7.629 51.156 2.109 1 96.88 251 ASN B N 1
ATOM 7334 C CA . ASN B 1 251 ? -8.859 51.562 2.783 1 96.88 251 ASN B CA 1
ATOM 7335 C C . ASN B 1 251 ? -9.867 52.156 1.806 1 96.88 251 ASN B C 1
ATOM 7337 O O . ASN B 1 251 ? -11.062 51.844 1.866 1 96.88 251 ASN B O 1
ATOM 7341 N N . GLU B 1 252 ? -9.391 53.031 0.964 1 95.88 252 GLU B N 1
ATOM 7342 C CA . GLU B 1 252 ? -10.25 53.656 -0.033 1 95.88 252 GLU B CA 1
ATOM 7343 C C . GLU B 1 252 ? -10.812 52.625 -1.006 1 95.88 252 GLU B C 1
ATOM 7345 O O . GLU B 1 252 ? -12 52.656 -1.34 1 95.88 252 GLU B O 1
ATOM 7350 N N . LEU B 1 253 ? -9.922 51.812 -1.392 1 95.69 253 LEU B N 1
ATOM 7351 C CA . LEU B 1 253 ? -10.336 50.781 -2.309 1 95.69 253 LEU B CA 1
ATOM 7352 C C . LEU B 1 253 ? -11.422 49.906 -1.684 1 95.69 253 LEU B C 1
ATOM 7354 O O . LEU B 1 253 ? -12.422 49.594 -2.336 1 95.69 253 LEU B O 1
ATOM 7358 N N . PHE B 1 254 ? -11.25 49.469 -0.444 1 96.69 254 PHE B N 1
ATOM 7359 C CA . PHE B 1 254 ? -12.203 48.594 0.233 1 96.69 254 PHE B CA 1
ATOM 7360 C C . PHE B 1 254 ? -13.516 49.344 0.488 1 96.69 254 PHE B C 1
ATOM 7362 O O . PHE B 1 254 ? -14.586 48.719 0.458 1 96.69 254 PHE B O 1
ATOM 7369 N N . ARG B 1 255 ? -13.508 50.594 0.7 1 95.69 255 ARG B N 1
ATOM 7370 C CA . ARG B 1 255 ? -14.742 51.375 0.792 1 95.69 255 ARG B CA 1
ATOM 7371 C C . ARG B 1 255 ? -15.547 51.281 -0.502 1 95.69 255 ARG B C 1
ATOM 7373 O O . ARG B 1 255 ? -16.781 51.25 -0.474 1 95.69 255 ARG B O 1
ATOM 7380 N N . GLU B 1 256 ? -14.82 51.281 -1.482 1 95.12 256 GLU B N 1
ATOM 7381 C CA . GLU B 1 256 ? -15.453 51.25 -2.797 1 95.12 256 GLU B CA 1
ATOM 7382 C C . GLU B 1 256 ? -16.031 49.844 -3.084 1 95.12 256 GLU B C 1
ATOM 7384 O O . GLU B 1 256 ? -17.156 49.719 -3.57 1 95.12 256 GLU B O 1
ATOM 7389 N N . ILE B 1 257 ? -15.289 48.844 -2.738 1 92.81 257 ILE B N 1
ATOM 7390 C CA . ILE B 1 257 ? -15.656 47.531 -3.256 1 92.81 257 ILE B CA 1
ATOM 7391 C C . ILE B 1 257 ? -16.453 46.781 -2.201 1 92.81 257 ILE B C 1
ATOM 7393 O O . ILE B 1 257 ? -17.156 45.812 -2.521 1 92.81 257 ILE B O 1
ATOM 7397 N N . ALA B 1 258 ? -16.359 47.156 -0.942 1 93.19 258 ALA B N 1
ATOM 7398 C CA . ALA B 1 258 ? -17.016 46.406 0.108 1 93.19 258 ALA B CA 1
ATOM 7399 C C . ALA B 1 258 ? -17.812 47.312 1.041 1 93.19 258 ALA B C 1
ATOM 7401 O O . ALA B 1 258 ? -18.453 46.844 1.982 1 93.19 258 ALA B O 1
ATOM 7402 N N . GLY B 1 259 ? -17.703 48.562 0.854 1 93.94 259 GLY B N 1
ATOM 7403 C CA . GLY B 1 259 ? -18.531 49.5 1.577 1 93.94 259 GLY B CA 1
ATOM 7404 C C . GLY B 1 259 ? -17.969 49.875 2.939 1 93.94 259 GLY B C 1
ATOM 7405 O O . GLY B 1 259 ? -18.594 50.625 3.695 1 93.94 259 GLY B O 1
ATOM 7406 N N . LYS B 1 260 ? -16.875 49.344 3.324 1 95.25 260 LYS B N 1
ATOM 7407 C CA . LYS B 1 260 ? -16.219 49.594 4.609 1 95.25 260 LYS B CA 1
ATOM 7408 C C . LYS B 1 260 ? -14.703 49.656 4.461 1 95.25 260 LYS B C 1
ATOM 7410 O O . LYS B 1 260 ? -14.133 48.969 3.598 1 95.25 260 LYS B O 1
ATOM 7415 N N . PRO B 1 261 ? -14.062 50.562 5.344 1 96.19 261 PRO B N 1
ATOM 7416 C CA . PRO B 1 261 ? -12.594 50.562 5.277 1 96.19 261 PRO B CA 1
ATOM 7417 C C . PRO B 1 261 ? -11.969 49.219 5.578 1 96.19 261 PRO B C 1
ATOM 7419 O O . PRO B 1 261 ? -12.469 48.469 6.426 1 96.19 261 PRO B O 1
ATOM 7422 N N . TYR B 1 262 ? -10.797 49 4.969 1 96.31 262 TYR B N 1
ATOM 7423 C CA . TYR B 1 262 ? -10.078 47.719 5.074 1 96.31 262 TYR B CA 1
ATOM 7424 C C . TYR B 1 262 ? -9.789 47.375 6.531 1 96.31 262 TYR B C 1
ATOM 7426 O O . TYR B 1 262 ? -10.086 46.281 6.98 1 96.31 262 TYR B O 1
ATOM 7434 N N . ILE B 1 263 ? -9.258 48.25 7.281 1 95.81 263 ILE B N 1
ATOM 7435 C CA . ILE B 1 263 ? -8.844 48 8.656 1 95.81 263 ILE B CA 1
ATOM 7436 C C . ILE B 1 263 ? -10.047 47.594 9.5 1 95.81 263 ILE B C 1
ATOM 7438 O O . ILE B 1 263 ? -9.938 46.781 10.406 1 95.81 263 ILE B O 1
ATOM 7442 N N . THR B 1 264 ? -11.203 48.219 9.25 1 95.94 264 THR B N 1
ATOM 7443 C CA . THR B 1 264 ? -12.438 47.875 9.969 1 95.94 264 THR B CA 1
ATOM 7444 C C . THR B 1 264 ? -12.883 46.469 9.664 1 95.94 264 THR B C 1
ATOM 7446 O O . THR B 1 264 ? -13.25 45.719 10.57 1 95.94 264 THR B O 1
ATOM 7449 N N . MET B 1 265 ? -12.789 46.125 8.453 1 96.56 265 MET B N 1
ATOM 7450 C CA . MET B 1 265 ? -13.195 44.781 8.047 1 96.56 265 MET B CA 1
ATOM 7451 C C . MET B 1 265 ? -12.273 43.719 8.656 1 96.56 265 MET B C 1
ATOM 7453 O O . MET B 1 265 ? -12.727 42.656 9.039 1 96.56 265 MET B O 1
ATOM 7457 N N . VAL B 1 266 ? -10.977 44.062 8.711 1 96.81 266 VAL B N 1
ATOM 7458 C CA . VAL B 1 266 ? -9.984 43.125 9.266 1 96.81 266 VAL B CA 1
ATOM 7459 C C . VAL B 1 266 ? -10.266 42.906 10.75 1 96.81 266 VAL B C 1
ATOM 7461 O O . VAL B 1 266 ? -10.289 41.781 11.211 1 96.81 266 VAL B O 1
ATOM 7464 N N . ILE B 1 267 ? -10.508 43.906 11.445 1 95.38 267 ILE B N 1
ATOM 7465 C CA . ILE B 1 267 ? -10.727 43.812 12.891 1 95.38 267 ILE B CA 1
ATOM 7466 C C . ILE B 1 267 ? -12.031 43.062 13.172 1 95.38 267 ILE B C 1
ATOM 7468 O O . ILE B 1 267 ? -12.086 42.219 14.07 1 95.38 267 ILE B O 1
ATOM 7472 N N . GLU B 1 268 ? -13.039 43.375 12.414 1 95.25 268 GLU B N 1
ATOM 7473 C CA . GLU B 1 268 ? -14.32 42.688 12.586 1 95.25 268 GLU B CA 1
ATOM 7474 C C . GLU B 1 268 ? -14.195 41.188 12.32 1 95.25 268 GLU B C 1
ATOM 7476 O O . GLU B 1 268 ? -14.719 40.375 13.078 1 95.25 268 GLU B O 1
ATOM 7481 N N . ALA B 1 269 ? -13.484 40.906 11.32 1 94.44 269 ALA B N 1
ATOM 7482 C CA . ALA B 1 269 ? -13.312 39.5 10.953 1 94.44 269 ALA B CA 1
ATOM 7483 C C . ALA B 1 269 ? -12.445 38.781 11.984 1 94.44 269 ALA B C 1
ATOM 7485 O O . ALA B 1 269 ? -12.617 37.562 12.195 1 94.44 269 ALA B O 1
ATOM 7486 N N . GLY B 1 270 ? -11.562 39.469 12.656 1 95.81 270 GLY B N 1
ATOM 7487 C CA . GLY B 1 270 ? -10.578 38.875 13.547 1 95.81 270 GLY B CA 1
ATOM 7488 C C . GLY B 1 270 ? -11 38.875 15 1 95.81 270 GLY B C 1
ATOM 7489 O O . GLY B 1 270 ? -10.227 38.5 15.883 1 95.81 270 GLY B O 1
ATOM 7490 N N . THR B 1 271 ? -12.266 39.219 15.242 1 95.62 271 THR B N 1
ATOM 7491 C CA . THR B 1 271 ? -12.742 39.438 16.609 1 95.62 271 THR B CA 1
ATOM 7492 C C . THR B 1 271 ? -12.5 38.188 17.453 1 95.62 271 THR B C 1
ATOM 7494 O O . THR B 1 271 ? -11.945 38.281 18.547 1 95.62 271 THR B O 1
ATOM 7497 N N . LYS B 1 272 ? -12.867 37.094 16.984 1 94.25 272 LYS B N 1
ATOM 7498 C CA . LYS B 1 272 ? -12.711 35.844 17.703 1 94.25 272 LYS B CA 1
ATOM 7499 C C . LYS B 1 272 ? -11.242 35.562 18.031 1 94.25 272 LYS B C 1
ATOM 7501 O O . LYS B 1 272 ? -10.922 35.062 19.094 1 94.25 272 LYS B O 1
ATOM 7506 N N . TYR B 1 273 ? -10.391 35.938 17.156 1 95.88 273 TYR B N 1
ATOM 7507 C CA . TYR B 1 273 ? -8.992 35.531 17.25 1 95.88 273 TYR B CA 1
ATOM 7508 C C . TYR B 1 273 ? -8.18 36.562 18.016 1 95.88 273 TYR B C 1
ATOM 7510 O O . TYR B 1 273 ? -7.18 36.219 18.656 1 95.88 273 TYR B O 1
ATOM 7518 N N . ARG B 1 274 ? -8.594 37.812 17.875 1 95.88 274 ARG B N 1
ATOM 7519 C CA . ARG B 1 274 ? -7.926 38.875 18.625 1 95.88 274 ARG B CA 1
ATOM 7520 C C . ARG B 1 274 ? -8.477 38.969 20.047 1 95.88 274 ARG B C 1
ATOM 7522 O O . ARG B 1 274 ? -7.789 38.625 21.016 1 95.88 274 ARG B O 1
ATOM 7529 N N . TYR B 1 275 ? -9.633 39.375 20.141 1 96.94 275 TYR B N 1
ATOM 7530 C CA . TYR B 1 275 ? -10.344 39.562 21.406 1 96.94 275 TYR B CA 1
ATOM 7531 C C . TYR B 1 275 ? -11.844 39.719 21.172 1 96.94 275 TYR B C 1
ATOM 7533 O O . TYR B 1 275 ? -12.266 40.594 20.422 1 96.94 275 TYR B O 1
ATOM 7541 N N . ASN B 1 276 ? -12.617 38.906 21.766 1 96.75 276 ASN B N 1
ATOM 7542 C CA . ASN B 1 276 ? -14.07 39 21.734 1 96.75 276 ASN B CA 1
ATOM 7543 C C . ASN B 1 276 ? -14.625 39.562 23.047 1 96.75 276 ASN B C 1
ATOM 7545 O O . ASN B 1 276 ? -14.695 38.844 24.047 1 96.75 276 ASN B O 1
ATOM 7549 N N . PRO B 1 277 ? -15.125 40.688 23 1 95.12 277 PRO B N 1
ATOM 7550 C CA . PRO B 1 277 ? -15.609 41.312 24.234 1 95.12 277 PRO B CA 1
ATOM 7551 C C . PRO B 1 277 ? -16.812 40.594 24.828 1 95.12 277 PRO B C 1
ATOM 7553 O O . PRO B 1 277 ? -17.016 40.625 26.047 1 95.12 277 PRO B O 1
ATOM 7556 N N . LYS B 1 278 ? -17.547 40 24 1 95.19 278 LYS B N 1
ATOM 7557 C CA . LYS B 1 278 ? -18.734 39.312 24.5 1 95.19 278 LYS B CA 1
ATOM 7558 C C . LYS B 1 278 ? -18.344 38.125 25.375 1 95.19 278 LYS B C 1
ATOM 7560 O O . LYS B 1 278 ? -19.094 37.781 26.281 1 95.19 278 LYS B O 1
ATOM 7565 N N . LEU B 1 279 ? -17.219 37.562 25.125 1 95.44 279 LEU B N 1
ATOM 7566 C CA . LEU B 1 279 ? -16.781 36.375 25.875 1 95.44 279 LEU B CA 1
ATOM 7567 C C . LEU B 1 279 ? -15.617 36.75 26.797 1 95.44 279 LEU B C 1
ATOM 7569 O O . LEU B 1 279 ? -15.211 35.938 27.641 1 95.44 279 LEU B O 1
ATOM 7573 N N . ASN B 1 280 ? -15.133 37.969 26.641 1 96.19 280 ASN B N 1
ATOM 7574 C CA . ASN B 1 280 ? -13.977 38.438 27.391 1 96.19 280 ASN B CA 1
ATOM 7575 C C . ASN B 1 280 ? -12.781 37.5 27.234 1 96.19 280 ASN B C 1
ATOM 7577 O O . ASN B 1 280 ? -12.172 37.094 28.219 1 96.19 280 ASN B O 1
ATOM 7581 N N . THR B 1 281 ? -12.594 37.094 26.141 1 97.75 281 THR B N 1
ATOM 7582 C CA . THR B 1 281 ? -11.484 36.219 25.812 1 97.75 281 THR B CA 1
ATOM 7583 C C . THR B 1 281 ? -11.094 36.375 24.344 1 97.75 281 THR B C 1
ATOM 7585 O O . THR B 1 281 ? -11.609 37.25 23.656 1 97.75 281 THR B O 1
ATOM 7588 N N . GLY B 1 282 ? -10.141 35.625 23.844 1 96.5 282 GLY B N 1
ATOM 7589 C CA . GLY B 1 282 ? -9.664 35.656 22.469 1 96.5 282 GLY B CA 1
ATOM 7590 C C . GLY B 1 282 ? -8.859 34.438 22.094 1 96.5 282 GLY B C 1
ATOM 7591 O O . GLY B 1 282 ? -8.562 33.594 22.953 1 96.5 282 GLY B O 1
ATOM 7592 N N . GLY B 1 283 ? -8.562 34.375 20.781 1 96.62 283 GLY B N 1
ATOM 7593 C CA . GLY B 1 283 ? -7.84 33.188 20.297 1 96.62 283 GLY B CA 1
ATOM 7594 C C . GLY B 1 283 ? -8.734 31.984 20.078 1 96.62 283 GLY B C 1
ATOM 7595 O O . GLY B 1 283 ? -9.875 31.969 20.531 1 96.62 283 GLY B O 1
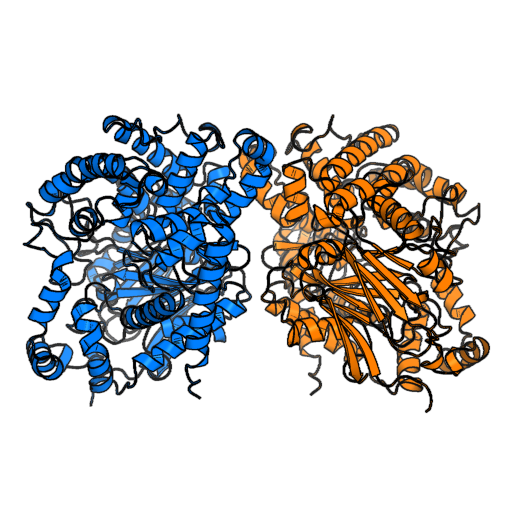ATOM 7596 N N . THR B 1 284 ? -8.188 31.016 19.406 1 96.5 284 THR B N 1
ATOM 7597 C CA . THR B 1 284 ? -8.969 29.812 19.141 1 96.5 284 THR B CA 1
ATOM 7598 C C . THR B 1 284 ? -9.32 29.094 20.438 1 96.5 284 THR B C 1
ATOM 7600 O O . THR B 1 284 ? -10.453 28.625 20.609 1 96.5 284 THR B O 1
ATOM 7603 N N . LEU B 1 285 ? -8.344 29.031 21.375 1 97.81 285 LEU B N 1
ATOM 7604 C CA . LEU B 1 285 ? -8.594 28.328 22.625 1 97.81 285 LEU B CA 1
ATOM 7605 C C . LEU B 1 285 ? -9.695 29.016 23.422 1 97.81 285 LEU B C 1
ATOM 7607 O O . LEU B 1 285 ? -10.625 28.359 23.891 1 97.81 285 LEU B O 1
ATOM 7611 N N . GLY B 1 286 ? -9.633 30.328 23.531 1 97.44 286 GLY B N 1
ATOM 7612 C CA . GLY B 1 286 ? -10.609 31.094 24.297 1 97.44 286 GLY B CA 1
ATOM 7613 C C . GLY B 1 286 ? -12.008 31.047 23.703 1 97.44 286 GLY B C 1
ATOM 7614 O O . GLY B 1 286 ? -12.992 30.984 24.438 1 97.44 286 GLY B O 1
ATOM 7615 N N . GLY B 1 287 ? -12.047 31.016 22.422 1 96.69 287 GLY B N 1
ATOM 7616 C CA . GLY B 1 287 ? -13.344 31.078 21.766 1 96.69 287 GLY B CA 1
ATOM 7617 C C . GLY B 1 287 ? -13.992 29.719 21.594 1 96.69 287 GLY B C 1
ATOM 7618 O O . GLY B 1 287 ? -15.219 29.609 21.578 1 96.69 287 GLY B O 1
ATOM 7619 N N . ASN B 1 288 ? -13.219 28.641 21.453 1 97.44 288 ASN B N 1
ATOM 7620 C CA . ASN B 1 288 ? -13.758 27.359 21 1 97.44 288 ASN B CA 1
ATOM 7621 C C . ASN B 1 288 ? -14.414 26.594 22.156 1 97.44 288 ASN B C 1
ATOM 7623 O O . ASN B 1 288 ? -15.461 25.969 21.969 1 97.44 288 ASN B O 1
ATOM 7627 N N . TYR B 1 289 ? -13.82 26.578 23.359 1 97.94 289 TYR B N 1
ATOM 7628 C CA . TYR B 1 289 ? -14.367 25.797 24.453 1 97.94 289 TYR B CA 1
ATOM 7629 C C . TYR B 1 289 ? -15.758 26.281 24.844 1 97.94 289 TYR B C 1
ATOM 7631 O O . TYR B 1 289 ? -16.688 25.484 24.969 1 97.94 289 TYR B O 1
ATOM 7639 N N . PRO B 1 290 ? -15.914 27.672 24.969 1 97.44 290 PRO B N 1
ATOM 7640 C CA . PRO B 1 290 ? -17.266 28.141 25.266 1 97.44 290 PRO B CA 1
ATOM 7641 C C . PRO B 1 290 ? -18.266 27.828 24.156 1 97.44 290 PRO B C 1
ATOM 7643 O O . PRO B 1 290 ? -19.453 27.641 24.422 1 97.44 290 PRO B O 1
ATOM 7646 N N . SER B 1 291 ? -17.797 27.828 22.984 1 96.25 291 SER B N 1
ATOM 7647 C CA . SER B 1 291 ? -18.672 27.594 21.844 1 96.25 291 SER B CA 1
ATOM 7648 C C . SER B 1 291 ? -19.062 26.125 21.734 1 96.25 291 SER B C 1
ATOM 7650 O O . SER B 1 291 ? -20.219 25.812 21.422 1 96.25 291 SER B O 1
ATOM 7652 N N . LEU B 1 292 ? -18.141 25.188 21.969 1 97.56 292 LEU B N 1
ATOM 7653 C CA . LEU B 1 292 ? -18.359 23.766 21.781 1 97.56 292 LEU B CA 1
ATOM 7654 C C . LEU B 1 292 ? -19.156 23.172 22.938 1 97.56 292 LEU B C 1
ATOM 7656 O O . LEU B 1 292 ? -19.938 22.234 22.75 1 97.56 292 LEU B O 1
ATOM 7660 N N . LYS B 1 293 ? -18.922 23.672 24.172 1 97.75 293 LYS B N 1
ATOM 7661 C CA . LYS B 1 293 ? -19.625 23.219 25.359 1 97.75 293 LYS B CA 1
ATOM 7662 C C . LYS B 1 293 ? -19.562 21.703 25.484 1 97.75 293 LYS B C 1
ATOM 7664 O O . LYS B 1 293 ? -18.484 21.109 25.422 1 97.75 293 LYS B O 1
ATOM 7669 N N . ILE B 1 294 ? -20.734 21.047 25.5 1 97.25 294 ILE B N 1
ATOM 7670 C CA . ILE B 1 294 ? -20.797 19.625 25.797 1 97.25 294 ILE B CA 1
ATOM 7671 C C . ILE B 1 294 ? -20.391 18.812 24.578 1 97.25 294 ILE B C 1
ATOM 7673 O O . ILE B 1 294 ? -20.266 17.594 24.641 1 97.25 294 ILE B O 1
ATOM 7677 N N . TYR B 1 295 ? -20.125 19.5 23.453 1 98.19 295 TYR B N 1
ATOM 7678 C CA . TYR B 1 295 ? -19.75 18.797 22.234 1 98.19 295 TYR B CA 1
ATOM 7679 C C . TYR B 1 295 ? -18.234 18.75 22.078 1 98.19 295 TYR B C 1
ATOM 7681 O O . TYR B 1 295 ? -17.719 18.234 21.094 1 98.19 295 TYR B O 1
ATOM 7689 N N . THR B 1 296 ? -17.5 19.266 23.094 1 98.62 296 THR B N 1
ATOM 7690 C CA . THR B 1 296 ? -16.047 19.188 23.109 1 98.62 296 THR B CA 1
ATOM 7691 C C . THR B 1 296 ? -15.586 17.734 23.078 1 98.62 296 THR B C 1
ATOM 7693 O O . THR B 1 296 ? -16.031 16.922 23.906 1 98.62 296 THR B O 1
ATOM 7696 N N . PRO B 1 297 ? -14.727 17.359 22.141 1 98.62 297 PRO B N 1
ATOM 7697 C CA . PRO B 1 297 ? -14.227 15.984 22.094 1 98.62 297 PRO B CA 1
ATOM 7698 C C . PRO B 1 297 ? -13.406 15.609 23.328 1 98.62 297 PRO B C 1
ATOM 7700 O O . PRO B 1 297 ? -12.555 16.391 23.766 1 98.62 297 PRO B O 1
ATOM 7703 N N . MET B 1 298 ? -13.711 14.492 23.938 1 98.81 298 MET B N 1
ATOM 7704 C CA . MET B 1 298 ? -13.016 14.023 25.125 1 98.81 298 MET B CA 1
ATOM 7705 C C . MET B 1 298 ? -12.812 12.516 25.078 1 98.81 298 MET B C 1
ATOM 7707 O O . MET B 1 298 ? -13.633 11.789 24.5 1 98.81 298 MET B O 1
ATOM 7711 N N . PHE B 1 299 ? -11.742 12.031 25.641 1 98.75 299 PHE B N 1
ATOM 7712 C CA . PHE B 1 299 ? -11.461 10.617 25.859 1 98.75 299 PHE B CA 1
ATOM 7713 C C . PHE B 1 299 ? -11.57 9.836 24.562 1 98.75 299 PHE B C 1
ATOM 7715 O O . PHE B 1 299 ? -12.312 8.859 24.484 1 98.75 299 PHE B O 1
ATOM 7722 N N . ASN B 1 300 ? -10.805 10.242 23.547 1 98.75 300 ASN B N 1
ATOM 7723 C CA . ASN B 1 300 ? -10.734 9.562 22.266 1 98.75 300 ASN B CA 1
ATOM 7724 C C . ASN B 1 300 ? -12.125 9.406 21.641 1 98.75 300 ASN B C 1
ATOM 7726 O O . ASN B 1 300 ? -12.516 8.305 21.25 1 98.75 300 ASN B O 1
ATOM 7730 N N . TRP B 1 301 ? -12.938 10.508 21.672 1 98.69 301 TRP B N 1
ATOM 7731 C CA . TRP B 1 301 ? -14.273 10.625 21.109 1 98.69 301 TRP B CA 1
ATOM 7732 C C . TRP B 1 301 ? -15.281 9.805 21.906 1 98.69 301 TRP B C 1
ATOM 7734 O O . TRP B 1 301 ? -16.453 9.75 21.562 1 98.69 301 TRP B O 1
ATOM 7744 N N . ASN B 1 302 ? -14.906 9.219 23 1 98.44 302 ASN B N 1
ATOM 7745 C CA . ASN B 1 302 ? -15.828 8.422 23.812 1 98.44 302 ASN B CA 1
ATOM 7746 C C . ASN B 1 302 ? -16.922 9.289 24.422 1 98.44 302 ASN B C 1
ATOM 7748 O O . ASN B 1 302 ? -17.938 8.766 24.891 1 98.44 302 ASN B O 1
ATOM 7752 N N . MET B 1 303 ? -16.75 10.586 24.406 1 98.25 303 MET B N 1
ATOM 7753 C CA . MET B 1 303 ? -17.781 11.484 24.938 1 98.25 303 MET B CA 1
ATOM 7754 C C . MET B 1 303 ? -19.094 11.305 24.219 1 98.25 303 MET B C 1
ATOM 7756 O O . MET B 1 303 ? -20.156 11.617 24.75 1 98.25 303 MET B O 1
ATOM 7760 N N . ILE B 1 304 ? -19.062 10.766 22.969 1 98.12 304 ILE B N 1
ATOM 7761 C CA . ILE B 1 304 ? -20.281 10.633 22.156 1 98.12 304 ILE B CA 1
ATOM 7762 C C . ILE B 1 304 ? -21.219 9.617 22.812 1 98.12 304 ILE B C 1
ATOM 7764 O O . ILE B 1 304 ? -22.406 9.578 22.5 1 98.12 304 ILE B O 1
ATOM 7768 N N . TYR B 1 305 ? -20.641 8.789 23.703 1 97.81 305 TYR B N 1
ATOM 7769 C CA . TYR B 1 305 ? -21.422 7.746 24.344 1 97.81 305 TYR B CA 1
ATOM 7770 C C . TYR B 1 305 ? -21.906 8.211 25.719 1 97.81 305 TYR B C 1
ATOM 7772 O O . TYR B 1 305 ? -22.719 7.531 26.359 1 97.81 305 TYR B O 1
ATOM 7780 N N . LEU B 1 306 ? -21.438 9.328 26.234 1 98.38 306 LEU B N 1
ATOM 7781 C CA . LEU B 1 306 ? -21.734 9.789 27.594 1 98.38 306 LEU B CA 1
ATOM 7782 C C . LEU B 1 306 ? -23.047 10.57 27.641 1 98.38 306 LEU B C 1
ATOM 7784 O O . LEU B 1 306 ? -23.375 11.289 26.688 1 98.38 306 LEU B O 1
ATOM 7788 N N . PRO B 1 307 ? -23.719 10.523 28.734 1 97.69 307 PRO B N 1
ATOM 7789 C CA . PRO B 1 307 ? -24.906 11.375 28.875 1 97.69 307 PRO B CA 1
ATOM 7790 C C . PRO B 1 307 ? -24.547 12.859 28.953 1 97.69 307 PRO B C 1
ATOM 7792 O O . PRO B 1 307 ? -23.469 13.219 29.406 1 97.69 307 PRO B O 1
ATOM 7795 N N . PRO B 1 308 ? -25.422 13.719 28.531 1 97.38 308 PRO B N 1
ATOM 7796 C CA . PRO B 1 308 ? -25.141 15.156 28.469 1 97.38 308 PRO B CA 1
ATOM 7797 C C . PRO B 1 308 ? -24.719 15.719 29.828 1 97.38 308 PRO B C 1
ATOM 7799 O O . PRO B 1 308 ? -23.859 16.609 29.891 1 97.38 308 PRO B O 1
ATOM 7802 N N . ASP B 1 309 ? -25.266 15.188 30.922 1 97.94 309 ASP B N 1
ATOM 7803 C CA . ASP B 1 309 ? -24.953 15.719 32.25 1 97.94 309 ASP B CA 1
ATOM 7804 C C . ASP B 1 309 ? -23.484 15.484 32.594 1 97.94 309 ASP B C 1
ATOM 7806 O O . ASP B 1 309 ? -22.844 16.359 33.188 1 97.94 309 ASP B O 1
ATOM 7810 N N . LEU B 1 310 ? -23.047 14.312 32.281 1 98.12 310 LEU B N 1
ATOM 7811 C CA . LEU B 1 310 ? -21.641 14.016 32.562 1 98.12 310 LEU B CA 1
ATOM 7812 C C . LEU B 1 310 ? -20.734 14.852 31.656 1 98.12 310 LEU B C 1
ATOM 7814 O O . LEU B 1 310 ? -19.688 15.32 32.094 1 98.12 310 LEU B O 1
ATOM 7818 N N . ARG B 1 311 ? -21.094 15.047 30.422 1 98.56 311 ARG B N 1
ATOM 7819 C CA . ARG B 1 311 ? -20.312 15.891 29.516 1 98.56 311 ARG B CA 1
ATOM 7820 C C . ARG B 1 311 ? -20.25 17.328 30.031 1 98.56 311 ARG B C 1
ATOM 7822 O O . ARG B 1 311 ? -19.219 17.969 29.922 1 98.56 311 ARG B O 1
ATOM 7829 N N . GLU B 1 312 ? -21.375 17.734 30.562 1 98.38 312 GLU B N 1
ATOM 7830 C CA . GLU B 1 312 ? -21.438 19.078 31.125 1 98.38 312 GLU B CA 1
ATOM 7831 C C . GLU B 1 312 ? -20.484 19.219 32.312 1 98.38 312 GLU B C 1
ATOM 7833 O O . GLU B 1 312 ? -19.75 20.203 32.438 1 98.38 312 GLU B O 1
ATOM 7838 N N . LYS B 1 313 ? -20.531 18.203 33.156 1 98.19 313 LYS B N 1
ATOM 7839 C CA . LYS B 1 313 ? -19.641 18.203 34.312 1 98.19 313 LYS B CA 1
ATOM 7840 C C . LYS B 1 313 ? -18.172 18.234 33.906 1 98.19 313 LYS B C 1
ATOM 7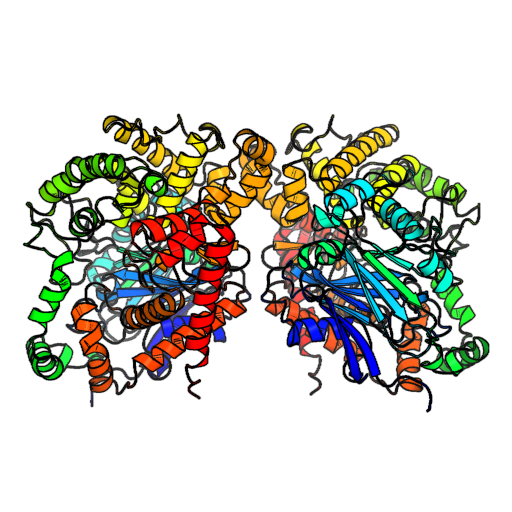842 O O . LYS B 1 313 ? -17.375 18.969 34.5 1 98.19 313 LYS B O 1
ATOM 7847 N N . LEU B 1 314 ? -17.844 17.438 32.969 1 98.5 314 LEU B N 1
ATOM 7848 C CA . LEU B 1 314 ? -16.469 17.406 32.469 1 98.5 314 LEU B CA 1
ATOM 7849 C C . LEU B 1 314 ? -16.094 18.719 31.797 1 98.5 314 LEU B C 1
ATOM 7851 O O . LEU B 1 314 ? -14.961 19.188 31.922 1 98.5 314 LEU B O 1
ATOM 7855 N N . HIS B 1 315 ? -17.047 19.328 31.062 1 98.69 315 HIS B N 1
ATOM 7856 C CA . HIS B 1 315 ? -16.781 20.609 30.406 1 98.69 315 HIS B CA 1
ATOM 7857 C C . HIS B 1 315 ? -16.562 21.719 31.438 1 98.69 315 HIS B C 1
ATOM 7859 O O . HIS B 1 315 ? -15.75 22.625 31.219 1 98.69 315 HIS B O 1
ATOM 7865 N N . GLU B 1 316 ? -17.219 21.594 32.594 1 98.44 316 GLU B N 1
ATOM 7866 C CA . GLU B 1 316 ? -16.984 22.547 33.656 1 98.44 316 GLU B CA 1
ATOM 7867 C C . GLU B 1 316 ? -15.539 22.5 34.125 1 98.44 316 GLU B C 1
ATOM 7869 O O . GLU B 1 316 ? -14.961 23.531 34.469 1 98.44 316 GLU B O 1
ATOM 7874 N N . LEU B 1 317 ? -15 21.281 34.156 1 98.56 317 LEU B N 1
ATOM 7875 C CA . LEU B 1 317 ? -13.586 21.156 34.5 1 98.56 317 LEU B CA 1
ATOM 7876 C C . LEU B 1 317 ? -12.703 21.859 33.469 1 98.56 317 LEU B C 1
ATOM 7878 O O . LEU B 1 317 ? -11.719 22.5 33.812 1 98.56 317 LEU B O 1
ATOM 7882 N N . ILE B 1 318 ? -13.055 21.766 32.188 1 98.81 318 ILE B N 1
ATOM 7883 C CA . ILE B 1 318 ? -12.32 22.406 31.109 1 98.81 318 ILE B CA 1
ATOM 7884 C C . ILE B 1 318 ? -12.352 23.922 31.297 1 98.81 318 ILE B C 1
ATOM 7886 O O . ILE B 1 318 ? -11.312 24.594 31.203 1 98.81 318 ILE B O 1
ATOM 7890 N N . MET B 1 319 ? -13.547 24.422 31.609 1 98.62 319 MET B N 1
ATOM 7891 C CA . MET B 1 319 ? -13.703 25.875 31.781 1 98.62 319 MET B CA 1
ATOM 7892 C C . MET B 1 319 ? -12.914 26.375 32.969 1 98.62 319 MET B C 1
ATOM 7894 O O . MET B 1 319 ? -12.281 27.422 32.906 1 98.62 319 MET B O 1
ATOM 7898 N N . LYS B 1 320 ? -12.867 25.594 34 1 98.62 320 LYS B N 1
ATOM 7899 C CA . LYS B 1 320 ? -12.273 26.031 35.25 1 98.62 320 LYS B CA 1
ATOM 7900 C C . LYS B 1 320 ? -10.75 25.875 35.219 1 98.62 320 LYS B C 1
ATOM 7902 O O . LYS B 1 320 ? -10.031 26.703 35.781 1 98.62 320 LYS B O 1
ATOM 7907 N N . HIS B 1 321 ? -10.305 24.812 34.625 1 98.81 321 HIS B N 1
ATOM 7908 C CA . HIS B 1 321 ? -8.906 24.469 34.812 1 98.81 321 HIS B CA 1
ATOM 7909 C C . HIS B 1 321 ? -8.109 24.609 33.531 1 98.81 321 HIS B C 1
ATOM 7911 O O . HIS B 1 321 ? -6.887 24.422 33.531 1 98.81 321 HIS B O 1
ATOM 7917 N N . ILE B 1 322 ? -8.727 24.938 32.438 1 98.81 322 ILE B N 1
ATOM 7918 C CA . ILE B 1 322 ? -8.031 25.203 31.172 1 98.81 322 ILE B CA 1
ATOM 7919 C C . ILE B 1 322 ? -8.375 26.609 30.688 1 98.81 322 ILE B C 1
ATOM 7921 O O . ILE B 1 322 ? -7.504 27.484 30.578 1 98.81 322 ILE B O 1
ATOM 7925 N N . TRP B 1 323 ? -9.664 26.906 30.562 1 98.69 323 TRP B N 1
ATOM 7926 C CA . TRP B 1 323 ? -10.117 28.156 29.953 1 98.69 323 TRP B CA 1
ATOM 7927 C C . TRP B 1 323 ? -9.828 29.344 30.875 1 98.69 323 TRP B C 1
ATOM 7929 O O . TRP B 1 323 ? -9.312 30.375 30.422 1 98.69 323 TRP B O 1
ATOM 7939 N N . GLU B 1 324 ? -10.156 29.234 32.188 1 98.69 324 GLU B N 1
ATOM 7940 C CA . GLU B 1 324 ? -9.945 30.328 33.125 1 98.69 324 GLU B CA 1
ATOM 7941 C C . GLU B 1 324 ? -8.461 30.656 33.281 1 98.69 324 GLU B C 1
ATOM 7943 O O . GLU B 1 324 ? -8.062 31.828 33.188 1 98.69 324 GLU B O 1
ATOM 7948 N N . PRO B 1 325 ? -7.668 29.594 33.5 1 98.62 325 PRO B N 1
ATOM 7949 C CA . PRO B 1 325 ? -6.238 29.906 33.594 1 98.62 325 PRO B CA 1
ATOM 7950 C C . PRO B 1 325 ? -5.688 30.5 32.281 1 98.62 325 PRO B C 1
ATOM 7952 O O . PRO B 1 325 ? -4.805 31.359 32.312 1 98.62 325 PRO B O 1
ATOM 7955 N N . PHE B 1 326 ? -6.156 30.047 31.188 1 98.31 326 PHE B N 1
ATOM 7956 C CA . PHE B 1 326 ? -5.762 30.609 29.906 1 98.31 326 PHE B CA 1
ATOM 7957 C C . PHE B 1 326 ? -6.047 32.094 29.844 1 98.31 326 PHE B C 1
ATOM 7959 O O . PHE B 1 326 ? -5.191 32.875 29.438 1 98.31 326 PHE B O 1
ATOM 7966 N N . ASN B 1 327 ? -7.246 32.438 30.25 1 98.38 327 ASN B N 1
ATOM 7967 C CA . ASN B 1 327 ? -7.625 33.844 30.234 1 98.38 327 ASN B CA 1
ATOM 7968 C C . ASN B 1 327 ? -6.781 34.688 31.188 1 98.38 327 ASN B C 1
ATOM 7970 O O . ASN B 1 327 ? -6.355 35.781 30.859 1 98.38 327 ASN B O 1
ATOM 7974 N N . LYS B 1 328 ? -6.508 34.156 32.312 1 98.38 328 LYS B N 1
ATOM 7975 C CA . LYS B 1 328 ? -5.703 34.844 33.344 1 98.38 328 LYS B CA 1
ATOM 7976 C C . LYS B 1 328 ? -4.27 35.031 32.844 1 98.38 328 LYS B C 1
ATOM 7978 O O . LYS B 1 328 ? -3.645 36.062 33.125 1 98.38 328 LYS B O 1
ATOM 7983 N N . GLU B 1 329 ? -3.826 34.062 32.156 1 98.38 329 GLU B N 1
ATOM 7984 C CA . GLU B 1 329 ? -2.393 34.031 31.875 1 98.38 329 GLU B CA 1
ATOM 7985 C C . GLU B 1 329 ? -2.078 34.625 30.516 1 98.38 329 GLU B C 1
ATOM 7987 O O . GLU B 1 329 ? -0.934 35 30.234 1 98.38 329 GLU B O 1
ATOM 7992 N N . ALA B 1 330 ? -3.008 34.75 29.609 1 97.75 330 ALA B N 1
ATOM 7993 C CA . ALA B 1 330 ? -2.711 35.188 28.25 1 97.75 330 ALA B CA 1
ATOM 7994 C C . ALA B 1 330 ? -3.598 36.375 27.859 1 97.75 330 ALA B C 1
ATOM 7996 O O . ALA B 1 330 ? -3.15 37.281 27.172 1 97.75 330 ALA B O 1
ATOM 7997 N N . ILE B 1 331 ? -4.895 36.344 28.297 1 97.62 331 ILE B N 1
ATOM 7998 C CA . ILE B 1 331 ? -5.844 37.375 27.844 1 97.62 331 ILE B CA 1
ATOM 7999 C C . ILE B 1 331 ? -5.742 38.594 28.734 1 97.62 331 ILE B C 1
ATOM 8001 O O . ILE B 1 331 ? -5.57 39.719 28.234 1 97.62 331 ILE B O 1
ATOM 8005 N N . GLU B 1 332 ? -5.793 38.406 30.016 1 97.25 332 GLU B N 1
ATOM 8006 C CA . GLU B 1 332 ? -5.727 39.5 30.969 1 97.25 332 GLU B CA 1
ATOM 8007 C C . GLU B 1 332 ? -4.359 40.188 30.922 1 97.25 332 GLU B C 1
ATOM 8009 O O . GLU B 1 332 ? -4.262 41.406 31.109 1 97.25 332 GLU B O 1
ATOM 8014 N N . THR B 1 333 ? -3.371 39.375 30.625 1 96.75 333 THR B N 1
ATOM 8015 C CA . THR B 1 333 ? -2.018 39.906 30.578 1 96.75 333 THR B CA 1
ATOM 8016 C C . THR B 1 333 ? -1.747 40.562 29.219 1 96.75 333 THR B C 1
ATOM 8018 O O . THR B 1 333 ? -0.732 41.25 29.047 1 96.75 333 THR B O 1
ATOM 8021 N N . LYS B 1 334 ? -2.615 40.406 28.25 1 95.44 334 LYS B N 1
ATOM 8022 C CA . LYS B 1 334 ? -2.467 40.875 26.891 1 95.44 334 LYS B CA 1
ATOM 8023 C C . LYS B 1 334 ? -1.154 40.406 26.266 1 95.44 334 LYS B C 1
ATOM 8025 O O . LYS B 1 334 ? -0.475 41.188 25.578 1 95.44 334 LYS B O 1
ATOM 8030 N N . SER B 1 335 ? -0.757 39.25 26.703 1 95.69 335 SER B N 1
ATOM 8031 C CA . SER B 1 335 ? 0.405 38.594 26.094 1 95.69 335 SER B CA 1
ATOM 8032 C C . SER B 1 335 ? 0.053 37.969 24.75 1 95.69 335 SER B C 1
ATOM 8034 O O . SER B 1 335 ? -0.269 36.781 24.688 1 95.69 335 SER B O 1
ATOM 8036 N N . TRP B 1 336 ? 0.017 38.812 23.734 1 96.12 336 TRP B N 1
ATOM 8037 C CA . TRP B 1 336 ? -0.402 38.406 22.406 1 96.12 336 TRP B CA 1
ATOM 8038 C C . TRP B 1 336 ? 0.712 38.656 21.391 1 96.12 336 TRP B C 1
ATOM 8040 O O . TRP B 1 336 ? 1.461 39.625 21.5 1 96.12 336 TRP B O 1
ATOM 8050 N N . LYS B 1 337 ? 0.869 37.75 20.484 1 95.62 337 LYS B N 1
ATOM 8051 C CA . LYS B 1 337 ? 1.895 37.844 19.453 1 95.62 337 LYS B CA 1
ATOM 8052 C C . LYS B 1 337 ? 1.318 37.531 18.078 1 95.62 337 LYS B C 1
ATOM 8054 O O . LYS B 1 337 ? 0.123 37.25 17.953 1 95.62 337 LYS B O 1
ATOM 8059 N N . THR B 1 338 ? 2.113 37.688 17.094 1 95.56 338 THR B N 1
ATOM 8060 C CA . THR B 1 338 ? 1.751 37.375 15.719 1 95.56 338 THR B CA 1
ATOM 8061 C C . THR B 1 338 ? 2.6 36.219 15.188 1 95.56 338 THR B C 1
ATOM 8063 O O . THR B 1 338 ? 3.432 35.688 15.906 1 95.56 338 THR B O 1
ATOM 8066 N N . CYS B 1 339 ? 2.344 35.875 14.008 1 94.88 339 CYS B N 1
ATOM 8067 C CA . CYS B 1 339 ? 3.084 34.812 13.344 1 94.88 339 CYS B CA 1
ATOM 8068 C C . CYS B 1 339 ? 4.32 35.344 12.641 1 94.88 339 CYS B C 1
ATOM 8070 O O . CYS B 1 339 ? 4.938 34.656 11.828 1 94.88 339 CYS B O 1
ATOM 8072 N N . GLY B 1 340 ? 4.742 36.5 12.992 1 91.5 340 GLY B N 1
ATOM 8073 C CA . GLY B 1 340 ? 5.855 37.156 12.336 1 91.5 340 GLY B CA 1
ATOM 8074 C C . GLY B 1 340 ? 5.414 38.312 11.43 1 91.5 340 GLY B C 1
ATOM 8075 O O . GLY B 1 340 ? 6.125 39.281 11.289 1 91.5 340 GLY B O 1
ATOM 8076 N N . GLU B 1 341 ? 4.246 38.156 10.828 1 93.5 341 GLU B N 1
ATOM 8077 C CA . GLU B 1 341 ? 3.635 39.25 10.086 1 93.5 341 GLU B CA 1
ATOM 8078 C C . GLU B 1 341 ? 2.973 40.25 11.039 1 93.5 341 GLU B C 1
ATOM 8080 O O . GLU B 1 341 ? 2.275 39.844 11.969 1 93.5 341 GLU B O 1
ATOM 8085 N N . PRO B 1 342 ? 3.271 41.469 10.781 1 92.69 342 PRO B N 1
ATOM 8086 C CA . PRO B 1 342 ? 2.594 42.438 11.625 1 92.69 342 PRO B CA 1
ATOM 8087 C C . PRO B 1 342 ? 1.096 42.531 11.344 1 92.69 342 PRO B C 1
ATOM 8089 O O . PRO B 1 342 ? 0.653 43.438 10.609 1 92.69 342 PRO B O 1
ATOM 8092 N N . CYS B 1 343 ? 0.387 41.781 11.914 1 95.5 343 CYS B N 1
ATOM 8093 C CA . CYS B 1 343 ? -1.055 41.625 11.75 1 95.5 343 CYS B CA 1
ATOM 8094 C C . CYS B 1 343 ? -1.799 42.094 12.992 1 95.5 343 CYS B C 1
ATOM 8096 O O . CYS B 1 343 ? -1.45 41.688 14.109 1 95.5 343 CYS B O 1
ATOM 8098 N N . PRO B 1 344 ? -2.725 42.875 12.773 1 95.25 344 PRO B N 1
ATOM 8099 C CA . PRO B 1 344 ? -3.42 43.438 13.945 1 95.25 344 PRO B CA 1
ATOM 8100 C C . PRO B 1 344 ? -4.25 42.406 14.68 1 95.25 344 PRO B C 1
ATOM 8102 O O . PRO B 1 344 ? -4.695 42.625 15.805 1 95.25 344 PRO B O 1
ATOM 8105 N N . ILE B 1 345 ? -4.484 41.312 14.102 1 95.19 345 ILE B N 1
ATOM 8106 C CA . ILE B 1 345 ? -5.301 40.281 14.734 1 95.19 345 ILE B CA 1
ATOM 8107 C C . ILE B 1 345 ? -4.551 39.688 15.93 1 95.19 345 ILE B C 1
ATOM 8109 O O . ILE B 1 345 ? -5.164 39.312 16.922 1 95.19 345 ILE B O 1
ATOM 8113 N N . ALA B 1 346 ? -3.189 39.688 15.875 1 95.19 346 ALA B N 1
ATOM 8114 C CA . ALA B 1 346 ? -2.402 39.156 16.984 1 95.19 346 ALA B CA 1
ATOM 8115 C C . ALA B 1 346 ? -3.023 37.875 17.531 1 95.19 346 ALA B C 1
ATOM 8117 O O . ALA B 1 346 ? -3.332 37.812 18.734 1 95.19 346 ALA B O 1
ATOM 8118 N N . CYS B 1 347 ? -3.139 36.938 16.688 1 95.06 347 CYS B N 1
ATOM 8119 C CA . CYS B 1 347 ? -3.939 35.75 16.969 1 95.06 347 CYS B CA 1
ATOM 8120 C C . CYS B 1 347 ? -3.201 34.812 17.906 1 95.06 347 CYS B C 1
ATOM 8122 O O . CYS B 1 347 ? -3.807 33.906 18.484 1 95.06 347 CYS B O 1
ATOM 8124 N N . LYS B 1 348 ? -1.899 34.969 18.188 1 96.5 348 LYS B N 1
ATOM 8125 C CA . LYS B 1 348 ? -1.136 34.094 19.078 1 96.5 348 LYS B CA 1
ATOM 8126 C C . LYS B 1 348 ? -1.271 34.531 20.531 1 96.5 348 LYS B C 1
ATOM 8128 O O . LYS B 1 348 ? -0.792 35.594 20.906 1 96.5 348 LYS B O 1
ATOM 8133 N N . LYS B 1 349 ? -1.923 33.719 21.297 1 97.75 349 LYS B N 1
ATOM 8134 C CA . LYS B 1 349 ? -2.018 33.969 22.734 1 97.75 349 LYS B CA 1
ATOM 8135 C C . LYS B 1 349 ? -0.958 33.156 23.5 1 97.75 349 LYS B C 1
ATOM 8137 O O . LYS B 1 349 ? -0.894 31.938 23.375 1 97.75 349 LYS B O 1
ATOM 8142 N N . VAL B 1 350 ? -0.107 33.875 24.188 1 97.75 350 VAL B N 1
ATOM 8143 C CA . VAL B 1 350 ? 1.078 33.281 24.797 1 97.75 350 VAL B CA 1
ATOM 8144 C C . VAL B 1 350 ? 0.982 33.344 26.312 1 97.75 350 VAL B C 1
ATOM 8146 O O . VAL B 1 350 ? 1.05 34.438 26.891 1 97.75 350 VAL B O 1
ATOM 8149 N N . ARG B 1 351 ? 0.833 32.188 26.906 1 97.62 351 ARG B N 1
ATOM 8150 C CA . ARG B 1 351 ? 0.771 32.125 28.359 1 97.62 351 ARG B CA 1
ATOM 8151 C C . ARG B 1 351 ? 2.166 32.188 28.969 1 97.62 351 ARG B C 1
ATOM 8153 O O . ARG B 1 351 ? 3.115 31.625 28.438 1 97.62 351 ARG B O 1
ATOM 8160 N N . LEU B 1 352 ? 2.275 32.906 30.062 1 96.38 352 LEU B N 1
ATOM 8161 C CA . LEU B 1 352 ? 3.48 32.969 30.891 1 96.38 352 LEU B CA 1
ATOM 8162 C C . LEU B 1 352 ? 4.699 33.312 30.031 1 96.38 352 LEU B C 1
ATOM 8164 O O . LEU B 1 352 ? 5.773 32.75 30.219 1 96.38 352 LEU B O 1
ATOM 8168 N N . ASP B 1 353 ? 4.496 34.062 28.984 1 91.62 353 ASP B N 1
ATOM 8169 C CA . ASP B 1 353 ? 5.496 34.656 28.109 1 91.62 353 ASP B CA 1
ATOM 8170 C C . ASP B 1 353 ? 6.254 33.562 27.344 1 91.62 353 ASP B C 1
ATOM 8172 O O . ASP B 1 353 ? 7.367 33.812 26.859 1 91.62 353 ASP B O 1
ATOM 8176 N N . LYS B 1 354 ? 5.621 32.438 27.25 1 93.5 354 LYS B N 1
ATOM 8177 C CA . LYS B 1 354 ? 6.387 31.359 26.594 1 93.5 354 LYS B CA 1
ATOM 8178 C C . LYS B 1 354 ? 5.473 30.422 25.828 1 93.5 354 LYS B C 1
ATOM 8180 O O . LYS B 1 354 ? 5.824 29.953 24.75 1 93.5 354 LYS B O 1
ATOM 8185 N N . TYR B 1 355 ? 4.316 30.172 26.312 1 96.75 355 TYR B N 1
ATOM 8186 C CA . TYR B 1 355 ? 3.541 29.031 25.844 1 96.75 355 TYR B CA 1
ATOM 8187 C C . TYR B 1 355 ? 2.406 29.469 24.938 1 96.75 355 TYR B C 1
ATOM 8189 O O . TYR B 1 355 ? 1.33 29.844 25.406 1 96.75 355 TYR B O 1
ATOM 8197 N N . LYS B 1 356 ? 2.703 29.422 23.641 1 96.69 356 LYS B N 1
ATOM 8198 C CA . LYS B 1 356 ? 1.629 29.625 22.672 1 96.69 356 LYS B CA 1
ATOM 8199 C C . LYS B 1 356 ? 0.487 28.641 22.906 1 96.69 356 LYS B C 1
ATOM 8201 O O . LYS B 1 356 ? 0.715 27.438 23.031 1 96.69 356 LYS B O 1
ATOM 8206 N N . SER B 1 357 ? -0.729 29.094 23.016 1 97.62 357 SER B N 1
ATOM 8207 C CA . SER B 1 357 ? -1.841 28.234 23.406 1 97.62 357 SER B CA 1
ATOM 8208 C C . SER B 1 357 ? -2.982 28.312 22.406 1 97.62 357 SER B C 1
ATOM 8210 O O . SER B 1 357 ? -3.885 29.141 22.531 1 97.62 357 SER B O 1
ATOM 8212 N N . ASP B 1 358 ? -2.967 27.406 21.438 1 96.81 358 ASP B N 1
ATOM 8213 C CA . ASP B 1 358 ? -4.023 27.25 20.438 1 96.81 358 ASP B CA 1
ATOM 8214 C C . ASP B 1 358 ? -4.961 26.109 20.812 1 96.81 358 ASP B C 1
ATOM 8216 O O . ASP B 1 358 ? -4.562 25.172 21.516 1 96.81 358 ASP B O 1
ATOM 8220 N N . TYR B 1 359 ? -6.086 26.078 20.344 1 98 359 TYR B N 1
ATOM 8221 C CA . TYR B 1 359 ? -7.133 25.141 20.719 1 98 359 TYR B CA 1
ATOM 8222 C C . TYR B 1 359 ? -6.719 23.703 20.406 1 98 359 TYR B C 1
ATOM 8224 O O . TYR B 1 359 ? -6.695 22.859 21.297 1 98 359 TYR B O 1
ATOM 8232 N N . GLU B 1 360 ? -6.309 23.375 19.156 1 97.88 360 GLU B N 1
ATOM 8233 C CA . GLU B 1 360 ? -6.195 22 18.688 1 97.88 360 GLU B CA 1
ATOM 8234 C C . GLU B 1 360 ? -5.109 21.25 19.453 1 97.88 360 GLU B C 1
ATOM 8236 O O . GLU B 1 360 ? -5.332 20.141 19.938 1 97.88 360 GLU B O 1
ATOM 8241 N N . PRO B 1 361 ? -3.896 21.859 19.609 1 98.38 361 PRO B N 1
ATOM 8242 C CA . PRO B 1 361 ? -2.891 21.125 20.391 1 98.38 361 PRO B CA 1
ATOM 8243 C C . PRO B 1 361 ? -3.299 20.906 21.844 1 98.38 361 PRO B C 1
ATOM 8245 O O . PRO B 1 361 ? -3.121 19.828 22.391 1 98.38 361 PRO B O 1
ATOM 8248 N N . TYR B 1 362 ? -3.941 21.953 22.422 1 98.75 362 TYR B N 1
ATOM 8249 C CA . TYR B 1 362 ? -4.301 21.844 23.828 1 98.75 362 TYR B CA 1
ATOM 8250 C C . TYR B 1 362 ? -5.527 20.953 24.016 1 98.75 362 TYR B C 1
ATOM 8252 O O . TYR B 1 362 ? -5.699 20.344 25.062 1 98.75 362 TYR B O 1
ATOM 8260 N N . GLU B 1 363 ? -6.398 20.938 22.969 1 98.81 363 GLU B N 1
ATOM 8261 C CA . GLU B 1 363 ? -7.5 19.969 23 1 98.81 363 GLU B CA 1
ATOM 8262 C C . GLU B 1 363 ? -6.984 18.547 22.844 1 98.81 363 GLU B C 1
ATOM 8264 O O . GLU B 1 363 ? -7.391 17.656 23.594 1 98.81 363 GLU B O 1
ATOM 8269 N N . GLY B 1 364 ? -6.082 18.312 21.922 1 98.81 364 GLY B N 1
ATOM 8270 C CA . GLY B 1 364 ? -5.547 16.984 21.641 1 98.81 364 GLY B CA 1
ATOM 8271 C C . GLY B 1 364 ? -4.773 16.406 22.812 1 98.81 364 GLY B C 1
ATOM 8272 O O . GLY B 1 364 ? -4.859 15.203 23.094 1 98.81 364 GLY B O 1
ATOM 8273 N N . PHE B 1 365 ? -4.004 17.281 23.469 1 98.88 365 PHE B N 1
ATOM 8274 C CA . PHE B 1 365 ? -3.211 16.844 24.609 1 98.88 365 PHE B CA 1
ATOM 8275 C C . PHE B 1 365 ? -3.807 17.359 25.906 1 98.88 365 PHE B C 1
ATOM 8277 O O . PHE B 1 365 ? -3.078 17.625 26.875 1 98.88 365 PHE B O 1
ATOM 8284 N N . GLY B 1 366 ? -5.059 17.609 25.891 1 98.81 366 GLY B N 1
ATOM 8285 C CA . GLY B 1 366 ? -5.895 17.969 27.016 1 98.81 366 GLY B CA 1
ATOM 8286 C C . GLY B 1 366 ? -7.047 17.016 27.25 1 98.81 366 GLY B C 1
ATOM 8287 O O . GLY B 1 366 ? -6.84 15.812 27.406 1 98.81 366 GLY B O 1
ATOM 8288 N N . PRO B 1 367 ? -8.281 17.578 27.125 1 98.69 367 PRO B N 1
ATOM 8289 C CA . PRO B 1 367 ? -9.438 16.734 27.422 1 98.69 367 PRO B CA 1
ATOM 8290 C C . PRO B 1 367 ? -9.508 15.5 26.547 1 98.69 367 PRO B C 1
ATOM 8292 O O . PRO B 1 367 ? -10 14.453 26.984 1 98.69 367 PRO B O 1
ATOM 8295 N N . PHE B 1 368 ? -9.008 15.508 25.375 1 98.88 368 PHE B N 1
ATOM 8296 C CA . PHE B 1 368 ? -9.102 14.383 24.438 1 98.88 368 PHE B CA 1
ATOM 8297 C C . PHE B 1 368 ? -8.375 13.164 25 1 98.88 368 PHE B C 1
ATOM 8299 O O . PHE B 1 368 ? -8.789 12.031 24.734 1 98.88 368 PHE B O 1
ATOM 8306 N N . ILE B 1 369 ? -7.34 13.398 25.812 1 98.88 369 ILE B N 1
ATOM 8307 C CA . ILE B 1 369 ? -6.602 12.266 26.359 1 98.88 369 ILE B CA 1
ATOM 8308 C C . ILE B 1 369 ? -6.746 12.234 27.875 1 98.88 369 ILE B C 1
ATOM 8310 O O . ILE B 1 369 ? -5.91 11.664 28.578 1 98.88 369 ILE B O 1
ATOM 8314 N N . GLY B 1 370 ? -7.684 12.953 28.375 1 98.81 370 GLY B N 1
ATOM 8315 C CA . GLY B 1 370 ? -7.988 12.906 29.797 1 98.81 370 GLY B CA 1
ATOM 8316 C C . GLY B 1 370 ? -7.066 13.773 30.641 1 98.81 370 GLY B C 1
ATOM 8317 O O . GLY B 1 370 ? -6.723 13.422 31.766 1 98.81 370 GLY B O 1
ATOM 8318 N N . VAL B 1 371 ? -6.598 14.828 30.141 1 98.94 371 VAL B N 1
ATOM 8319 C CA . VAL B 1 371 ? -5.832 15.844 30.859 1 98.94 371 VAL B CA 1
ATOM 8320 C C . VAL B 1 371 ? -6.633 17.141 30.938 1 98.94 371 VAL B C 1
ATOM 8322 O O . VAL B 1 371 ? -6.789 17.844 29.938 1 98.94 371 VAL B O 1
ATOM 8325 N N . PHE B 1 372 ? -7.109 17.531 32.125 1 98.81 372 PHE B N 1
ATOM 8326 C CA . PHE B 1 372 ? -8.039 18.656 32.281 1 98.81 372 PHE B CA 1
ATOM 8327 C C . PHE B 1 372 ? -7.383 19.812 33.031 1 98.81 372 PHE B C 1
ATOM 8329 O O . PHE B 1 372 ? -8.078 20.641 33.625 1 98.81 372 PHE B O 1
ATOM 8336 N N . ASP B 1 373 ? -6.062 19.859 33 1 98.75 373 ASP B N 1
ATOM 8337 C CA . ASP B 1 373 ? -5.254 20.938 33.562 1 98.75 373 ASP B CA 1
ATOM 8338 C C . ASP B 1 373 ? -4.316 21.531 32.531 1 98.75 373 ASP B C 1
ATOM 8340 O O . ASP B 1 373 ? -3.461 20.828 31.984 1 98.75 373 ASP B O 1
ATOM 8344 N N . ILE B 1 374 ? -4.477 22.844 32.281 1 98.75 374 ILE B N 1
ATOM 8345 C CA . ILE B 1 374 ? -3.789 23.484 31.156 1 98.75 374 ILE B CA 1
ATOM 8346 C C . ILE B 1 374 ? -2.279 23.422 31.375 1 98.75 374 ILE B C 1
ATOM 8348 O O . ILE B 1 374 ? -1.509 23.359 30.422 1 98.75 374 ILE B O 1
ATOM 8352 N N . HIS B 1 375 ? -1.812 23.406 32.656 1 98.62 375 HIS B N 1
ATOM 8353 C CA . HIS B 1 375 ? -0.385 23.391 32.938 1 98.62 375 HIS B CA 1
ATOM 8354 C C . HIS B 1 375 ? 0.208 22 32.719 1 98.62 375 HIS B C 1
ATOM 8356 O O . HIS B 1 375 ? 1.387 21.875 32.375 1 98.62 375 HIS B O 1
ATOM 8362 N N . GLU B 1 376 ? -0.665 20.938 32.906 1 98.69 376 GLU B N 1
ATOM 8363 C CA . GLU B 1 376 ? -0.239 19.594 32.531 1 98.69 376 GLU B CA 1
ATOM 8364 C C . GLU B 1 376 ? -0.236 19.406 31.031 1 98.69 376 GLU B C 1
ATOM 8366 O O . GLU B 1 376 ? 0.679 18.797 30.469 1 98.69 376 GLU B O 1
ATOM 8371 N N . SER B 1 377 ? -1.264 19.953 30.375 1 98.69 377 SER B N 1
ATOM 8372 C CA . SER B 1 377 ? -1.328 19.906 28.906 1 98.69 377 SER B CA 1
ATOM 8373 C C . SER B 1 377 ? -0.127 20.594 28.281 1 98.69 377 SER B C 1
ATOM 8375 O O . SER B 1 377 ? 0.415 20.125 27.281 1 98.69 377 SER B O 1
ATOM 8377 N N . GLN B 1 378 ? 0.261 21.688 28.891 1 98.19 378 GLN B N 1
ATOM 8378 C CA . GLN B 1 378 ? 1.342 22.516 28.375 1 98.19 378 GLN B CA 1
ATOM 8379 C C . GLN B 1 378 ? 2.641 21.734 28.25 1 98.19 378 GLN B C 1
ATOM 8381 O O . GLN B 1 378 ? 3.387 21.891 27.297 1 98.19 378 GLN B O 1
ATOM 8386 N N . LYS B 1 379 ? 2.889 20.859 29.203 1 98.25 379 LYS B N 1
ATOM 8387 C CA . LYS B 1 379 ? 4.105 20.047 29.188 1 98.25 379 LYS B CA 1
ATOM 8388 C C . LYS B 1 379 ? 4.152 19.125 27.969 1 98.25 379 LYS B C 1
ATOM 8390 O O . LYS B 1 379 ? 5.203 18.969 27.344 1 98.25 379 LYS B O 1
ATOM 8395 N N . ILE B 1 380 ? 3.031 18.562 27.672 1 98.75 380 ILE B N 1
ATOM 8396 C CA . ILE B 1 380 ? 2.947 17.656 26.531 1 98.75 380 ILE B CA 1
ATOM 8397 C C . ILE B 1 380 ? 3.076 18.438 25.219 1 98.75 380 ILE B C 1
ATOM 8399 O O . ILE B 1 380 ? 3.826 18.047 24.328 1 98.75 380 ILE B O 1
ATOM 8403 N N . VAL B 1 381 ? 2.344 19.594 25.109 1 98.69 381 VAL B N 1
ATOM 8404 C CA . VAL B 1 381 ? 2.32 20.391 23.891 1 98.69 381 VAL B CA 1
ATOM 8405 C C . VAL B 1 381 ? 3.727 20.906 23.578 1 98.69 381 VAL B C 1
ATOM 8407 O O . VAL B 1 381 ? 4.148 20.938 22.422 1 98.69 381 VAL B O 1
ATOM 8410 N N . GLU B 1 382 ? 4.465 21.312 24.594 1 97.62 382 GLU B N 1
ATOM 8411 C CA . GLU B 1 382 ? 5.832 21.797 24.406 1 97.62 382 GLU B CA 1
ATOM 8412 C C . GLU B 1 382 ? 6.707 20.719 23.766 1 97.62 382 GLU B C 1
ATOM 8414 O O . GLU B 1 382 ? 7.523 21.016 22.891 1 97.62 382 GLU B O 1
ATOM 8419 N N . LEU B 1 383 ? 6.512 19.547 24.234 1 98.31 383 LEU B N 1
ATOM 8420 C CA . LEU B 1 383 ? 7.309 18.438 23.719 1 98.31 383 LEU B CA 1
ATOM 8421 C C . LEU B 1 383 ? 6.922 18.109 22.281 1 98.31 383 LEU B C 1
ATOM 8423 O O . LEU B 1 383 ? 7.793 17.891 21.438 1 98.31 383 LEU B O 1
ATOM 8427 N N . VAL B 1 384 ? 5.645 18.047 22.047 1 98.69 384 VAL B N 1
ATOM 8428 C CA . VAL B 1 384 ? 5.109 17.734 20.719 1 98.69 384 VAL B CA 1
ATOM 8429 C C . VAL B 1 384 ? 5.562 18.781 19.719 1 98.69 384 VAL B C 1
ATOM 8431 O O . VAL B 1 384 ? 5.977 18.453 18.609 1 98.69 384 VAL B O 1
ATOM 8434 N N . ASP B 1 385 ? 5.512 20.062 20.109 1 98.38 385 ASP B N 1
ATOM 8435 C CA . ASP B 1 385 ? 5.965 21.156 19.266 1 98.38 385 ASP B CA 1
ATOM 8436 C C . ASP B 1 385 ? 7.473 21.078 19.016 1 98.38 385 ASP B C 1
ATOM 8438 O O . ASP B 1 385 ? 7.934 21.25 17.891 1 98.38 385 ASP B O 1
ATOM 8442 N N . ALA B 1 386 ? 8.195 20.766 20.062 1 98.56 386 ALA B N 1
ATOM 8443 C CA . ALA B 1 386 ? 9.648 20.719 19.953 1 98.56 386 ALA B CA 1
ATOM 8444 C C . ALA B 1 386 ? 10.078 19.609 18.984 1 98.56 386 ALA B C 1
ATOM 8446 O O . ALA B 1 386 ? 11 19.812 18.188 1 98.56 386 ALA B O 1
ATOM 8447 N N . TYR B 1 387 ? 9.383 18.516 19.078 1 98.81 387 TYR B N 1
ATOM 8448 C CA . TYR B 1 387 ? 9.812 17.375 18.266 1 98.81 387 TYR B CA 1
ATOM 8449 C C . TYR B 1 387 ? 9.242 17.469 16.859 1 98.81 387 TYR B C 1
ATOM 8451 O O . TYR B 1 387 ? 9.578 16.656 15.984 1 98.81 387 TYR B O 1
ATOM 8459 N N . GLY B 1 388 ? 8.422 18.5 16.547 1 98.75 388 GLY B N 1
ATOM 8460 C CA . GLY B 1 388 ? 7.926 18.75 15.211 1 98.75 388 GLY B CA 1
ATOM 8461 C C . GLY B 1 388 ? 6.848 17.781 14.773 1 98.75 388 GLY B C 1
ATOM 8462 O O . GLY B 1 388 ? 6.848 17.312 13.633 1 98.75 388 GLY B O 1
ATOM 8463 N N . PHE B 1 389 ? 5.883 17.422 15.664 1 98.75 389 PHE B N 1
ATOM 8464 C CA . PHE B 1 389 ? 4.781 16.516 15.359 1 98.75 389 PHE B CA 1
ATOM 8465 C C . PHE B 1 389 ? 3.568 17.297 14.859 1 98.75 389 PHE B C 1
ATOM 8467 O O . PHE B 1 389 ? 3.391 18.469 15.188 1 98.75 389 PHE B O 1
ATOM 8474 N N . ASP B 1 390 ? 2.77 16.656 14.047 1 98.56 390 ASP B N 1
ATOM 8475 C CA . ASP B 1 390 ? 1.371 17.047 13.891 1 98.56 390 ASP B CA 1
ATOM 8476 C C . ASP B 1 390 ? 0.596 16.844 15.195 1 98.56 390 ASP B C 1
ATOM 8478 O O . ASP B 1 390 ? 0.274 15.711 15.562 1 98.56 390 ASP B O 1
ATOM 8482 N N . ALA B 1 391 ? 0.285 17.891 15.812 1 98.38 391 ALA B N 1
ATOM 8483 C CA . ALA B 1 391 ? -0.315 17.812 17.141 1 98.38 391 ALA B CA 1
ATOM 8484 C C . ALA B 1 391 ? -1.688 17.156 17.094 1 98.38 391 ALA B C 1
ATOM 8486 O O . ALA B 1 391 ? -2.076 16.438 18.016 1 98.38 391 ALA B O 1
ATOM 8487 N N . ILE B 1 392 ? -2.42 17.375 16.031 1 98.62 392 ILE B N 1
ATOM 8488 C CA . ILE B 1 392 ? -3.77 16.828 15.922 1 98.62 392 ILE B CA 1
ATOM 8489 C C . ILE B 1 392 ? -3.703 15.305 15.758 1 98.62 392 ILE B C 1
ATOM 8491 O O . ILE B 1 392 ? -4.34 14.57 16.516 1 98.62 392 ILE B O 1
ATOM 8495 N N . GLU B 1 393 ? -2.932 14.844 14.82 1 98.62 393 GLU B N 1
ATOM 8496 C CA . GLU B 1 393 ? -2.797 13.414 14.57 1 98.62 393 GLU B CA 1
ATOM 8497 C C . GLU B 1 393 ? -2.18 12.695 15.766 1 98.62 393 GLU B C 1
ATOM 8499 O O . GLU B 1 393 ? -2.604 11.594 16.125 1 98.62 393 GLU B O 1
ATOM 8504 N N . THR B 1 394 ? -1.183 13.312 16.391 1 98.81 394 THR B N 1
ATOM 8505 C CA . THR B 1 394 ? -0.484 12.688 17.516 1 98.81 394 THR B CA 1
ATOM 8506 C C . THR B 1 394 ? -1.387 12.617 18.75 1 98.81 394 THR B C 1
ATOM 8508 O O . THR B 1 394 ? -1.321 11.656 19.516 1 98.81 394 THR B O 1
ATOM 8511 N N . GLY B 1 395 ? -2.189 13.711 18.953 1 98.81 395 GLY B N 1
ATOM 8512 C CA . GLY B 1 395 ? -3.16 13.641 20.031 1 98.81 395 GLY B CA 1
ATOM 8513 C C . GLY B 1 395 ? -4.113 12.469 19.906 1 98.81 395 GLY B C 1
ATOM 8514 O O . GLY B 1 395 ? -4.418 11.797 20.891 1 98.81 395 GLY B O 1
ATOM 8515 N N . GLN B 1 396 ? -4.555 12.242 18.703 1 98.62 396 GLN B N 1
ATOM 8516 C CA . GLN B 1 396 ? -5.457 11.125 18.469 1 98.62 396 GLN B CA 1
ATOM 8517 C C . GLN B 1 396 ? -4.73 9.789 18.609 1 98.62 396 GLN B C 1
ATOM 8519 O O . GLN B 1 396 ? -5.324 8.805 19.047 1 98.62 396 GLN B O 1
ATOM 8524 N N . LEU B 1 397 ? -3.457 9.742 18.25 1 98.75 397 LEU B N 1
ATOM 8525 C CA . LEU B 1 397 ? -2.641 8.555 18.469 1 98.75 397 LEU B CA 1
ATOM 8526 C C . LEU B 1 397 ? -2.557 8.219 19.953 1 98.75 397 LEU B C 1
ATOM 8528 O O . LEU B 1 397 ? -2.746 7.066 20.344 1 98.75 397 LEU B O 1
ATOM 8532 N N . VAL B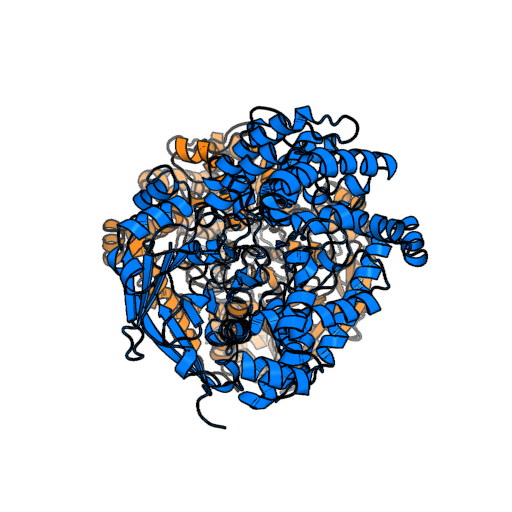 1 398 ? -2.307 9.227 20.766 1 98.88 398 VAL B N 1
ATOM 8533 C CA . VAL B 1 398 ? -2.225 9.023 22.203 1 98.88 398 VAL B CA 1
ATOM 8534 C C . VAL B 1 398 ? -3.58 8.57 22.75 1 98.88 398 VAL B C 1
ATOM 8536 O O . VAL B 1 398 ? -3.656 7.641 23.547 1 98.88 398 VAL B O 1
ATOM 8539 N N . GLY B 1 399 ? -4.676 9.266 22.281 1 98.88 399 GLY B N 1
ATOM 8540 C CA . GLY B 1 399 ? -6.012 8.852 22.672 1 98.88 399 GLY B CA 1
ATOM 8541 C C . GLY B 1 399 ? -6.309 7.398 22.328 1 98.88 399 GLY B C 1
ATOM 8542 O O . GLY B 1 399 ? -6.898 6.676 23.125 1 98.88 399 GLY B O 1
ATOM 8543 N N . PHE B 1 400 ? -5.891 6.93 21.219 1 98.75 400 PHE B N 1
ATOM 8544 C CA . PHE B 1 400 ? -6.059 5.559 20.75 1 98.75 400 PHE B CA 1
ATOM 8545 C C . PHE B 1 400 ? -5.355 4.578 21.672 1 98.75 400 PHE B C 1
ATOM 8547 O O . PHE B 1 400 ? -5.941 3.574 22.078 1 98.75 400 PHE B O 1
ATOM 8554 N N . ILE B 1 401 ? -4.078 4.902 21.984 1 98.88 401 ILE B N 1
ATOM 8555 C CA . ILE B 1 401 ? -3.299 4.027 22.844 1 98.88 401 ILE B CA 1
ATOM 8556 C C . ILE B 1 401 ? -3.947 3.955 24.234 1 98.88 401 ILE B C 1
ATOM 8558 O O . ILE B 1 401 ? -4.082 2.873 24.797 1 98.88 401 ILE B O 1
ATOM 8562 N N . TYR B 1 402 ? -4.363 5.141 24.797 1 98.88 402 TYR B N 1
ATOM 8563 C CA . TYR B 1 402 ? -5.004 5.172 26.109 1 98.88 402 TYR B CA 1
ATOM 8564 C C . TYR B 1 402 ? -6.281 4.34 26.109 1 98.88 402 TYR B C 1
ATOM 8566 O O . TYR B 1 402 ? -6.543 3.596 27.062 1 98.88 402 TYR B O 1
ATOM 8574 N N . ASP B 1 403 ? -7.051 4.48 25.062 1 98.56 403 ASP B N 1
ATOM 8575 C CA . ASP B 1 403 ? -8.297 3.73 24.953 1 98.56 403 ASP B CA 1
ATOM 8576 C C . ASP B 1 403 ? -8.023 2.23 24.859 1 98.56 403 ASP B C 1
ATOM 8578 O O . ASP B 1 403 ? -8.742 1.429 25.453 1 98.56 403 ASP B O 1
ATOM 8582 N N . ALA B 1 404 ? -7.023 1.841 24.078 1 98.75 404 ALA B N 1
ATOM 8583 C CA . ALA B 1 404 ? -6.648 0.436 23.938 1 98.75 404 ALA B CA 1
ATOM 8584 C C . ALA B 1 404 ? -6.199 -0.142 25.281 1 98.75 404 ALA B C 1
ATOM 8586 O O . ALA B 1 404 ? -6.496 -1.298 25.594 1 98.75 404 ALA B O 1
ATOM 8587 N N . LEU B 1 405 ? -5.477 0.665 26.062 1 98.5 405 LEU B N 1
ATOM 8588 C CA . LEU B 1 405 ? -5.031 0.247 27.391 1 98.5 405 LEU B CA 1
ATOM 8589 C C . LEU B 1 405 ? -6.215 0.091 28.328 1 98.5 405 LEU B C 1
ATOM 8591 O O . LEU B 1 405 ? -6.297 -0.894 29.078 1 98.5 405 LEU B O 1
ATOM 8595 N N . GLU B 1 406 ? -7.094 1.051 28.266 1 97.81 406 GLU B N 1
ATOM 8596 C CA . GLU B 1 406 ? -8.281 1.02 29.125 1 97.81 406 GLU B CA 1
ATOM 8597 C C . GLU B 1 406 ? -9.133 -0.215 28.844 1 97.81 406 GLU B C 1
ATOM 8599 O O . GLU B 1 406 ? -9.672 -0.826 29.766 1 97.81 406 GLU B O 1
ATOM 8604 N N . LYS B 1 407 ? -9.195 -0.632 27.641 1 97.5 407 LYS B N 1
ATOM 8605 C CA . LYS B 1 407 ? -10.031 -1.753 27.234 1 97.5 407 LYS B CA 1
ATOM 8606 C C . LYS B 1 407 ? -9.281 -3.074 27.344 1 97.5 407 LYS B C 1
ATOM 8608 O O . LYS B 1 407 ? -9.82 -4.137 27.031 1 97.5 407 LYS B O 1
ATOM 8613 N N . GLY B 1 408 ? -8.062 -3.018 27.672 1 97.56 408 GLY B N 1
ATOM 8614 C CA . GLY B 1 408 ? -7.281 -4.219 27.906 1 97.56 408 GLY B CA 1
ATOM 8615 C C . GLY B 1 408 ? -6.746 -4.832 26.625 1 97.56 408 GLY B C 1
ATOM 8616 O O . GLY B 1 408 ? -6.363 -6.008 26.609 1 97.56 408 GLY B O 1
ATOM 8617 N N . LEU B 1 409 ? -6.727 -4.078 25.531 1 98.38 409 LEU B N 1
ATOM 8618 C CA . LEU B 1 409 ? -6.195 -4.566 24.266 1 98.38 409 LEU B CA 1
ATOM 8619 C C . LEU B 1 409 ? -4.672 -4.523 24.25 1 98.38 409 LEU B C 1
ATOM 8621 O O . LEU B 1 409 ? -4.027 -5.27 23.516 1 98.38 409 LEU B O 1
ATOM 8625 N N . LEU B 1 410 ? -4.098 -3.602 25.016 1 98.25 410 LEU B N 1
ATOM 8626 C CA . LEU B 1 410 ? -2.658 -3.459 25.203 1 98.25 410 LEU B CA 1
ATOM 8627 C C . LEU B 1 410 ? -2.297 -3.455 26.688 1 98.25 410 LEU B C 1
ATOM 8629 O O . LEU B 1 410 ? -3.15 -3.203 27.531 1 98.25 410 LEU B O 1
ATOM 8633 N N . THR B 1 411 ? -1.066 -3.73 26.938 1 97.75 411 THR B N 1
ATOM 8634 C CA . THR B 1 411 ? -0.49 -3.537 28.266 1 97.75 411 THR B CA 1
ATOM 8635 C C . THR B 1 411 ? 0.509 -2.385 28.266 1 97.75 411 THR B C 1
ATOM 8637 O O . THR B 1 411 ? 1.086 -2.062 27.219 1 97.75 411 THR B O 1
ATOM 8640 N N . PRO B 1 412 ? 0.646 -1.72 29.375 1 97.81 412 PRO B N 1
ATOM 8641 C CA . PRO B 1 412 ? 1.559 -0.574 29.422 1 97.81 412 PRO B CA 1
ATOM 8642 C C . PRO B 1 412 ? 2.963 -0.92 28.922 1 97.81 412 PRO B C 1
ATOM 8644 O O . PRO B 1 412 ? 3.559 -0.155 28.172 1 97.81 412 PRO B O 1
ATOM 8647 N N . GLY B 1 413 ? 3.518 -2.037 29.266 1 96.56 413 GLY B N 1
ATOM 8648 C CA . GLY B 1 413 ? 4.859 -2.443 28.875 1 96.56 413 GLY B CA 1
ATOM 8649 C C . GLY B 1 413 ? 5.035 -2.549 27.375 1 96.56 413 GLY B C 1
ATOM 8650 O O . GLY B 1 413 ? 6.117 -2.273 26.859 1 96.56 413 GLY B O 1
ATOM 8651 N N . GLU B 1 414 ? 4.012 -2.898 26.672 1 96.12 414 GLU B N 1
ATOM 8652 C CA . GLU B 1 414 ? 4.066 -3.111 25.234 1 96.12 414 GLU B CA 1
ATOM 8653 C C . GLU B 1 414 ? 4.262 -1.794 24.484 1 96.12 414 GLU B C 1
ATOM 8655 O O . GLU B 1 414 ? 4.703 -1.786 23.344 1 96.12 414 GLU B O 1
ATOM 8660 N N . VAL B 1 415 ? 3.943 -0.642 25.156 1 96.94 415 VAL B N 1
ATOM 8661 C CA . VAL B 1 415 ? 4.109 0.657 24.516 1 96.94 415 VAL B CA 1
ATOM 8662 C C . VAL B 1 415 ? 5.051 1.528 25.344 1 96.94 415 VAL B C 1
ATOM 8664 O O . VAL B 1 415 ? 5.062 2.752 25.203 1 96.94 415 VAL B O 1
ATOM 8667 N N . GLY B 1 416 ? 5.754 0.928 26.25 1 95.12 416 GLY B N 1
ATOM 8668 C CA . GLY B 1 416 ? 6.805 1.606 26.984 1 95.12 416 GLY B CA 1
ATOM 8669 C C . GLY B 1 416 ? 6.273 2.521 28.078 1 95.12 416 GLY B C 1
ATOM 8670 O O . GLY B 1 416 ? 6.867 3.562 28.359 1 95.12 416 GLY B O 1
ATOM 8671 N N . LEU B 1 417 ? 5.125 2.184 28.609 1 97.5 417 LEU B N 1
ATOM 8672 C CA . LEU B 1 417 ? 4.543 3.002 29.656 1 97.5 417 LEU B CA 1
ATOM 8673 C C . LEU B 1 417 ? 4.723 2.338 31.016 1 97.5 417 LEU B C 1
ATOM 8675 O O . LEU B 1 417 ? 4.809 1.11 31.109 1 97.5 417 LEU B O 1
ATOM 8679 N N . SER B 1 418 ? 4.738 3.15 32.062 1 96.25 418 SER B N 1
ATOM 8680 C CA . SER B 1 418 ? 4.973 2.68 33.438 1 96.25 418 SER B CA 1
ATOM 8681 C C . SER B 1 418 ? 3.691 2.131 34.062 1 96.25 418 SER B C 1
ATOM 8683 O O . SER B 1 418 ? 3.742 1.277 34.938 1 96.25 418 SER B O 1
ATOM 8685 N N . SER B 1 419 ? 2.582 2.684 33.594 1 97.69 419 SER B N 1
ATOM 8686 C CA . SER B 1 419 ? 1.288 2.287 34.125 1 97.69 419 SER B CA 1
ATOM 8687 C C . SER B 1 419 ? 0.159 2.578 33.156 1 97.69 419 SER B C 1
ATOM 8689 O O . SER B 1 419 ? 0.401 3.088 32.062 1 97.69 419 SER B O 1
ATOM 8691 N N . LYS B 1 420 ? -1.052 2.248 33.562 1 97.75 420 LYS B N 1
ATOM 8692 C CA . LYS B 1 420 ? -2.24 2.539 32.781 1 97.75 420 LYS B CA 1
ATOM 8693 C C . LYS B 1 420 ? -2.744 3.955 33.031 1 97.75 420 LYS B C 1
ATOM 8695 O O . LYS B 1 420 ? -2.605 4.477 34.125 1 97.75 420 LYS B O 1
ATOM 8700 N N . PRO B 1 421 ? -3.357 4.562 32 1 98.56 421 PRO B N 1
ATOM 8701 C CA . PRO B 1 421 ? -3.992 5.859 32.25 1 98.56 421 PRO B CA 1
ATOM 8702 C C . PRO B 1 421 ? -5.336 5.738 32.969 1 98.56 421 PRO B C 1
ATOM 8704 O O . PRO B 1 421 ? -5.957 4.668 32.938 1 98.56 421 PRO B O 1
ATOM 8707 N N . TYR B 1 422 ? -5.684 6.77 33.688 1 98.38 422 TYR B N 1
ATOM 8708 C CA . TYR B 1 422 ? -7.07 6.898 34.125 1 98.38 422 TYR B CA 1
ATOM 8709 C C . TYR B 1 422 ? -7.945 7.43 33 1 98.38 422 TYR B C 1
ATOM 8711 O O . TYR B 1 422 ? -7.98 8.641 32.75 1 98.38 422 TYR B O 1
ATOM 8719 N N . PHE B 1 423 ? -8.68 6.5 32.344 1 98.31 423 PHE B N 1
ATOM 8720 C CA . PHE B 1 423 ? -9.289 6.891 31.078 1 98.31 423 PHE B CA 1
ATOM 8721 C C . PHE B 1 423 ? -10.773 6.562 31.078 1 98.31 423 PHE B C 1
ATOM 8723 O O . PHE B 1 423 ? -11.406 6.543 30.016 1 98.31 423 PHE B O 1
ATOM 8730 N N . ASN B 1 424 ? -11.344 6.297 32.281 1 97.5 424 ASN B N 1
ATOM 8731 C CA . ASN B 1 424 ? -12.789 6.152 32.438 1 97.5 424 ASN B CA 1
ATOM 8732 C C . ASN B 1 424 ? -13.445 7.48 32.812 1 97.5 424 ASN B C 1
ATOM 8734 O O . ASN B 1 424 ? -13.258 7.984 33.938 1 97.5 424 ASN B O 1
ATOM 8738 N N . PRO B 1 425 ? -14.227 8.008 31.953 1 97.56 425 PRO B N 1
ATOM 8739 C CA . PRO B 1 425 ? -14.789 9.336 32.219 1 97.56 425 PRO B CA 1
ATOM 8740 C C . PRO B 1 425 ? -15.727 9.352 33.406 1 97.56 425 PRO B C 1
ATOM 8742 O O . PRO B 1 425 ? -15.875 10.383 34.062 1 97.56 425 PRO B O 1
ATOM 8745 N N . TYR B 1 426 ? -16.328 8.266 33.75 1 96.81 426 TYR B N 1
ATOM 8746 C CA . TYR B 1 426 ? -17.281 8.188 34.875 1 96.81 426 TYR B CA 1
ATOM 8747 C C . TYR B 1 426 ? -16.578 8.344 36.219 1 96.81 426 TYR B C 1
ATOM 8749 O O . TYR B 1 426 ? -17.188 8.758 37.188 1 96.81 426 TYR B O 1
ATOM 8757 N N . GLU B 1 427 ? -15.344 8.008 36.188 1 96.06 427 GLU B N 1
ATOM 8758 C CA . GLU B 1 427 ? -14.586 8.023 37.438 1 96.06 427 GLU B CA 1
ATOM 8759 C C . GLU B 1 427 ? -13.492 9.086 37.406 1 96.06 427 GLU B C 1
ATOM 8761 O O . GLU B 1 427 ? -12.586 9.07 38.25 1 96.06 427 GLU B O 1
ATOM 8766 N N . PHE B 1 428 ? -13.578 9.922 36.438 1 96 428 PHE B N 1
ATOM 8767 C CA . PHE B 1 428 ? -12.461 10.828 36.219 1 96 428 PHE B CA 1
ATOM 8768 C C . PHE B 1 428 ? -12.383 11.867 37.344 1 96 428 PHE B C 1
ATOM 8770 O O . PHE B 1 428 ? -13.406 12.359 37.812 1 96 428 PHE B O 1
ATOM 8777 N N . LYS B 1 429 ? -11.164 12.148 37.781 1 96.44 429 LYS B N 1
ATOM 8778 C CA . LYS B 1 429 ? -10.844 13.211 38.75 1 96.44 429 LYS B CA 1
ATOM 8779 C C . LYS B 1 429 ? -9.742 14.117 38.188 1 96.44 429 LYS B C 1
ATOM 8781 O O . LYS B 1 429 ? -8.852 13.656 37.469 1 96.44 429 LYS B O 1
ATOM 8786 N N . LEU B 1 430 ? -9.844 15.398 38.562 1 97.5 430 LEU B N 1
ATOM 8787 C CA . LEU B 1 430 ? -8.898 16.391 38.062 1 97.5 430 LEU B CA 1
ATOM 8788 C C . LEU B 1 430 ? -7.461 15.961 38.344 1 97.5 430 LEU B C 1
ATOM 8790 O O . LEU B 1 430 ? -6.57 16.188 37.531 1 97.5 430 LEU B O 1
ATOM 8794 N N . GLU B 1 431 ? -7.215 15.258 39.5 1 96.88 431 GLU B N 1
ATOM 8795 C CA . GLU B 1 431 ? -5.875 14.867 39.906 1 96.88 431 GLU B CA 1
ATOM 8796 C C . GLU B 1 431 ? -5.273 13.844 38.938 1 96.88 431 GLU B C 1
ATOM 8798 O O . GLU B 1 431 ? -4.055 13.68 38.906 1 96.88 431 GLU B O 1
ATOM 8803 N N . TYR B 1 432 ? -6.129 13.172 38.156 1 98.25 432 TYR B N 1
ATOM 8804 C CA . TYR B 1 432 ? -5.668 12.164 37.219 1 98.25 432 TYR B CA 1
ATOM 8805 C C . TYR B 1 432 ? -4.992 12.82 36.031 1 98.25 432 TYR B C 1
ATOM 8807 O O . TYR B 1 432 ? -4.277 12.156 35.25 1 98.25 432 TYR B O 1
ATOM 8815 N N . SER B 1 433 ? -5.168 14.109 35.875 1 98.62 433 SER B N 1
ATOM 8816 C CA . SER B 1 433 ? -4.598 14.852 34.75 1 98.62 433 SER B CA 1
ATOM 8817 C C . SER B 1 433 ? -3.074 14.75 34.75 1 98.62 433 SER B C 1
ATOM 8819 O O . SER B 1 433 ? -2.471 14.539 33.688 1 98.62 433 SER B O 1
ATOM 8821 N N . LYS B 1 434 ? -2.471 14.906 35.906 1 98.62 434 LYS B N 1
ATOM 8822 C CA . LYS B 1 434 ? -1.014 14.844 35.969 1 98.62 434 LYS B CA 1
ATOM 8823 C C . LYS B 1 434 ? -0.501 13.469 35.562 1 98.62 434 LYS B C 1
ATOM 8825 O O . LYS B 1 434 ? 0.473 13.359 34.812 1 98.62 434 LYS B O 1
ATOM 8830 N N . HIS B 1 435 ? -1.177 12.461 36.094 1 98.44 435 HIS B N 1
ATOM 8831 C CA . HIS B 1 435 ? -0.799 11.094 35.781 1 98.44 435 HIS B CA 1
ATOM 8832 C C . HIS B 1 435 ? -0.894 10.828 34.281 1 98.44 435 HIS B C 1
ATOM 8834 O O . HIS B 1 435 ? 0.049 10.312 33.656 1 98.44 435 HIS B O 1
ATOM 8840 N N . ASN B 1 436 ? -2.004 11.156 33.688 1 98.81 436 ASN B N 1
ATOM 8841 C CA . ASN B 1 436 ? -2.207 10.969 32.25 1 98.81 436 ASN B CA 1
ATOM 8842 C C . ASN B 1 436 ? -1.199 11.773 31.438 1 98.81 436 ASN B C 1
ATOM 8844 O O . ASN B 1 436 ? -0.737 11.312 30.391 1 98.81 436 ASN B O 1
ATOM 8848 N N . ALA B 1 437 ? -0.873 12.984 31.859 1 98.88 437 ALA B N 1
ATOM 8849 C CA . ALA B 1 437 ? 0.098 13.828 31.156 1 98.88 437 ALA B CA 1
ATOM 8850 C C . ALA B 1 437 ? 1.489 13.203 31.188 1 98.88 437 ALA B C 1
ATOM 8852 O O . ALA B 1 437 ? 2.199 13.195 30.188 1 98.88 437 ALA B O 1
ATOM 8853 N N . ASP B 1 438 ? 1.848 12.664 32.344 1 98.75 438 ASP B N 1
ATOM 8854 C CA . ASP B 1 438 ? 3.154 12.023 32.5 1 98.75 438 ASP B CA 1
ATOM 8855 C C . ASP B 1 438 ? 3.283 10.828 31.562 1 98.75 438 ASP B C 1
ATOM 8857 O O . ASP B 1 438 ? 4.34 10.609 30.969 1 98.75 438 ASP B O 1
ATOM 8861 N N . LEU B 1 439 ? 2.242 10.086 31.453 1 98.75 439 LEU B N 1
ATOM 8862 C CA . LEU B 1 439 ? 2.244 8.938 30.547 1 98.75 439 LEU B CA 1
ATOM 8863 C C . LEU B 1 439 ? 2.34 9.391 29.094 1 98.75 439 LEU B C 1
ATOM 8865 O O . LEU B 1 439 ? 3.014 8.758 28.281 1 98.75 439 LEU B O 1
ATOM 8869 N N . ALA B 1 440 ? 1.627 10.484 28.766 1 98.88 440 ALA B N 1
ATOM 8870 C CA . ALA B 1 440 ? 1.692 11.016 27.406 1 98.88 440 ALA B CA 1
ATOM 8871 C C . ALA B 1 440 ? 3.111 11.445 27.062 1 98.88 440 ALA B C 1
ATOM 8873 O O . ALA B 1 440 ? 3.57 11.242 25.938 1 98.88 440 ALA B O 1
ATOM 8874 N N . ILE B 1 441 ? 3.789 12.055 27.969 1 98.75 441 ILE B N 1
ATOM 8875 C CA . ILE B 1 441 ? 5.164 12.484 27.75 1 98.75 441 ILE B CA 1
ATOM 8876 C C . ILE B 1 441 ? 6.047 11.273 27.453 1 98.75 441 ILE B C 1
ATOM 8878 O O . ILE B 1 441 ? 6.855 11.305 26.531 1 98.75 441 ILE B O 1
ATOM 8882 N N . GLN B 1 442 ? 5.828 10.211 28.203 1 98.25 442 GLN B N 1
ATOM 8883 C CA . GLN B 1 442 ? 6.574 8.984 27.953 1 98.25 442 GLN B CA 1
ATOM 8884 C C . GLN B 1 442 ? 6.305 8.445 26.547 1 98.25 442 GLN B C 1
ATOM 8886 O O . GLN B 1 442 ? 7.23 8.062 25.828 1 98.25 442 GLN B O 1
ATOM 8891 N N . LEU B 1 443 ? 5.055 8.461 26.219 1 98.38 443 LEU B N 1
ATOM 8892 C CA . LEU B 1 443 ? 4.652 7.949 24.922 1 98.38 443 LEU B CA 1
ATOM 8893 C C . LEU B 1 443 ? 5.273 8.766 23.797 1 98.38 443 LEU B C 1
ATOM 8895 O O . LEU B 1 443 ? 5.773 8.211 22.812 1 98.38 443 LEU B O 1
ATOM 8899 N N . ILE B 1 444 ? 5.242 10.086 23.906 1 98.44 444 ILE B N 1
ATOM 8900 C CA . ILE B 1 444 ? 5.742 10.992 22.875 1 98.44 444 ILE B CA 1
ATOM 8901 C C . ILE B 1 444 ? 7.254 10.836 22.75 1 98.44 444 ILE B C 1
ATOM 8903 O O . ILE B 1 444 ? 7.793 10.836 21.641 1 98.44 444 ILE B O 1
ATOM 8907 N N . GLU B 1 445 ? 7.922 10.68 23.844 1 97.62 445 GLU B N 1
ATOM 8908 C CA . GLU B 1 445 ? 9.359 10.453 23.812 1 97.62 445 GLU B CA 1
ATOM 8909 C C . GLU B 1 445 ? 9.703 9.156 23.094 1 97.62 445 GLU B C 1
ATOM 8911 O O . GLU B 1 445 ? 10.602 9.133 22.25 1 97.62 445 GLU B O 1
ATOM 8916 N N . ASN B 1 446 ? 8.969 8.156 23.438 1 96.38 446 ASN B N 1
ATOM 8917 C CA . ASN B 1 446 ? 9.195 6.871 22.797 1 96.38 446 ASN B CA 1
ATOM 8918 C C . ASN B 1 446 ? 8.883 6.922 21.312 1 96.38 446 ASN B C 1
ATOM 8920 O O . ASN B 1 446 ? 9.594 6.32 20.5 1 96.38 446 ASN B O 1
ATOM 8924 N N . LEU B 1 447 ? 7.871 7.609 20.938 1 97.31 447 LEU B N 1
ATOM 8925 C CA . LEU B 1 447 ? 7.453 7.754 19.547 1 97.31 447 LEU B CA 1
ATOM 8926 C C . LEU B 1 447 ? 8.461 8.578 18.75 1 97.31 447 LEU B C 1
ATOM 8928 O O . LEU B 1 447 ? 8.844 8.211 17.641 1 97.31 447 LEU B O 1
ATOM 8932 N N . ALA B 1 448 ? 8.953 9.695 19.281 1 96.75 448 ALA B N 1
ATOM 8933 C CA . ALA B 1 448 ? 9.789 10.672 18.594 1 96.75 448 ALA B CA 1
ATOM 8934 C C . ALA B 1 448 ? 11.164 10.086 18.281 1 96.75 448 ALA B C 1
ATOM 8936 O O . ALA B 1 448 ? 11.789 10.453 17.281 1 96.75 448 ALA B O 1
ATOM 8937 N N . TRP B 1 449 ? 11.57 9.109 19.062 1 94.12 449 TRP B N 1
ATOM 8938 C CA . TRP B 1 449 ? 12.938 8.617 18.906 1 94.12 449 TRP B CA 1
ATOM 8939 C C . TRP B 1 449 ? 12.945 7.148 18.5 1 94.12 449 TRP B C 1
ATOM 8941 O O . TRP B 1 449 ? 13.992 6.5 18.5 1 94.12 449 TRP B O 1
ATOM 8951 N N . GLY B 1 450 ? 11.789 6.645 18.234 1 88.62 450 GLY B N 1
ATOM 8952 C CA . GLY B 1 450 ? 11.695 5.281 17.734 1 88.62 450 GLY B CA 1
ATOM 8953 C C . GLY B 1 450 ? 12.188 4.246 18.734 1 88.62 450 GLY B C 1
ATOM 8954 O O . GLY B 1 450 ? 12.875 3.295 18.359 1 88.62 450 GLY B O 1
ATOM 8955 N N . LYS B 1 451 ? 11.82 4.41 19.953 1 90.44 451 LYS B N 1
ATOM 8956 C CA . LYS B 1 451 ? 12.383 3.572 21.016 1 90.44 451 LYS B CA 1
ATOM 8957 C C . LYS B 1 451 ? 11.477 2.379 21.312 1 90.44 451 LYS B C 1
ATOM 8959 O O . LYS B 1 451 ? 11.852 1.482 22.062 1 90.44 451 LYS B O 1
ATOM 8964 N N . ASN B 1 452 ? 10.328 2.373 20.828 1 95.56 452 ASN B N 1
ATOM 8965 C CA . ASN B 1 452 ? 9.359 1.311 21.062 1 95.56 452 ASN B CA 1
ATOM 8966 C C . ASN B 1 452 ? 8.859 0.71 19.75 1 95.56 452 ASN B C 1
ATOM 8968 O O . ASN B 1 452 ? 8.383 1.432 18.875 1 95.56 452 ASN B O 1
ATOM 8972 N N . PRO B 1 453 ? 8.93 -0.61 19.641 1 96.25 453 PRO B N 1
ATOM 8973 C CA . PRO B 1 453 ? 8.609 -1.242 18.359 1 96.25 453 PRO B CA 1
ATOM 8974 C C . PRO B 1 453 ? 7.172 -0.986 17.922 1 96.25 453 PRO B C 1
ATOM 8976 O O . PRO B 1 453 ? 6.922 -0.695 16.75 1 96.25 453 PRO B O 1
ATOM 8979 N N . LEU B 1 454 ? 6.258 -1.132 18.828 1 97.38 454 LEU B N 1
ATOM 8980 C CA . LEU B 1 454 ? 4.859 -0.922 18.469 1 97.38 454 LEU B CA 1
ATOM 8981 C C . LEU B 1 454 ? 4.613 0.529 18.078 1 97.38 454 LEU B C 1
ATOM 8983 O O . LEU B 1 454 ? 3.881 0.8 17.125 1 97.38 454 LEU B O 1
ATOM 8987 N N . LEU B 1 455 ? 5.172 1.462 18.812 1 98 455 LEU B N 1
ATOM 8988 C CA . LEU B 1 455 ? 5.027 2.877 18.484 1 98 455 LEU B CA 1
ATOM 8989 C C . LEU B 1 455 ? 5.715 3.207 17.172 1 98 455 LEU B C 1
ATOM 8991 O O . LEU B 1 455 ? 5.234 4.047 16.406 1 98 455 LEU B O 1
ATOM 8995 N N . LYS B 1 456 ? 6.883 2.57 16.953 1 97.31 456 LYS B N 1
ATOM 8996 C CA . LYS B 1 456 ? 7.559 2.732 15.664 1 97.31 456 LYS B CA 1
ATOM 8997 C C . LYS B 1 456 ? 6.664 2.279 14.516 1 97.31 456 LYS B C 1
ATOM 8999 O O . LYS B 1 456 ? 6.594 2.943 13.477 1 97.31 456 LYS B O 1
ATOM 9004 N N . LEU B 1 457 ? 5.988 1.128 14.711 1 97.56 457 LEU B N 1
ATOM 9005 C CA . LEU B 1 457 ? 5.07 0.621 13.703 1 97.56 457 LEU B CA 1
ATOM 9006 C C . LEU B 1 457 ? 3.947 1.618 13.438 1 97.56 457 LEU B C 1
ATOM 9008 O O . LEU B 1 457 ? 3.629 1.912 12.281 1 97.56 457 LEU B O 1
ATOM 9012 N N . ILE B 1 458 ? 3.363 2.186 14.469 1 97.88 458 ILE B N 1
ATOM 9013 C CA . ILE B 1 458 ? 2.256 3.127 14.344 1 97.88 458 ILE B CA 1
ATOM 9014 C C . ILE B 1 458 ? 2.744 4.414 13.688 1 97.88 458 ILE B C 1
ATOM 9016 O O . ILE B 1 458 ? 2.066 4.973 12.82 1 97.88 458 ILE B O 1
ATOM 9020 N N . GLY B 1 459 ? 3.889 4.93 14.148 1 97.38 459 GLY B N 1
ATOM 9021 C CA . GLY B 1 459 ? 4.453 6.148 13.594 1 97.38 459 GLY B CA 1
ATOM 9022 C C . GLY B 1 459 ? 4.785 6.035 12.117 1 97.38 459 GLY B C 1
ATOM 9023 O O . GLY B 1 459 ? 4.668 7.012 11.367 1 97.38 459 GLY B O 1
ATOM 9024 N N . GLU B 1 460 ? 5.145 4.836 11.703 1 95.5 460 GLU B N 1
ATOM 9025 C CA . GLU B 1 460 ? 5.547 4.609 10.32 1 95.5 460 GLU B CA 1
ATOM 9026 C C . GLU B 1 460 ? 4.332 4.379 9.422 1 95.5 460 GLU B C 1
ATOM 9028 O O . GLU B 1 460 ? 4.234 4.953 8.336 1 95.5 460 GLU B O 1
ATOM 9033 N N . LYS B 1 461 ? 3.361 3.539 9.875 1 96.12 461 LYS B N 1
ATOM 9034 C CA . LYS B 1 461 ? 2.293 3.053 9.008 1 96.12 461 LYS B CA 1
ATOM 9035 C C . LYS B 1 461 ? 1.047 3.924 9.125 1 96.12 461 LYS B C 1
ATOM 9037 O O . LYS B 1 461 ? 0.176 3.896 8.25 1 96.12 461 LYS B O 1
ATOM 9042 N N . GLY B 1 462 ? 0.95 4.707 10.211 1 97.19 462 GLY B N 1
ATOM 9043 C CA . GLY B 1 462 ? -0.271 5.449 10.477 1 97.19 462 GLY B CA 1
ATOM 9044 C C . GLY B 1 462 ? -1.298 4.652 11.258 1 97.19 462 GLY B C 1
ATOM 9045 O O . GLY B 1 462 ? -1.212 3.424 11.328 1 97.19 462 GLY B O 1
ATOM 9046 N N . LEU B 1 463 ? -2.25 5.289 11.773 1 98.31 463 LEU B N 1
ATOM 9047 C CA . LEU B 1 463 ? -3.213 4.715 12.711 1 98.31 463 LEU B CA 1
ATOM 9048 C C . LEU B 1 463 ? -4.062 3.648 12.031 1 98.31 463 LEU B C 1
ATOM 9050 O O . LEU B 1 463 ? -4.285 2.572 12.586 1 98.31 463 LEU B O 1
ATOM 9054 N N . ARG B 1 464 ? -4.504 3.908 10.852 1 98.19 464 ARG B N 1
ATOM 9055 C CA . ARG B 1 464 ? -5.406 2.998 10.156 1 98.19 464 ARG B CA 1
ATOM 9056 C C . ARG B 1 464 ? -4.742 1.65 9.898 1 98.19 464 ARG B C 1
ATOM 9058 O O . ARG B 1 464 ? -5.25 0.611 10.328 1 98.19 464 ARG B O 1
ATOM 9065 N N . SER B 1 465 ? -3.604 1.671 9.266 1 97.44 465 SER B N 1
ATOM 9066 C CA . SER B 1 465 ? -2.893 0.445 8.922 1 97.44 465 SER B CA 1
ATOM 9067 C C . SER B 1 465 ? -2.383 -0.271 10.164 1 97.44 465 SER B C 1
ATOM 9069 O O . SER B 1 465 ? -2.459 -1.497 10.258 1 97.44 465 SER B O 1
ATOM 9071 N N . ALA B 1 466 ? -1.862 0.49 11.102 1 98 466 ALA B N 1
ATOM 9072 C CA . ALA B 1 466 ? -1.345 -0.103 12.336 1 98 466 ALA B CA 1
ATOM 9073 C C . ALA B 1 466 ? -2.455 -0.8 13.117 1 98 466 ALA B C 1
ATOM 9075 O O . ALA B 1 466 ? -2.256 -1.895 13.648 1 98 466 ALA B O 1
ATOM 9076 N N . ALA B 1 467 ? -3.623 -0.121 13.211 1 98.44 467 ALA B N 1
ATOM 9077 C CA . ALA B 1 467 ? -4.738 -0.711 13.953 1 98.44 467 ALA B CA 1
ATOM 9078 C C . ALA B 1 467 ? -5.16 -2.041 13.328 1 98.44 467 ALA B C 1
ATOM 9080 O O . ALA B 1 467 ? -5.469 -2.996 14.047 1 98.44 467 ALA B O 1
ATOM 9081 N N . LYS B 1 468 ? -5.176 -2.146 12.055 1 97.56 468 LYS B N 1
ATOM 9082 C CA . LYS B 1 468 ? -5.539 -3.383 11.367 1 97.56 468 LYS B CA 1
ATOM 9083 C C . LYS B 1 468 ? -4.508 -4.48 11.625 1 97.56 468 LYS B C 1
ATOM 9085 O O . LYS B 1 468 ? -4.867 -5.648 11.789 1 97.56 468 LYS B O 1
ATOM 9090 N N . ILE B 1 469 ? -3.254 -4.129 11.602 1 97.94 469 ILE B N 1
ATOM 9091 C CA . ILE B 1 469 ? -2.189 -5.078 11.906 1 97.94 469 ILE B CA 1
ATOM 9092 C C . ILE B 1 469 ? -2.34 -5.582 13.336 1 97.94 469 ILE B C 1
ATOM 9094 O O . ILE B 1 469 ? -2.209 -6.781 13.602 1 97.94 469 ILE B O 1
ATOM 9098 N N . LEU B 1 470 ? -2.641 -4.656 14.227 1 98.31 470 LEU B N 1
ATOM 9099 C CA . LEU B 1 470 ? -2.797 -5.02 15.633 1 98.31 470 LEU B CA 1
ATOM 9100 C C . LEU B 1 470 ? -4.012 -5.918 15.828 1 98.31 470 LEU B C 1
ATOM 9102 O O . LEU B 1 470 ? -3.998 -6.812 16.688 1 98.31 470 LEU B O 1
ATOM 9106 N N . ASP B 1 471 ? -5.094 -5.664 15.07 1 98.06 471 ASP B N 1
ATOM 9107 C CA . ASP B 1 471 ? -6.262 -6.539 15.109 1 98.06 471 ASP B CA 1
ATOM 9108 C C . ASP B 1 471 ? -5.867 -7.988 14.812 1 98.06 471 ASP B C 1
ATOM 9110 O O . ASP B 1 471 ? -6.43 -8.914 15.398 1 98.06 471 ASP B O 1
ATOM 9114 N N . ILE B 1 472 ? -4.922 -8.125 13.898 1 97.06 472 ILE B N 1
ATOM 9115 C CA . ILE B 1 472 ? -4.488 -9.461 13.492 1 97.06 472 ILE B CA 1
ATOM 9116 C C . ILE B 1 472 ? -3.545 -10.039 14.547 1 97.06 472 ILE B C 1
ATOM 9118 O O . ILE B 1 472 ? -3.746 -11.156 15.023 1 97.06 472 ILE B O 1
ATOM 9122 N N . LEU B 1 473 ? -2.578 -9.312 15 1 96.69 473 LEU B N 1
ATOM 9123 C CA . LEU B 1 473 ? -1.512 -9.781 15.875 1 96.69 473 LEU B CA 1
ATOM 9124 C C . LEU B 1 473 ? -2.057 -10.109 17.266 1 96.69 473 LEU B C 1
ATOM 9126 O O . LEU B 1 473 ? -1.57 -11.031 17.922 1 96.69 473 LEU B O 1
ATOM 9130 N N . TYR B 1 474 ? -3.088 -9.344 17.672 1 97.5 474 TYR B N 1
ATOM 9131 C CA . TYR B 1 474 ? -3.662 -9.523 19 1 97.5 474 TYR B CA 1
ATOM 9132 C C . TYR B 1 474 ? -5.086 -10.062 18.906 1 97.5 474 TYR B C 1
ATOM 9134 O O . TYR B 1 474 ? -5.953 -9.68 19.688 1 97.5 474 TYR B O 1
ATOM 9142 N N . GLU B 1 475 ? -5.332 -10.883 17.969 1 95.88 475 GLU B N 1
ATOM 9143 C CA . GLU B 1 475 ? -6.66 -11.422 17.703 1 95.88 475 GLU B CA 1
ATOM 9144 C C . GLU B 1 475 ? -7.258 -12.07 18.938 1 95.88 475 GLU B C 1
ATOM 9146 O O . GLU B 1 475 ? -8.461 -11.961 19.188 1 95.88 475 GLU B O 1
ATOM 9151 N N . ASN B 1 476 ? -6.457 -12.773 19.734 1 95.19 476 ASN B N 1
ATOM 9152 C CA . ASN B 1 476 ? -6.961 -13.414 20.953 1 95.19 476 ASN B CA 1
ATOM 9153 C C . ASN B 1 476 ? -7.527 -12.391 21.938 1 95.19 476 ASN B C 1
ATOM 9155 O O . ASN B 1 476 ? -8.594 -12.602 22.5 1 95.19 476 ASN B O 1
ATOM 9159 N N . ARG B 1 477 ? -6.816 -11.312 22.109 1 96.88 477 ARG B N 1
ATOM 9160 C CA . ARG B 1 477 ? -7.285 -10.258 23 1 96.88 477 ARG B CA 1
ATOM 9161 C C . ARG B 1 477 ? -8.523 -9.578 22.422 1 96.88 477 ARG B C 1
ATOM 9163 O O . ARG B 1 477 ? -9.438 -9.203 23.172 1 96.88 477 ARG B O 1
ATOM 9170 N N . VAL B 1 478 ? -8.508 -9.352 21.125 1 97.69 478 VAL B N 1
ATOM 9171 C CA . VAL B 1 478 ? -9.648 -8.758 20.438 1 97.69 478 VAL B CA 1
ATOM 9172 C C . VAL B 1 478 ? -10.906 -9.594 20.688 1 97.69 478 VAL B C 1
ATOM 9174 O O . VAL B 1 478 ? -11.969 -9.055 21 1 97.69 478 VAL B O 1
ATOM 9177 N N . ASN B 1 479 ? -10.719 -10.914 20.578 1 96.06 479 ASN B N 1
ATOM 9178 C CA . ASN B 1 479 ? -11.844 -11.828 20.797 1 96.06 479 ASN B CA 1
ATOM 9179 C C . ASN B 1 479 ? -12.281 -11.844 22.25 1 96.06 479 ASN B C 1
ATOM 9181 O O . ASN B 1 479 ? -13.477 -11.914 22.547 1 96.06 479 ASN B O 1
ATOM 9185 N N . GLU B 1 480 ? -11.32 -11.812 23.125 1 97.12 480 GLU B N 1
ATOM 9186 C CA . GLU B 1 480 ? -11.609 -11.859 24.562 1 97.12 480 GLU B CA 1
ATOM 9187 C C . GLU B 1 480 ? -12.297 -10.578 25.031 1 97.12 480 GLU B C 1
ATOM 9189 O O . GLU B 1 480 ? -13.242 -10.633 25.812 1 97.12 480 GLU B O 1
ATOM 9194 N N . ARG B 1 481 ? -11.805 -9.406 24.531 1 96.69 481 ARG B N 1
ATOM 9195 C CA . ARG B 1 481 ? -12.305 -8.109 25 1 96.69 481 ARG B CA 1
ATOM 9196 C C . ARG B 1 481 ? -13.5 -7.656 24.172 1 96.69 481 ARG B C 1
ATOM 9198 O O . ARG B 1 481 ? -14.211 -6.723 24.547 1 96.69 481 ARG B O 1
ATOM 9205 N N . LYS B 1 482 ? -13.672 -8.32 22.938 1 95.44 482 LYS B N 1
ATOM 9206 C CA . LYS B 1 482 ? -14.773 -8.039 22.016 1 95.44 482 LYS B CA 1
ATOM 9207 C C . LYS B 1 482 ? -14.695 -6.621 21.469 1 95.44 482 LYS B C 1
ATOM 9209 O O . LYS B 1 482 ? -15.711 -5.93 21.375 1 95.44 482 LYS B O 1
ATOM 9214 N N . TRP B 1 483 ? -13.445 -6.113 21.422 1 95.31 483 TRP B N 1
ATOM 9215 C CA . TRP B 1 483 ? -13.141 -4.828 20.781 1 95.31 483 TRP B CA 1
ATOM 9216 C C . TRP B 1 483 ? -11.969 -4.961 19.828 1 95.31 483 TRP B C 1
ATOM 9218 O O . TRP B 1 483 ? -10.945 -5.559 20.172 1 95.31 483 TRP B O 1
ATOM 9228 N N . ARG B 1 484 ? -12.156 -4.488 18.703 1 97.25 484 ARG B N 1
ATOM 9229 C CA . ARG B 1 484 ? -11.031 -4.395 17.766 1 97.25 484 ARG B CA 1
ATOM 9230 C C . ARG B 1 484 ? -10.281 -3.08 17.953 1 97.25 484 ARG B C 1
ATOM 9232 O O . ARG B 1 484 ? -10.883 -2.062 18.297 1 97.25 484 ARG B O 1
ATOM 9239 N N . PHE B 1 485 ? -8.969 -3.057 17.656 1 98.62 485 PHE B N 1
ATOM 9240 C CA . PHE B 1 485 ? -8.172 -1.833 17.625 1 98.62 485 PHE B CA 1
ATOM 9241 C C . PHE B 1 485 ? -8.75 -0.839 16.625 1 98.62 485 PHE B C 1
ATOM 9243 O O . PHE B 1 485 ? -8.898 0.346 16.938 1 98.62 485 PHE B O 1
ATOM 9250 N N . SER B 1 486 ? -9.148 -1.26 15.414 1 98.12 486 SER B N 1
ATOM 9251 C CA . SER B 1 486 ? -9.664 -0.412 14.344 1 98.12 486 SER B CA 1
ATOM 9252 C C . SER B 1 486 ? -10.977 0.258 14.742 1 98.12 486 SER B C 1
ATOM 9254 O O . SER B 1 486 ? -11.297 1.339 14.25 1 98.12 486 SER B O 1
ATOM 9256 N N . ASP B 1 487 ? -11.695 -0.28 15.672 1 98.12 487 ASP B N 1
ATOM 9257 C CA . ASP B 1 487 ? -13.008 0.225 16.078 1 98.12 487 ASP B CA 1
ATOM 9258 C C . ASP B 1 487 ? -12.875 1.331 17.125 1 98.12 487 ASP B C 1
ATOM 9260 O O . ASP B 1 487 ? -13.859 1.954 17.5 1 98.12 487 ASP B O 1
ATOM 9264 N N . LEU B 1 488 ? -11.664 1.633 17.547 1 98.38 488 LEU B N 1
ATOM 9265 C CA . LEU B 1 488 ? -11.422 2.668 18.547 1 98.38 488 LEU B CA 1
ATOM 9266 C C . LEU B 1 488 ? -11.156 4.016 17.891 1 98.38 488 LEU B C 1
ATOM 9268 O O . LEU B 1 488 ? -11.039 5.035 18.578 1 98.38 488 LEU B O 1
ATOM 9272 N N . LEU B 1 489 ? -11.156 4.016 16.578 1 98.25 489 LEU B N 1
ATOM 9273 C CA . LEU B 1 489 ? -10.625 5.184 15.875 1 98.25 489 LEU B CA 1
ATOM 9274 C C . LEU B 1 489 ? -11.719 5.883 15.078 1 98.25 489 LEU B C 1
ATOM 9276 O O . LEU B 1 489 ? -12.672 5.238 14.625 1 98.25 489 LEU B O 1
ATOM 9280 N N . VAL B 1 490 ? -11.609 7.168 14.93 1 98.56 490 VAL B N 1
ATOM 9281 C CA . VAL B 1 490 ? -12.375 8 14.008 1 98.56 490 VAL B CA 1
ATOM 9282 C C . VAL B 1 490 ? -11.43 8.648 12.992 1 98.56 490 VAL B C 1
ATOM 9284 O O . VAL B 1 490 ? -10.5 9.359 13.375 1 98.56 490 VAL B O 1
ATOM 9287 N N . TYR B 1 491 ? -11.57 8.328 11.766 1 98.19 491 TYR B N 1
ATOM 9288 C CA . TYR B 1 491 ? -10.734 8.914 10.719 1 98.19 491 TYR B CA 1
ATOM 9289 C C . TYR B 1 491 ? -11.453 8.891 9.375 1 98.19 491 TYR B C 1
ATOM 9291 O O . TYR B 1 491 ? -12.367 8.094 9.164 1 98.19 491 TYR B O 1
ATOM 9299 N N . ALA B 1 492 ? -11.117 9.836 8.492 1 98 492 ALA B N 1
ATOM 9300 C CA . ALA B 1 492 ? -11.438 9.688 7.074 1 98 492 ALA B CA 1
ATOM 9301 C C . ALA B 1 492 ? -10.508 8.68 6.398 1 98 492 ALA B C 1
ATOM 9303 O O . ALA B 1 492 ? -9.312 8.648 6.684 1 98 492 ALA B O 1
ATOM 9304 N N . SER B 1 493 ? -11.055 7.84 5.602 1 97.19 493 SER B N 1
ATOM 9305 C CA . SER B 1 493 ? -10.258 6.797 4.973 1 97.19 493 SER B CA 1
ATOM 9306 C C . SER B 1 493 ? -10.164 7.004 3.463 1 97.19 493 SER B C 1
ATOM 9308 O O . SER B 1 493 ? -11.117 7.469 2.836 1 97.19 493 SER B O 1
ATOM 9310 N N . PHE B 1 494 ? -9.016 6.648 2.863 1 97.94 494 PHE B N 1
ATOM 9311 C CA . PHE B 1 494 ? -8.711 6.816 1.448 1 97.94 494 PHE B CA 1
ATOM 9312 C C . PHE B 1 494 ? -8.047 5.566 0.885 1 97.94 494 PHE B C 1
ATOM 9314 O O . PHE B 1 494 ? -7.074 5.062 1.451 1 97.94 494 PHE B O 1
ATOM 9321 N N . GLY B 1 495 ? -8.539 5.133 -0.197 1 96.44 495 GLY B N 1
ATOM 9322 C CA . GLY B 1 495 ? -7.922 3.988 -0.841 1 96.44 495 GLY B CA 1
ATOM 9323 C C . GLY B 1 495 ? -7.727 2.811 0.095 1 96.44 495 GLY B C 1
ATOM 9324 O O . GLY B 1 495 ? -8.602 2.504 0.907 1 96.44 495 GLY B O 1
ATOM 9325 N N . GLU B 1 496 ? -6.633 2.137 -0.077 1 93.44 496 GLU B N 1
ATOM 9326 C CA . GLU B 1 496 ? -6.383 0.885 0.629 1 93.44 496 GLU B CA 1
ATOM 9327 C C . GLU B 1 496 ? -5.852 1.144 2.037 1 93.44 496 GLU B C 1
ATOM 9329 O O . GLU B 1 496 ? -6.195 0.42 2.977 1 93.44 496 GLU B O 1
ATOM 9334 N N . GLU B 1 497 ? -5.062 2.234 2.178 1 95 497 GLU B N 1
ATOM 9335 C CA . GLU B 1 497 ? -4.367 2.383 3.453 1 95 497 GLU B CA 1
ATOM 9336 C C . GLU B 1 497 ? -4.461 3.814 3.969 1 95 497 GLU B C 1
ATOM 9338 O O . GLU B 1 497 ? -4.195 4.074 5.145 1 95 497 GLU B O 1
ATOM 9343 N N . GLY B 1 498 ? -4.879 4.754 3.158 1 97.62 498 GLY B N 1
ATOM 9344 C CA . GLY B 1 498 ? -4.816 6.164 3.508 1 97.62 498 GLY B CA 1
ATOM 9345 C C . GLY B 1 498 ? -5.809 6.555 4.59 1 97.62 498 GLY B C 1
ATOM 9346 O O . GLY B 1 498 ? -6.91 6.008 4.652 1 97.62 498 GLY B O 1
ATOM 9347 N N . HIS B 1 499 ? -5.41 7.5 5.398 1 98.5 499 HIS B N 1
ATOM 9348 C CA . HIS B 1 499 ? -6.316 8.008 6.422 1 98.5 499 HIS B CA 1
ATOM 9349 C C . HIS B 1 499 ? -5.875 9.383 6.914 1 98.5 499 HIS B C 1
ATOM 9351 O O . HIS B 1 499 ? -4.738 9.797 6.68 1 98.5 499 HIS B O 1
ATOM 9357 N N . ILE B 1 500 ? -6.766 10.078 7.555 1 98.5 500 ILE B N 1
ATOM 9358 C CA . ILE B 1 500 ? -6.441 11.258 8.344 1 98.5 500 ILE B CA 1
ATOM 9359 C C . ILE B 1 500 ? -7.48 11.438 9.453 1 98.5 500 ILE B C 1
ATOM 9361 O O . ILE B 1 500 ? -8.68 11.234 9.227 1 98.5 500 ILE B O 1
ATOM 9365 N N . THR B 1 501 ? -7.039 11.68 10.617 1 98.56 501 THR B N 1
ATOM 9366 C CA . THR B 1 501 ? -7.965 11.906 11.727 1 98.56 501 THR B CA 1
ATOM 9367 C C . THR B 1 501 ? -8.57 13.305 11.648 1 98.56 501 THR B C 1
ATOM 9369 O O . THR B 1 501 ? -7.977 14.211 11.062 1 98.56 501 THR B O 1
ATOM 9372 N N . PRO B 1 502 ? -9.727 13.477 12.188 1 98.25 502 PRO B N 1
ATOM 9373 C CA . PRO B 1 502 ? -10.383 14.789 12.109 1 98.25 502 PRO B CA 1
ATOM 9374 C C . PRO B 1 502 ? -9.789 15.805 13.086 1 98.25 502 PRO B C 1
ATOM 9376 O O . PRO B 1 502 ? -9.164 15.414 14.078 1 98.25 502 PRO B O 1
ATOM 9379 N N . ASN B 1 503 ? -9.977 17.062 12.711 1 98 503 ASN B N 1
ATOM 9380 C CA . ASN B 1 503 ? -9.805 18.078 13.734 1 98 503 ASN B CA 1
ATOM 9381 C C . ASN B 1 503 ? -10.773 17.875 14.898 1 98 503 ASN B C 1
ATOM 9383 O O . ASN B 1 503 ? -11.68 17.047 14.82 1 98 503 ASN B O 1
ATOM 9387 N N . TYR B 1 504 ? -10.617 18.578 15.953 1 98.19 504 TYR B N 1
ATOM 9388 C CA . TYR B 1 504 ? -11.344 18.266 17.188 1 98.19 504 TYR B CA 1
ATOM 9389 C C . TYR B 1 504 ? -12.688 18.984 17.203 1 98.19 504 TYR B C 1
ATOM 9391 O O . TYR B 1 504 ? -12.992 19.734 18.141 1 98.19 504 TYR B O 1
ATOM 9399 N N . TYR B 1 505 ? -13.508 18.719 16.188 1 98 505 TYR B N 1
ATOM 9400 C CA . TYR B 1 505 ? -14.891 19.156 16.078 1 98 505 TYR B CA 1
ATOM 9401 C C . TYR B 1 505 ? -15.812 17.984 15.766 1 98 505 TYR B C 1
ATOM 9403 O O . TYR B 1 505 ? -15.578 17.25 14.805 1 98 505 TYR B O 1
ATOM 9411 N N . TRP B 1 506 ? -16.797 17.828 16.562 1 98.19 506 TRP B N 1
ATOM 9412 C CA . TRP B 1 506 ? -17.734 16.734 16.328 1 98.19 506 TRP B CA 1
ATOM 9413 C C . TRP B 1 506 ? -18.766 17.141 15.273 1 98.19 506 TRP B C 1
ATOM 9415 O O . TRP B 1 506 ? -19.781 17.781 15.594 1 98.19 506 TRP B O 1
ATOM 9425 N N . THR B 1 507 ? -18.5 16.797 14.039 1 97.19 507 THR B N 1
ATOM 9426 C CA . THR B 1 507 ? -19.391 17.078 12.914 1 97.19 507 THR B CA 1
ATOM 9427 C C . THR B 1 507 ? -19.094 16.156 11.75 1 97.19 507 THR B C 1
ATOM 9429 O O . THR B 1 507 ? -17.953 15.727 11.555 1 97.19 507 THR B O 1
ATOM 9432 N N . PRO B 1 508 ? -20.094 15.797 10.898 1 97.62 508 PRO B N 1
ATOM 9433 C CA . PRO B 1 508 ? -19.875 14.875 9.781 1 97.62 508 PRO B CA 1
ATOM 9434 C C . PRO B 1 508 ? -18.828 15.375 8.797 1 97.62 508 PRO B C 1
ATOM 9436 O O . PRO B 1 508 ? -18.125 14.57 8.18 1 97.62 508 PRO B O 1
ATOM 9439 N N . GLY B 1 509 ? -18.703 16.672 8.664 1 98 509 GLY B N 1
ATOM 9440 C CA . GLY B 1 509 ? -17.812 17.266 7.668 1 98 509 GLY B CA 1
ATOM 9441 C C . GLY B 1 509 ? -16.359 16.875 7.855 1 98 509 GLY B C 1
ATOM 9442 O O . GLY B 1 509 ? -15.594 16.828 6.891 1 98 509 GLY B O 1
ATOM 9443 N N . MET B 1 510 ? -15.992 16.5 9.086 1 97.94 510 MET B N 1
ATOM 9444 C CA . MET B 1 510 ? -14.602 16.203 9.406 1 97.94 510 MET B CA 1
ATOM 9445 C C . MET B 1 510 ? -14.219 14.797 8.961 1 97.94 510 MET B C 1
ATOM 9447 O O . MET B 1 510 ? -13.039 14.453 8.906 1 97.94 510 MET B O 1
ATOM 9451 N N . VAL B 1 511 ? -15.234 13.953 8.555 1 98 511 VAL B N 1
ATOM 9452 C CA . VAL B 1 511 ? -14.953 12.586 8.125 1 98 511 VAL B CA 1
ATOM 9453 C C . VAL B 1 511 ? -15.695 12.297 6.82 1 98 511 VAL B C 1
ATOM 9455 O O . VAL B 1 511 ? -15.727 11.156 6.355 1 98 511 VAL B O 1
ATOM 9458 N N . ALA B 1 512 ? -16.312 13.328 6.188 1 98.25 512 ALA B N 1
ATOM 9459 C CA . ALA B 1 512 ? -17.094 13.172 4.957 1 98.25 512 ALA B CA 1
ATOM 9460 C C . ALA B 1 512 ? -16.203 12.719 3.803 1 98.25 512 ALA B C 1
ATOM 9462 O O . ALA B 1 512 ? -14.977 12.836 3.873 1 98.25 512 ALA B O 1
ATOM 9463 N N . PRO B 1 513 ? -16.781 12.078 2.781 1 98.12 513 PRO B N 1
ATOM 9464 C CA . PRO B 1 513 ? -15.969 11.586 1.665 1 98.12 513 PRO B CA 1
ATOM 9465 C C . PRO B 1 513 ? -15.508 12.703 0.733 1 98.12 513 PRO B C 1
ATOM 9467 O O . PRO B 1 513 ? -15.977 12.797 -0.404 1 98.12 513 PRO B O 1
ATOM 9470 N N . LEU B 1 514 ? -14.562 13.492 1.167 1 98.56 514 LEU B N 1
ATOM 9471 C CA . LEU B 1 514 ? -13.914 14.57 0.434 1 98.56 514 LEU B CA 1
ATOM 9472 C C . LEU B 1 514 ? -12.461 14.227 0.127 1 98.56 514 LEU B C 1
ATOM 9474 O O . LEU B 1 514 ? -11.844 13.43 0.836 1 98.56 514 LEU B O 1
ATOM 9478 N N . PRO B 1 515 ? -11.953 14.773 -0.94 1 97.62 515 PRO B N 1
ATOM 9479 C CA . PRO B 1 515 ? -10.609 14.359 -1.369 1 97.62 515 PRO B CA 1
ATOM 9480 C C . PRO B 1 515 ? -9.516 14.82 -0.413 1 97.62 515 PRO B C 1
ATOM 9482 O O . PRO B 1 515 ? -8.461 14.195 -0.329 1 97.62 515 PRO B O 1
ATOM 9485 N N . VAL B 1 516 ? -9.68 15.938 0.257 1 98.06 516 VAL B N 1
ATOM 9486 C CA . VAL B 1 516 ? -8.688 16.469 1.194 1 98.06 516 VAL B CA 1
ATOM 9487 C C . VAL B 1 516 ? -9.367 16.828 2.512 1 98.06 516 VAL B C 1
ATOM 9489 O O . VAL B 1 516 ? -10.156 17.766 2.568 1 98.06 516 VAL B O 1
ATOM 9492 N N . LEU B 1 517 ? -9.07 16.047 3.514 1 97.88 517 LEU B N 1
ATOM 9493 C CA . LEU B 1 517 ? -9.562 16.312 4.863 1 97.88 517 LEU B CA 1
ATOM 9494 C C . LEU B 1 517 ? -8.398 16.469 5.84 1 97.88 517 LEU B C 1
ATOM 9496 O O . LEU B 1 517 ? -7.238 16.469 5.434 1 97.88 517 LEU B O 1
ATOM 9500 N N . GLY B 1 518 ? -8.688 16.75 7.062 1 95.69 518 GLY B N 1
ATOM 9501 C CA . GLY B 1 518 ? -7.668 17.078 8.047 1 95.69 518 GLY B CA 1
ATOM 9502 C C . GLY B 1 518 ? -7.395 18.562 8.141 1 95.69 518 GLY B C 1
ATOM 9503 O O . GLY B 1 518 ? -6.656 19.016 9.023 1 95.69 518 GLY B O 1
ATOM 9504 N N . ARG B 1 519 ? -7.973 19.203 7.184 1 93.69 519 ARG B N 1
ATOM 9505 C CA . ARG B 1 519 ? -8.023 20.656 7.211 1 93.69 519 ARG B CA 1
ATOM 9506 C C . ARG B 1 519 ? -9.453 21.156 7.082 1 93.69 519 ARG B C 1
ATOM 9508 O O . ARG B 1 519 ? -10.406 20.375 7.188 1 93.69 519 ARG B O 1
ATOM 9515 N N . TYR B 1 520 ? -9.727 22.344 6.949 1 94.69 520 TYR B N 1
ATOM 9516 C CA . TYR B 1 520 ? -11.07 22.906 7.07 1 94.69 520 TYR B CA 1
ATOM 9517 C C . TYR B 1 520 ? -11.695 23.109 5.699 1 94.69 520 TYR B C 1
ATOM 9519 O O . TYR B 1 520 ? -12.531 24 5.523 1 94.69 520 TYR B O 1
ATOM 9527 N N . TRP B 1 521 ? -11.195 22.266 4.691 1 97.5 521 TRP B N 1
ATOM 9528 C CA . TRP B 1 521 ? -11.82 22.281 3.373 1 97.5 521 TRP B CA 1
ATOM 9529 C C . TRP B 1 521 ? -13.156 21.531 3.395 1 97.5 521 TRP B C 1
ATOM 9531 O O . TRP B 1 521 ? -13.375 20.609 2.607 1 97.5 521 TRP B O 1
ATOM 9541 N N . THR B 1 522 ? -14.047 21.891 4.305 1 98.06 522 THR B N 1
ATOM 9542 C CA . THR B 1 522 ? -15.336 21.25 4.52 1 98.06 522 THR B CA 1
ATOM 9543 C C . THR B 1 522 ? -16.219 22.094 5.418 1 98.06 522 THR B C 1
ATOM 9545 O O . THR B 1 522 ? -15.766 23.078 6 1 98.06 522 THR B O 1
ATOM 9548 N N . LEU B 1 523 ? -17.484 21.781 5.434 1 97.06 523 LEU B N 1
ATOM 9549 C CA . LEU B 1 523 ? -18.359 22.312 6.477 1 97.06 523 LEU B CA 1
ATOM 9550 C C . LEU B 1 523 ? -18.062 21.641 7.816 1 97.06 523 LEU B C 1
ATOM 9552 O O . LEU B 1 523 ? -18.188 20.422 7.945 1 97.06 523 LEU B O 1
ATOM 9556 N N . TYR B 1 524 ? -17.641 22.422 8.773 1 92.69 524 TYR B N 1
ATOM 9557 C CA . TYR B 1 524 ? -17.328 21.781 10.047 1 92.69 524 TYR B CA 1
ATOM 9558 C C . TYR B 1 524 ? -18.125 22.406 11.188 1 92.69 524 TYR B C 1
ATOM 9560 O O . TYR B 1 524 ? -17.688 22.375 12.336 1 92.69 524 TYR B O 1
ATOM 9568 N N . LYS B 1 525 ? -19.234 22.922 10.852 1 92.38 525 LYS B N 1
ATOM 9569 C CA . LYS B 1 525 ? -20.188 23.359 11.875 1 92.38 525 LYS B CA 1
ATOM 9570 C C . LYS B 1 525 ? -20.891 22.172 12.523 1 92.38 525 LYS B C 1
ATOM 9572 O O . LYS B 1 525 ? -21.047 21.125 11.898 1 92.38 525 LYS B O 1
ATOM 9577 N N . GLY B 1 526 ? -21.328 22.391 13.773 1 95 526 GLY B N 1
ATOM 9578 C CA . GLY B 1 526 ? -22.047 21.344 14.492 1 95 526 GLY B CA 1
ATOM 9579 C C . GLY B 1 526 ? -23.484 21.188 14.039 1 95 526 GLY B C 1
ATOM 9580 O O . GLY B 1 526 ? -24.406 21.562 14.75 1 95 526 GLY B O 1
ATOM 9581 N N . VAL B 1 527 ? -23.594 20.594 12.844 1 95.62 527 VAL B N 1
ATOM 9582 C CA . VAL B 1 527 ? -24.922 20.359 12.297 1 95.62 527 VAL B CA 1
ATOM 9583 C C . VAL B 1 527 ? -24.969 18.984 11.633 1 95.62 527 VAL B C 1
ATOM 9585 O O . VAL B 1 527 ? -23.938 18.406 11.305 1 95.62 527 VAL B O 1
ATOM 9588 N N . PHE B 1 528 ? -26.141 18.484 11.562 1 97.75 528 PHE B N 1
ATOM 9589 C CA . PHE B 1 528 ? -26.406 17.266 10.797 1 97.75 528 PHE B CA 1
ATOM 9590 C C . PHE B 1 528 ? -27.547 17.484 9.812 1 97.75 528 PHE B C 1
ATOM 9592 O O . PHE B 1 528 ? -28.719 17.484 10.195 1 97.75 528 PHE B O 1
ATOM 9599 N N . ILE B 1 529 ? -27.203 17.734 8.57 1 97.25 529 ILE B N 1
ATOM 9600 C CA . ILE B 1 529 ? -28.203 17.984 7.543 1 97.25 529 ILE B CA 1
ATOM 9601 C C . ILE B 1 529 ? -28.141 16.875 6.492 1 97.25 529 ILE B C 1
ATOM 9603 O O . ILE B 1 529 ? -27.344 15.945 6.602 1 97.25 529 ILE B O 1
ATOM 9607 N N . ASP B 1 530 ? -29.016 16.953 5.527 1 97.19 530 ASP B N 1
ATOM 9608 C CA . ASP B 1 530 ? -29.047 15.938 4.484 1 97.19 530 ASP B CA 1
ATOM 9609 C C . ASP B 1 530 ? -27.703 15.844 3.762 1 97.19 530 ASP B C 1
ATOM 9611 O O . ASP B 1 530 ? -27.062 16.859 3.496 1 97.19 530 ASP B O 1
ATOM 9615 N N . PRO B 1 531 ? -27.359 14.594 3.471 1 98.31 531 PRO B N 1
ATOM 9616 C CA . PRO B 1 531 ? -26.016 14.391 2.92 1 98.31 531 PRO B CA 1
ATOM 9617 C C . PRO B 1 531 ? -25.781 15.172 1.629 1 98.31 531 PRO B C 1
ATOM 9619 O O . PRO B 1 531 ? -24.672 15.648 1.384 1 98.31 531 PRO B O 1
ATOM 9622 N N . GLU B 1 532 ? -26.797 15.312 0.719 1 98.44 532 GLU B N 1
ATOM 9623 C CA . GLU B 1 532 ? -26.641 16.047 -0.528 1 98.44 532 GLU B CA 1
ATOM 9624 C C . GLU B 1 532 ? -26.391 17.531 -0.262 1 98.44 532 GLU B C 1
ATOM 9626 O O . GLU B 1 532 ? -25.516 18.141 -0.881 1 98.44 532 GLU B O 1
ATOM 9631 N N . GLN B 1 533 ? -27.172 18.078 0.632 1 98.31 533 GLN B N 1
ATOM 9632 C CA . GLN B 1 533 ? -26.984 19.469 1.024 1 98.31 533 GLN B CA 1
ATOM 9633 C C . GLN B 1 533 ? -25.625 19.672 1.708 1 98.31 533 GLN B C 1
ATOM 9635 O O . GLN B 1 533 ? -24.953 20.672 1.489 1 98.31 533 GLN B O 1
ATOM 9640 N N . TYR B 1 534 ? -25.328 18.734 2.59 1 98.38 534 TYR B N 1
ATOM 9641 C CA . TYR B 1 534 ? -24.047 18.781 3.271 1 98.38 534 TYR B CA 1
ATOM 9642 C C . TYR B 1 534 ? -22.891 18.766 2.27 1 98.38 534 TYR B C 1
ATOM 9644 O O . TYR B 1 534 ? -21.906 19.5 2.436 1 98.38 534 TYR B O 1
ATOM 9652 N N . ALA B 1 535 ? -22.984 17.922 1.243 1 98.56 535 ALA B N 1
ATOM 9653 C CA . ALA B 1 535 ? -21.969 17.828 0.196 1 98.56 535 ALA B CA 1
ATOM 9654 C C . ALA B 1 535 ? -21.812 19.172 -0.519 1 98.56 535 ALA B C 1
ATOM 9656 O O . ALA B 1 535 ? -20.688 19.609 -0.774 1 98.56 535 ALA B O 1
ATOM 9657 N N . GLU B 1 536 ? -22.891 19.812 -0.854 1 98.31 536 GLU B N 1
ATOM 9658 C CA . GLU B 1 536 ? -22.875 21.109 -1.544 1 98.31 536 GLU B CA 1
ATOM 9659 C C . GLU B 1 536 ? -22.172 22.172 -0.707 1 98.31 536 GLU B C 1
ATOM 9661 O O . GLU B 1 536 ? -21.312 22.906 -1.213 1 98.31 536 GLU B O 1
ATOM 9666 N N . LYS B 1 537 ? -22.547 22.203 0.528 1 98.44 537 LYS B N 1
ATOM 9667 C CA . LYS B 1 537 ? -21.969 23.203 1.416 1 98.44 537 LYS B CA 1
ATOM 9668 C C . LYS B 1 537 ? -20.484 22.938 1.67 1 98.44 537 LYS B C 1
ATOM 9670 O O . LYS B 1 537 ? -19.688 23.875 1.755 1 98.44 537 LYS B O 1
ATOM 9675 N N . SER B 1 538 ? -20.188 21.672 1.865 1 98.5 538 SER B N 1
ATOM 9676 C CA . SER B 1 538 ? -18.797 21.312 2.07 1 98.5 538 SER B CA 1
ATOM 9677 C C . SER B 1 538 ? -17.953 21.656 0.849 1 98.5 538 SER B C 1
ATOM 9679 O O . SER B 1 538 ? -16.828 22.141 0.982 1 98.5 538 SER B O 1
ATOM 9681 N N . PHE B 1 539 ? -18.469 21.344 -0.349 1 98.06 539 PHE B N 1
ATOM 9682 C CA . PHE B 1 539 ? -17.781 21.672 -1.593 1 98.06 539 PHE B CA 1
ATOM 9683 C C . PHE B 1 539 ? -17.547 23.172 -1.709 1 98.06 539 PHE B C 1
ATOM 9685 O O . PHE B 1 539 ? -16.453 23.609 -2.057 1 98.06 539 PHE B O 1
ATOM 9692 N N . GLU B 1 540 ? -18.547 23.906 -1.391 1 97.25 540 GLU B N 1
ATOM 9693 C CA . GLU B 1 540 ? -18.438 25.375 -1.43 1 97.25 540 GLU B CA 1
ATOM 9694 C C . GLU B 1 540 ? -17.375 25.859 -0.45 1 97.25 540 GLU B C 1
ATOM 9696 O O . GLU B 1 540 ? -16.578 26.75 -0.78 1 97.25 540 GLU B O 1
ATOM 9701 N N . ARG B 1 541 ? -17.422 25.281 0.711 1 97.62 541 ARG B N 1
ATOM 9702 C CA . ARG B 1 541 ? -16.438 25.672 1.718 1 97.62 541 ARG B CA 1
ATOM 9703 C C . ARG B 1 541 ? -15.023 25.312 1.271 1 97.62 541 ARG B C 1
ATOM 9705 O O . ARG B 1 541 ? -14.086 26.094 1.476 1 97.62 541 ARG B O 1
ATOM 9712 N N . ALA B 1 542 ? -14.891 24.141 0.716 1 97.81 542 ALA B N 1
ATOM 9713 C CA . ALA B 1 542 ? -13.578 23.719 0.232 1 97.81 542 ALA B CA 1
ATOM 9714 C C . ALA B 1 542 ? -13.039 24.703 -0.802 1 97.81 542 ALA B C 1
ATOM 9716 O O . ALA B 1 542 ? -11.867 25.094 -0.749 1 97.81 542 ALA B O 1
ATOM 9717 N N . VAL B 1 543 ? -13.859 25.109 -1.713 1 97.12 543 VAL B N 1
ATOM 9718 C CA . VAL B 1 543 ? -13.469 26.031 -2.777 1 97.12 543 VAL B CA 1
ATOM 9719 C C . VAL B 1 543 ? -13.055 27.375 -2.176 1 97.12 543 VAL B C 1
ATOM 9721 O O . VAL B 1 543 ? -12.008 27.922 -2.527 1 97.12 543 VAL B O 1
ATOM 9724 N N . LYS B 1 544 ? -13.852 27.844 -1.244 1 96.94 544 LYS B N 1
ATOM 9725 C CA . LYS B 1 544 ? -13.562 29.141 -0.643 1 96.94 544 LYS B CA 1
ATOM 9726 C C . LYS B 1 544 ? -12.289 29.078 0.197 1 96.94 544 LYS B C 1
ATOM 9728 O O . LYS B 1 544 ? -11.5 30.031 0.196 1 96.94 544 LYS B O 1
ATOM 9733 N N . GLU B 1 545 ? -12.117 28.016 0.908 1 97.12 545 GLU B N 1
ATOM 9734 C CA . GLU B 1 545 ? -10.898 27.875 1.699 1 97.12 545 GLU B CA 1
ATOM 9735 C C . GLU B 1 545 ? -9.664 27.812 0.804 1 97.12 545 GLU B C 1
ATOM 9737 O O . GLU B 1 545 ? -8.586 28.281 1.182 1 97.12 545 GLU B O 1
ATOM 9742 N N . MET B 1 546 ? -9.805 27.25 -0.351 1 96.75 546 MET B N 1
ATOM 9743 C CA . MET B 1 546 ? -8.695 27.172 -1.29 1 96.75 546 MET B CA 1
ATOM 9744 C C . MET B 1 546 ? -8.312 28.547 -1.812 1 96.75 546 MET B C 1
ATOM 9746 O O . MET B 1 546 ? -7.164 28.781 -2.188 1 96.75 546 MET B O 1
ATOM 9750 N N . TRP B 1 547 ? -9.359 29.562 -1.863 1 95.81 547 TRP B N 1
ATOM 9751 C CA . TRP B 1 547 ? -9.016 30.938 -2.184 1 95.81 547 TRP B CA 1
ATOM 9752 C C . TRP B 1 547 ? -7.902 31.453 -1.271 1 95.81 547 TRP B C 1
ATOM 9754 O O . TRP B 1 547 ? -6.91 32 -1.746 1 95.81 547 TRP B O 1
ATOM 9764 N N . SER B 1 548 ? -8.117 31.109 0.002 1 95.81 548 SER B N 1
ATOM 9765 C CA . SER B 1 548 ? -7.168 31.594 1.004 1 95.81 548 SER B CA 1
ATOM 9766 C C . SER B 1 548 ? -5.84 30.844 0.903 1 95.81 548 SER B C 1
ATOM 9768 O O . SER B 1 548 ? -4.781 31.469 0.811 1 95.81 548 SER B O 1
ATOM 9770 N N . ASP B 1 549 ? -5.887 29.578 0.82 1 97.12 549 ASP B N 1
ATOM 9771 C CA . ASP B 1 549 ? -4.66 28.781 0.837 1 97.12 549 ASP B CA 1
ATOM 9772 C C . ASP B 1 549 ? -3.816 29.047 -0.407 1 97.12 549 ASP B C 1
ATOM 9774 O O . ASP B 1 549 ? -2.609 29.266 -0.307 1 97.12 549 ASP B O 1
ATOM 9778 N N . ASN B 1 550 ? -4.469 29.031 -1.529 1 97.94 550 ASN B N 1
ATOM 9779 C CA . ASN B 1 550 ? -3.717 29.234 -2.762 1 97.94 550 ASN B CA 1
ATOM 9780 C C . ASN B 1 550 ? -3.188 30.672 -2.861 1 97.94 550 ASN B C 1
ATOM 9782 O O . ASN B 1 550 ? -2.158 30.906 -3.496 1 97.94 550 ASN B O 1
ATOM 9786 N N . GLY B 1 551 ? -3.867 31.594 -2.279 1 96.75 551 GLY B N 1
ATOM 9787 C CA . GLY B 1 551 ? -3.443 33 -2.279 1 96.75 551 GLY B CA 1
ATOM 9788 C C . GLY B 1 551 ? -2.455 33.312 -1.173 1 96.75 551 GLY B C 1
ATOM 9789 O O . GLY B 1 551 ? -1.937 34.438 -1.102 1 96.75 551 GLY B O 1
ATOM 9790 N N . GLY B 1 552 ? -2.18 32.344 -0.282 1 97.06 552 GLY B N 1
ATOM 9791 C CA . GLY B 1 552 ? -1.285 32.594 0.839 1 97.06 552 GLY B CA 1
ATOM 9792 C C . GLY B 1 552 ? -1.921 33.406 1.947 1 97.06 552 GLY B C 1
ATOM 9793 O O . GLY B 1 552 ? -1.239 34.188 2.627 1 97.06 552 GLY B O 1
ATOM 9794 N N . PHE B 1 553 ? -3.221 33.312 2.062 1 97.44 553 PHE B N 1
ATOM 9795 C CA . PHE B 1 553 ? -3.932 34.094 3.07 1 97.44 553 PHE B CA 1
ATOM 9796 C C . PHE B 1 553 ? -4.293 33.219 4.27 1 97.44 553 PHE B C 1
ATOM 9798 O O . PHE B 1 553 ? -4.625 32.031 4.113 1 97.44 553 PHE B O 1
ATOM 9805 N N . CYS B 1 554 ? -4.238 33.844 5.441 1 97.31 554 CYS B N 1
ATOM 9806 C CA . CYS B 1 554 ? -4.684 33.25 6.695 1 97.31 554 CYS B CA 1
ATOM 9807 C C . CYS B 1 554 ? -6.199 33.094 6.715 1 97.31 554 CYS B C 1
ATOM 9809 O O . CYS B 1 554 ? -6.93 34 6.363 1 97.31 554 CYS B O 1
ATOM 9811 N N . ARG B 1 555 ? -6.629 31.953 7.141 1 95.12 555 ARG B N 1
ATOM 9812 C CA . ARG B 1 555 ? -8.062 31.656 7.172 1 95.12 555 ARG B CA 1
ATOM 9813 C C . ARG B 1 555 ? -8.781 32.562 8.148 1 95.12 555 ARG B C 1
ATOM 9815 O O . ARG B 1 555 ? -10 32.75 8.07 1 95.12 555 ARG B O 1
ATOM 9822 N N . PHE B 1 556 ? -8.078 33.188 9.062 1 96.38 556 PHE B N 1
ATOM 9823 C CA . PHE B 1 556 ? -8.703 34.094 10.039 1 96.38 556 PHE B CA 1
ATOM 9824 C C . PHE B 1 556 ? -9.148 35.375 9.367 1 96.38 556 PHE B C 1
ATOM 9826 O O . PHE B 1 556 ? -9.906 36.156 9.961 1 96.38 556 PHE B O 1
ATOM 9833 N N . HIS B 1 557 ? -8.766 35.562 8.156 1 96.5 557 HIS B N 1
ATOM 9834 C CA . HIS B 1 557 ? -9.133 36.75 7.398 1 96.5 557 HIS B CA 1
ATOM 9835 C C . HIS B 1 557 ? -10.234 36.406 6.387 1 96.5 557 HIS B C 1
ATOM 9837 O O . HIS B 1 557 ? -10.547 37.25 5.527 1 96.5 557 HIS B O 1
ATOM 9843 N N . ARG B 1 558 ? -10.836 35.219 6.461 1 94.25 558 ARG B N 1
ATOM 9844 C CA . ARG B 1 558 ? -11.82 34.781 5.469 1 94.25 558 ARG B CA 1
ATOM 9845 C C . ARG B 1 558 ? -13.023 35.719 5.457 1 94.25 558 ARG B C 1
ATOM 9847 O O . ARG B 1 558 ? -13.664 35.906 4.418 1 94.25 558 ARG B O 1
ATOM 9854 N N . GLY B 1 559 ? -13.305 36.406 6.594 1 93.69 559 GLY B N 1
ATOM 9855 C CA . GLY B 1 559 ? -14.461 37.281 6.711 1 93.69 559 GLY B CA 1
ATOM 9856 C C . GLY B 1 559 ? -14.438 38.438 5.719 1 93.69 559 GLY B C 1
ATOM 9857 O O . GLY B 1 559 ? -15.484 38.844 5.219 1 93.69 559 GLY B O 1
ATOM 9858 N N . TRP B 1 560 ? -13.281 38.969 5.434 1 95.5 560 TRP B N 1
ATOM 9859 C CA . TRP B 1 560 ? -13.18 40.062 4.445 1 95.5 560 TRP B CA 1
ATOM 9860 C C . TRP B 1 560 ? -12.625 39.531 3.125 1 95.5 560 TRP B C 1
ATOM 9862 O O . TRP B 1 560 ? -13 40 2.051 1 95.5 560 TRP B O 1
ATOM 9872 N N . ALA B 1 561 ? -11.742 38.562 3.193 1 95.62 561 ALA B N 1
ATOM 9873 C CA . ALA B 1 561 ? -11.07 38.031 2.006 1 95.62 561 ALA B CA 1
ATOM 9874 C C . ALA B 1 561 ? -12.07 37.438 1.02 1 95.62 561 ALA B C 1
ATOM 9876 O O . ALA B 1 561 ? -11.977 37.688 -0.187 1 95.62 561 ALA B O 1
ATOM 9877 N N . GLU B 1 562 ? -13.023 36.625 1.507 1 94.75 562 GLU B N 1
ATOM 9878 C CA . GLU B 1 562 ? -13.977 35.969 0.635 1 94.75 562 GLU B CA 1
ATOM 9879 C C . GLU B 1 562 ? -14.914 36.969 -0.039 1 94.75 562 GLU B C 1
ATOM 9881 O O . GLU B 1 562 ? -15.555 36.656 -1.039 1 94.75 562 GLU B O 1
ATOM 9886 N N . LYS B 1 563 ? -14.93 38.156 0.428 1 94.25 563 LYS B N 1
ATOM 9887 C CA . LYS B 1 563 ? -15.805 39.188 -0.12 1 94.25 563 LYS B CA 1
ATOM 9888 C C . LYS B 1 563 ? -15.062 40.062 -1.129 1 94.25 563 LYS B C 1
ATOM 9890 O O . LYS B 1 563 ? -15.68 40.781 -1.922 1 94.25 563 LYS B O 1
ATOM 9895 N N . THR B 1 564 ? -13.766 39.969 -1.107 1 95.38 564 THR B N 1
ATOM 9896 C CA . THR B 1 564 ? -13.07 41.031 -1.831 1 95.38 564 THR B CA 1
ATOM 9897 C C . THR B 1 564 ? -11.984 40.469 -2.727 1 95.38 564 THR B C 1
ATOM 9899 O O . THR B 1 564 ? -11.531 41.125 -3.668 1 95.38 564 THR B O 1
ATOM 9902 N N . LEU B 1 565 ? -11.477 39.312 -2.469 1 94.94 565 LEU B N 1
ATOM 9903 C CA . LEU B 1 565 ? -10.305 38.781 -3.16 1 94.94 565 LEU B CA 1
ATOM 9904 C C . LEU B 1 565 ? -10.555 38.656 -4.66 1 94.94 565 LEU B C 1
ATOM 9906 O O . LEU B 1 565 ? -9.656 38.906 -5.465 1 94.94 565 LEU B O 1
ATOM 9910 N N . ASP B 1 566 ? -11.781 38.188 -5.062 1 95.31 566 ASP B N 1
ATOM 9911 C CA . ASP B 1 566 ? -12.102 38.062 -6.48 1 95.31 566 ASP B CA 1
ATOM 9912 C C . ASP B 1 566 ? -11.953 39.406 -7.188 1 95.31 566 ASP B C 1
ATOM 9914 O O . ASP B 1 566 ? -11.414 39.469 -8.297 1 95.31 566 ASP B O 1
ATOM 9918 N N . LYS B 1 567 ? -12.32 40.5 -6.539 1 95.62 567 LYS B N 1
ATOM 9919 C CA . LYS B 1 567 ? -12.219 41.844 -7.102 1 95.62 567 LYS B CA 1
ATOM 9920 C C . LYS B 1 567 ? -10.766 42.281 -7.184 1 95.62 567 LYS B C 1
ATOM 9922 O O . LYS B 1 567 ? -10.375 42.969 -8.141 1 95.62 567 LYS B O 1
ATOM 9927 N N . LEU B 1 568 ? -10.031 41.969 -6.172 1 95.94 568 LEU B N 1
ATOM 9928 C CA . LEU B 1 568 ? -8.625 42.344 -6.172 1 95.94 568 LEU B CA 1
ATOM 9929 C C . LEU B 1 568 ? -7.871 41.625 -7.277 1 95.94 568 LEU B C 1
ATOM 9931 O O . LEU B 1 568 ? -7.07 42.25 -7.992 1 95.94 568 LEU B O 1
ATOM 9935 N N . TYR B 1 569 ? -8.102 40.312 -7.449 1 95.81 569 TYR B N 1
ATOM 9936 C CA . TYR B 1 569 ? -7.469 39.531 -8.516 1 95.81 569 TYR B CA 1
ATOM 9937 C C . TYR B 1 569 ? -7.828 40.094 -9.883 1 95.81 569 TYR B C 1
ATOM 9939 O O . TYR B 1 569 ? -6.977 40.156 -10.773 1 95.81 569 TYR B O 1
ATOM 9947 N N . GLU B 1 570 ? -9.062 40.438 -10.031 1 95.25 570 GLU B N 1
ATOM 9948 C CA . GLU B 1 570 ? -9.5 41 -11.305 1 95.25 570 GLU B CA 1
ATOM 9949 C C . GLU B 1 570 ? -8.867 42.375 -11.562 1 95.25 570 GLU B C 1
ATOM 9951 O O . GLU B 1 570 ? -8.352 42.625 -12.656 1 95.25 570 GLU B O 1
ATOM 9956 N N . LYS B 1 571 ? -8.883 43.188 -10.633 1 94.81 571 LYS B N 1
ATOM 9957 C CA . LYS B 1 571 ? -8.422 44.562 -10.789 1 94.81 571 LYS B CA 1
ATOM 9958 C C . LYS B 1 571 ? -6.926 44.625 -11.062 1 94.81 571 LYS B C 1
ATOM 9960 O O . LYS B 1 571 ? -6.473 45.375 -11.938 1 94.81 571 LYS B O 1
ATOM 9965 N N . TYR B 1 572 ? -6.211 43.812 -10.383 1 95.56 572 TYR B N 1
ATOM 9966 C CA . TYR B 1 572 ? -4.77 44.031 -10.414 1 95.56 572 TYR B CA 1
ATOM 9967 C C . TYR B 1 572 ? -4.074 43 -11.289 1 95.56 572 TYR B C 1
ATOM 9969 O O . TYR B 1 572 ? -2.963 43.219 -11.766 1 95.56 572 TYR B O 1
ATOM 9977 N N . TYR B 1 573 ? -4.703 41.875 -11.484 1 95 573 TYR B N 1
ATOM 9978 C CA . TYR B 1 573 ? -4.023 40.812 -12.234 1 95 573 TYR B CA 1
ATOM 9979 C C . TYR B 1 573 ? -4.875 40.344 -13.406 1 95 573 TYR B C 1
ATOM 9981 O O . TYR B 1 573 ? -4.465 39.469 -14.164 1 95 573 TYR B O 1
ATOM 9989 N N . GLY B 1 574 ? -6.047 40.844 -13.562 1 93.94 574 GLY B N 1
ATOM 9990 C CA . GLY B 1 574 ? -6.914 40.5 -14.68 1 93.94 574 GLY B CA 1
ATOM 9991 C C . GLY B 1 574 ? -7.488 39.094 -14.57 1 93.94 574 GLY B C 1
ATOM 9992 O O . GLY B 1 574 ? -7.945 38.531 -15.562 1 93.94 574 GLY B O 1
ATOM 9993 N N . ILE B 1 575 ? -7.457 38.562 -13.414 1 94 575 ILE B N 1
ATOM 9994 C CA . ILE B 1 575 ? -7.953 37.188 -13.203 1 94 575 ILE B CA 1
ATOM 9995 C C . ILE B 1 575 ? -9.438 37.25 -12.852 1 94 575 ILE B C 1
ATOM 9997 O O . ILE B 1 575 ? -9.82 37.812 -11.828 1 94 575 ILE B O 1
ATOM 10001 N N . LYS B 1 576 ? -10.227 36.625 -13.703 1 93.5 576 LYS B N 1
ATOM 10002 C CA . LYS B 1 576 ? -11.672 36.594 -13.508 1 93.5 576 LYS B CA 1
ATOM 10003 C C . LYS B 1 576 ? -12.148 35.219 -13.125 1 93.5 576 LYS B C 1
ATOM 10005 O O . LYS B 1 576 ? -11.375 34.25 -13.141 1 93.5 576 LYS B O 1
ATOM 10010 N N . ASP B 1 577 ? -13.352 35.094 -12.617 1 92.75 577 ASP B N 1
ATOM 10011 C CA . ASP B 1 577 ? -14.039 33.812 -12.344 1 92.75 577 ASP B CA 1
ATOM 10012 C C . ASP B 1 577 ? -13.219 32.938 -11.391 1 92.75 577 ASP B C 1
ATOM 10014 O O . ASP B 1 577 ? -12.961 31.781 -11.688 1 92.75 577 ASP B O 1
ATOM 10018 N N . LEU B 1 578 ? -12.805 33.594 -10.32 1 94.5 578 LEU B N 1
ATOM 10019 C CA . LEU B 1 578 ? -11.961 32.938 -9.328 1 94.5 578 LEU B CA 1
ATOM 10020 C C . LEU B 1 578 ? -12.625 31.672 -8.812 1 94.5 578 LEU B C 1
ATOM 10022 O O . LEU B 1 578 ? -11.953 30.656 -8.648 1 94.5 578 LEU B O 1
ATOM 10026 N N . ASN B 1 579 ? -13.875 31.719 -8.594 1 94.94 579 ASN B N 1
ATOM 10027 C CA . ASN B 1 579 ? -14.609 30.562 -8.078 1 94.94 579 ASN B CA 1
ATOM 10028 C C . ASN B 1 579 ? -14.547 29.391 -9.047 1 94.94 579 ASN B C 1
ATOM 10030 O O . ASN B 1 579 ? -14.32 28.25 -8.625 1 94.94 579 ASN B O 1
ATOM 10034 N N . GLU B 1 580 ? -14.789 29.641 -10.305 1 95.19 580 GLU B N 1
ATOM 10035 C CA . GLU B 1 580 ? -14.75 28.578 -11.312 1 95.19 580 GLU B CA 1
ATOM 10036 C C . GLU B 1 580 ? -13.352 28 -11.438 1 95.19 580 GLU B C 1
ATOM 10038 O O . GLU B 1 580 ? -13.195 26.797 -11.695 1 95.19 580 GLU B O 1
ATOM 10043 N N . ARG B 1 581 ? -12.375 28.844 -11.375 1 95.88 581 ARG B N 1
ATOM 10044 C CA . ARG B 1 581 ? -10.992 28.391 -11.438 1 95.88 581 ARG B CA 1
ATOM 10045 C C . ARG B 1 581 ? -10.68 27.406 -10.32 1 95.88 581 ARG B C 1
ATOM 10047 O O . ARG B 1 581 ? -10.023 26.391 -10.547 1 95.88 581 ARG B O 1
ATOM 10054 N N . TYR B 1 582 ? -11.219 27.656 -9.172 1 97.12 582 TYR B N 1
ATOM 10055 C CA . TYR B 1 582 ? -10.891 26.812 -8.031 1 97.12 582 TYR B CA 1
ATOM 10056 C C . TYR B 1 582 ? -11.758 25.562 -8.008 1 97.12 582 TYR B C 1
ATOM 10058 O O . TYR B 1 582 ? -11.352 24.531 -7.465 1 97.12 582 TYR B O 1
ATOM 10066 N N . LYS B 1 583 ? -12.977 25.625 -8.578 1 97.5 583 LYS B N 1
ATOM 10067 C CA . LYS B 1 583 ? -13.727 24.391 -8.797 1 97.5 583 LYS B CA 1
ATOM 10068 C C . LYS B 1 583 ? -12.953 23.438 -9.703 1 97.5 583 LYS B C 1
ATOM 10070 O O . LYS B 1 583 ? -12.906 22.234 -9.445 1 97.5 583 LYS B O 1
ATOM 10075 N N . GLN B 1 584 ? -12.32 24.031 -10.68 1 97.12 584 GLN B N 1
ATOM 10076 C CA . GLN B 1 584 ? -11.516 23.219 -11.586 1 97.12 584 GLN B CA 1
ATOM 10077 C C . GLN B 1 584 ? -10.289 22.656 -10.875 1 97.12 584 GLN B C 1
ATOM 10079 O O . GLN B 1 584 ? -9.883 21.516 -11.125 1 97.12 584 GLN B O 1
ATOM 10084 N N . LEU B 1 585 ? -9.695 23.5 -10.094 1 97.88 585 LEU B N 1
ATOM 10085 C CA . LEU B 1 585 ? -8.539 23.047 -9.328 1 97.88 585 LEU B CA 1
ATOM 10086 C C . LEU B 1 585 ? -8.914 21.891 -8.406 1 97.88 585 LEU B C 1
ATOM 10088 O O . LEU B 1 585 ? -8.156 20.922 -8.289 1 97.88 585 LEU B O 1
ATOM 10092 N N . TYR B 1 586 ? -10.062 22.031 -7.742 1 98.12 586 TYR B N 1
ATOM 10093 C CA . TYR B 1 586 ? -10.555 20.969 -6.867 1 98.12 586 TYR B CA 1
ATOM 10094 C C . TYR B 1 586 ? -10.781 19.672 -7.648 1 98.12 586 TYR B C 1
ATOM 10096 O O . TYR B 1 586 ? -10.484 18.578 -7.16 1 98.12 586 TYR B O 1
ATOM 10104 N N . LYS B 1 587 ? -11.32 19.781 -8.844 1 97.81 587 LYS B N 1
ATOM 10105 C CA . LYS B 1 587 ? -11.508 18.625 -9.734 1 97.81 587 LYS B CA 1
ATOM 10106 C C . LYS B 1 587 ? -10.18 17.969 -10.062 1 97.81 587 LYS B C 1
ATOM 10108 O O . LYS B 1 587 ? -10.086 16.734 -10.094 1 97.81 587 LYS B O 1
ATOM 10113 N N . LYS B 1 588 ? -9.148 18.766 -10.32 1 98.19 588 LYS B N 1
ATOM 10114 C CA . LYS B 1 588 ? -7.828 18.234 -10.617 1 98.19 588 LYS B CA 1
ATOM 10115 C C . LYS B 1 588 ? -7.246 17.5 -9.406 1 98.19 588 LYS B C 1
ATOM 10117 O O . LYS B 1 588 ? -6.535 16.5 -9.562 1 98.19 588 LYS B O 1
ATOM 10122 N N . ILE B 1 589 ? -7.531 18.031 -8.234 1 98.56 589 ILE B N 1
ATOM 10123 C CA . ILE B 1 589 ? -7.09 17.344 -7.023 1 98.56 589 ILE B CA 1
ATOM 10124 C C . ILE B 1 589 ? -7.762 15.977 -6.934 1 98.56 589 ILE B C 1
ATOM 10126 O O . ILE B 1 589 ? -7.109 14.977 -6.621 1 98.56 589 ILE B O 1
ATOM 10130 N N . MET B 1 590 ? -9.055 15.93 -7.195 1 98.19 590 MET B N 1
ATOM 10131 C CA . MET B 1 590 ? -9.773 14.656 -7.195 1 98.19 590 MET B CA 1
ATOM 10132 C C . MET B 1 590 ? -9.188 13.711 -8.234 1 98.19 590 MET B C 1
ATOM 10134 O O . MET B 1 590 ? -9.102 12.5 -8.008 1 98.19 590 MET B O 1
ATOM 10138 N N . GLU B 1 591 ? -8.836 14.273 -9.391 1 97.81 591 GLU B N 1
ATOM 10139 C CA . GLU B 1 591 ? -8.188 13.461 -10.414 1 97.81 591 GLU B CA 1
ATOM 10140 C C . GLU B 1 591 ? -6.898 12.836 -9.898 1 97.81 591 GLU B C 1
ATOM 10142 O O . GLU B 1 591 ? -6.645 11.648 -10.109 1 97.81 591 GLU B O 1
ATOM 10147 N N . TYR B 1 592 ? -6.098 13.641 -9.258 1 98.5 592 TYR B N 1
ATOM 10148 C CA . TYR B 1 592 ? -4.871 13.109 -8.672 1 98.5 592 TYR B CA 1
ATOM 10149 C C . TYR B 1 592 ? -5.184 12 -7.676 1 98.5 592 TYR B C 1
ATOM 10151 O O . TYR B 1 592 ? -4.516 10.961 -7.664 1 98.5 592 TYR B O 1
ATOM 10159 N N . GLN B 1 593 ? -6.195 12.305 -6.77 1 98.5 593 GLN B N 1
ATOM 10160 C CA . GLN B 1 593 ? -6.586 11.281 -5.797 1 98.5 593 GLN B CA 1
ATOM 10161 C C . GLN B 1 593 ? -6.961 9.977 -6.484 1 98.5 593 GLN B C 1
ATOM 10163 O O . GLN B 1 593 ? -6.594 8.898 -6.023 1 98.5 593 GLN B O 1
ATOM 10168 N N . ASP B 1 594 ? -7.648 10.078 -7.527 1 97.38 594 ASP B N 1
ATOM 10169 C CA . ASP B 1 594 ? -8.086 8.906 -8.281 1 97.38 594 ASP B CA 1
ATOM 10170 C C . ASP B 1 594 ? -6.891 8.141 -8.844 1 97.38 594 ASP B C 1
ATOM 10172 O O . ASP B 1 594 ? -6.793 6.926 -8.672 1 97.38 594 ASP B O 1
ATOM 10176 N N . LEU B 1 595 ? -5.992 8.828 -9.484 1 97.62 595 LEU B N 1
ATOM 10177 C CA . LEU B 1 595 ? -4.816 8.219 -10.094 1 97.62 595 LEU B CA 1
ATOM 10178 C C . LEU B 1 595 ? -3.949 7.539 -9.039 1 97.62 595 LEU B C 1
ATOM 10180 O O . LEU B 1 595 ? -3.361 6.484 -9.297 1 97.62 595 LEU B O 1
ATOM 10184 N N . SER B 1 596 ? -3.898 8.133 -7.871 1 97.31 596 SER B N 1
ATOM 10185 C CA . SER B 1 596 ? -3.025 7.641 -6.812 1 97.31 596 SER B CA 1
ATOM 10186 C C . SER B 1 596 ? -3.691 6.516 -6.023 1 97.31 596 SER B C 1
ATOM 10188 O O . SER B 1 596 ? -3.111 5.992 -5.07 1 97.31 596 SER B O 1
ATOM 10190 N N . GLY B 1 597 ? -4.996 6.195 -6.371 1 96.12 597 GLY B N 1
ATOM 10191 C CA . GLY B 1 597 ? -5.738 5.223 -5.59 1 96.12 597 GLY B CA 1
ATOM 10192 C C . GLY B 1 597 ? -6.082 5.711 -4.195 1 96.12 597 GLY B C 1
ATOM 10193 O O . GLY B 1 597 ? -6.176 4.918 -3.258 1 96.12 597 GLY B O 1
ATOM 10194 N N . ALA B 1 598 ? -6.238 7.004 -4.027 1 97.75 598 ALA B N 1
ATOM 10195 C CA . ALA B 1 598 ? -6.473 7.613 -2.721 1 97.75 598 ALA B CA 1
ATOM 10196 C C . ALA B 1 598 ? -7.82 8.328 -2.678 1 97.75 598 ALA B C 1
ATOM 10198 O O . ALA B 1 598 ? -7.965 9.352 -2.01 1 97.75 598 ALA B O 1
ATOM 10199 N N . LYS B 1 599 ? -8.789 7.859 -3.396 1 97.62 599 LYS B N 1
ATOM 10200 C CA . LYS B 1 599 ? -10.141 8.398 -3.283 1 97.62 599 LYS B CA 1
ATOM 10201 C C . LYS B 1 599 ? -10.758 8.055 -1.928 1 97.62 599 LYS B C 1
ATOM 10203 O O . LYS B 1 599 ? -10.336 7.098 -1.272 1 97.62 599 LYS B O 1
ATOM 10208 N N . PRO B 1 600 ? -11.75 8.812 -1.552 1 98.06 600 PRO B N 1
ATOM 10209 C CA . PRO B 1 600 ? -12.438 8.492 -0.297 1 98.06 600 PRO B CA 1
ATOM 10210 C C . PRO B 1 600 ? -13.07 7.105 -0.306 1 98.06 600 PRO B C 1
ATOM 10212 O O . PRO B 1 600 ? -13.594 6.672 -1.334 1 98.06 600 PRO B O 1
ATOM 10215 N N . THR B 1 601 ? -13 6.445 0.786 1 97.38 601 THR B N 1
ATOM 10216 C CA . THR B 1 601 ? -13.641 5.145 0.946 1 97.38 601 THR B CA 1
ATOM 10217 C C . THR B 1 601 ? -14.578 5.152 2.146 1 97.38 601 THR B C 1
ATOM 10219 O O . THR B 1 601 ? -14.484 6.023 3.012 1 97.38 601 THR B O 1
ATOM 10222 N N . PHE B 1 602 ? -15.516 4.258 2.186 1 97.06 602 PHE B N 1
ATOM 10223 C CA . PHE B 1 602 ? -16.531 4.172 3.232 1 97.06 602 PHE B CA 1
ATOM 10224 C C . PHE B 1 602 ? -15.875 3.918 4.59 1 97.06 602 PHE B C 1
ATOM 10226 O O . PHE B 1 602 ? -14.812 3.301 4.672 1 97.06 602 PHE B O 1
ATOM 10233 N N . TRP B 1 603 ? -16.469 4.344 5.602 1 97.38 603 TRP B N 1
ATOM 10234 C CA . TRP B 1 603 ? -15.992 4.258 6.977 1 97.38 603 TRP B CA 1
ATOM 10235 C C . TRP B 1 603 ? -15.875 2.803 7.422 1 97.38 603 TRP B C 1
ATOM 10237 O O . TRP B 1 603 ? -16.766 1.996 7.168 1 97.38 603 TRP B O 1
ATOM 10247 N N . GLU B 1 604 ? -14.82 2.447 8.141 1 93.5 604 GLU B N 1
ATOM 10248 C CA . GLU B 1 604 ? -14.516 1.063 8.492 1 93.5 604 GLU B CA 1
ATOM 10249 C C . GLU B 1 604 ? -14.688 0.817 9.984 1 93.5 604 GLU B C 1
ATOM 10251 O O . GLU B 1 604 ? -14.898 -0.32 10.414 1 93.5 604 GLU B O 1
ATOM 10256 N N . SER B 1 605 ? -14.594 1.894 10.812 1 95.31 605 SER B N 1
ATOM 10257 C CA . SER B 1 605 ? -14.594 1.754 12.258 1 95.31 605 SER B CA 1
ATOM 10258 C C . SER B 1 605 ? -16 1.824 12.828 1 95.31 605 SER B C 1
ATOM 10260 O O . SER B 1 605 ? -16.812 2.65 12.398 1 95.31 605 SER B O 1
ATOM 10262 N N . LYS B 1 606 ? -16.297 0.994 13.82 1 96.69 606 LYS B N 1
ATOM 10263 C CA . LYS B 1 606 ? -17.578 1.074 14.516 1 96.69 606 LYS B CA 1
ATOM 10264 C C . LYS B 1 606 ? -17.766 2.438 15.172 1 96.69 606 LYS B C 1
ATOM 10266 O O . LYS B 1 606 ? -18.859 2.98 15.195 1 96.69 606 LYS B O 1
ATOM 10271 N N . LYS B 1 607 ? -16.797 3.021 15.727 1 97.81 607 LYS B N 1
ATOM 10272 C CA . LYS B 1 607 ? -16.875 4.301 16.438 1 97.81 607 LYS B CA 1
ATOM 10273 C C . LYS B 1 607 ? -17.234 5.43 15.469 1 97.81 607 LYS B C 1
ATOM 10275 O O . LYS B 1 607 ? -17.953 6.363 15.852 1 97.81 607 LYS B O 1
ATOM 10280 N N . ILE B 1 608 ? -16.672 5.438 14.227 1 98.19 608 ILE B N 1
ATOM 10281 C CA . ILE B 1 608 ? -17 6.492 13.273 1 98.19 608 ILE B CA 1
ATOM 10282 C C . ILE B 1 608 ? -18.484 6.426 12.922 1 98.19 608 ILE B C 1
ATOM 10284 O O . ILE B 1 608 ? -19.141 7.457 12.727 1 98.19 608 ILE B O 1
ATOM 10288 N N . ILE B 1 609 ? -19.062 5.18 12.805 1 98.19 609 ILE B N 1
ATOM 10289 C CA . ILE B 1 609 ? -20.484 5.02 12.555 1 98.19 609 ILE B CA 1
ATOM 10290 C C . ILE B 1 609 ? -21.281 5.559 13.734 1 98.19 609 ILE B C 1
ATOM 10292 O O . ILE B 1 609 ? -22.266 6.281 13.555 1 98.19 609 ILE B O 1
ATOM 10296 N N . ASP B 1 610 ? -20.781 5.227 14.945 1 98.5 610 ASP B N 1
ATOM 10297 C CA . ASP B 1 610 ? -21.422 5.77 16.141 1 98.5 610 ASP B CA 1
ATOM 10298 C C . ASP B 1 610 ? -21.281 7.289 16.188 1 98.5 610 ASP B C 1
ATOM 10300 O O . ASP B 1 610 ? -22.188 7.98 16.656 1 98.5 610 ASP B O 1
ATOM 10304 N N . TYR B 1 611 ? -20.094 7.723 15.805 1 98.38 611 TYR B N 1
ATOM 10305 C CA . TYR B 1 611 ? -19.812 9.148 15.688 1 98.38 611 TYR B CA 1
ATOM 10306 C C . TYR B 1 611 ? -20.875 9.859 14.867 1 98.38 611 TYR B C 1
ATOM 10308 O O . TYR B 1 611 ? -21.406 10.891 15.289 1 98.38 611 TYR B O 1
ATOM 10316 N N . LEU B 1 612 ? -21.312 9.32 13.727 1 98.38 612 LEU B N 1
ATOM 10317 C CA . LEU B 1 612 ? -22.328 9.891 12.852 1 98.38 612 LEU B CA 1
ATOM 10318 C C . LEU B 1 612 ? -23.719 9.719 13.461 1 98.38 612 LEU B C 1
ATOM 10320 O O . LEU B 1 612 ? -24.516 10.656 13.461 1 98.38 612 LEU B O 1
ATOM 10324 N N . ALA B 1 613 ? -23.969 8.539 13.945 1 98.5 613 ALA B N 1
ATOM 10325 C CA . ALA B 1 613 ? -25.281 8.242 14.5 1 98.5 613 ALA B CA 1
ATOM 10326 C C . ALA B 1 613 ? -25.625 9.18 15.656 1 98.5 613 ALA B C 1
ATOM 10328 O O . ALA B 1 613 ? -26.719 9.742 15.711 1 98.5 613 ALA B O 1
ATOM 10329 N N . ASN B 1 614 ? -24.672 9.328 16.578 1 98.31 614 ASN B N 1
ATOM 10330 C CA . ASN B 1 614 ? -24.906 10.18 17.734 1 98.31 614 ASN B CA 1
ATOM 10331 C C . ASN B 1 614 ? -24.953 11.656 17.344 1 98.31 614 ASN B C 1
ATOM 10333 O O . ASN B 1 614 ? -25.656 12.445 17.984 1 98.31 614 ASN B O 1
ATOM 10337 N N . ALA B 1 615 ? -24.234 12.047 16.297 1 98.25 615 ALA B N 1
ATOM 10338 C CA . ALA B 1 615 ? -24.328 13.422 15.805 1 98.25 615 ALA B CA 1
ATOM 10339 C C . ALA B 1 615 ? -25.734 13.711 15.25 1 98.25 615 ALA B C 1
ATOM 10341 O O . ALA B 1 615 ? -26.266 14.797 15.461 1 98.25 615 ALA B O 1
ATOM 10342 N N . ALA B 1 616 ? -26.266 12.734 14.5 1 98.31 616 ALA B N 1
ATOM 10343 C CA . ALA B 1 616 ? -27.625 12.906 13.969 1 98.31 616 ALA B CA 1
ATOM 10344 C C . ALA B 1 616 ? -28.625 13.156 15.094 1 98.31 616 ALA B C 1
ATOM 10346 O O . ALA B 1 616 ? -29.516 13.992 14.969 1 98.31 616 ALA B O 1
ATOM 10347 N N . LYS B 1 617 ? -28.453 12.422 16.141 1 97.38 617 LYS B N 1
ATOM 10348 C CA . LYS B 1 617 ? -29.328 12.555 17.297 1 97.38 617 LYS B CA 1
ATOM 10349 C C . LYS B 1 617 ? -29.109 13.891 18 1 97.38 617 LYS B C 1
ATOM 10351 O O . LYS B 1 617 ? -30.062 14.641 18.234 1 97.38 617 LYS B O 1
ATOM 10356 N N . GLU B 1 618 ? -27.875 14.219 18.297 1 96.88 618 GLU B N 1
ATOM 10357 C CA . GLU B 1 618 ? -27.516 15.383 19.109 1 96.88 618 GLU B CA 1
ATOM 10358 C C . GLU B 1 618 ? -27.828 16.688 18.375 1 96.88 618 GLU B C 1
ATOM 10360 O O . GLU B 1 618 ? -28.188 17.688 19 1 96.88 618 GLU B O 1
ATOM 10365 N N . TYR B 1 619 ? -27.719 16.688 17.062 1 96.81 619 TYR B N 1
ATOM 10366 C CA . TYR B 1 619 ? -27.922 17.906 16.297 1 96.81 619 TYR B CA 1
ATOM 10367 C C . TYR B 1 619 ? -29.359 17.984 15.758 1 96.81 619 TYR B C 1
ATOM 10369 O O . TYR B 1 619 ? -29.703 18.891 15.016 1 96.81 619 TYR B O 1
ATOM 10377 N N . GLY B 1 620 ? -30.156 17.031 16.016 1 95.44 620 GLY B N 1
ATOM 10378 C CA . GLY B 1 620 ? -31.594 17.156 15.906 1 95.44 620 GLY B CA 1
ATOM 10379 C C . GLY B 1 620 ? -32.125 16.828 14.516 1 95.44 620 GLY B C 1
ATOM 10380 O O . GLY B 1 620 ? -33.062 17.469 14.047 1 95.44 620 GLY B O 1
ATOM 10381 N N . ASN B 1 621 ? -31.469 15.953 13.789 1 97.06 621 ASN B N 1
ATOM 10382 C CA . ASN B 1 621 ? -32.031 15.477 12.531 1 97.06 621 ASN B CA 1
ATOM 10383 C C . ASN B 1 621 ? -32.875 14.227 12.742 1 97.06 621 ASN B C 1
ATOM 10385 O O . ASN B 1 621 ? -32.375 13.109 12.688 1 97.06 621 ASN B O 1
ATOM 10389 N N . ASP B 1 622 ? -34.125 14.359 12.812 1 97.31 622 ASP B N 1
ATOM 10390 C CA . ASP B 1 622 ? -35.031 13.289 13.203 1 97.31 622 ASP B CA 1
ATOM 10391 C C . ASP B 1 622 ? -35.031 12.164 12.164 1 97.31 622 ASP B C 1
ATOM 10393 O O . ASP B 1 622 ? -35.094 10.984 12.523 1 97.31 622 ASP B O 1
ATOM 10397 N N . GLU B 1 623 ? -35.031 12.539 10.961 1 97.75 623 GLU B N 1
ATOM 10398 C CA . GLU B 1 623 ? -35.062 11.539 9.898 1 97.75 623 GLU B CA 1
ATOM 10399 C C . GLU B 1 623 ? -33.844 10.625 9.961 1 97.75 623 GLU B C 1
ATOM 10401 O O . GLU B 1 623 ? -34 9.398 9.945 1 97.75 623 GLU B O 1
ATOM 10406 N N . TRP B 1 624 ? -32.75 11.148 10.055 1 98.31 624 TRP B N 1
ATOM 10407 C CA . TRP B 1 624 ? -31.516 10.359 10.07 1 98.31 624 TRP B CA 1
ATOM 10408 C C . TRP B 1 624 ? -31.328 9.664 11.414 1 98.31 624 TRP B C 1
ATOM 10410 O O . TRP B 1 624 ? -30.797 8.547 11.477 1 98.31 624 TRP B O 1
ATOM 10420 N N . ASN B 1 625 ? -31.734 10.344 12.484 1 98.06 625 ASN B N 1
ATOM 10421 C CA . ASN B 1 625 ? -31.719 9.664 13.773 1 98.06 625 ASN B CA 1
ATOM 10422 C C . ASN B 1 625 ? -32.562 8.383 13.734 1 98.06 625 ASN B C 1
ATOM 10424 O O . ASN B 1 625 ? -32.156 7.363 14.297 1 98.06 625 ASN B O 1
ATOM 10428 N N . ALA B 1 626 ? -33.656 8.453 13.07 1 98.31 626 ALA B N 1
ATOM 10429 C CA . ALA B 1 626 ? -34.531 7.285 12.93 1 98.31 626 ALA B CA 1
ATOM 10430 C C . ALA B 1 626 ? -33.844 6.203 12.094 1 98.31 626 ALA B C 1
ATOM 10432 O O . ALA B 1 626 ? -33.938 5.02 12.43 1 98.31 626 ALA B O 1
ATOM 10433 N N . LYS B 1 627 ? -33.219 6.598 10.992 1 98.25 627 LYS B N 1
ATOM 10434 C CA . LYS B 1 627 ? -32.531 5.641 10.125 1 98.25 627 LYS B CA 1
ATOM 10435 C C . LYS B 1 627 ? -31.422 4.93 10.875 1 98.25 627 LYS B C 1
ATOM 10437 O O . LYS B 1 627 ? -31.281 3.711 10.781 1 98.25 627 LYS B O 1
ATOM 10442 N N . PHE B 1 628 ? -30.641 5.695 11.633 1 98.31 628 PHE B N 1
ATOM 10443 C CA . PHE B 1 628 ? -29.531 5.125 12.398 1 98.31 628 PHE B CA 1
ATOM 10444 C C . PHE B 1 628 ? -30.047 4.203 13.492 1 98.31 628 PHE B C 1
ATOM 10446 O O . PHE B 1 628 ? -29.406 3.205 13.82 1 98.31 628 PHE B O 1
ATOM 10453 N N . SER B 1 629 ? -31.188 4.559 14.078 1 97.62 629 SER B N 1
ATOM 10454 C CA . SER B 1 629 ? -31.766 3.742 15.133 1 97.62 629 SER B CA 1
ATOM 10455 C C . SER B 1 629 ? -32.219 2.389 14.602 1 97.62 629 SER B C 1
ATOM 10457 O O . SER B 1 629 ? -32.188 1.387 15.32 1 97.62 629 SER B O 1
ATOM 10459 N N . LEU B 1 630 ? -32.656 2.357 13.367 1 97.25 630 LEU B N 1
ATOM 10460 C CA . LEU B 1 630 ? -33.094 1.12 12.742 1 97.25 630 LEU B CA 1
ATOM 10461 C C . LEU B 1 630 ? -31.922 0.24 12.359 1 97.25 630 LEU B C 1
ATOM 10463 O O . LEU B 1 630 ? -31.922 -0.959 12.641 1 97.25 630 LEU B O 1
ATOM 10467 N N . ASN B 1 631 ? -30.984 0.843 11.641 1 97.62 631 ASN B N 1
ATOM 10468 C CA . ASN B 1 631 ? -29.781 0.141 11.203 1 97.62 631 ASN B CA 1
ATOM 10469 C C . ASN B 1 631 ? -28.609 1.105 10.984 1 97.62 631 ASN B C 1
ATOM 10471 O O . ASN B 1 631 ? -28.516 1.735 9.93 1 97.62 631 ASN B O 1
ATOM 10475 N N . LYS B 1 632 ? -27.688 1.136 11.922 1 97.62 632 LYS B N 1
ATOM 10476 C CA . LYS B 1 632 ? -26.594 2.105 11.914 1 97.62 632 LYS B CA 1
ATOM 10477 C C . LYS B 1 632 ? -25.75 1.965 10.656 1 97.62 632 LYS B C 1
ATOM 10479 O O . LYS B 1 632 ? -25.406 2.961 10.008 1 97.62 632 LYS B O 1
ATOM 10484 N N . GLU B 1 633 ? -25.438 0.746 10.336 1 96.62 633 GLU B N 1
ATOM 10485 C CA . GLU B 1 633 ? -24.547 0.5 9.203 1 96.62 633 GLU B CA 1
ATOM 10486 C C . GLU B 1 633 ? -25.188 0.917 7.887 1 96.62 633 GLU B C 1
ATOM 10488 O O . GLU B 1 633 ? -24.547 1.546 7.043 1 96.62 633 GLU B O 1
ATOM 10493 N N . GLU B 1 634 ? -26.406 0.556 7.676 1 97.25 634 GLU B N 1
ATOM 10494 C CA . GLU B 1 634 ? -27.125 0.892 6.449 1 97.25 634 GLU B CA 1
ATOM 10495 C C . GLU B 1 634 ? -27.328 2.4 6.32 1 97.25 634 GLU B C 1
ATOM 10497 O O . GLU B 1 634 ? -27.188 2.957 5.227 1 97.25 634 GLU B O 1
ATOM 10502 N N . ALA B 1 635 ? -27.703 2.992 7.477 1 98.44 635 ALA B N 1
ATOM 10503 C CA . ALA B 1 635 ? -27.891 4.441 7.477 1 98.44 635 ALA B CA 1
ATOM 10504 C C . ALA B 1 635 ? -26.578 5.16 7.145 1 98.44 635 ALA B C 1
ATOM 10506 O O . ALA B 1 635 ? -26.578 6.125 6.375 1 98.44 635 ALA B O 1
ATOM 10507 N N . ALA B 1 636 ? -25.484 4.68 7.77 1 98.44 636 ALA B N 1
ATOM 10508 C CA . ALA B 1 636 ? -24.188 5.277 7.504 1 98.44 636 ALA B CA 1
ATOM 10509 C C . ALA B 1 636 ? -23.812 5.141 6.031 1 98.44 636 ALA B C 1
ATOM 10511 O O . ALA B 1 636 ? -23.297 6.086 5.422 1 98.44 636 ALA B O 1
ATOM 10512 N N . ARG B 1 637 ? -24.031 4.031 5.414 1 98.06 637 ARG B N 1
ATOM 10513 C CA . ARG B 1 637 ? -23.734 3.783 4.012 1 98.06 637 ARG B CA 1
ATOM 10514 C C . ARG B 1 637 ? -24.562 4.684 3.102 1 98.06 637 ARG B C 1
ATOM 10516 O O . ARG B 1 637 ? -24.047 5.25 2.137 1 98.06 637 ARG B O 1
ATOM 10523 N N . GLU B 1 638 ? -25.859 4.738 3.402 1 98.31 638 GLU B N 1
ATOM 10524 C CA . GLU B 1 638 ? -26.734 5.598 2.613 1 98.31 638 GLU B CA 1
ATOM 10525 C C . GLU B 1 638 ? -26.266 7.051 2.645 1 98.31 638 GLU B C 1
ATOM 10527 O O . GLU B 1 638 ? -26.188 7.707 1.604 1 98.31 638 GLU B O 1
ATOM 10532 N N . TRP B 1 639 ? -25.969 7.516 3.893 1 98.69 639 TRP B N 1
ATOM 10533 C CA . TRP B 1 639 ? -25.5 8.891 4.035 1 98.69 639 TRP B CA 1
ATOM 10534 C C . TRP B 1 639 ? -24.234 9.117 3.229 1 98.69 639 TRP B C 1
ATOM 10536 O O . TRP B 1 639 ? -24.125 10.102 2.496 1 98.69 639 TRP B O 1
ATOM 10546 N N . TRP B 1 640 ? -23.297 8.195 3.365 1 98.5 640 TRP B N 1
ATOM 10547 C CA . TRP B 1 640 ? -22.016 8.273 2.689 1 98.5 640 TRP B CA 1
ATOM 10548 C C . TRP B 1 640 ? -22.188 8.289 1.176 1 98.5 640 TRP B C 1
ATOM 10550 O O . TRP B 1 640 ? -21.594 9.125 0.484 1 98.5 640 TRP B O 1
ATOM 10560 N N . GLU B 1 641 ? -23 7.445 0.602 1 98.44 641 GLU B N 1
ATOM 10561 C CA . GLU B 1 641 ? -23.188 7.289 -0.837 1 98.44 641 GLU B CA 1
ATOM 10562 C C . GLU B 1 641 ? -23.891 8.5 -1.438 1 98.44 641 GLU B C 1
ATOM 10564 O O . GLU B 1 641 ? -23.531 8.953 -2.527 1 98.44 641 GLU B O 1
ATOM 10569 N N . LYS B 1 642 ? -24.875 8.977 -0.712 1 98.69 642 LYS B N 1
ATOM 10570 C CA . LYS B 1 642 ? -25.578 10.156 -1.194 1 98.69 642 LYS B CA 1
ATOM 10571 C C . LYS B 1 642 ? -24.672 11.375 -1.22 1 98.69 642 LYS B C 1
ATOM 10573 O O . LYS B 1 642 ? -24.703 12.164 -2.172 1 98.69 642 LYS B O 1
ATOM 10578 N N . PHE B 1 643 ? -23.906 11.547 -0.148 1 98.75 643 PHE B N 1
ATOM 10579 C CA . PHE B 1 643 ? -22.938 12.641 -0.098 1 98.75 643 PHE B CA 1
ATOM 10580 C C . PHE B 1 643 ? -21.969 12.547 -1.261 1 98.75 643 PHE B C 1
ATOM 10582 O O . PHE B 1 643 ? -21.75 13.531 -1.979 1 98.75 643 PHE B O 1
ATOM 10589 N N . TYR B 1 644 ? -21.375 11.398 -1.427 1 98.62 644 TYR B N 1
ATOM 10590 C CA . TYR B 1 644 ? -20.312 11.211 -2.41 1 98.62 644 TYR B CA 1
ATOM 10591 C C . TYR B 1 644 ? -20.844 11.344 -3.828 1 98.62 644 TYR B C 1
ATOM 10593 O O . TYR B 1 644 ? -20.172 11.891 -4.707 1 98.62 644 TYR B O 1
ATOM 10601 N N . ALA B 1 645 ? -22.031 10.828 -4.102 1 98.06 645 ALA B N 1
ATOM 10602 C CA . ALA B 1 645 ? -22.672 10.977 -5.406 1 98.06 645 ALA B CA 1
ATOM 10603 C C . ALA B 1 645 ? -22.875 12.445 -5.754 1 98.06 645 ALA B C 1
ATOM 10605 O O . ALA B 1 645 ? -22.656 12.859 -6.895 1 98.06 645 ALA B O 1
ATOM 10606 N N . LYS B 1 646 ? -23.328 13.18 -4.75 1 98.38 646 LYS B N 1
ATOM 10607 C CA . LYS B 1 646 ? -23.562 14.602 -4.973 1 98.38 646 LYS B CA 1
ATOM 10608 C C . LYS B 1 646 ? -22.234 15.328 -5.25 1 98.38 646 LYS B C 1
ATOM 10610 O O . LYS B 1 646 ? -22.188 16.203 -6.113 1 98.38 646 LYS B O 1
ATOM 10615 N N . LEU B 1 647 ? -21.203 14.984 -4.469 1 98.31 647 LEU B N 1
ATOM 10616 C CA . LEU B 1 647 ? -19.906 15.586 -4.723 1 98.31 647 LEU B CA 1
ATOM 10617 C C . LEU B 1 647 ? -19.453 15.32 -6.156 1 98.31 647 LEU B C 1
ATOM 10619 O O . LEU B 1 647 ? -18.953 16.219 -6.832 1 98.31 647 LEU B O 1
ATOM 10623 N N . ASN B 1 648 ? -19.594 14.078 -6.621 1 97.25 648 ASN B N 1
ATOM 10624 C CA . ASN B 1 648 ? -19.203 13.711 -7.977 1 97.25 648 ASN B CA 1
ATOM 10625 C C . ASN B 1 648 ? -20.016 14.477 -9.023 1 97.25 648 ASN B C 1
ATOM 10627 O O . ASN B 1 648 ? -19.484 14.844 -10.078 1 97.25 648 ASN B O 1
ATOM 10631 N N . GLU B 1 649 ? -21.266 14.656 -8.734 1 97.38 649 GLU B N 1
ATOM 10632 C CA . GLU B 1 649 ? -22.109 15.453 -9.617 1 97.38 649 GLU B CA 1
ATOM 10633 C C . GLU B 1 649 ? -21.594 16.891 -9.727 1 97.38 649 GLU B C 1
ATOM 10635 O O . GLU B 1 649 ? -21.516 17.453 -10.82 1 97.38 649 GLU B O 1
ATOM 10640 N N . LEU B 1 650 ? -21.25 17.438 -8.57 1 97.06 650 LEU B N 1
ATOM 10641 C CA . LEU B 1 650 ? -20.734 18.797 -8.523 1 97.06 650 LEU B CA 1
ATOM 10642 C C . LEU B 1 650 ? -19.438 18.922 -9.297 1 97.06 650 LEU B C 1
ATOM 10644 O O . LEU B 1 650 ? -19.203 19.906 -10 1 97.06 650 LEU B O 1
ATOM 10648 N N . LEU B 1 651 ? -18.594 17.938 -9.242 1 95.38 651 LEU B N 1
ATOM 10649 C CA . LEU B 1 651 ? -17.312 17.938 -9.922 1 95.38 651 LEU B CA 1
ATOM 10650 C C . LEU B 1 651 ? -17.484 17.75 -11.43 1 95.38 651 LEU B C 1
ATOM 10652 O O . LEU B 1 651 ? -16.766 18.344 -12.227 1 95.38 651 LEU B O 1
ATOM 10656 N N . SER B 1 652 ? -18.391 16.891 -11.844 1 89.94 652 SER B N 1
ATOM 10657 C CA . SER B 1 652 ? -18.656 16.625 -13.258 1 89.94 652 SER B CA 1
ATOM 10658 C C . SER B 1 652 ? -19.281 17.844 -13.938 1 89.94 652 SER B C 1
ATOM 10660 O O . SER B 1 652 ? -19.094 18.047 -15.133 1 89.94 652 SER B O 1
ATOM 10662 N N . SER B 1 653 ? -20.016 18.562 -13.25 1 85 653 SER B N 1
ATOM 10663 C CA . SER B 1 653 ? -20.703 19.734 -13.797 1 85 653 SER B CA 1
ATOM 10664 C C . SER B 1 653 ? -19.734 20.906 -13.953 1 85 653 SER B C 1
ATOM 10666 O O . SER B 1 653 ? -20.078 21.906 -14.57 1 85 653 SER B O 1
ATOM 10668 N N . THR B 1 654 ? -18.672 20.734 -13.398 1 77.12 654 THR B N 1
ATOM 10669 C CA . THR B 1 654 ? -17.656 21.75 -13.57 1 77.12 654 THR B CA 1
ATOM 10670 C C . THR B 1 654 ? -17.047 21.688 -14.969 1 77.12 654 THR B C 1
ATOM 10672 O O . THR B 1 654 ? -16.422 20.688 -15.336 1 77.12 654 THR B O 1
ATOM 10675 N N . PRO B 1 655 ? -17.438 22.594 -15.828 1 68 655 PRO B N 1
ATOM 10676 C CA . PRO B 1 655 ? -16.969 22.516 -17.219 1 68 655 PRO B CA 1
ATOM 10677 C C . PRO B 1 655 ? -15.445 22.469 -17.328 1 68 655 PRO B C 1
ATOM 10679 O O . PRO B 1 655 ? -14.742 23.078 -16.516 1 68 655 PRO B O 1
ATOM 10682 N N . VAL B 1 656 ? -14.992 21.641 -18.125 1 59.03 656 VAL B N 1
ATOM 10683 C CA . VAL B 1 656 ? -13.562 21.547 -18.391 1 59.03 656 VAL B CA 1
ATOM 10684 C C . VAL B 1 656 ? -13.102 22.766 -19.172 1 59.03 656 VAL B C 1
ATOM 10686 O O . VAL B 1 656 ? -13.672 23.078 -20.234 1 59.03 656 VAL B O 1
ATOM 10689 N N . GLN B 1 657 ? -12.336 23.672 -18.562 1 43.34 657 GLN B N 1
ATOM 10690 C CA . GLN B 1 657 ? -11.773 24.766 -19.344 1 43.34 657 GLN B CA 1
ATOM 10691 C C . GLN B 1 657 ? -10.703 24.25 -20.312 1 43.34 657 GLN B C 1
ATOM 10693 O O . GLN B 1 657 ? -9.773 23.562 -19.906 1 43.34 657 GLN B O 1
ATOM 10698 N N . LYS B 1 658 ? -11.039 24.172 -21.5 1 36.78 658 LYS B N 1
ATOM 10699 C CA . LYS B 1 658 ? -10.07 23.969 -22.562 1 36.78 658 LYS B CA 1
ATOM 10700 C C . LYS B 1 658 ? -8.984 25.047 -22.531 1 36.78 658 LYS B C 1
ATOM 10702 O O . LYS B 1 658 ? -9.289 26.234 -22.391 1 36.78 658 LYS B O 1
#

Secondary structure (DSSP, 8-state):
--SS-SEEEEEEEETTTTEEEEEEEETTT-SSHHHHHHHIIIIIS-GGGS-TTSTTS-EEEE--TTTTSS-TT---EEEEEE-TTTSSEEEEEESSGGGG--SS-SEEEEES--SS-EEEEEEE-SSS-EEEEEEE--HHHHHHHHH-BTTB-HHHHHHHHHHHHTHHHHHHHT-EEEE--HHHHH-S-B-EEE--EETTEE-TT--EEE-TT-HHHIIIIIH-EEEEEEEES--GGGGS-GGGG-HHHHHHHHHHHHSS-HHHHHHHHTHHHH-BTTTTB-HHHHHHHHHHGGGS--TTTGGGGS-HHHHHHHHHHHIIIIIHHHIIIIITTT-EE-SSS--TT--EEEETTTEE--HHHHHHTTGGGT---HHHHHHHHHHHHHHTB-HHHHHHHHHHHHHHHHTTSS-GGGGT-SS-----GGG--TTHHHHHHHHHHHHHHHHHTT-SHHHHHHHHH-HHHHHHHHHHHTHHHHHHHT--SGGG---EEETTTEEEPPPS--SGGGTSS-SS-SSSSS--SS----HHHHHHHHHHHHHHHHHHHHHT--GGGHHHHHHHHHHHHHHHH----HHHHHHHHHHHHHHHHHHTT--EE----HHHHHHHHHHHHHTT-HHHHHHHHH-HHHHHHHHHHHHHHHHHHHHHTS----/--SS-SEEEEEEEETTTTEEEEEEEETTT-SSHHHHHHHIIIIIS-GGGS-TTSTTS-EEEE--TTTTSS-TT---EEEEEE-TTTSSEEEEEESSGGGG--SS-SEEEEES--SS-EEEEEEE-SSS-EEEEEEE--HHHHHHHHH-BTTB-HHHHHHHHHHHHTHHHHHHHT-EEEE--HHHHH-S-B-EEE--EETTEE-TT--EEE-TT-HHHIIIIIH-EEEEEEEES--GGGGS-GGGG-HHHHHHHHHHHHSS-HHHHHHHHTHHHH-BTTTTB-HHHHHHHHHHGGGS--TTTGGGGS-HHHHHHHHHHHIIIIIHHHIIIIITTT-EE-SSS--TT--EEEETTTEE--HHHHHHTTGGGT---HHHHHHHHHHHHHHTB-HHHHHHHHHHHHHHHHTTSS-GGGGT-SS-----GGG--TTHHHHHHHHHHHHHHHHHTT-SHHHHHHHHH-HHHHHHHHHHHTHHHHHHHT--SGGG---EEETTTEEEPPPS--SGGGTSS-SS-SSSSS--SS----HHHHHHHHHHHHHHHHHHHHHT--GGGHHHHHHHHHHHHHHHH----HHHHHHHHHHHHHHHHHHTT--EE----HHHHHHHHHHHHHTT-HHHHHHHHH-HHHHHHHHHHHHHHHHHHHHHTS----

Sequence (1316 aa):
MSGSSTTYRVLFIDVNNRKYWVEEYGLEEVMGPIELGVKLHLEKYKSWKKPVYDPDNAVVIGAGIFTGTNLYGGHRFVAVFKSPLTRGLHVAAMGGAAYQFNVNADAIVVEGRSNKPLIIKVYDEGDGEVKVDFDEIDEEELENVWRNYKGEKGVFALQEYLSEKYKKFYEEYNGRSILVGPASKYTSLGALVSITLVKGRIDRGSEEYAARGGPGSVLYRAHGVAAIVYGGKFNRRTKRPKDLLDTRKINELFREIAGKPYITMVIEAGTKYRYNPKLNTGGTLGGNYPSLKIYTPMFNWNMIYLPPDLREKLHELIMKHIWEPFNKEAIETKSWKTCGEPCPIACKKVRLDKYKSDYEPYEGFGPFIGVFDIHESQKIVELVDAYGFDAIETGQLVGFIYDALEKGLLTPGEVGLSSKPYFNPYEFKLEYSKHNADLAIQLIENLAWGKNPLLKLIGEKGLRSAAKILDILYENRVNERKWRFSDLLVYASFGEEGHITPNYYWTPGMVAPLPVLGRYWTLYKGVFIDPEQYAEKSFERAVKEMWSDNGGFCRFHRGWAEKTLDKLYEKYYGIKDLNERYKQLYKKIMEYQDLSGAKPTFWESKKIIDYLANAAKEYGNDEWNAKFSLNKEEAAREWWEKFYAKLNELLSSTPVQKMSGSSTTYRVLFIDVNNRKYWVEEYGLEEVMGPIELGVKLHLEKYKSWKKPVYDPDNAVVIGAGIFTGTNLYGGHRFVAVFKSPLTRGLHVAAMGGAAYQFNVNADAIVVEGRSNKPLIIKVYDEGDGEVKVDFDEIDEEELENVWRNYKGEKGVFALQEYLSEKYKKFYEEYNGRSILVGPASKYTSLGALVSITLVKGRIDRGSEEYAARGGPGSVLYRAHGVAAIVYGGKFNRRTKRPKDLLDTRKINELFREIAGKPYITMVIEAGTKYRYNPKLNTGGTLGGNYPSLKIYTPMFNWNMIYLPPDLREKLHELIMKHIWEPFNKEAIETKSWKTCGEPCPIACKKVRLDKYKSDYEPYEGFGPFIGVFDIHESQKIVELVDAYGFDAIETGQLVGFIYDALEKGLLTPGEVGLSSKPYFNPYEFKLEYSKHNADLAIQLIENLAWGKNPLLKLIGEKGLRSAAKILDILYENRVNERKWRFSDLLVYASFGEEGHITPNYYWTPGMVAPLPVLGRYWTLYKGVFIDPEQYAEKSFERAVKEMWSDNGGFCRFHRGWAEKTLDKLYEKYYGIKDLNERYKQLYKKIMEYQDLSGAKPTFWESKKIIDYLANAAKEYGNDEWNAKFSLNKEEAAREWWEKFYAKLNELLSSTPVQK

InterPro domains:
  IPR001203 Aldehyde ferredoxin oxidoreductase, C-terminal [PF01314] (324-470)
  IPR013983 Aldehyde ferredoxin oxidoreductase, N-terminal [PF02730] (9-232)
  IPR013983 Aldehyde ferredoxin oxidoreductase, N-terminal [SM00790] (8-233)
  IPR013984 Aldehyde ferredoxin oxidoreductase, domain 2 [G3DSA:1.10.569.10] (293-480)
  IPR036021 Aldehyde ferredoxin oxidoreductase-like, C-terminal [SSF48310] (246-640)
  IPR036503 Aldehyde ferredoxin oxidoreductase, N-terminal domain superfamily [G3DSA:3.60.9.10] (4-235)
  IPR036503 Aldehyde ferredoxin oxidoreductase, N-terminal domain superfamily [SSF56228] (7-233)
  IPR051919 Tungsten-dependent aldehyde ferredoxin oxidoreductase [PTHR30038] (6-643)

pLDDT: mean 96.61, std 5.54, range [35.53, 98.94]

Radius of gyration: 33.38 Å; Cα contacts (8 Å, |Δi|>4): 3112; chains: 2; bounding box: 71×103×86 Å

Organism: Staphylothermus marinus (strain ATCC 43588 / DSM 3639 / JCM 9404 / F1) (NCBI:txid399550)

Foldseek 3Di:
DDQADQWAKEWEAELAVRDIDIDTHGVVQAFFQLSVLLCCCVPPLVCLVPPQLALSFKKKWFFGSQQQFPQPQRQKIKIWTQFLFLRAIAIFIWTPQRNQQQALHGMYIYGHADPFAWEKEWEEAAPRDIDIDIDGDHPVRQCVQQPDAPRAHWFVSVLLVCCVVVLCCCQVFVKKKFFWFLLLVQFSFFWTKIARDDSSHGQFLQIITRTFRRSSNSCCSNHNYGMYMYGYDHNSNSNHDPLRNDQVSQQVVCCVQPVGGSVVLQCVLLCQQQHPPVQLGHAQQQRPLVVCQLQFAALLNCSLVPDSVLSNVLSVLLCVAPNVLLCVFFRVVVVFAYNNDPHPSSRFTAGPSHQGDHRQLLSLQDRHQQASHSVLSRVLSSLCVRRRGPSNQLSSVNSLVLVCVVLPLDAQVLQQFPHHQPRDSVPRDNVSNNVSSVRSNRNSVCLSNVVHPLSSLCRYQPQQVSQVVSCVVSVVSCVVSVHGSNQSHAWWHWFPRHTGHFGRALDCQQRAQALYHNDQLADRDLADDALLVRLVRSPQSNLLVVLQSRNSGDVSSSSVCSSPVQVVCCVGNVDHPSSLVSLQSSLSSQVSSVSSRSGTDQRDHNVNLSSNLSSCVVNPPPVLVVVCVVPSVVSSVVSRVSNVVSNVVSSVPSDDDD/DDQADQWAKEWEAELAVRDIDIDTHGVVQAFFQLSVLLCCCVPPLVCLVPDQLALSFKKKWFFGSQQLFPQPQRQKIKIWTQFLFLLAIAIFIKTPQRNQQQALHGMYIYGHADPFAWEKEWEEAAPRDIDIDIDGDHPVRQQVQQPDAPRAHWFVSVLLVCCVVPLCCCQVFVKKKFFWFLLLVQFSFFWTKIARDDSSHGQFLQIITRTFRRSSNSCCSNHNYGMYMYGYNHNSNSNHDPLRNDQVSQQVVCCVQPVGGPVVLQCVLLCQQQHPPVQLGHAQQQRPLVVCQLQFAALLNCSLVPDSVLSNVLSVLLCVAPNVLLCVFFRVVVVFAYNNDPHPSSRFTAGPSHQGDHRQLLSLQDRHQQASHSVLSRVLSSLCVRRRGPSNQLSSVNSLVLVCCVLPLDAQVLQQFPHHQPRDSVPRDNVSNNVSSVRSNRNSVCLSNVVHPLSSVCRYQPQQVSQVVSCVVSVVSCVVSVHGSNQSHAWWHWFPRHTGHFGRALDCQQRAQALYHNDQLADRDLADDQLLVRLVRSPQSNLLVVLQSRNSGDVSSSSSCSSPVQVVCCVGNVDHPSSLVSLQSSLSSQVSSVSSRSGTDQRDHNVNLSSNLSSCVVNPPPVLVVVCVVPSVVSSVVSRVSNVVSNVVSSVPSDDDD